Protein AF-0000000072259206 (afdb_homodimer)

InterPro domains:
  IPR000933 Glycoside hydrolase, family 29 [PTHR10030] (19-351)
  IPR000933 Glycoside hydrolase, family 29 [SM00812] (16-394)
  IPR013780 Glycosyl hydrolase, all-beta [G3DSA:2.60.40.1180] (356-442)
  IPR016286 Alpha-L-fucosidase, metazoa-type [PR00741] (104-120)
  IPR016286 Alpha-L-fucosidase, metazoa-type [PR00741] (298-319)
  IPR016286 Alpha-L-fucosidase, metazoa-type [PR00741] (331-353)
  IPR017853 Glycoside hydrolase superfamily [SSF51445] (26-348)
  IPR057739 Glycoside hydrolase family 29, N-terminal [PF01120] (25-344)

Radius of gyration: 33.0 Å; Cα contacts (8 Å, |Δi|>4): 2749; chains: 2; bounding box: 123×83×80 Å

Foldseek 3Di:
DVVVVVVVVVVVVVLVVLQVLLCVLCVQVLLQQEAAEEEEDLLLLCQQPDPNRGQADPLSASSCSCVRVVPALVRSLLSLVSFDQVLAQLLVVVVLCVLLSGAAYEYAQDDLQRAGDADDPQDQRYSCNSPVPDHGSLQRNLVSCVVVVHAYAYEYEQQHHPHDPQGDDPCCVPVVPHDLVSVVCCLVRPVLRVLLCVLAPRPAHSEYEYDDDAACVVDSDDVVSLVSSLVSCCVRHVSYAYECRSRHDCSPSSHNEYEDPEVDADDAADPGEYEHEYEQWSYQARHPPTDRGDALLVVVQRSLRQQQRSYHYHYGFHAHSSNDGDPSVSVSSNLSSVVCVQVVVQRRQWHHDLANQPQAPFGGWIWHDDPQKIKIKGKGQHQAPQQKAKFFWWQDAFPFKAWSNDPVRPGWDWDDAGRIIITRHDPDAPDPNITIMMGIHNDDIDTHRQARTAYSVGWGKAAQSRWPDPPFDWDQDDPPPQGPDAIWGWAAAPDKTKGKYFAQDFDKKWKKWKWADCDQAWFWKWKDKAPDIDIDTHHHQDWDDSDPPPPDIDTDIDIGTPGIDTDPDGTMIMMMMHTHDRDPGIMTGGTMIID/DVVVVVVVVVVVVVLVVLQVLLCVLCVQVLLQQEAAEEEEDLLLLCQQPDPNRGQDDPLSASSCSCVRVVPALVRSLLSLVSFDQVLAALLVVVVLCVLLSGAAYEYAQDDLQRAGDADDPQDQRYSCNSPVPHHGSLQRNLVSCVVVVHAYAYEYEQQHHPHDPQGDDPCCVPVVPHDLVSVVCCLVRPVLRVLLCVLAPRPAHSEYEYDDDAAPVVDSDDVVSLVSSLVSCCVRHVSYAYECRSRHDCSPSSHNEYEDPEVDADDAADPGEYEHEYEQWSYQARHPPTDRGDALLVVVQRSQRQQQRSYHYHYGFHAHSSNDGDVSVSVSSNLSSVVCVQVVVQRRQWHHDLAQDPLAPFGGWIWHDDPQKIKIKGKGQHQAPQQKAKFFWWQDAFPFKAWSNDPVRPGWDWDDAGRIIITRHDPDAPDPNITIMMGIHNDDIDTHRQERTAYSVGWGKAAQSRWPDPPFDWDQPDPPPQGPDAIWGWAAAPDKTKGKYFAQDFDKKWKKWKWADCDQAWFWKWKDKAPDIDIDTRHHQDWDDRDPPPPDIDTDIDIGTPGIDTDPDGTMIMMMMHTHDRDPGIMTGGTMIID

Sequence (1190 aa):
MNKLFSTFLLILLTIQFSGQAQELRSDWWTEARFGMFIHWGLYSGAEGIWKGEKHRHFNNYAEWIKYRNRISNEEYGELAKRFVWEDIDPEKWVIQAKKAGMQYITITAKHHDGFALWDTKVGNYSFKNYDPESRDILAELAAACKKHNMKLGFYYSHWVDWEHPYGWDHNRELTQDLSDEQFDKYWQEKVIPQLRELLTNYGDVALLWFDMWLGHEETIVQEKQLRQVISLVRELQPNCLINSRLGLPVSDPDIDYETLGDNQLGAIYQKNPWQTPGTIAHSWGYHALENDWKSTNQLLQALINNVSLNGNFMLNIGPRADGSLPYESISRLEDMGRWLEVNGASIFGAGGLELRPRQYDWGKLTFKKENGKDKIFLQVFNWPLDKTLRFTGVLTKPSKVYLLADKLQKPISHTQSGPNLHLHLPRLQPDPFVSVVVLEFDEQPELDKDVAAESSFGGVALHGGNALEKDVQLEKLDPPGRMVSPEYVNISQGQELNWKLYAIETEQKNLSISFANPGKKPIKGEILLGDRKMEIELKPTGKVVVEPNQNYYTEEFIDFPLGQFDFSEVGYHTIKFRILDKPSTTIRFNRIWIEMNKLFSTFLLILLTIQFSGQAQELRSDWWTEARFGMFIHWGLYSGAEGIWKGEKHRHFNNYAEWIKYRNRISNEEYGELAKRFVWEDIDPEKWVIQAKKAGMQYITITAKHHDGFALWDTKVGNYSFKNYDPESRDILAELAAACKKHNMKLGFYYSHWVDWEHPYGWDHNRELTQDLSDEQFDKYWQEKVIPQLRELLTNYGDVALLWFDMWLGHEETIVQEKQLRQVISLVRELQPNCLINSRLGLPVSDPDIDYETLGDNQLGAIYQKNPWQTPGTIAHSWGYHALENDWKSTNQLLQALINNVSLNGNFMLNIGPRADGSLPYESISRLEDMGRWLEVNGASIFGAGGLELRPRQYDWGKLTFKKENGKDKIFLQVFNWPLDKTLRFTGVLTKPSKVYLLADKLQKPISHTQSGPNLHLHLPRLQPDPFVSVVVLEFDEQPELDKDVAAESSFGGVALHGGNALEKDVQLEKLDPPGRMVSPEYVNISQGQELNWKLYAIETEQKNLSISFANPGKKPIKGEILLGDRKMEIELKPTGKVVVEPNQNYYTEEFIDFPLGQFDFSEVGYHTIKFRILDKPSTTIRFNRIWIE

Secondary structure (DSSP, 8-state):
-HHHHHHHHHHHHHHHHHHHHHHHHHHHHHHH-EEEEE--SHHHHHTTEETTEEPSSSS--GGGHHHHTT--HHHHHGGGGG--TTT--HHHHHHHHHHHT--EEEEEEE-TT--BSS--SSSS-BHHHH-TT---HHHHHHHHHHHTT-EEEEEE-SSB-SSSTTSB-TTHHHH----HHHHHHHIIIIIHHHHHHHHHSSS---EEEE--SS-GGGSS--HHHHHHHHHHHHHH-TT-EEBGGGTS-TTSTT--BEE-STTPPP-S--SS-EEEEEESSS-SS--TT---PPPHHHHHHHHHHHHHTT-EEEEEE---TTSPPPHHHHHHHHHHHHHHHHHGGGTTT-B--SS-TT--SSEEEEEEEETTEEEEEEEESS--TTSEEEEESB-SPPSEEEETT-TT-PPPPEEEETTEEEEE--SS-SSSS-EEEEEEESSPPPB-SSBPPBPTTS-EEEEGGG-S-TT---B--S-GGG--SPPBEEE-TT-EEEEEEEES--SEEEEEEEEE--SSS-EEEEEEETTEEEEEEE----EEEEETTTTEEEEPPEEEEEEEEE-SSSEEEEEEEEE-S--SS-EEEEEEEE-/-HHHHHHHHHHHHHHHHHHHHHHHHHHHHHHH-EEEEE--SHHHHHTTEETTEEPSSSS--GGGHHHHTT--HHHHHGGGGG--TTT--HHHHHHHHHHHT--EEEEEEE-TT--BSS--SSSS-BHHHH-TT---HHHHHHHHHHHTT-EEEEEE-SSB-SSSTTSB-TTHHHH----HHHHHHHIIIIIHHHHHHHHHSSS---EEEE--SS-GGGSS--HHHHHHHHHHHHHH-TT-EEBGGGTS-TTSTT--BEE-STTPPP-S--SS-EEEEEESSS-SS--TT---PPPHHHHHHHHHHHHHTT-EEEEEE---TTSPPPHHHHHHHHHHHHHHHHHGGGTTT-B--SSPTT--SSEEEEEEEETTEEEEEEEESS--TTSEEEEESB-SPPSEEEETT-TT-PPPPEEEETTEEEEE--SS-SSSS-EEEEEEESSPPPB-SSBPPBPTTS-EEEEGGG-S-TT---B--S-TT---SPPBEEE-TT-EEEEEEEES--SEEEEEEEEE--SSS-EEEEEEETTEEEEEEE----EEEEETTTTEEEEPPEEEEEEEEE-SSSEEEEEEEEE-S--SS-EEEEEEEE-

Organism: Indibacter alkaliphilus (strain CCUG 57479 / KCTC 22604 / LW1) (NCBI:txid1189612)

pLDDT: mean 92.06, std 10.76, range [37.06, 98.94]

Structure (mmCIF, N/CA/C/O backbone):
data_AF-0000000072259206-model_v1
#
loop_
_entity.id
_entity.type
_entity.pdbx_description
1 polymer Alpha-L-fucosidase
#
loop_
_atom_site.group_PDB
_atom_site.id
_atom_site.type_symbol
_atom_site.label_atom_id
_atom_site.label_alt_id
_atom_site.label_comp_id
_atom_site.label_asym_id
_atom_site.label_entity_id
_atom_site.label_seq_id
_atom_site.pdbx_PDB_ins_code
_atom_site.Cartn_x
_atom_site.Cartn_y
_atom_site.Cartn_z
_atom_site.occupancy
_atom_site.B_iso_or_equiv
_atom_site.auth_seq_id
_atom_site.auth_comp_id
_atom_site.auth_asym_id
_atom_site.auth_atom_id
_atom_site.pdbx_PDB_model_num
ATOM 1 N N . MET A 1 1 ? -65 0.279 -9.57 1 37.62 1 MET A N 1
ATOM 2 C CA . MET A 1 1 ? -64.062 1.036 -8.734 1 37.62 1 MET A CA 1
ATOM 3 C C . MET A 1 1 ? -63.562 0.193 -7.559 1 37.62 1 MET A C 1
ATOM 5 O O . MET A 1 1 ? -62.531 0.496 -6.961 1 37.62 1 MET A O 1
ATOM 9 N N . ASN A 1 2 ? -64.312 -0.799 -7.168 1 40.16 2 ASN A N 1
ATOM 10 C CA . ASN A 1 2 ? -64.062 -1.562 -5.961 1 40.16 2 ASN A CA 1
ATOM 11 C C . ASN A 1 2 ? -63 -2.648 -6.219 1 40.16 2 ASN A C 1
ATOM 13 O O . ASN A 1 2 ? -62.312 -3.066 -5.301 1 40.16 2 ASN A O 1
ATOM 17 N N . LYS A 1 3 ? -63 -3.271 -7.367 1 56.06 3 LYS A N 1
ATOM 18 C CA . LYS A 1 3 ? -62.031 -4.348 -7.637 1 56.06 3 LYS A CA 1
ATOM 19 C C . LYS A 1 3 ? -60.625 -3.805 -7.777 1 56.06 3 LYS A C 1
ATOM 21 O O . LYS A 1 3 ? -59.656 -4.5 -7.473 1 56.06 3 LYS A O 1
ATOM 26 N N . LEU A 1 4 ? -60.562 -2.586 -8.266 1 53.53 4 LEU A N 1
ATOM 27 C CA . LEU A 1 4 ? -59.25 -1.992 -8.422 1 53.53 4 LEU A CA 1
ATOM 28 C C . LEU A 1 4 ? -58.656 -1.634 -7.066 1 53.53 4 LEU A C 1
ATOM 30 O O . LEU A 1 4 ? -57.438 -1.761 -6.867 1 53.53 4 LEU A O 1
ATOM 34 N N . PHE A 1 5 ? -59.531 -1.419 -6.066 1 54.53 5 PHE A N 1
ATOM 35 C CA . PHE A 1 5 ? -59.031 -1.053 -4.746 1 54.53 5 PHE A CA 1
ATOM 36 C C . PHE A 1 5 ? -58.5 -2.279 -4.008 1 54.53 5 PHE A C 1
ATOM 38 O O . PHE A 1 5 ? -57.531 -2.195 -3.283 1 54.53 5 PHE A O 1
ATOM 45 N N . SER A 1 6 ? -59.094 -3.416 -4.234 1 57.56 6 SER A N 1
ATOM 46 C CA . SER A 1 6 ? -58.656 -4.613 -3.514 1 57.56 6 SER A CA 1
ATOM 47 C C . SER A 1 6 ? -57.312 -5.125 -4.027 1 57.56 6 SER A C 1
ATOM 49 O O . SER A 1 6 ? -56.469 -5.586 -3.248 1 57.56 6 SER A O 1
ATOM 51 N N . THR A 1 7 ? -57.094 -4.906 -5.293 1 56.19 7 THR A N 1
ATOM 52 C CA . THR A 1 7 ? -55.844 -5.367 -5.859 1 56.19 7 THR A CA 1
ATOM 53 C C . THR A 1 7 ? -54.688 -4.465 -5.422 1 56.19 7 THR A C 1
ATOM 55 O O . THR A 1 7 ? -53.594 -4.941 -5.129 1 56.19 7 THR A O 1
ATOM 58 N N . PHE A 1 8 ? -55.031 -3.217 -5.223 1 56.31 8 PHE A N 1
ATOM 59 C CA . PHE A 1 8 ? -54 -2.285 -4.789 1 56.31 8 PHE A CA 1
ATOM 60 C C . PHE A 1 8 ? -53.594 -2.551 -3.344 1 56.31 8 PHE A C 1
ATOM 62 O O . PHE A 1 8 ? -52.406 -2.484 -2.996 1 56.31 8 PHE A O 1
ATOM 69 N N . LEU A 1 9 ? -54.531 -2.9 -2.5 1 54.53 9 LEU A N 1
ATOM 70 C CA . LEU A 1 9 ? -54.25 -3.195 -1.099 1 54.53 9 LEU A CA 1
ATOM 71 C C . LEU A 1 9 ? -53.438 -4.484 -0.964 1 54.53 9 LEU A C 1
ATOM 73 O O . LEU A 1 9 ? -52.531 -4.57 -0.134 1 54.53 9 LEU A O 1
ATOM 77 N N . LEU A 1 10 ? -53.625 -5.406 -1.812 1 52.84 10 LEU A N 1
ATOM 78 C CA . LEU A 1 10 ? -52.906 -6.668 -1.761 1 52.84 10 LEU A CA 1
ATOM 79 C C . LEU A 1 10 ? -51.469 -6.48 -2.215 1 52.84 10 LEU A C 1
ATOM 81 O O . LEU A 1 10 ? -50.531 -7.07 -1.641 1 52.84 10 LEU A O 1
ATOM 85 N N . ILE A 1 11 ? -51.25 -5.609 -3.148 1 50.91 11 ILE A N 1
ATOM 86 C CA . ILE A 1 11 ? -49.906 -5.336 -3.633 1 50.91 11 ILE A CA 1
ATOM 87 C C . ILE A 1 11 ? -49.125 -4.578 -2.564 1 50.91 11 ILE A C 1
ATOM 89 O O . ILE A 1 11 ? -47.938 -4.879 -2.316 1 50.91 11 ILE A O 1
ATOM 93 N N . LEU A 1 12 ? -49.75 -3.668 -1.913 1 51.19 12 LEU A N 1
ATOM 94 C CA . LEU A 1 12 ? -49.062 -2.936 -0.842 1 51.19 12 LEU A CA 1
ATOM 95 C C . LEU A 1 12 ? -48.75 -3.859 0.323 1 51.19 12 LEU A C 1
ATOM 97 O O . LEU A 1 12 ? -47.688 -3.732 0.936 1 51.19 12 LEU A O 1
ATOM 101 N N . LEU A 1 13 ? -49.562 -4.809 0.577 1 49.59 13 LEU A N 1
ATOM 102 C CA . LEU A 1 13 ? -49.312 -5.75 1.665 1 49.59 13 LEU A CA 1
ATOM 103 C C . LEU A 1 13 ? -48.188 -6.719 1.315 1 49.59 13 LEU A C 1
ATOM 105 O O . LEU A 1 13 ? -47.406 -7.074 2.176 1 49.59 13 LEU A O 1
ATOM 109 N N . THR A 1 14 ? -48.094 -6.996 0.084 1 47.5 14 THR A N 1
ATOM 110 C CA . THR A 1 14 ? -47.031 -7.918 -0.335 1 47.5 14 THR A CA 1
ATOM 111 C C . THR A 1 14 ? -45.656 -7.227 -0.315 1 47.5 14 THR A C 1
ATOM 113 O O . THR A 1 14 ? -44.656 -7.832 0.077 1 47.5 14 THR A O 1
ATOM 116 N N . ILE A 1 15 ? -45.594 -6.012 -0.703 1 49.38 15 ILE A N 1
ATOM 117 C CA . ILE A 1 15 ? -44.344 -5.258 -0.679 1 49.38 15 ILE A CA 1
ATOM 118 C C . ILE A 1 15 ? -43.906 -5.047 0.766 1 49.38 15 ILE A C 1
ATOM 120 O O . ILE A 1 15 ? -42.719 -5.172 1.079 1 49.38 15 ILE A O 1
ATOM 124 N N . GLN A 1 16 ? -44.812 -4.742 1.643 1 48.91 16 GLN A N 1
ATOM 125 C CA . GLN A 1 16 ? -44.5 -4.562 3.055 1 48.91 16 GLN A CA 1
ATOM 126 C C . GLN A 1 16 ? -44.031 -5.875 3.684 1 48.91 16 GLN A C 1
ATOM 128 O O . GLN A 1 16 ? -43.094 -5.891 4.477 1 48.91 16 GLN A O 1
ATOM 133 N N . PHE A 1 17 ? -44.594 -6.977 3.271 1 49.03 17 PHE A N 1
ATOM 134 C CA . PHE A 1 17 ? -44.219 -8.273 3.832 1 49.03 17 PHE A CA 1
ATOM 135 C C . PHE A 1 17 ? -42.844 -8.711 3.32 1 49.03 17 PHE A C 1
ATOM 137 O O . PHE A 1 17 ? -42.062 -9.289 4.07 1 49.03 17 PHE A O 1
ATOM 144 N N . SER A 1 18 ? -42.562 -8.414 2.102 1 50.28 18 SER A N 1
ATOM 145 C CA . SER A 1 18 ? -41.281 -8.773 1.529 1 50.28 18 SER A CA 1
ATOM 146 C C . SER A 1 18 ? -40.156 -7.973 2.17 1 50.28 18 SER A C 1
ATOM 148 O O . SER A 1 18 ? -39.094 -8.516 2.457 1 50.28 18 SER A O 1
ATOM 150 N N . GLY A 1 19 ? -40.312 -6.734 2.395 1 56.16 19 GLY A N 1
ATOM 151 C CA . GLY A 1 19 ? -39.375 -5.902 3.098 1 56.16 19 GLY A CA 1
ATOM 152 C C . GLY A 1 19 ? -39.094 -6.371 4.516 1 56.16 19 GLY A C 1
ATOM 153 O O . GLY A 1 19 ? -37.938 -6.41 4.953 1 56.16 19 GLY A O 1
ATOM 154 N N . GLN A 1 20 ? -40.125 -6.805 5.117 1 61.5 20 GLN A N 1
ATOM 155 C CA . GLN A 1 20 ? -40 -7.301 6.484 1 61.5 20 GLN A CA 1
ATOM 156 C C . GLN A 1 20 ? -39.219 -8.609 6.523 1 61.5 20 GLN A C 1
ATOM 158 O O . GLN A 1 20 ? -38.406 -8.82 7.41 1 61.5 20 GLN A O 1
ATOM 163 N N . ALA A 1 21 ? -39.5 -9.508 5.617 1 61.94 21 ALA A N 1
ATOM 164 C CA . ALA A 1 21 ? -38.781 -10.781 5.566 1 61.94 21 ALA A CA 1
ATOM 165 C C . ALA A 1 21 ? -37.312 -10.562 5.289 1 61.94 21 ALA A C 1
ATOM 167 O O . ALA A 1 21 ? -36.469 -11.227 5.879 1 61.94 21 ALA A O 1
ATOM 168 N N . GLN A 1 22 ? -37.031 -9.68 4.395 1 73.62 22 GLN A N 1
ATOM 169 C CA . GLN A 1 22 ? -35.656 -9.32 4.094 1 73.62 22 GLN A CA 1
ATOM 170 C C . GLN A 1 22 ? -34.938 -8.82 5.34 1 73.62 22 GLN A C 1
ATOM 172 O O . GLN A 1 22 ? -33.812 -9.211 5.602 1 73.62 22 GLN A O 1
ATOM 177 N N . GLU A 1 23 ? -35.594 -8 6.008 1 72.5 23 GLU A N 1
ATOM 178 C CA . GLU A 1 23 ? -35.031 -7.422 7.219 1 72.5 23 GLU A CA 1
ATOM 179 C C . GLU A 1 23 ? -34.781 -8.492 8.281 1 72.5 23 GLU A C 1
ATOM 181 O O . GLU A 1 23 ? -33.75 -8.5 8.938 1 72.5 23 GLU A O 1
ATOM 186 N N . LEU A 1 24 ? -35.625 -9.359 8.352 1 76.94 24 LEU A N 1
ATOM 187 C CA . LEU A 1 24 ? -35.5 -10.422 9.344 1 76.94 24 LEU A CA 1
ATOM 188 C C . LEU A 1 24 ? -34.344 -11.359 9.008 1 76.94 24 LEU A C 1
ATOM 190 O O . LEU A 1 24 ? -33.594 -11.773 9.891 1 76.94 24 LEU A O 1
ATOM 194 N N . ARG A 1 25 ? -34.156 -11.625 7.73 1 90 25 ARG A N 1
ATOM 195 C CA . ARG A 1 25 ? -33.094 -12.555 7.336 1 90 25 ARG A CA 1
ATOM 196 C C . ARG A 1 25 ? -31.703 -11.945 7.566 1 90 25 ARG A C 1
ATOM 198 O O . ARG A 1 25 ? -30.766 -12.656 7.914 1 90 25 ARG A O 1
ATOM 205 N N . SER A 1 26 ? -31.641 -10.609 7.453 1 93.31 26 SER A N 1
ATOM 206 C CA . SER A 1 26 ? -30.312 -9.984 7.48 1 93.31 26 SER A CA 1
ATOM 207 C C . SER A 1 26 ? -29.969 -9.469 8.875 1 93.31 26 SER A C 1
ATOM 209 O O . SER A 1 26 ? -28.922 -8.875 9.078 1 93.31 26 SER A O 1
ATOM 211 N N . ASP A 1 27 ? -30.812 -9.719 9.875 1 94.69 27 ASP A N 1
ATOM 212 C CA . ASP A 1 27 ? -30.625 -9.18 11.219 1 94.69 27 ASP A CA 1
ATOM 213 C C . ASP A 1 27 ? -29.297 -9.648 11.82 1 94.69 27 ASP A C 1
ATOM 215 O O . ASP A 1 27 ? -28.516 -8.836 12.328 1 94.69 27 ASP A O 1
ATOM 219 N N . TRP A 1 28 ? -29.047 -10.969 11.758 1 96.81 28 TRP A N 1
ATOM 220 C CA . TRP A 1 28 ? -27.812 -11.492 12.336 1 96.81 28 TRP A CA 1
ATOM 221 C C . TRP A 1 28 ? -26.594 -10.883 11.664 1 96.81 28 TRP A C 1
ATOM 223 O O . TRP A 1 28 ? -25.562 -10.688 12.305 1 96.81 28 TRP A O 1
ATOM 233 N N . TRP A 1 29 ? -26.781 -10.656 10.406 1 97.44 29 TRP A N 1
ATOM 234 C CA . TRP A 1 29 ? -25.703 -10.172 9.562 1 97.44 29 TRP A CA 1
ATOM 235 C C . TRP A 1 29 ? -25.375 -8.711 9.875 1 97.44 29 TRP A C 1
ATOM 237 O O . TRP A 1 29 ? -24.203 -8.328 9.945 1 97.44 29 TRP A O 1
ATOM 247 N N . THR A 1 30 ? -26.375 -7.852 10.133 1 96.12 30 THR A N 1
ATOM 248 C CA . THR A 1 30 ? -26.188 -6.457 10.516 1 96.12 30 THR A CA 1
ATOM 249 C C . THR A 1 30 ? -25.641 -6.355 11.938 1 96.12 30 THR A C 1
ATOM 251 O O . THR A 1 30 ? -24.969 -5.383 12.281 1 96.12 30 THR A O 1
ATOM 254 N N . GLU A 1 31 ? -25.906 -7.344 12.727 1 97.12 31 GLU A N 1
ATOM 255 C CA . GLU A 1 31 ? -25.312 -7.43 14.047 1 97.12 31 GLU A CA 1
ATOM 256 C C . GLU A 1 31 ? -23.844 -7.832 13.961 1 97.12 31 GLU A C 1
ATOM 258 O O . GLU A 1 31 ? -23 -7.312 14.703 1 97.12 31 GLU A O 1
ATOM 263 N N . ALA A 1 32 ? -23.531 -8.68 13.047 1 98.38 32 ALA A N 1
ATOM 264 C CA . ALA A 1 32 ? -22.188 -9.266 12.938 1 98.38 32 ALA A CA 1
ATOM 265 C C . ALA A 1 32 ? -21.172 -8.227 12.477 1 98.38 32 ALA A C 1
ATOM 267 O O . ALA A 1 32 ? -20.094 -8.109 13.062 1 98.38 32 ALA A O 1
ATOM 268 N N . ARG A 1 33 ? -21.422 -7.484 11.352 1 98.62 33 ARG A N 1
ATOM 269 C CA . ARG A 1 33 ? -20.703 -6.348 10.781 1 98.62 33 ARG A CA 1
ATOM 270 C C . ARG A 1 33 ? -19.406 -6.797 10.117 1 98.62 33 ARG A C 1
ATOM 272 O O . ARG A 1 33 ? -18.922 -6.148 9.188 1 98.62 33 ARG A O 1
ATOM 279 N N . PHE A 1 34 ? -18.766 -7.914 10.57 1 98.88 34 PHE A N 1
ATOM 280 C CA . PHE A 1 34 ? -17.406 -8.242 10.148 1 98.88 34 PHE A CA 1
ATOM 281 C C . PHE A 1 34 ? -17.281 -9.734 9.844 1 98.88 34 PHE A C 1
ATOM 283 O O . PHE A 1 34 ? -17.578 -10.57 10.695 1 98.88 34 PHE A O 1
ATOM 290 N N . GLY A 1 35 ? -16.859 -10.055 8.609 1 98.88 35 GLY A N 1
ATOM 291 C CA . GLY A 1 35 ? -16.703 -11.438 8.18 1 98.88 35 GLY A CA 1
ATOM 292 C C . GLY A 1 35 ? -15.422 -11.695 7.422 1 98.88 35 GLY A C 1
ATOM 293 O O . GLY A 1 35 ? -14.703 -10.758 7.062 1 98.88 35 GLY A O 1
ATOM 294 N N . MET A 1 36 ? -15.141 -12.992 7.238 1 98.94 36 MET A N 1
ATOM 295 C CA . MET A 1 36 ? -13.961 -13.438 6.496 1 98.94 36 MET A CA 1
ATOM 296 C C . MET A 1 36 ? -14.352 -13.945 5.113 1 98.94 36 MET A C 1
ATOM 298 O O . MET A 1 36 ? -15.289 -14.734 4.977 1 98.94 36 MET A O 1
ATOM 302 N N . PHE A 1 37 ? -13.711 -13.438 4.105 1 98.88 37 PHE A N 1
ATOM 303 C CA . PHE A 1 37 ? -13.75 -13.984 2.752 1 98.88 37 PHE A CA 1
ATOM 304 C C . PHE A 1 37 ? -12.539 -14.859 2.49 1 98.88 37 PHE A C 1
ATOM 306 O O . PHE A 1 37 ? -11.43 -14.555 2.945 1 98.88 37 PHE A O 1
ATOM 313 N N . ILE A 1 38 ? -12.656 -15.992 1.844 1 98.88 38 ILE A N 1
ATOM 314 C CA . ILE A 1 38 ? -11.531 -16.875 1.553 1 98.88 38 ILE A CA 1
ATOM 315 C C . ILE A 1 38 ? -11.477 -17.172 0.055 1 98.88 38 ILE A C 1
ATOM 317 O O . ILE A 1 38 ? -12.422 -17.719 -0.511 1 98.88 38 ILE A O 1
ATOM 321 N N . HIS A 1 39 ? -10.477 -16.797 -0.57 1 98.81 39 HIS A N 1
ATOM 322 C CA . HIS A 1 39 ? -10.164 -17.25 -1.922 1 98.81 39 HIS A CA 1
ATOM 323 C C . HIS A 1 39 ? -9.07 -18.312 -1.908 1 98.81 39 HIS A C 1
ATOM 325 O O . HIS A 1 39 ? -7.902 -18 -1.656 1 98.81 39 HIS A O 1
ATOM 331 N N . TRP A 1 40 ? -9.43 -19.5 -2.158 1 98.62 40 TRP A N 1
ATOM 332 C CA . TRP A 1 40 ? -8.562 -20.672 -2.203 1 98.62 40 TRP A CA 1
ATOM 333 C C . TRP A 1 40 ? -9.016 -21.641 -3.283 1 98.62 40 TRP A C 1
ATOM 335 O O . TRP A 1 40 ? -10.203 -21.969 -3.365 1 98.62 40 TRP A O 1
ATOM 345 N N . GLY A 1 41 ? -8.18 -22.047 -4.148 1 98 41 GLY A N 1
ATOM 346 C CA . GLY A 1 41 ? -8.461 -22.906 -5.285 1 98 41 GLY A CA 1
ATOM 347 C C . GLY A 1 41 ? -7.223 -23.266 -6.082 1 98 41 GLY A C 1
ATOM 348 O O . GLY A 1 41 ? -6.098 -23.078 -5.609 1 98 41 GLY A O 1
ATOM 349 N N . LEU A 1 42 ? -7.375 -23.797 -7.273 1 97.31 42 LEU A N 1
ATOM 350 C CA . LEU A 1 42 ? -6.25 -24.297 -8.055 1 97.31 42 LEU A CA 1
ATOM 351 C C . LEU A 1 42 ? -5.195 -23.219 -8.25 1 97.31 42 LEU A C 1
ATOM 353 O O . LEU A 1 42 ? -3.998 -23.5 -8.273 1 97.31 42 LEU A O 1
ATOM 357 N N . TYR A 1 43 ? -5.648 -21.984 -8.352 1 97.62 43 TYR A N 1
ATOM 358 C CA . TYR A 1 43 ? -4.727 -20.859 -8.523 1 97.62 43 TYR A CA 1
ATOM 359 C C . TYR A 1 43 ? -3.779 -20.75 -7.336 1 97.62 43 TYR A C 1
ATOM 361 O O . TYR A 1 43 ? -2.699 -20.172 -7.449 1 97.62 43 TYR A O 1
ATOM 369 N N . SER A 1 44 ? -4.145 -21.234 -6.164 1 97.88 44 SER A N 1
ATOM 370 C CA . SER A 1 44 ? -3.246 -21.234 -5.016 1 97.88 44 SER A CA 1
ATOM 371 C C . SER A 1 44 ? -2.035 -22.141 -5.27 1 97.88 44 SER A C 1
ATOM 373 O O . SER A 1 44 ? -0.964 -21.906 -4.699 1 97.88 44 SER A O 1
ATOM 375 N N . GLY A 1 45 ? -2.225 -23.156 -6.125 1 96.56 45 GLY A N 1
ATOM 376 C CA . GLY A 1 45 ? -1.119 -24.016 -6.512 1 96.56 45 GLY A CA 1
ATOM 377 C C . GLY A 1 45 ? -0.128 -23.328 -7.438 1 96.56 45 GLY A C 1
ATOM 378 O O . GLY A 1 45 ? 1.057 -23.672 -7.445 1 96.56 45 GLY A O 1
ATOM 379 N N . ALA A 1 46 ? -0.626 -22.375 -8.203 1 95.88 46 ALA A N 1
ATOM 380 C CA . ALA A 1 46 ? 0.237 -21.656 -9.133 1 95.88 46 ALA A CA 1
ATOM 381 C C . ALA A 1 46 ? 1.013 -20.547 -8.414 1 95.88 46 ALA A C 1
ATOM 383 O O . ALA A 1 46 ? 2.115 -20.188 -8.828 1 95.88 46 ALA A O 1
ATOM 384 N N . GLU A 1 47 ? 0.389 -20 -7.383 1 95.62 47 GLU A N 1
ATOM 385 C CA . GLU A 1 47 ? 0.945 -18.938 -6.543 1 95.62 47 GLU A CA 1
ATOM 386 C C . GLU A 1 47 ? 1.361 -17.734 -7.379 1 95.62 47 GLU A C 1
ATOM 388 O O . GLU A 1 47 ? 2.377 -17.094 -7.098 1 95.62 47 GLU A O 1
ATOM 393 N N . GLY A 1 48 ? 0.668 -17.484 -8.492 1 94.25 48 GLY A N 1
ATOM 394 C CA . GLY A 1 48 ? 0.879 -16.297 -9.305 1 94.25 48 GLY A CA 1
ATOM 395 C C . GLY A 1 48 ? 1.991 -16.453 -10.32 1 94.25 48 GLY A C 1
ATOM 396 O O . GLY A 1 48 ? 2.373 -15.5 -10.992 1 94.25 48 GLY A O 1
ATOM 397 N N . ILE A 1 49 ? 2.531 -17.672 -10.461 1 92.75 49 ILE A N 1
ATOM 398 C CA . ILE A 1 49 ? 3.605 -17.938 -11.406 1 92.75 49 ILE A CA 1
ATOM 399 C C . ILE A 1 49 ? 3.256 -19.172 -12.234 1 92.75 49 ILE A C 1
ATOM 401 O O . ILE A 1 49 ? 2.883 -20.219 -11.688 1 92.75 49 ILE A O 1
ATOM 405 N N . TRP A 1 50 ? 3.334 -19.031 -13.562 1 93.12 50 TRP A N 1
ATOM 406 C CA . TRP A 1 50 ? 3.033 -20.141 -14.461 1 93.12 50 TRP A CA 1
ATOM 407 C C . TRP A 1 50 ? 4.133 -20.312 -15.508 1 93.12 50 TRP A C 1
ATOM 409 O O . TRP A 1 50 ? 4.367 -19.422 -16.312 1 93.12 50 TRP A O 1
ATOM 419 N N . LYS A 1 51 ? 4.84 -21.438 -15.516 1 92.56 51 LYS A N 1
ATOM 420 C CA . LYS A 1 51 ? 5.898 -21.797 -16.453 1 92.56 51 LYS A CA 1
ATOM 421 C C . LYS A 1 51 ? 6.965 -20.703 -16.516 1 92.56 51 LYS A C 1
ATOM 423 O O . LYS A 1 51 ? 7.328 -20.234 -17.594 1 92.56 51 LYS A O 1
ATOM 428 N N . GLY A 1 52 ? 7.328 -20.281 -15.305 1 89.75 52 GLY A N 1
ATOM 429 C CA . GLY A 1 52 ? 8.414 -19.312 -15.172 1 89.75 52 GLY A CA 1
ATOM 430 C C . GLY A 1 52 ? 7.996 -17.891 -15.484 1 89.75 52 GLY A C 1
ATOM 431 O O . GLY A 1 52 ? 8.828 -16.984 -15.492 1 89.75 52 GLY A O 1
ATOM 432 N N . GLU A 1 53 ? 6.773 -17.719 -15.711 1 89.25 53 GLU A N 1
ATOM 433 C CA . GLU A 1 53 ? 6.23 -16.391 -16.031 1 89.25 53 GLU A CA 1
ATOM 434 C C . GLU A 1 53 ? 5.301 -15.898 -14.922 1 89.25 53 GLU A C 1
ATOM 436 O O . GLU A 1 53 ? 4.453 -16.656 -14.43 1 89.25 53 GLU A O 1
ATOM 441 N N . LYS A 1 54 ? 5.523 -14.68 -14.562 1 86.06 54 LYS A N 1
ATOM 442 C CA . LYS A 1 54 ? 4.625 -14.086 -13.578 1 86.06 54 LYS A CA 1
ATOM 443 C C . LYS A 1 54 ? 3.232 -13.867 -14.164 1 86.06 54 LYS A C 1
ATOM 445 O O . LYS A 1 54 ? 3.068 -13.812 -15.391 1 86.06 54 LYS A O 1
ATOM 450 N N . HIS A 1 55 ? 2.268 -13.727 -13.266 1 86.69 55 HIS A N 1
ATOM 451 C CA . HIS A 1 55 ? 0.907 -13.375 -13.648 1 86.69 55 HIS A CA 1
ATOM 452 C C . HIS A 1 55 ? 0.9 -12.172 -14.594 1 86.69 55 HIS A C 1
ATOM 454 O O . HIS A 1 55 ? 1.629 -11.203 -14.383 1 86.69 55 HIS A O 1
ATOM 460 N N . ARG A 1 56 ? 0.115 -12.484 -15.75 1 81.31 56 ARG A N 1
ATOM 461 C CA . ARG A 1 56 ? 0.022 -11.422 -16.734 1 81.31 56 ARG A CA 1
ATOM 462 C C . ARG A 1 56 ? -0.977 -10.359 -16.312 1 81.31 56 ARG A C 1
ATOM 464 O O . ARG A 1 56 ? -2.096 -10.672 -15.898 1 81.31 56 ARG A O 1
ATOM 471 N N . HIS A 1 57 ? -0.705 -9.117 -16.297 1 69.75 57 HIS A N 1
ATOM 472 C CA . HIS A 1 57 ? -1.636 -8.016 -16.062 1 69.75 57 HIS A CA 1
ATOM 473 C C . HIS A 1 57 ? -1.198 -7.16 -14.883 1 69.75 57 HIS A C 1
ATOM 475 O O . HIS A 1 57 ? -0.6 -7.668 -13.93 1 69.75 57 HIS A O 1
ATOM 481 N N . PHE A 1 58 ? -1.695 -5.961 -14.969 1 66.44 58 PHE A N 1
ATOM 482 C CA . PHE A 1 58 ? -1.34 -5.012 -13.922 1 66.44 58 PHE A CA 1
ATOM 483 C C . PHE A 1 58 ? -2.152 -5.266 -12.656 1 66.44 58 PHE A C 1
ATOM 485 O O . PHE A 1 58 ? -1.655 -5.078 -11.547 1 66.44 58 PHE A O 1
ATOM 492 N N . ASN A 1 59 ? -3.457 -5.707 -13.008 1 74.94 59 ASN A N 1
ATOM 493 C CA . ASN A 1 59 ? -4.254 -6.051 -11.836 1 74.94 59 ASN A CA 1
ATOM 494 C C . ASN A 1 59 ? -3.848 -7.406 -11.266 1 74.94 59 ASN A C 1
ATOM 496 O O . ASN A 1 59 ? -4.426 -8.438 -11.625 1 74.94 59 ASN A O 1
ATOM 500 N N . ASN A 1 60 ? -2.828 -7.812 -10.891 1 80.44 60 ASN A N 1
ATOM 501 C CA . ASN A 1 60 ? -2.064 -8.953 -10.398 1 80.44 60 ASN A CA 1
ATOM 502 C C . ASN A 1 60 ? -2.895 -9.812 -9.445 1 80.44 60 ASN A C 1
ATOM 504 O O . ASN A 1 60 ? -2.436 -10.172 -8.367 1 80.44 60 ASN A O 1
ATOM 508 N N . TYR A 1 61 ? -4.117 -10.172 -9.914 1 92.38 61 TYR A N 1
ATOM 509 C CA . TYR A 1 61 ? -4.984 -11.07 -9.156 1 92.38 61 TYR A CA 1
ATOM 510 C C . TYR A 1 61 ? -4.625 -12.523 -9.422 1 92.38 61 TYR A C 1
ATOM 512 O O . TYR A 1 61 ? -4.91 -13.062 -10.492 1 92.38 61 TYR A O 1
ATOM 520 N N . ALA A 1 62 ? -4.086 -13.172 -8.461 1 95.38 62 ALA A N 1
ATOM 521 C CA . ALA A 1 62 ? -3.568 -14.523 -8.617 1 95.38 62 ALA A CA 1
ATOM 522 C C . ALA A 1 62 ? -4.68 -15.492 -9.031 1 95.38 62 ALA A C 1
ATOM 524 O O . ALA A 1 62 ? -4.438 -16.438 -9.773 1 95.38 62 ALA A O 1
ATOM 525 N N . GLU A 1 63 ? -5.938 -15.25 -8.625 1 96.56 63 GLU A N 1
ATOM 526 C CA . GLU A 1 63 ? -7.047 -16.156 -8.906 1 96.56 63 GLU A CA 1
ATOM 527 C C . GLU A 1 63 ? -7.496 -16.047 -10.359 1 96.56 63 GLU A C 1
ATOM 529 O O . GLU A 1 63 ? -8.281 -16.875 -10.836 1 96.56 63 GLU A O 1
ATOM 534 N N . TRP A 1 64 ? -6.918 -15.133 -11.109 1 94.88 64 TRP A N 1
ATOM 535 C CA . TRP A 1 64 ? -7.25 -14.961 -12.523 1 94.88 64 TRP A CA 1
ATOM 536 C C . TRP A 1 64 ? -6.152 -15.531 -13.414 1 94.88 64 TRP A C 1
ATOM 538 O O . TRP A 1 64 ? -6.156 -15.328 -14.625 1 94.88 64 TRP A O 1
ATOM 548 N N . ILE A 1 65 ? -5.246 -16.203 -12.875 1 95 65 ILE A N 1
ATOM 549 C CA . ILE A 1 65 ? -4.055 -16.641 -13.609 1 95 65 ILE A CA 1
ATOM 550 C C . ILE A 1 65 ? -4.457 -17.547 -14.766 1 95 65 ILE A C 1
ATOM 552 O O . ILE A 1 65 ? -3.826 -17.531 -15.82 1 95 65 ILE A O 1
ATOM 556 N N . LYS A 1 66 ? -5.512 -18.375 -14.648 1 95.69 66 LYS A N 1
ATOM 557 C CA . LYS A 1 66 ? -5.949 -19.234 -15.742 1 95.69 66 LYS A CA 1
ATOM 558 C C . LYS A 1 66 ? -6.297 -18.422 -16.984 1 95.69 66 LYS A C 1
ATOM 560 O O . LYS A 1 66 ? -5.84 -18.734 -18.078 1 95.69 66 LYS A O 1
ATOM 565 N N . TYR A 1 67 ? -7.07 -17.406 -16.75 1 93.25 67 TYR A N 1
ATOM 566 C CA . TYR A 1 67 ? -7.523 -16.562 -17.859 1 93.25 67 TYR A CA 1
ATOM 567 C C . TYR A 1 67 ? -6.391 -15.703 -18.375 1 93.25 67 TYR A C 1
ATOM 569 O O . TYR A 1 67 ? -6.164 -15.625 -19.594 1 93.25 67 TYR A O 1
ATOM 577 N N . ARG A 1 68 ? -5.66 -15.086 -17.453 1 91.25 68 ARG A N 1
ATOM 578 C CA . ARG A 1 68 ? -4.668 -14.094 -17.844 1 91.25 68 ARG A CA 1
ATOM 579 C C . ARG A 1 68 ? -3.484 -14.742 -18.547 1 91.25 68 ARG A C 1
ATOM 581 O O . ARG A 1 68 ? -2.988 -14.219 -19.547 1 91.25 68 ARG A O 1
ATOM 588 N N . ASN A 1 69 ? -3.035 -15.852 -18.047 1 91.5 69 ASN A N 1
ATOM 589 C CA . ASN A 1 69 ? -1.9 -16.531 -18.656 1 91.5 69 ASN A CA 1
ATOM 590 C C . ASN A 1 69 ? -2.352 -17.547 -19.703 1 91.5 69 ASN A C 1
ATOM 592 O O . ASN A 1 69 ? -1.534 -18.281 -20.25 1 91.5 69 ASN A O 1
ATOM 596 N N . ARG A 1 70 ? -3.652 -17.578 -19.953 1 90.75 70 ARG A N 1
ATOM 597 C CA . ARG A 1 70 ? -4.254 -18.406 -21 1 90.75 70 ARG A CA 1
ATOM 598 C C . ARG A 1 70 ? -3.9 -19.875 -20.797 1 90.75 70 ARG A C 1
ATOM 600 O O . ARG A 1 70 ? -3.471 -20.547 -21.75 1 90.75 70 ARG A O 1
ATOM 607 N N . ILE A 1 71 ? -4.062 -20.375 -19.641 1 94.06 71 ILE A N 1
ATOM 608 C CA . ILE A 1 71 ? -3.766 -21.766 -19.297 1 94.06 71 ILE A CA 1
ATOM 609 C C . ILE A 1 71 ? -4.918 -22.672 -19.734 1 94.06 71 ILE A C 1
ATOM 611 O O . ILE A 1 71 ? -6.082 -22.375 -19.453 1 94.06 71 ILE A O 1
ATOM 615 N N . SER A 1 72 ? -4.645 -23.75 -20.406 1 92.31 72 SER A N 1
ATOM 616 C CA . SER A 1 72 ? -5.676 -24.672 -20.844 1 92.31 72 SER A CA 1
ATOM 617 C C . SER A 1 72 ? -6.32 -25.391 -19.656 1 92.31 72 SER A C 1
ATOM 619 O O . SER A 1 72 ? -5.738 -25.453 -18.578 1 92.31 72 SER A O 1
ATOM 621 N N . ASN A 1 73 ? -7.52 -25.922 -19.844 1 90.19 73 ASN A N 1
ATOM 622 C CA . ASN A 1 73 ? -8.211 -26.672 -18.797 1 90.19 73 ASN A CA 1
ATOM 623 C C . ASN A 1 73 ? -7.371 -27.844 -18.297 1 90.19 73 ASN A C 1
ATOM 625 O O . ASN A 1 73 ? -7.27 -28.094 -17.094 1 90.19 73 ASN A O 1
ATOM 629 N N . GLU A 1 74 ? -6.781 -28.5 -19.266 1 88.5 74 GLU A N 1
ATOM 630 C CA . GLU A 1 74 ? -6.004 -29.688 -18.953 1 88.5 74 GLU A CA 1
ATOM 631 C C . GLU A 1 74 ? -4.797 -29.344 -18.078 1 88.5 74 GLU A C 1
ATOM 633 O O . GLU A 1 74 ? -4.578 -29.969 -17.031 1 88.5 74 GLU A O 1
ATOM 638 N N . GLU A 1 75 ? -4.113 -28.391 -18.5 1 92.12 75 GLU A N 1
ATOM 639 C CA . GLU A 1 75 ? -2.918 -28.016 -17.766 1 92.12 75 GLU A CA 1
ATOM 640 C C . GLU A 1 75 ? -3.281 -27.406 -16.406 1 92.12 75 GLU A C 1
ATOM 642 O O . GLU A 1 75 ? -2.59 -27.625 -15.414 1 92.12 75 GLU A O 1
ATOM 647 N N . TYR A 1 76 ? -4.332 -26.656 -16.391 1 95.62 76 TYR A N 1
ATOM 648 C CA . TYR A 1 76 ? -4.754 -25.984 -15.156 1 95.62 76 TYR A CA 1
ATOM 649 C C . TYR A 1 76 ? -5.109 -27.016 -14.086 1 95.62 76 TYR A C 1
ATOM 651 O O . TYR A 1 76 ? -4.754 -26.844 -12.922 1 95.62 76 TYR A O 1
ATOM 659 N N . GLY A 1 77 ? -5.75 -28.062 -14.477 1 93.56 77 GLY A N 1
ATOM 660 C CA . GLY A 1 77 ? -6.137 -29.109 -13.539 1 93.56 77 GLY A CA 1
ATOM 661 C C . GLY A 1 77 ? -4.949 -29.766 -12.867 1 93.56 77 GLY A C 1
ATOM 662 O O . GLY A 1 77 ? -5.055 -30.234 -11.727 1 93.56 77 GLY A O 1
ATOM 663 N N . GLU A 1 78 ? -3.787 -29.719 -13.523 1 90.88 78 GLU A N 1
ATOM 664 C CA . GLU A 1 78 ? -2.592 -30.375 -13 1 90.88 78 GLU A CA 1
ATOM 665 C C . GLU A 1 78 ? -2.062 -29.641 -11.766 1 90.88 78 GLU A C 1
ATOM 667 O O . GLU A 1 78 ? -1.277 -30.203 -11 1 90.88 78 GLU A O 1
ATOM 672 N N . LEU A 1 79 ? -2.529 -28.469 -11.539 1 95.5 79 LEU A N 1
ATOM 673 C CA . LEU A 1 79 ? -2.131 -27.703 -10.359 1 95.5 79 LEU A CA 1
ATOM 674 C C . LEU A 1 79 ? -2.58 -28.406 -9.086 1 95.5 79 LEU A C 1
ATOM 676 O O . LEU A 1 79 ? -2.023 -28.156 -8.008 1 95.5 79 LEU A O 1
ATOM 680 N N . ALA A 1 80 ? -3.59 -29.266 -9.188 1 94.88 80 ALA A N 1
ATOM 681 C CA . ALA A 1 80 ? -4.09 -30.031 -8.039 1 94.88 80 ALA A CA 1
ATOM 682 C C . ALA A 1 80 ? -2.977 -30.859 -7.402 1 94.88 80 ALA A C 1
ATOM 684 O O . ALA A 1 80 ? -2.975 -31.078 -6.188 1 94.88 80 ALA A O 1
ATOM 685 N N . LYS A 1 81 ? -2.008 -31.203 -8.203 1 92 81 LYS A N 1
ATOM 686 C CA . LYS A 1 81 ? -0.92 -32.062 -7.742 1 92 81 LYS A CA 1
ATOM 687 C C . LYS A 1 81 ? 0.034 -31.297 -6.832 1 92 81 LYS A C 1
ATOM 689 O O . LYS A 1 81 ? 0.864 -31.891 -6.145 1 92 81 LYS A O 1
ATOM 694 N N . ARG A 1 82 ? -0.119 -30.016 -6.785 1 93.81 82 ARG A N 1
ATOM 695 C CA . ARG A 1 82 ? 0.777 -29.188 -5.98 1 93.81 82 ARG A CA 1
ATOM 696 C C . ARG A 1 82 ? 0.204 -28.953 -4.586 1 93.81 82 ARG A C 1
ATOM 698 O O . ARG A 1 82 ? 0.836 -28.312 -3.746 1 93.81 82 ARG A O 1
ATOM 705 N N . PHE A 1 83 ? -0.954 -29.469 -4.297 1 95.94 83 PHE A N 1
ATOM 706 C CA . PHE A 1 83 ? -1.582 -29.312 -2.994 1 95.94 83 PHE A CA 1
ATOM 707 C C . PHE A 1 83 ? -1.023 -30.312 -1.991 1 95.94 83 PHE A C 1
ATOM 709 O O . PHE A 1 83 ? -0.778 -31.469 -2.334 1 95.94 83 PHE A O 1
ATOM 716 N N . VAL A 1 84 ? -0.826 -29.828 -0.805 1 92.88 84 VAL A N 1
ATOM 717 C CA . VAL A 1 84 ? -0.276 -30.656 0.262 1 92.88 84 VAL A CA 1
ATOM 718 C C . VAL A 1 84 ? -1.383 -31.047 1.242 1 92.88 84 VAL A C 1
ATOM 720 O O . VAL A 1 84 ? -1.533 -30.422 2.293 1 92.88 84 VAL A O 1
ATOM 723 N N . TRP A 1 85 ? -2.086 -32.094 0.97 1 94.56 85 TRP A N 1
ATOM 724 C CA . TRP A 1 85 ? -3.346 -32.438 1.621 1 94.56 85 TRP A CA 1
ATOM 725 C C . TRP A 1 85 ? -3.131 -32.719 3.102 1 94.56 85 TRP A C 1
ATOM 727 O O . TRP A 1 85 ? -4.008 -32.469 3.928 1 94.56 85 TRP A O 1
ATOM 737 N N . GLU A 1 86 ? -1.918 -33.219 3.453 1 92.44 86 GLU A N 1
ATOM 738 C CA . GLU A 1 86 ? -1.637 -33.562 4.844 1 92.44 86 GLU A CA 1
ATOM 739 C C . GLU A 1 86 ? -1.557 -32.312 5.715 1 92.44 86 GLU A C 1
ATOM 741 O O . GLU A 1 86 ? -1.79 -32.375 6.926 1 92.44 86 GLU A O 1
ATOM 746 N N . ASP A 1 87 ? -1.278 -31.203 5.07 1 94.44 87 ASP A N 1
ATOM 747 C CA . ASP A 1 87 ? -1.084 -29.969 5.832 1 94.44 87 ASP A CA 1
ATOM 748 C C . ASP A 1 87 ? -2.361 -29.125 5.859 1 94.44 87 ASP A C 1
ATOM 750 O O . ASP A 1 87 ? -2.51 -28.25 6.703 1 94.44 87 ASP A O 1
ATOM 754 N N . ILE A 1 88 ? -3.277 -29.344 4.957 1 97.12 88 ILE A N 1
ATOM 755 C CA . ILE A 1 88 ? -4.488 -28.531 4.82 1 97.12 88 ILE A CA 1
ATOM 756 C C . ILE A 1 88 ? -5.418 -28.797 6.004 1 97.12 88 ILE A C 1
ATOM 758 O O . ILE A 1 88 ? -5.805 -29.953 6.254 1 97.12 88 ILE A O 1
ATOM 762 N N . ASP A 1 89 ? -5.75 -27.734 6.734 1 98.12 89 ASP A N 1
ATOM 763 C CA . ASP A 1 89 ? -6.621 -27.812 7.902 1 98.12 89 ASP A CA 1
ATOM 764 C C . ASP A 1 89 ? -7.59 -26.641 7.957 1 98.12 89 ASP A C 1
ATOM 766 O O . ASP A 1 89 ? -7.305 -25.625 8.586 1 98.12 89 ASP A O 1
ATOM 770 N N . PRO A 1 90 ? -8.766 -26.812 7.406 1 98.12 90 PRO A N 1
ATOM 771 C CA . PRO A 1 90 ? -9.75 -25.734 7.344 1 98.12 90 PRO A CA 1
ATOM 772 C C . PRO A 1 90 ? -10.125 -25.203 8.727 1 98.12 90 PRO A C 1
ATOM 774 O O . PRO A 1 90 ? -10.555 -24.047 8.852 1 98.12 90 PRO A O 1
ATOM 777 N N . GLU A 1 91 ? -10.062 -26.016 9.758 1 98.75 91 GLU A N 1
ATOM 778 C CA . GLU A 1 91 ? -10.391 -25.531 11.094 1 98.75 91 GLU A CA 1
ATOM 779 C C . GLU A 1 91 ? -9.477 -24.391 11.516 1 98.75 91 GLU A C 1
ATOM 781 O O . GLU A 1 91 ? -9.891 -23.484 12.242 1 98.75 91 GLU A O 1
ATOM 786 N N . LYS A 1 92 ? -8.234 -24.406 11.039 1 98.69 92 LYS A N 1
ATOM 787 C CA . LYS A 1 92 ? -7.305 -23.312 11.344 1 98.69 92 LYS A CA 1
ATOM 788 C C . LYS A 1 92 ? -7.801 -21.984 10.781 1 98.69 92 LYS A C 1
ATOM 790 O O . LYS A 1 92 ? -7.566 -20.938 11.359 1 98.69 92 LYS A O 1
ATOM 795 N N . TRP A 1 93 ? -8.477 -22.016 9.609 1 98.88 93 TRP A N 1
ATOM 796 C CA . TRP A 1 93 ? -9.055 -20.797 9.039 1 98.88 93 TRP A CA 1
ATOM 797 C C . TRP A 1 93 ? -10.172 -20.266 9.922 1 98.88 93 TRP A C 1
ATOM 799 O O . TRP A 1 93 ? -10.266 -19.062 10.156 1 98.88 93 TRP A O 1
ATOM 809 N N . VAL A 1 94 ? -11.016 -21.172 10.453 1 98.94 94 VAL A N 1
ATOM 810 C CA . VAL A 1 94 ? -12.125 -20.781 11.32 1 98.94 94 VAL A CA 1
ATOM 811 C C . VAL A 1 94 ? -11.594 -20.188 12.617 1 98.94 94 VAL A C 1
ATOM 813 O O . VAL A 1 94 ? -12.078 -19.156 13.078 1 98.94 94 VAL A O 1
ATOM 816 N N . ILE A 1 95 ? -10.609 -20.828 13.172 1 98.88 95 ILE A N 1
ATOM 817 C CA . ILE A 1 95 ? -10 -20.344 14.406 1 98.88 95 ILE A CA 1
ATOM 818 C C . ILE A 1 95 ? -9.391 -18.969 14.18 1 98.88 95 ILE A C 1
ATOM 820 O O . ILE A 1 95 ? -9.508 -18.078 15.023 1 98.88 95 ILE A O 1
ATOM 824 N N . GLN A 1 96 ? -8.727 -18.797 13.039 1 98.88 96 GLN A N 1
ATOM 825 C CA . GLN A 1 96 ? -8.148 -17.484 12.711 1 98.88 96 GLN A CA 1
ATOM 826 C C . GLN A 1 96 ? -9.234 -16.422 12.602 1 98.88 96 GLN A C 1
ATOM 828 O O . GLN A 1 96 ? -9.039 -15.289 13.039 1 98.88 96 GLN A O 1
ATOM 833 N N . ALA A 1 97 ? -10.336 -16.75 11.953 1 98.94 97 ALA A N 1
ATOM 834 C CA . ALA A 1 97 ? -11.461 -15.828 11.867 1 98.94 97 ALA A CA 1
ATOM 835 C C . ALA A 1 97 ? -11.945 -15.414 13.25 1 98.94 97 ALA A C 1
ATOM 837 O O . ALA A 1 97 ? -12.188 -14.234 13.508 1 98.94 97 ALA A O 1
ATOM 838 N N . LYS A 1 98 ? -12.062 -16.344 14.117 1 98.69 98 LYS A N 1
ATOM 839 C CA . LYS A 1 98 ? -12.484 -16.062 15.484 1 98.69 98 LYS A CA 1
ATOM 840 C C . LYS A 1 98 ? -11.484 -15.156 16.188 1 98.69 98 LYS A C 1
ATOM 842 O O . LYS A 1 98 ? -11.883 -14.195 16.859 1 98.69 98 LYS A O 1
ATOM 847 N N . LYS A 1 99 ? -10.219 -15.484 16.047 1 98.69 99 LYS A N 1
ATOM 848 C CA . LYS A 1 99 ? -9.172 -14.664 16.641 1 98.69 99 LYS A CA 1
ATOM 849 C C . LYS A 1 99 ? -9.234 -13.227 16.125 1 98.69 99 LYS A C 1
ATOM 851 O O . LYS A 1 99 ? -8.898 -12.289 16.844 1 98.69 99 LYS A O 1
ATOM 856 N N . ALA A 1 100 ? -9.688 -13.062 14.922 1 98.81 100 ALA A N 1
ATOM 857 C CA . ALA A 1 100 ? -9.758 -11.75 14.289 1 98.81 100 ALA A CA 1
ATOM 858 C C . ALA A 1 100 ? -11.023 -11 14.703 1 98.81 100 ALA A C 1
ATOM 860 O O . ALA A 1 100 ? -11.172 -9.812 14.414 1 98.81 100 ALA A O 1
ATOM 861 N N . GLY A 1 101 ? -11.953 -11.68 15.359 1 98.69 101 GLY A N 1
ATOM 862 C CA . GLY A 1 101 ? -13.219 -11.094 15.766 1 98.69 101 GLY A CA 1
ATOM 863 C C . GLY A 1 101 ? -14.297 -11.203 14.703 1 98.69 101 GLY A C 1
ATOM 864 O O . GLY A 1 101 ? -15.359 -10.594 14.828 1 98.69 101 GLY A O 1
ATOM 865 N N . MET A 1 102 ? -14.094 -11.953 13.672 1 98.88 102 MET A N 1
ATOM 866 C CA . MET A 1 102 ? -15.062 -12.117 12.586 1 98.88 102 MET A CA 1
ATOM 867 C C . MET A 1 102 ? -16.203 -13.039 13.008 1 98.88 102 MET A C 1
ATOM 869 O O . MET A 1 102 ? -16.016 -13.922 13.844 1 98.88 102 MET A O 1
ATOM 873 N N . GLN A 1 103 ? -17.359 -12.812 12.391 1 98.75 103 GLN A N 1
ATOM 874 C CA . GLN A 1 103 ? -18.562 -13.508 12.867 1 98.75 103 GLN A CA 1
ATOM 875 C C . GLN A 1 103 ? -19.109 -14.438 11.789 1 98.75 103 GLN A C 1
ATOM 877 O O . GLN A 1 103 ? -20.016 -15.227 12.055 1 98.75 103 GLN A O 1
ATOM 882 N N . TYR A 1 104 ? -18.609 -14.43 10.633 1 98.81 104 TYR A N 1
ATOM 883 C CA . TYR A 1 104 ? -19.016 -15.336 9.562 1 98.81 104 TYR A CA 1
ATOM 884 C C . TYR A 1 104 ? -17.891 -15.523 8.555 1 98.81 104 TYR A C 1
ATOM 886 O O . TYR A 1 104 ? -16.938 -14.727 8.508 1 98.81 104 TYR A O 1
ATOM 894 N N . ILE A 1 105 ? -17.969 -16.594 7.801 1 98.88 105 ILE A N 1
ATOM 895 C CA . ILE A 1 105 ? -16.969 -16.953 6.797 1 98.88 105 ILE A CA 1
ATOM 896 C C . ILE A 1 105 ? -17.672 -17.25 5.473 1 98.88 105 ILE A C 1
ATOM 898 O O . ILE A 1 105 ? -18.719 -17.906 5.449 1 98.88 105 ILE A O 1
ATOM 902 N N . THR A 1 106 ? -17.156 -16.734 4.402 1 98.94 106 THR A N 1
ATOM 903 C CA . THR A 1 106 ? -17.547 -17.062 3.043 1 98.94 106 THR A CA 1
ATOM 904 C C . THR A 1 106 ? -16.359 -17.594 2.242 1 98.94 106 THR A C 1
ATOM 906 O O . THR A 1 106 ? -15.344 -16.906 2.125 1 98.94 106 THR A O 1
ATOM 909 N N . ILE A 1 107 ? -16.438 -18.766 1.702 1 98.88 107 ILE A N 1
ATOM 910 C CA . ILE A 1 107 ? -15.336 -19.328 0.925 1 98.88 107 ILE A CA 1
ATOM 911 C C . ILE A 1 107 ? -15.758 -19.469 -0.535 1 98.88 107 ILE A C 1
ATOM 913 O O . ILE A 1 107 ? -16.922 -19.734 -0.827 1 98.88 107 ILE A O 1
ATOM 917 N N . THR A 1 108 ? -14.828 -19.328 -1.449 1 98.69 108 THR A N 1
ATOM 918 C CA . THR A 1 108 ? -15.07 -19.516 -2.875 1 98.69 108 THR A CA 1
ATOM 919 C C . THR A 1 108 ? -15.289 -20.984 -3.201 1 98.69 108 THR A C 1
ATOM 921 O O . THR A 1 108 ? -14.352 -21.688 -3.586 1 98.69 108 THR A O 1
ATOM 924 N N . ALA A 1 109 ? -16.5 -21.422 -3.164 1 98.69 109 ALA A N 1
ATOM 925 C CA . ALA A 1 109 ? -16.781 -22.797 -3.539 1 98.69 109 ALA A CA 1
ATOM 926 C C . ALA A 1 109 ? -16.438 -23.047 -5 1 98.69 109 ALA A C 1
ATOM 928 O O . ALA A 1 109 ? -15.859 -24.094 -5.336 1 98.69 109 ALA A O 1
ATOM 929 N N . LYS A 1 110 ? -16.797 -22.141 -5.785 1 98.38 110 LYS A N 1
ATOM 930 C CA . LYS A 1 110 ? -16.438 -22.156 -7.199 1 98.38 110 LYS A CA 1
ATOM 931 C C . LYS A 1 110 ? -16.156 -20.734 -7.703 1 98.38 110 LYS A C 1
ATOM 933 O O . LYS A 1 110 ? -17.047 -19.875 -7.66 1 98.38 110 LYS A O 1
ATOM 938 N N . HIS A 1 111 ? -14.961 -20.516 -8.148 1 98.12 111 HIS A N 1
ATOM 939 C CA . HIS A 1 111 ? -14.586 -19.25 -8.758 1 98.12 111 HIS A CA 1
ATOM 940 C C . HIS A 1 111 ? -14.828 -19.266 -10.266 1 98.12 111 HIS A C 1
ATOM 942 O O . HIS A 1 111 ? -15.539 -20.141 -10.773 1 98.12 111 HIS A O 1
ATOM 948 N N . HIS A 1 112 ? -14.305 -18.312 -10.984 1 96.94 112 HIS A N 1
ATOM 949 C CA . HIS A 1 112 ? -14.531 -18.141 -12.414 1 96.94 112 HIS A CA 1
ATOM 950 C C . HIS A 1 112 ? -13.852 -19.25 -13.211 1 96.94 112 HIS A C 1
ATOM 952 O O . HIS A 1 112 ? -14.219 -19.516 -14.359 1 96.94 112 HIS A O 1
ATOM 958 N N . ASP A 1 113 ? -12.875 -19.938 -12.602 1 97.25 113 ASP A N 1
ATOM 959 C CA . ASP A 1 113 ? -12.156 -20.984 -13.305 1 97.25 113 ASP A CA 1
ATOM 960 C C . ASP A 1 113 ? -13.031 -22.234 -13.484 1 97.25 113 ASP A C 1
ATOM 962 O O . ASP A 1 113 ? -12.68 -23.141 -14.234 1 97.25 113 ASP A O 1
ATOM 966 N N . GLY A 1 114 ? -14.148 -22.281 -12.789 1 97.69 114 GLY A N 1
ATOM 967 C CA . GLY A 1 114 ? -15.125 -23.344 -12.953 1 97.69 114 GLY A CA 1
ATOM 968 C C . GLY A 1 114 ? -14.82 -24.562 -12.109 1 97.69 114 GLY A C 1
ATOM 969 O O . GLY A 1 114 ? -15.516 -25.578 -12.195 1 97.69 114 GLY A O 1
ATOM 970 N N . PHE A 1 115 ? -13.82 -24.469 -11.281 1 97.25 115 PHE A N 1
ATOM 971 C CA . PHE A 1 115 ? -13.359 -25.625 -10.5 1 97.25 115 PHE A CA 1
ATOM 972 C C . PHE A 1 115 ? -14.109 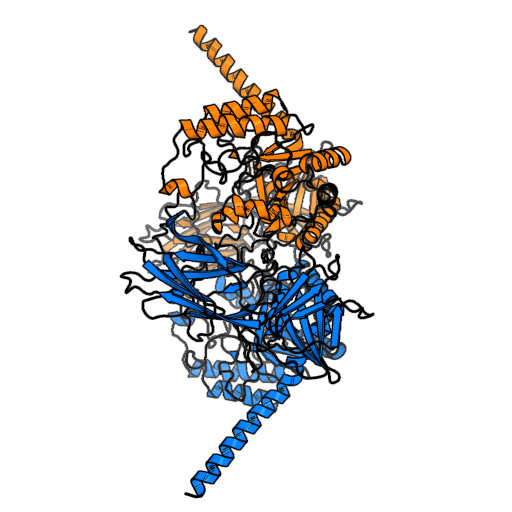-25.703 -9.18 1 97.25 115 PHE A C 1
ATOM 974 O O . PHE A 1 115 ? -14.172 -24.734 -8.422 1 97.25 115 PHE A O 1
ATOM 981 N N . ALA A 1 116 ? -14.703 -26.812 -8.883 1 97.31 116 ALA A N 1
ATOM 982 C CA . ALA A 1 116 ? -15.43 -27.031 -7.629 1 97.31 116 ALA A CA 1
ATOM 983 C C . ALA A 1 116 ? -14.484 -27.5 -6.523 1 97.31 116 ALA A C 1
ATOM 985 O O . ALA A 1 116 ? -13.711 -28.438 -6.715 1 97.31 116 ALA A O 1
ATOM 986 N N . LEU A 1 117 ? -14.594 -26.922 -5.379 1 97.38 117 LEU A N 1
ATOM 987 C CA . LEU A 1 117 ? -13.719 -27.25 -4.258 1 97.38 117 LEU A CA 1
ATOM 988 C C . LEU A 1 117 ? -14.273 -28.438 -3.467 1 97.38 117 LEU A C 1
ATOM 990 O O . LEU A 1 117 ? -13.641 -28.906 -2.512 1 97.38 117 LEU A O 1
ATOM 994 N N . TRP A 1 118 ? -15.43 -28.906 -3.785 1 96.56 118 TRP A N 1
ATOM 995 C CA . TRP A 1 118 ? -16.047 -30.047 -3.111 1 96.56 118 TRP A CA 1
ATOM 996 C C . TRP A 1 118 ? -16.219 -31.219 -4.066 1 96.56 118 TRP A C 1
ATOM 998 O O . TRP A 1 118 ? -15.797 -31.156 -5.223 1 96.56 118 TRP A O 1
ATOM 1008 N N . ASP A 1 119 ? -16.703 -32.281 -3.518 1 93.19 119 ASP A N 1
ATOM 1009 C CA . ASP A 1 119 ? -16.859 -33.5 -4.328 1 93.19 119 ASP A CA 1
ATOM 1010 C C . ASP A 1 119 ? -18.203 -33.469 -5.074 1 93.19 119 ASP A C 1
ATOM 1012 O O . ASP A 1 119 ? -19.094 -34.281 -4.781 1 93.19 119 ASP A O 1
ATOM 1016 N N . THR A 1 120 ? -18.266 -32.594 -6.051 1 96.81 120 THR A N 1
ATOM 1017 C CA . THR A 1 120 ? -19.484 -32.469 -6.836 1 96.81 120 THR A CA 1
ATOM 1018 C C . THR A 1 120 ? -19.75 -33.719 -7.672 1 96.81 120 THR A C 1
ATOM 1020 O O . THR A 1 120 ? -18.812 -34.375 -8.125 1 96.81 120 THR A O 1
ATOM 1023 N N . LYS A 1 121 ? -20.953 -33.906 -7.914 1 95.56 121 LYS A N 1
ATOM 1024 C CA . LYS A 1 121 ? -21.359 -35 -8.797 1 95.56 121 LYS A CA 1
ATOM 1025 C C . LYS A 1 121 ? -21.688 -34.5 -10.195 1 95.56 121 LYS A C 1
ATOM 1027 O O . LYS A 1 121 ? -22.047 -35.281 -11.078 1 95.56 121 LYS A O 1
ATOM 1032 N N . VAL A 1 122 ? -21.453 -33.219 -10.312 1 96.25 122 VAL A N 1
ATOM 1033 C CA . VAL A 1 122 ? -21.703 -32.594 -11.602 1 96.25 122 VAL A CA 1
ATOM 1034 C C . VAL A 1 122 ? -20.375 -32.438 -12.367 1 96.25 122 VAL A C 1
ATOM 1036 O O . VAL A 1 122 ? -19.516 -31.641 -11.984 1 96.25 122 VAL A O 1
ATOM 1039 N N . GLY A 1 123 ? -20.234 -33.219 -13.445 1 92.31 123 GLY A N 1
ATOM 1040 C CA . GLY A 1 123 ? -19.016 -33.125 -14.242 1 92.31 123 GLY A CA 1
ATOM 1041 C C . GLY A 1 123 ? -17.797 -33.719 -13.547 1 92.31 123 GLY A C 1
ATOM 1042 O O . GLY A 1 123 ? -17.953 -34.562 -12.656 1 92.31 123 GLY A O 1
ATOM 1043 N N . ASN A 1 124 ? -16.562 -33.344 -14.094 1 92.38 124 ASN A N 1
ATOM 1044 C CA . ASN A 1 124 ? -15.328 -33.938 -13.602 1 92.38 124 ASN A CA 1
ATOM 1045 C C . ASN A 1 124 ? -14.281 -32.875 -13.258 1 92.38 124 ASN A C 1
ATOM 1047 O O . ASN A 1 124 ? -13.086 -33.156 -13.242 1 92.38 124 ASN A O 1
ATOM 1051 N N . TYR A 1 125 ? -14.672 -31.688 -13.039 1 95 125 TYR A N 1
ATOM 1052 C CA . TYR A 1 125 ? -13.734 -30.594 -12.805 1 95 125 TYR A CA 1
ATOM 1053 C C . TYR A 1 125 ? -13.711 -30.203 -11.336 1 95 125 TYR A C 1
ATOM 1055 O O . TYR A 1 125 ? -14.117 -29.094 -10.977 1 95 125 TYR A O 1
ATOM 1063 N N . SER A 1 126 ? -13.203 -31.094 -10.477 1 94.94 126 SER A N 1
ATOM 1064 C CA . SER A 1 126 ? -13.055 -30.984 -9.031 1 94.94 126 SER A CA 1
ATOM 1065 C C . SER A 1 126 ? -11.797 -31.688 -8.539 1 94.94 126 SER A C 1
ATOM 1067 O O . SER A 1 126 ? -11.133 -32.375 -9.305 1 94.94 126 SER A O 1
ATOM 1069 N N . PHE A 1 127 ? -11.438 -31.578 -7.285 1 93.94 127 PHE A N 1
ATOM 1070 C CA . PHE A 1 127 ? -10.195 -32.125 -6.75 1 93.94 127 PHE A CA 1
ATOM 1071 C C . PHE A 1 127 ? -10.18 -33.656 -6.875 1 93.94 127 PHE A C 1
ATOM 1073 O O . PHE A 1 127 ? -9.148 -34.25 -7.203 1 93.94 127 PHE A O 1
ATOM 1080 N N . LYS A 1 128 ? -11.297 -34.25 -6.652 1 90.31 128 LYS A N 1
ATOM 1081 C CA . LYS A 1 128 ? -11.359 -35.719 -6.613 1 90.31 128 LYS A CA 1
ATOM 1082 C C . LYS A 1 128 ? -10.969 -36.312 -7.961 1 90.31 128 LYS A C 1
ATOM 1084 O O . LYS A 1 128 ? -10.391 -37.406 -8.016 1 90.31 128 LYS A O 1
ATOM 1089 N N . ASN A 1 129 ? -11.203 -35.594 -8.977 1 90.44 129 ASN A N 1
ATOM 1090 C CA . ASN A 1 129 ? -10.898 -36.094 -10.312 1 90.44 129 ASN A CA 1
ATOM 1091 C C . ASN A 1 129 ? -9.414 -35.969 -10.641 1 90.44 129 ASN A C 1
ATOM 1093 O O . ASN A 1 129 ? -8.906 -36.688 -11.508 1 90.44 129 ASN A O 1
ATOM 1097 N N . TYR A 1 130 ? -8.734 -35.156 -10.031 1 91.56 130 TYR A N 1
ATOM 1098 C CA . TYR A 1 130 ? -7.348 -34.875 -10.375 1 91.56 130 TYR A CA 1
ATOM 1099 C C . TYR A 1 130 ? -6.398 -35.438 -9.336 1 91.56 130 TYR A C 1
ATOM 1101 O O . TYR A 1 130 ? -5.227 -35.719 -9.633 1 91.56 130 TYR A O 1
ATOM 1109 N N . ASP A 1 131 ? -6.918 -35.594 -8.133 1 90.75 131 ASP A N 1
ATOM 1110 C CA . ASP A 1 131 ? -6.125 -36.125 -7.031 1 90.75 131 ASP A CA 1
ATOM 1111 C C . ASP A 1 131 ? -6.973 -37.031 -6.125 1 90.75 131 ASP A C 1
ATOM 1113 O O . ASP A 1 131 ? -7.734 -36.531 -5.293 1 90.75 131 ASP A O 1
ATOM 1117 N N . PRO A 1 132 ? -6.719 -38.281 -6.219 1 88.12 132 PRO A N 1
ATOM 1118 C CA . PRO A 1 132 ? -7.543 -39.188 -5.441 1 88.12 132 PRO A CA 1
ATOM 1119 C C . PRO A 1 132 ? -7.363 -39.031 -3.936 1 88.12 132 PRO A C 1
ATOM 1121 O O . PRO A 1 132 ? -8.227 -39.438 -3.156 1 88.12 132 PRO A O 1
ATOM 1124 N N . GLU A 1 133 ? -6.277 -38.438 -3.51 1 89.56 133 GLU A N 1
ATOM 1125 C CA . GLU A 1 133 ? -6.004 -38.219 -2.09 1 89.56 133 GLU A CA 1
ATOM 1126 C C . GLU A 1 133 ? -6.695 -36.969 -1.573 1 89.56 133 GLU A C 1
ATOM 1128 O O . GLU A 1 133 ? -6.652 -36.688 -0.376 1 89.56 133 GLU A O 1
ATOM 1133 N N . SER A 1 134 ? -7.398 -36.312 -2.484 1 93.31 134 SER A N 1
ATOM 1134 C CA . SER A 1 134 ? -8.039 -35.062 -2.098 1 93.31 134 SER A CA 1
ATOM 1135 C C . SER A 1 134 ? -9.188 -35.312 -1.122 1 93.31 134 SER A C 1
ATOM 1137 O O . SER A 1 134 ? -9.578 -36.438 -0.893 1 93.31 134 SER A O 1
ATOM 1139 N N . ARG A 1 135 ? -9.57 -34.25 -0.431 1 95.25 135 ARG A N 1
ATOM 1140 C CA . ARG A 1 135 ? -10.641 -34.25 0.558 1 95.25 135 ARG A CA 1
ATOM 1141 C C . ARG A 1 135 ? -11.688 -33.188 0.235 1 95.25 135 ARG A C 1
ATOM 1143 O O . ARG A 1 135 ? -11.445 -32.281 -0.567 1 95.25 135 ARG A O 1
ATOM 1150 N N . ASP A 1 136 ? -12.891 -33.406 0.815 1 96.31 136 ASP A N 1
ATOM 1151 C CA . ASP A 1 136 ? -13.93 -32.375 0.71 1 96.31 136 ASP A CA 1
ATOM 1152 C C . ASP A 1 136 ? -13.695 -31.25 1.711 1 96.31 136 ASP A C 1
ATOM 1154 O O . ASP A 1 136 ? -14.172 -31.312 2.846 1 96.31 136 ASP A O 1
ATOM 1158 N N . ILE A 1 137 ? -13.07 -30.281 1.275 1 96.56 137 ILE A N 1
ATOM 1159 C CA . ILE A 1 137 ? -12.633 -29.172 2.123 1 96.56 137 ILE A CA 1
ATOM 1160 C C . ILE A 1 137 ? -13.852 -28.375 2.604 1 96.56 137 ILE A C 1
ATOM 1162 O O . ILE A 1 137 ? -13.859 -27.859 3.723 1 96.56 137 ILE A O 1
ATOM 1166 N N . LEU A 1 138 ? -14.906 -28.297 1.796 1 98.38 138 LEU A N 1
ATOM 1167 C CA . LEU A 1 138 ? -16.109 -27.578 2.209 1 98.38 138 LEU A CA 1
ATOM 1168 C C . LEU A 1 138 ? -16.797 -28.297 3.357 1 98.38 138 LEU A C 1
ATOM 1170 O O . LEU A 1 138 ? -17.328 -27.656 4.27 1 98.38 138 LEU A O 1
ATOM 1174 N N . ALA A 1 139 ? -16.828 -29.609 3.279 1 98.19 139 ALA A N 1
ATOM 1175 C CA . ALA A 1 139 ? -17.406 -30.391 4.379 1 98.19 139 ALA A CA 1
ATOM 1176 C C . ALA A 1 139 ? -16.625 -30.172 5.672 1 98.19 139 ALA A C 1
ATOM 1178 O O . ALA A 1 139 ? -17.219 -29.984 6.738 1 98.19 139 ALA A O 1
ATOM 1179 N N . GLU A 1 140 ? -15.312 -30.188 5.566 1 98.31 140 GLU A N 1
ATOM 1180 C CA . GLU A 1 140 ? -14.461 -29.953 6.73 1 98.31 140 GLU A CA 1
ATOM 1181 C C . GLU A 1 140 ? -14.648 -28.547 7.293 1 98.31 140 GLU A C 1
ATOM 1183 O O . GLU A 1 140 ? -14.688 -28.359 8.508 1 98.31 140 GLU A O 1
ATOM 1188 N N . LEU A 1 141 ? -14.781 -27.594 6.438 1 98.75 141 LEU A N 1
ATOM 1189 C CA . LEU A 1 141 ? -15 -26.219 6.863 1 98.75 141 LEU A CA 1
ATOM 1190 C C . LEU A 1 141 ? -16.359 -26.062 7.539 1 98.75 141 LEU A C 1
ATOM 1192 O O . LEU A 1 141 ? -16.469 -25.406 8.57 1 98.75 141 LEU A O 1
ATOM 1196 N N . ALA A 1 142 ? -17.359 -26.672 6.945 1 98.75 142 ALA A N 1
ATOM 1197 C CA . ALA A 1 142 ? -18.703 -26.641 7.527 1 98.75 142 ALA A CA 1
ATOM 1198 C C . ALA A 1 142 ? -18.703 -27.219 8.938 1 98.75 142 ALA A C 1
ATOM 1200 O O . ALA A 1 142 ? -19.297 -26.625 9.852 1 98.75 142 ALA A O 1
ATOM 1201 N N . ALA A 1 143 ? -18.062 -28.328 9.102 1 98.69 143 ALA A N 1
ATOM 1202 C CA . ALA A 1 143 ? -17.984 -28.953 10.414 1 98.69 143 ALA A CA 1
ATOM 1203 C C . ALA A 1 143 ? -17.266 -28.047 11.414 1 98.69 143 ALA A C 1
ATOM 1205 O O . ALA A 1 143 ? -17.703 -27.922 12.562 1 98.69 143 ALA A O 1
ATOM 1206 N N . ALA A 1 144 ? -16.172 -27.453 10.945 1 98.81 144 ALA A N 1
ATOM 1207 C CA . ALA A 1 144 ? -15.422 -26.547 11.805 1 98.81 144 ALA A CA 1
ATOM 1208 C C . ALA A 1 144 ? -16.266 -25.328 12.195 1 98.81 144 ALA A C 1
ATOM 1210 O O . ALA A 1 144 ? -16.234 -24.891 13.344 1 98.81 144 ALA A O 1
ATOM 1211 N N . CYS A 1 145 ? -16.969 -24.781 11.242 1 98.81 145 CYS A N 1
ATOM 1212 C CA . CYS A 1 145 ? -17.844 -23.641 11.516 1 98.81 145 CYS A CA 1
ATOM 1213 C C . CYS A 1 145 ? -18.891 -24 12.562 1 98.81 145 CYS A C 1
ATOM 1215 O O . CYS A 1 145 ? -19.125 -23.219 13.492 1 98.81 145 CYS A O 1
ATOM 1217 N N . LYS A 1 146 ? -19.5 -25.141 12.398 1 98.44 146 LYS A N 1
ATOM 1218 C CA . LYS A 1 146 ? -20.469 -25.609 13.383 1 98.44 146 LYS A CA 1
ATOM 1219 C C . LYS A 1 146 ? -19.844 -25.766 14.766 1 98.44 146 LYS A C 1
ATOM 1221 O O . LYS A 1 146 ? -20.375 -25.281 15.758 1 98.44 146 LYS A O 1
ATOM 1226 N N . LYS A 1 147 ? -18.688 -26.375 14.766 1 98.62 147 LYS A N 1
ATOM 1227 C CA . LYS A 1 147 ? -17.969 -26.625 16 1 98.62 147 LYS A CA 1
ATOM 1228 C C . LYS A 1 147 ? -17.656 -25.312 16.734 1 98.62 147 LYS A C 1
ATOM 1230 O O . LYS A 1 147 ? -17.734 -25.25 17.969 1 98.62 147 LYS A O 1
ATOM 1235 N N . HIS A 1 148 ? -17.391 -24.266 16.016 1 98.5 148 HIS A N 1
ATOM 1236 C CA . HIS A 1 148 ? -16.922 -23.016 16.625 1 98.5 148 HIS A CA 1
ATOM 1237 C C . HIS A 1 148 ? -18 -21.938 16.562 1 98.5 148 HIS A C 1
ATOM 1239 O O . HIS A 1 148 ? -17.719 -20.75 16.781 1 98.5 148 HIS A O 1
ATOM 1245 N N . ASN A 1 149 ? -19.203 -22.297 16.219 1 97.94 149 ASN A N 1
ATOM 1246 C CA . ASN A 1 149 ? -20.344 -21.375 16.141 1 97.94 149 ASN A CA 1
ATOM 1247 C C . ASN A 1 149 ? -20.062 -20.203 15.211 1 97.94 149 ASN A C 1
ATOM 1249 O O . ASN A 1 149 ? -20.234 -19.047 15.586 1 97.94 149 ASN A O 1
ATOM 1253 N N . MET A 1 150 ? -19.547 -20.438 14.086 1 98.62 150 MET A N 1
ATOM 1254 C CA . MET A 1 150 ? -19.25 -19.516 12.992 1 98.62 150 MET A CA 1
ATOM 1255 C C . MET A 1 150 ? -20.234 -19.703 11.852 1 98.62 150 MET A C 1
ATOM 1257 O O . MET A 1 150 ? -20.516 -20.828 11.438 1 98.62 150 MET A O 1
ATOM 1261 N N . LYS A 1 151 ? -20.859 -18.625 11.398 1 98.62 151 LYS A N 1
ATOM 1262 C CA . LYS A 1 151 ? -21.766 -18.734 10.258 1 98.62 151 LYS A CA 1
ATOM 1263 C C . LYS A 1 151 ? -20.984 -19.016 8.969 1 98.62 151 LYS A C 1
ATOM 1265 O O . LYS A 1 151 ? -19.906 -18.469 8.758 1 98.62 151 LYS A O 1
ATOM 1270 N N . LEU A 1 152 ? -21.562 -19.859 8.133 1 98.81 152 LEU A N 1
ATOM 1271 C CA . LEU A 1 152 ? -20.859 -20.297 6.918 1 98.81 152 LEU A CA 1
ATOM 1272 C C . LEU A 1 152 ? -21.609 -19.812 5.672 1 98.81 152 LEU A C 1
ATOM 1274 O O . LEU A 1 152 ? -22.828 -19.938 5.59 1 98.81 152 LEU A O 1
ATOM 1278 N N . GLY A 1 153 ? -20.891 -19.219 4.777 1 98.81 153 GLY A N 1
ATOM 1279 C CA . GLY A 1 153 ? -21.391 -18.875 3.453 1 98.81 153 GLY A CA 1
ATOM 1280 C C . GLY A 1 153 ? -20.516 -19.406 2.332 1 98.81 153 GLY A C 1
ATOM 1281 O O . GLY A 1 153 ? -19.375 -19.828 2.564 1 98.81 153 GLY A O 1
ATOM 1282 N N . PHE A 1 154 ? -21.094 -19.438 1.086 1 98.88 154 PHE A N 1
ATOM 1283 C CA . PHE A 1 154 ? -20.391 -19.906 -0.098 1 98.88 154 PHE A CA 1
ATOM 1284 C C . PHE A 1 154 ? -20.406 -18.844 -1.192 1 98.88 154 PHE A C 1
ATOM 1286 O O . PHE A 1 154 ? -21.453 -18.25 -1.47 1 98.88 154 PHE A O 1
ATOM 1293 N N . TYR A 1 155 ? -19.266 -18.578 -1.698 1 98.75 155 TYR A N 1
ATOM 1294 C CA . TYR A 1 155 ? -19.141 -17.875 -2.965 1 98.75 155 TYR A CA 1
ATOM 1295 C C . TYR A 1 155 ? -19.328 -18.812 -4.145 1 98.75 155 TYR A C 1
ATOM 1297 O O . TYR A 1 155 ? -18.703 -19.891 -4.195 1 98.75 155 TYR A O 1
ATOM 1305 N N . TYR A 1 156 ? -20.172 -18.5 -5.105 1 98.69 156 TYR A N 1
ATOM 1306 C CA . TYR A 1 156 ? -20.391 -19.297 -6.309 1 98.69 156 TYR A CA 1
ATOM 1307 C C . TYR A 1 156 ? -20.453 -18.406 -7.547 1 98.69 156 TYR A C 1
ATOM 1309 O O . TYR A 1 156 ? -21.328 -17.547 -7.66 1 98.69 156 TYR A O 1
ATOM 1317 N N . SER A 1 157 ? -19.531 -18.609 -8.461 1 97.94 157 SER A N 1
ATOM 1318 C CA . SER A 1 157 ? -19.562 -17.906 -9.734 1 97.94 157 SER A CA 1
ATOM 1319 C C . SER A 1 157 ? -20.625 -18.5 -10.664 1 97.94 157 SER A C 1
ATOM 1321 O O . SER A 1 157 ? -20.391 -19.531 -11.297 1 97.94 157 SER A O 1
ATOM 1323 N N . HIS A 1 158 ? -21.688 -17.828 -10.828 1 96.38 158 HIS A N 1
ATOM 1324 C CA . HIS A 1 158 ? -22.844 -18.375 -11.539 1 96.38 158 HIS A CA 1
ATOM 1325 C C . HIS A 1 158 ? -22.812 -18 -13.016 1 96.38 158 HIS A C 1
ATOM 1327 O O . HIS A 1 158 ? -23.25 -18.766 -13.867 1 96.38 158 HIS A O 1
ATOM 1333 N N . TRP A 1 159 ? -22.219 -16.859 -13.266 1 93.31 159 TRP A N 1
ATOM 1334 C CA . TRP A 1 159 ? -22.266 -16.25 -14.594 1 93.31 159 TRP A CA 1
ATOM 1335 C C . TRP A 1 159 ? -21.031 -16.641 -15.398 1 93.31 159 TRP A C 1
ATOM 1337 O O . TRP A 1 159 ? -21.141 -17.109 -16.531 1 93.31 159 TRP A O 1
ATOM 1347 N N . VAL A 1 160 ? -19.891 -16.547 -14.82 1 95.38 160 VAL A N 1
ATOM 1348 C CA . VAL A 1 160 ? -18.609 -16.734 -15.492 1 95.38 160 VAL A CA 1
ATOM 1349 C C . VAL A 1 160 ? -18.094 -18.141 -15.203 1 95.38 160 VAL A C 1
ATOM 1351 O O . VAL A 1 160 ? -18.141 -18.609 -14.055 1 95.38 160 VAL A O 1
ATOM 1354 N N . ASP A 1 161 ? -17.656 -18.844 -16.25 1 97.12 161 ASP A N 1
ATOM 1355 C CA . ASP A 1 161 ? -17.031 -20.156 -16.156 1 97.12 161 ASP A CA 1
ATOM 1356 C C . ASP A 1 161 ? -16.047 -20.391 -17.312 1 97.12 161 ASP A C 1
ATOM 1358 O O . ASP A 1 161 ? -16.453 -20.703 -18.422 1 97.12 161 ASP A O 1
ATOM 1362 N N . TRP A 1 162 ? -14.797 -20.328 -16.984 1 96.44 162 TRP A N 1
ATOM 1363 C CA . TRP A 1 162 ? -13.766 -20.391 -18.016 1 96.44 162 TRP A CA 1
ATOM 1364 C C . TRP A 1 162 ? -13.555 -21.828 -18.469 1 96.44 162 TRP A C 1
ATOM 1366 O O . TRP A 1 162 ? -12.891 -22.078 -19.484 1 96.44 162 TRP A O 1
ATOM 1376 N N . GLU A 1 163 ? -14.094 -22.781 -17.797 1 96 163 GLU A N 1
ATOM 1377 C CA . GLU A 1 163 ? -13.883 -24.188 -18.109 1 96 163 GLU A CA 1
ATOM 1378 C C . GLU A 1 163 ? -14.984 -24.719 -19.016 1 96 163 GLU A C 1
ATOM 1380 O O . GLU A 1 163 ? -14.719 -25.469 -19.969 1 96 163 GLU A O 1
ATOM 1385 N N . HIS A 1 164 ? -16.203 -24.406 -18.781 1 96.25 164 HIS A N 1
ATOM 1386 C CA . HIS A 1 164 ? -17.344 -25 -19.469 1 96.25 164 HIS A CA 1
ATOM 1387 C C . HIS A 1 164 ? -17.516 -24.422 -20.875 1 96.25 164 HIS A C 1
ATOM 1389 O O . HIS A 1 164 ? -17.453 -23.203 -21.047 1 96.25 164 HIS A O 1
ATOM 1395 N N . PRO A 1 165 ? -17.766 -25.266 -21.828 1 95.56 165 PRO A N 1
ATOM 1396 C CA . PRO A 1 165 ? -17.859 -24.766 -23.203 1 95.56 165 PRO A CA 1
ATOM 1397 C C . PRO A 1 165 ? -18.984 -23.766 -23.406 1 95.56 165 PRO A C 1
ATOM 1399 O O . PRO A 1 165 ? -18.922 -22.922 -24.312 1 95.56 165 PRO A O 1
ATOM 1402 N N . TYR A 1 166 ? -19.984 -23.844 -22.547 1 97.25 166 TYR A N 1
ATOM 1403 C CA . TYR A 1 166 ? -21.125 -22.953 -22.703 1 97.25 166 TYR A CA 1
ATOM 1404 C C . TYR A 1 166 ? -21.172 -21.938 -21.578 1 97.25 166 TYR A C 1
ATOM 1406 O O . TYR A 1 166 ? -22.188 -21.25 -21.391 1 97.25 166 TYR A O 1
ATOM 1414 N N . GLY A 1 167 ? -20.141 -21.875 -20.75 1 96 167 GLY A N 1
ATOM 1415 C CA . GLY A 1 167 ? -20.016 -20.781 -19.797 1 96 167 GLY A CA 1
ATOM 1416 C C . GLY A 1 167 ? -19.594 -19.469 -20.422 1 96 167 GLY A C 1
ATOM 1417 O O . GLY A 1 167 ? -18.969 -19.469 -21.484 1 96 167 GLY A O 1
ATOM 1418 N N . TRP A 1 168 ? -19.969 -18.406 -19.797 1 94.06 168 TRP A N 1
ATOM 1419 C CA . TRP A 1 168 ? -19.516 -17.109 -20.281 1 94.06 168 TRP A CA 1
ATOM 1420 C C . TRP A 1 168 ? -18.078 -16.844 -19.875 1 94.06 168 TRP A C 1
ATOM 1422 O O . TRP A 1 168 ? -17.656 -17.234 -18.781 1 94.06 168 TRP A O 1
ATOM 1432 N N . ASP A 1 169 ? -17.297 -16.219 -20.719 1 91.56 169 ASP A N 1
ATOM 1433 C CA . ASP A 1 169 ? -15.977 -15.688 -20.438 1 91.56 169 ASP A CA 1
ATOM 1434 C C . ASP A 1 169 ? -15.734 -14.367 -21.156 1 91.56 169 ASP A C 1
ATOM 1436 O O . ASP A 1 169 ? -16.391 -14.07 -22.156 1 91.56 169 ASP A O 1
ATOM 1440 N N . HIS A 1 170 ? -14.836 -13.594 -20.719 1 89.25 170 HIS A N 1
ATOM 1441 C CA . HIS A 1 170 ? -14.602 -12.25 -21.234 1 89.25 170 HIS A CA 1
ATOM 1442 C C . HIS A 1 170 ? -14.258 -12.281 -22.734 1 89.25 170 HIS A C 1
ATOM 1444 O O . HIS A 1 170 ? -14.633 -11.375 -23.469 1 89.25 170 HIS A O 1
ATOM 1450 N N . ASN A 1 171 ? -13.617 -13.32 -23.141 1 91.88 171 ASN A N 1
ATOM 1451 C CA . ASN A 1 171 ? -13.156 -13.383 -24.516 1 91.88 171 ASN A CA 1
ATOM 1452 C C . ASN A 1 171 ? -14.328 -13.539 -25.484 1 91.88 171 ASN A C 1
ATOM 1454 O O . ASN A 1 171 ? -14.172 -13.32 -26.688 1 91.88 171 ASN A O 1
ATOM 1458 N N . ARG A 1 172 ? -15.43 -13.938 -25.062 1 92.62 172 ARG A N 1
ATOM 1459 C CA . ARG A 1 172 ? -16.609 -14.133 -25.891 1 92.62 172 ARG A CA 1
ATOM 1460 C C . ARG A 1 172 ? -17.156 -12.797 -26.391 1 92.62 172 ARG A C 1
ATOM 1462 O O . ARG A 1 172 ? -17.969 -12.758 -27.312 1 92.62 172 ARG A O 1
ATOM 1469 N N . GLU A 1 173 ? -16.703 -11.766 -25.766 1 89.62 173 GLU A N 1
ATOM 1470 C CA . GLU A 1 173 ? -16.969 -10.453 -26.328 1 89.62 173 GLU A CA 1
ATOM 1471 C C . GLU A 1 173 ? -16.438 -10.359 -27.766 1 89.62 173 GLU A C 1
ATOM 1473 O O . GLU A 1 173 ? -17.031 -9.695 -28.609 1 89.62 173 GLU A O 1
ATOM 1478 N N . LEU A 1 174 ? -15.367 -10.961 -28 1 91.12 174 LEU A N 1
ATOM 1479 C CA . LEU A 1 174 ? -14.742 -10.953 -29.312 1 91.12 174 LEU A CA 1
ATOM 1480 C C . LEU A 1 174 ? -15.32 -12.062 -30.188 1 91.12 174 LEU A C 1
ATOM 1482 O O . LEU A 1 174 ? -15.664 -11.828 -31.359 1 91.12 174 LEU A O 1
ATOM 1486 N N . THR A 1 175 ? -15.453 -13.266 -29.672 1 90.94 175 THR A N 1
ATOM 1487 C CA . THR A 1 175 ? -15.789 -14.422 -30.484 1 90.94 175 THR A CA 1
ATOM 1488 C C . THR A 1 175 ? -17.297 -14.461 -30.766 1 90.94 175 THR A C 1
ATOM 1490 O O . THR A 1 175 ? -17.734 -15.047 -31.766 1 90.94 175 THR A O 1
ATOM 1493 N N . GLN A 1 176 ? -18.094 -13.914 -29.859 1 91.44 176 GLN A N 1
ATOM 1494 C CA . GLN A 1 176 ? -19.547 -13.859 -29.984 1 91.44 176 GLN A CA 1
ATOM 1495 C C . GLN A 1 176 ? -20.109 -15.219 -30.375 1 91.44 176 GLN A C 1
ATOM 1497 O O . GLN A 1 176 ? -20.922 -15.32 -31.297 1 91.44 176 GLN A O 1
ATOM 1502 N N . ASP A 1 177 ? -19.734 -16.25 -29.672 1 93.44 177 ASP A N 1
ATOM 1503 C CA . ASP A 1 177 ? -20.016 -17.609 -30.109 1 93.44 177 ASP A CA 1
ATOM 1504 C C . ASP A 1 177 ? -20.891 -18.344 -29.094 1 93.44 177 ASP A C 1
ATOM 1506 O O . ASP A 1 177 ? -20.844 -19.562 -29 1 93.44 177 ASP A O 1
ATOM 1510 N N . LEU A 1 178 ? -21.625 -17.688 -28.281 1 96.25 178 LEU A N 1
ATOM 1511 C CA . LEU A 1 178 ? -22.469 -18.297 -27.25 1 96.25 178 LEU A CA 1
ATOM 1512 C C . LEU A 1 178 ? -23.922 -17.875 -27.422 1 96.25 178 LEU A C 1
ATOM 1514 O O . LEU A 1 178 ? -24.234 -16.688 -27.312 1 96.25 178 LEU A O 1
ATOM 1518 N N . SER A 1 179 ? -24.844 -18.828 -27.625 1 96.75 179 SER A N 1
ATOM 1519 C CA . SER A 1 179 ? -26.281 -18.547 -27.734 1 96.75 179 SER A CA 1
ATOM 1520 C C . SER A 1 179 ? -26.953 -18.625 -26.375 1 96.75 179 SER A C 1
ATOM 1522 O O . SER A 1 179 ? -26.422 -19.234 -25.438 1 96.75 179 SER A O 1
ATOM 1524 N N . ASP A 1 180 ? -28.156 -18.078 -26.344 1 96.56 180 ASP A N 1
ATOM 1525 C CA . ASP A 1 180 ? -28.953 -18.156 -25.125 1 96.56 180 ASP A CA 1
ATOM 1526 C C . ASP A 1 180 ? -29.266 -19.594 -24.75 1 96.56 180 ASP A C 1
ATOM 1528 O O . ASP A 1 180 ? -29.266 -19.953 -23.578 1 96.56 180 ASP A O 1
ATOM 1532 N N . GLU A 1 181 ? -29.5 -20.375 -25.734 1 97.5 181 GLU A N 1
ATOM 1533 C CA . GLU A 1 181 ? -29.828 -21.781 -25.516 1 97.5 181 GLU A CA 1
ATOM 1534 C C . GLU A 1 181 ? -28.625 -22.547 -24.953 1 97.5 181 GLU A C 1
ATOM 1536 O O . GLU A 1 181 ? -28.781 -23.375 -24.047 1 97.5 181 GLU A O 1
ATOM 1541 N N . GLN A 1 182 ? -27.5 -22.297 -25.5 1 97.81 182 GLN A N 1
ATOM 1542 C CA . GLN A 1 182 ? -26.266 -22.922 -25.016 1 97.81 182 GLN A CA 1
ATOM 1543 C C . GLN A 1 182 ? -25.984 -22.516 -23.578 1 97.81 182 GLN A C 1
ATOM 1545 O O . GLN A 1 182 ? -25.641 -23.359 -22.734 1 97.81 182 GLN A O 1
ATOM 1550 N N . PHE A 1 183 ? -26.109 -21.219 -23.312 1 97.94 183 PHE A N 1
ATOM 1551 C CA . PHE A 1 183 ? -25.875 -20.75 -21.953 1 97.94 183 PHE A CA 1
ATOM 1552 C C . PHE A 1 183 ? -26.875 -21.359 -20.984 1 97.94 183 PHE A C 1
ATOM 1554 O O . PHE A 1 183 ? -26.531 -21.703 -19.844 1 97.94 183 PHE A O 1
ATOM 1561 N N . ASP A 1 184 ? -28.125 -21.516 -21.391 1 98.19 184 ASP A N 1
ATOM 1562 C CA . ASP A 1 184 ? -29.125 -22.141 -20.531 1 98.19 184 ASP A CA 1
ATOM 1563 C C . ASP A 1 184 ? -28.781 -23.594 -20.25 1 98.19 184 ASP A C 1
ATOM 1565 O O . ASP A 1 184 ? -29.094 -24.125 -19.188 1 98.19 184 ASP A O 1
ATOM 1569 N N . LYS A 1 185 ? -28.203 -24.266 -21.219 1 98.25 185 LYS A N 1
ATOM 1570 C CA . LYS A 1 185 ? -27.719 -25.625 -20.969 1 98.25 185 LYS A CA 1
ATOM 1571 C C . LYS A 1 185 ? -26.688 -25.641 -19.859 1 98.25 185 LYS A C 1
ATOM 1573 O O . LYS A 1 185 ? -26.75 -26.484 -18.953 1 98.25 185 LYS A O 1
ATOM 1578 N N . TYR A 1 186 ? -25.703 -24.781 -19.891 1 98.06 186 TYR A N 1
ATOM 1579 C CA . TYR A 1 186 ? -24.75 -24.609 -18.812 1 98.06 186 TYR A CA 1
ATOM 1580 C C . TYR A 1 186 ? -25.469 -24.359 -17.484 1 98.06 186 TYR A C 1
ATOM 1582 O O . TYR A 1 186 ? -25.141 -25 -16.484 1 98.06 186 TYR A O 1
ATOM 1590 N N . TRP A 1 187 ? -26.453 -23.5 -17.547 1 98.5 187 TRP A N 1
ATOM 1591 C CA . TRP A 1 187 ? -27.203 -23.094 -16.359 1 98.5 187 TRP A CA 1
ATOM 1592 C C . TRP A 1 187 ? -27.922 -24.281 -15.734 1 98.5 187 TRP A C 1
ATOM 1594 O O . TRP A 1 187 ? -27.781 -24.547 -14.531 1 98.5 187 TRP A O 1
ATOM 1604 N N . GLN A 1 188 ? -28.609 -25.062 -16.562 1 98.5 188 GLN A N 1
ATOM 1605 C CA . GLN A 1 188 ? -29.469 -26.141 -16.094 1 98.5 188 GLN A CA 1
ATOM 1606 C C . GLN A 1 188 ? -28.625 -27.375 -15.727 1 98.5 188 GLN A C 1
ATOM 1608 O O . GLN A 1 188 ? -28.984 -28.125 -14.82 1 98.5 188 GLN A O 1
ATOM 1613 N N . GLU A 1 189 ? -27.547 -27.531 -16.359 1 98.31 189 GLU A N 1
ATOM 1614 C CA . GLU A 1 189 ? -26.797 -28.766 -16.203 1 98.31 189 GLU A CA 1
ATOM 1615 C C . GLU A 1 189 ? -25.672 -28.609 -15.188 1 98.31 189 GLU A C 1
ATOM 1617 O O . GLU A 1 189 ? -25.156 -29.594 -14.656 1 98.31 189 GLU A O 1
ATOM 1622 N N . LYS A 1 190 ? -25.266 -27.406 -14.898 1 98.5 190 LYS A N 1
ATOM 1623 C CA . LYS A 1 190 ? -24.141 -27.234 -13.969 1 98.5 190 LYS A CA 1
ATOM 1624 C C . LYS A 1 190 ? -24.531 -26.297 -12.828 1 98.5 190 LYS A C 1
ATOM 1626 O O . LYS A 1 190 ? -24.469 -26.688 -11.656 1 98.5 190 LYS A O 1
ATOM 1631 N N . VAL A 1 191 ? -25.031 -25.094 -13.094 1 98.62 191 VAL A N 1
ATOM 1632 C CA . VAL A 1 191 ? -25.266 -24.078 -12.07 1 98.62 191 VAL A CA 1
ATOM 1633 C C . VAL A 1 191 ? -26.312 -24.578 -11.078 1 98.62 191 VAL A C 1
ATOM 1635 O O . VAL A 1 191 ? -26.047 -24.656 -9.875 1 98.62 191 VAL A O 1
ATOM 1638 N N . ILE A 1 192 ? -27.484 -24.953 -11.555 1 98.75 192 ILE A N 1
ATOM 1639 C CA . ILE A 1 192 ? -28.609 -25.312 -10.688 1 98.75 192 ILE A CA 1
ATOM 1640 C C . ILE A 1 192 ? -28.25 -26.578 -9.898 1 98.75 192 ILE A C 1
ATOM 1642 O O . ILE A 1 192 ? -28.391 -26.594 -8.672 1 98.75 192 ILE A O 1
ATOM 1646 N N . PRO A 1 193 ? -27.734 -27.625 -10.531 1 98.75 193 PRO A N 1
ATOM 1647 C CA . PRO A 1 193 ? -27.422 -28.828 -9.742 1 98.75 193 PRO A CA 1
ATOM 1648 C C . PRO A 1 193 ? -26.297 -28.578 -8.727 1 98.75 193 PRO A C 1
ATOM 1650 O O . PRO A 1 193 ? -26.328 -29.125 -7.621 1 98.75 193 PRO A O 1
ATOM 1653 N N . GLN A 1 194 ? -25.266 -27.797 -9.055 1 98.75 194 GLN A N 1
ATOM 1654 C CA . GLN A 1 194 ? -24.188 -27.516 -8.109 1 98.75 194 GLN A CA 1
ATOM 1655 C C . GLN A 1 194 ? -24.688 -26.672 -6.938 1 98.75 194 GLN A C 1
ATOM 1657 O O . GLN A 1 194 ? -24.312 -26.922 -5.789 1 98.75 194 GLN A O 1
ATOM 1662 N N . LEU A 1 195 ? -25.531 -25.703 -7.223 1 98.88 195 LEU A N 1
ATOM 1663 C CA . LEU A 1 195 ? -26.125 -24.938 -6.137 1 98.88 195 LEU A CA 1
ATOM 1664 C C . LEU A 1 195 ? -26.953 -25.828 -5.215 1 98.88 195 LEU A C 1
ATOM 1666 O O . LEU A 1 195 ? -26.922 -25.672 -3.994 1 98.88 195 LEU A O 1
ATOM 1670 N N . ARG A 1 196 ? -27.688 -26.75 -5.797 1 98.75 196 ARG A N 1
ATOM 1671 C CA . ARG A 1 196 ? -28.438 -27.703 -4.984 1 98.75 196 ARG A CA 1
ATOM 1672 C C . ARG A 1 196 ? -27.516 -28.484 -4.059 1 98.75 196 ARG A C 1
ATOM 1674 O O . ARG A 1 196 ? -27.828 -28.672 -2.879 1 98.75 196 ARG A O 1
ATOM 1681 N N . GLU A 1 197 ? -26.359 -28.953 -4.57 1 98.69 197 GLU A N 1
ATOM 1682 C CA . GLU A 1 197 ? -25.391 -29.672 -3.746 1 98.69 197 GLU A CA 1
ATOM 1683 C C . GLU A 1 197 ? -24.906 -28.812 -2.586 1 98.69 197 GLU A C 1
ATOM 1685 O O . GLU A 1 197 ? -24.875 -29.266 -1.44 1 98.69 197 GLU A O 1
ATOM 1690 N N . LEU A 1 198 ? -24.562 -27.516 -2.842 1 98.81 198 LEU A N 1
ATOM 1691 C CA . LEU A 1 198 ? -24.016 -26.609 -1.834 1 98.81 198 LEU A CA 1
ATOM 1692 C C . LEU A 1 198 ? -25.062 -26.312 -0.758 1 98.81 198 LEU A C 1
ATOM 1694 O O . LEU A 1 198 ? -24.719 -26.156 0.416 1 98.81 198 LEU A O 1
ATOM 1698 N N . LEU A 1 199 ? -26.344 -26.281 -1.152 1 98.69 199 LEU A N 1
ATOM 1699 C CA . LEU A 1 199 ? -27.406 -25.844 -0.259 1 98.69 199 LEU A CA 1
ATOM 1700 C C . LEU A 1 199 ? -27.984 -27.031 0.516 1 98.69 199 LEU A C 1
ATOM 1702 O O . LEU A 1 199 ? -28.75 -26.844 1.468 1 98.69 199 LEU A O 1
ATOM 1706 N N . THR A 1 200 ? -27.578 -28.281 0.208 1 98.44 200 THR A N 1
ATOM 1707 C CA . THR A 1 200 ? -28.203 -29.422 0.856 1 98.44 200 THR A CA 1
ATOM 1708 C C . THR A 1 200 ? -27.172 -30.234 1.639 1 98.44 200 THR A C 1
ATOM 1710 O O . THR A 1 200 ? -27.516 -30.906 2.613 1 98.44 200 THR A O 1
ATOM 1713 N N . ASN A 1 201 ? -25.922 -30.141 1.289 1 97.75 201 ASN A N 1
ATOM 1714 C CA . ASN A 1 201 ? -24.969 -31.141 1.767 1 97.75 201 ASN A CA 1
ATOM 1715 C C . ASN A 1 201 ? -24.094 -30.594 2.896 1 97.75 201 ASN A C 1
ATOM 1717 O O . ASN A 1 201 ? -23.312 -31.344 3.492 1 97.75 201 ASN A O 1
ATOM 1721 N N . TYR A 1 202 ? -24.234 -29.391 3.324 1 98.06 202 TYR A N 1
ATOM 1722 C CA . TYR A 1 202 ? -23.219 -28.812 4.199 1 98.06 202 TYR A CA 1
ATOM 1723 C C . TYR A 1 202 ? -23.859 -28.125 5.402 1 98.06 202 TYR A C 1
ATOM 1725 O O . TYR A 1 202 ? -23.25 -27.25 6.02 1 98.06 202 TYR A O 1
ATOM 1733 N N . GLY A 1 203 ? -25.062 -28.484 5.738 1 97.5 203 GLY A N 1
ATOM 1734 C CA . GLY A 1 203 ? -25.766 -27.906 6.875 1 97.5 203 GLY A CA 1
ATOM 1735 C C . GLY A 1 203 ? -26.359 -26.547 6.578 1 97.5 203 GLY A C 1
ATOM 1736 O O . GLY A 1 203 ? -26.828 -26.297 5.465 1 97.5 203 GLY A O 1
ATOM 1737 N N . ASP A 1 204 ? -26.406 -25.719 7.613 1 97.25 204 ASP A N 1
ATOM 1738 C CA . ASP A 1 204 ? -26.969 -24.391 7.449 1 97.25 204 ASP A CA 1
ATOM 1739 C C . ASP A 1 204 ? -26.031 -23.484 6.652 1 97.25 204 ASP A C 1
ATOM 1741 O O . ASP A 1 204 ? -24.875 -23.312 7.012 1 97.25 204 ASP A O 1
ATOM 1745 N N . VAL A 1 205 ? -26.516 -22.953 5.645 1 98.5 205 VAL A N 1
ATOM 1746 C CA . VAL A 1 205 ? -25.781 -22.016 4.824 1 98.5 205 VAL A CA 1
ATOM 1747 C C . VAL A 1 205 ? -26.312 -20.594 5.066 1 98.5 205 VAL A C 1
ATOM 1749 O O . VAL A 1 205 ? -27.438 -20.281 4.711 1 98.5 205 VAL A O 1
ATOM 1752 N N . ALA A 1 206 ? -25.453 -19.781 5.633 1 98.38 206 ALA A N 1
ATOM 1753 C CA . ALA A 1 206 ? -25.891 -18.469 6.078 1 98.38 206 ALA A CA 1
ATOM 1754 C C . ALA A 1 206 ? -26 -17.5 4.906 1 98.38 206 ALA A C 1
ATOM 1756 O O . ALA A 1 206 ? -26.844 -16.594 4.914 1 98.38 206 ALA A O 1
ATOM 1757 N N . LEU A 1 207 ? -25.125 -17.641 3.98 1 97.94 207 LEU A N 1
ATOM 1758 C CA . LEU A 1 207 ? -25.203 -16.719 2.844 1 97.94 207 LEU A CA 1
ATOM 1759 C C . LEU A 1 207 ? -24.609 -17.375 1.595 1 97.94 207 LEU A C 1
ATOM 1761 O O . LEU A 1 207 ? -23.703 -18.203 1.691 1 97.94 207 LEU A O 1
ATOM 1765 N N . LEU A 1 208 ? -25.172 -17.062 0.462 1 98.25 208 LEU A N 1
ATOM 1766 C CA . LEU A 1 208 ? -24.625 -17.328 -0.868 1 98.25 208 LEU A CA 1
ATOM 1767 C C . LEU A 1 208 ? -24.172 -16.047 -1.539 1 98.25 208 LEU A C 1
ATOM 1769 O O . LEU A 1 208 ? -24.969 -15.125 -1.748 1 98.25 208 LEU A O 1
ATOM 1773 N N . TRP A 1 209 ? -22.922 -15.953 -1.797 1 98.5 209 TRP A N 1
ATOM 1774 C CA . TRP A 1 209 ? -22.297 -14.766 -2.369 1 98.5 209 TRP A CA 1
ATOM 1775 C C . TRP A 1 209 ? -22.047 -14.945 -3.861 1 98.5 209 TRP A C 1
ATOM 1777 O O . TRP A 1 209 ? -21.281 -15.828 -4.262 1 98.5 209 TRP A O 1
ATOM 1787 N N . PHE A 1 210 ? -22.719 -14.172 -4.664 1 97.88 210 PHE A N 1
ATOM 1788 C CA . PHE A 1 210 ? -22.547 -14.203 -6.109 1 97.88 210 PHE A CA 1
ATOM 1789 C C . PHE A 1 210 ? -21.625 -13.078 -6.57 1 97.88 210 PHE A C 1
ATOM 1791 O O . PHE A 1 210 ? -21.375 -12.133 -5.82 1 97.88 210 PHE A O 1
ATOM 1798 N N . ASP A 1 211 ? -21.078 -13.305 -7.762 1 93.88 211 ASP A N 1
ATOM 1799 C CA . ASP A 1 211 ? -20.094 -12.336 -8.234 1 93.88 211 ASP A CA 1
ATOM 1800 C C . ASP A 1 211 ? -20.531 -11.727 -9.57 1 93.88 211 ASP A C 1
ATOM 1802 O O . ASP A 1 211 ? -21.406 -12.266 -10.25 1 93.88 211 ASP A O 1
ATOM 1806 N N . MET A 1 212 ? -19.906 -10.586 -9.898 1 84 212 MET A N 1
ATOM 1807 C CA . MET A 1 212 ? -20.031 -9.742 -11.086 1 84 212 MET A CA 1
ATOM 1808 C C . MET A 1 212 ? -20.781 -8.461 -10.758 1 84 212 MET A C 1
ATOM 1810 O O . MET A 1 212 ? -21.484 -8.383 -9.742 1 84 212 MET A O 1
ATOM 1814 N N . TRP A 1 213 ? -20.594 -7.441 -11.484 1 77.19 213 TRP A N 1
ATOM 1815 C CA . TRP A 1 213 ? -21.031 -6.102 -11.078 1 77.19 213 TRP A CA 1
ATOM 1816 C C . TRP A 1 213 ? -22.109 -5.574 -12.016 1 77.19 213 TRP A C 1
ATOM 1818 O O . TRP A 1 213 ? -22.641 -4.484 -11.797 1 77.19 213 TRP A O 1
ATOM 1828 N N . LEU A 1 214 ? -22.469 -6.387 -12.992 1 81.12 214 LEU A N 1
ATOM 1829 C CA . LEU A 1 214 ? -23.438 -5.898 -13.961 1 81.12 214 LEU A CA 1
ATOM 1830 C C . LEU A 1 214 ? -24.828 -6.461 -13.672 1 81.12 214 LEU A C 1
ATOM 1832 O O . LEU A 1 214 ? -24.969 -7.598 -13.211 1 81.12 214 LEU A O 1
ATOM 1836 N N . GLY A 1 215 ? -25.781 -5.656 -13.984 1 87.69 215 GLY A N 1
ATOM 1837 C CA . GLY A 1 215 ? -27.156 -6.156 -13.984 1 87.69 215 GLY A CA 1
ATOM 1838 C C . GLY A 1 215 ? -27.438 -7.137 -15.109 1 87.69 215 GLY A C 1
ATOM 1839 O O . GLY A 1 215 ? -26.812 -7.055 -16.172 1 87.69 215 GLY A O 1
ATOM 1840 N N . HIS A 1 216 ? -28.391 -8.016 -14.844 1 88.44 216 HIS A N 1
ATOM 1841 C CA . HIS A 1 216 ? -28.656 -9.07 -15.82 1 88.44 216 HIS A CA 1
ATOM 1842 C C . HIS A 1 216 ? -29.047 -8.492 -17.172 1 88.44 216 HIS A C 1
ATOM 1844 O O . HIS A 1 216 ? -28.812 -9.109 -18.203 1 88.44 216 HIS A O 1
ATOM 1850 N N . GLU A 1 217 ? -29.531 -7.25 -17.156 1 88.19 217 GLU A N 1
ATOM 1851 C CA . GLU A 1 217 ? -30 -6.633 -18.391 1 88.19 217 GLU A CA 1
ATOM 1852 C C . GLU A 1 217 ? -28.828 -6.379 -19.344 1 88.19 217 GLU A C 1
ATOM 1854 O O . GLU A 1 217 ? -29.047 -6.211 -20.547 1 88.19 217 GLU A O 1
ATOM 1859 N N . GLU A 1 218 ? -27.688 -6.398 -18.875 1 86.62 218 GLU A N 1
ATOM 1860 C CA . GLU A 1 218 ? -26.516 -6.09 -19.688 1 86.62 218 GLU A CA 1
ATOM 1861 C C . GLU A 1 218 ? -25.688 -7.344 -19.969 1 86.62 218 GLU A C 1
ATOM 1863 O O . GLU A 1 218 ? -24.562 -7.258 -20.453 1 86.62 218 GLU A O 1
ATOM 1868 N N . THR A 1 219 ? -26.312 -8.5 -19.641 1 89.69 219 THR A N 1
ATOM 1869 C CA . THR A 1 219 ? -25.531 -9.734 -19.75 1 89.69 219 THR A CA 1
ATOM 1870 C C . THR A 1 219 ? -26.312 -10.82 -20.469 1 89.69 219 THR A C 1
ATOM 1872 O O . THR A 1 219 ? -27.469 -10.602 -20.859 1 89.69 219 THR A O 1
ATOM 1875 N N . ILE A 1 220 ? -25.719 -11.969 -20.562 1 92.69 220 ILE A N 1
ATOM 1876 C CA . ILE A 1 220 ? -26.344 -13.133 -21.188 1 92.69 220 ILE A CA 1
ATOM 1877 C C . ILE A 1 220 ? -27.281 -13.812 -20.188 1 92.69 220 ILE A C 1
ATOM 1879 O O . ILE A 1 220 ? -28.141 -14.609 -20.578 1 92.69 220 ILE A O 1
ATOM 1883 N N . VAL A 1 221 ? -27.141 -13.539 -18.953 1 95 221 VAL A N 1
ATOM 1884 C CA . VAL A 1 221 ? -27.984 -14.133 -17.906 1 95 221 VAL A CA 1
ATOM 1885 C C . VAL A 1 221 ? -29.391 -13.547 -17.984 1 95 221 VAL A C 1
ATOM 1887 O O . VAL A 1 221 ? -29.547 -12.32 -17.984 1 95 221 VAL A O 1
ATOM 1890 N N . GLN A 1 222 ? -30.375 -14.383 -17.938 1 96.12 222 GLN A N 1
ATOM 1891 C CA . GLN A 1 222 ? -31.75 -13.945 -18.031 1 96.12 222 GLN A CA 1
ATOM 1892 C C . GLN A 1 222 ? -32.406 -13.875 -16.641 1 96.12 222 GLN A C 1
ATOM 1894 O O . GLN A 1 222 ? -32.031 -14.641 -15.75 1 96.12 222 GLN A O 1
ATOM 1899 N N . GLU A 1 223 ? -33.344 -13.023 -16.516 1 95.88 223 GLU A N 1
ATOM 1900 C CA . GLU A 1 223 ? -34.031 -12.859 -15.242 1 95.88 223 GLU A CA 1
ATOM 1901 C C . GLU A 1 223 ? -34.656 -14.172 -14.766 1 95.88 223 GLU A C 1
ATOM 1903 O O . GLU A 1 223 ? -34.625 -14.469 -13.57 1 95.88 223 GLU A O 1
ATOM 1908 N N . LYS A 1 224 ? -35.25 -14.938 -15.695 1 96.94 224 LYS A N 1
ATOM 1909 C CA . LYS A 1 224 ? -35.875 -16.203 -15.32 1 96.94 224 LYS A CA 1
ATOM 1910 C C . LYS A 1 224 ? -34.875 -17.141 -14.656 1 96.94 224 LYS A C 1
ATOM 1912 O O . LYS A 1 224 ? -35.25 -17.906 -13.766 1 96.94 224 LYS A O 1
ATOM 1917 N N . GLN A 1 225 ? -33.656 -17.094 -15.094 1 97.88 225 GLN A N 1
ATOM 1918 C CA . GLN A 1 225 ? -32.594 -17.906 -14.5 1 97.88 225 GLN A CA 1
ATOM 1919 C C . GLN A 1 225 ? -32.281 -17.453 -13.078 1 97.88 225 GLN A C 1
ATOM 1921 O O . GLN A 1 225 ? -32.094 -18.266 -12.18 1 97.88 225 GLN A O 1
ATOM 1926 N N . LEU A 1 226 ? -32.25 -16.141 -12.875 1 97.94 226 LEU A N 1
ATOM 1927 C CA . LEU A 1 226 ? -32.031 -15.586 -11.547 1 97.94 226 LEU A CA 1
ATOM 1928 C C . LEU A 1 226 ? -33.156 -15.938 -10.594 1 97.94 226 LEU A C 1
ATOM 1930 O O . LEU A 1 226 ? -32.906 -16.281 -9.438 1 97.94 226 LEU A O 1
ATOM 1934 N N . ARG A 1 227 ? -34.344 -15.859 -11.07 1 98.12 227 ARG A N 1
ATOM 1935 C CA . ARG A 1 227 ? -35.5 -16.234 -10.266 1 98.12 227 ARG A CA 1
ATOM 1936 C C . ARG A 1 227 ? -35.469 -17.703 -9.906 1 98.12 227 ARG A C 1
ATOM 1938 O O . ARG A 1 227 ? -35.906 -18.094 -8.812 1 98.12 227 ARG A O 1
ATOM 1945 N N . GLN A 1 228 ? -35 -18.5 -10.836 1 98.5 228 GLN A N 1
ATOM 1946 C CA . GLN A 1 228 ? -34.844 -19.922 -10.562 1 98.5 228 GLN A CA 1
ATOM 1947 C C . GLN A 1 228 ? -33.875 -20.156 -9.398 1 98.5 228 GLN A C 1
ATOM 1949 O O . GLN A 1 228 ? -34.156 -20.969 -8.516 1 98.5 228 GLN A O 1
ATOM 1954 N N . VAL A 1 229 ? -32.781 -19.469 -9.367 1 98.56 229 VAL A N 1
ATOM 1955 C CA . VAL A 1 229 ? -31.781 -19.578 -8.289 1 98.56 229 VAL A CA 1
ATOM 1956 C C . VAL A 1 229 ? -32.438 -19.141 -6.969 1 98.56 229 VAL A C 1
ATOM 1958 O O . VAL A 1 229 ? -32.281 -19.812 -5.949 1 98.56 229 VAL A O 1
ATOM 1961 N N . ILE A 1 230 ? -33.094 -18.016 -6.98 1 98.25 230 ILE A N 1
ATOM 1962 C CA . ILE A 1 230 ? -33.75 -17.484 -5.781 1 98.25 230 ILE A CA 1
ATOM 1963 C C . ILE A 1 230 ? -34.75 -18.516 -5.234 1 98.25 230 ILE A C 1
ATOM 1965 O O . ILE A 1 230 ? -34.75 -18.797 -4.031 1 98.25 230 ILE A O 1
ATOM 1969 N N . SER A 1 231 ? -35.531 -19.062 -6.102 1 98.56 231 SER A N 1
ATOM 1970 C CA . SER A 1 231 ? -36.5 -20.078 -5.695 1 98.56 231 SER A CA 1
ATOM 1971 C C . SER A 1 231 ? -35.812 -21.281 -5.062 1 98.56 231 SER A C 1
ATOM 1973 O O . SER A 1 231 ? -36.281 -21.781 -4.035 1 98.56 231 SER A O 1
ATOM 1975 N N . LEU A 1 232 ? -34.781 -21.703 -5.684 1 98.69 232 LEU A N 1
ATOM 1976 C CA . LEU A 1 232 ? -34 -22.828 -5.172 1 98.69 232 LEU A CA 1
ATOM 1977 C C . LEU A 1 232 ? -33.469 -22.547 -3.771 1 98.69 232 LEU A C 1
ATOM 1979 O O . LEU A 1 232 ? -33.625 -23.375 -2.869 1 98.69 232 LEU A O 1
ATOM 1983 N N . VAL A 1 233 ? -32.875 -21.391 -3.553 1 98.62 233 VAL A N 1
ATOM 1984 C CA . VAL A 1 233 ? -32.312 -20.984 -2.273 1 98.62 233 VAL A CA 1
ATOM 1985 C C . VAL A 1 233 ? -33.406 -20.938 -1.205 1 98.62 233 VAL A C 1
ATOM 1987 O O . VAL A 1 233 ? -33.219 -21.469 -0.109 1 98.62 233 VAL A O 1
ATOM 1990 N N . ARG A 1 234 ? -34.531 -20.328 -1.518 1 98 234 ARG A N 1
ATOM 1991 C CA . ARG A 1 234 ? -35.625 -20.156 -0.555 1 98 234 ARG A CA 1
ATOM 1992 C C . ARG A 1 234 ? -36.25 -21.516 -0.189 1 98 234 ARG A C 1
ATOM 1994 O O . ARG A 1 234 ? -36.688 -21.703 0.946 1 98 234 ARG A O 1
ATOM 2001 N N . GLU A 1 235 ? -36.219 -22.391 -1.11 1 98.31 235 GLU A N 1
ATOM 2002 C CA . GLU A 1 235 ? -36.75 -23.734 -0.862 1 98.31 235 GLU A CA 1
ATOM 2003 C C . GLU A 1 235 ? -35.844 -24.516 0.067 1 98.31 235 GLU A C 1
ATOM 2005 O O . GLU A 1 235 ? -36.312 -25.125 1.042 1 98.31 235 GLU A O 1
ATOM 2010 N N . LEU A 1 236 ? -34.625 -24.531 -0.198 1 98.56 236 LEU A N 1
ATOM 2011 C CA . LEU A 1 236 ? -33.688 -25.422 0.462 1 98.56 236 LEU A CA 1
ATOM 2012 C C . LEU A 1 236 ? -33.094 -24.781 1.708 1 98.56 236 LEU A C 1
ATOM 2014 O O . LEU A 1 236 ? -32.75 -25.469 2.67 1 98.56 236 LEU A O 1
ATOM 2018 N N . GLN A 1 237 ? -32.844 -23.484 1.676 1 98.19 237 GLN A N 1
ATOM 2019 C CA . GLN A 1 237 ? -32.25 -22.688 2.75 1 98.19 237 GLN A CA 1
ATOM 2020 C C . GLN A 1 237 ? -33 -21.359 2.91 1 98.19 237 GLN A C 1
ATOM 2022 O O . GLN A 1 237 ? -32.469 -20.297 2.543 1 98.19 237 GLN A O 1
ATOM 2027 N N . PRO A 1 238 ? -34.125 -21.312 3.535 1 96.56 238 PRO A N 1
ATOM 2028 C CA . PRO A 1 238 ? -34.969 -20.125 3.553 1 96.56 238 PRO A CA 1
ATOM 2029 C C . PRO A 1 238 ? -34.312 -18.922 4.238 1 96.56 238 PRO A C 1
ATOM 2031 O O . PRO A 1 238 ? -34.688 -17.781 3.969 1 96.56 238 PRO A O 1
ATOM 2034 N N . ASN A 1 239 ? -33.375 -19.188 5.09 1 96.31 239 ASN A N 1
ATOM 2035 C CA . ASN A 1 239 ? -32.75 -18.078 5.828 1 96.31 239 ASN A CA 1
ATOM 2036 C C . ASN A 1 239 ? -31.438 -17.656 5.191 1 96.31 239 ASN A C 1
ATOM 2038 O O . ASN A 1 239 ? -30.781 -16.734 5.68 1 96.31 239 ASN A O 1
ATOM 2042 N N . CYS A 1 240 ? -31.031 -18.281 4.113 1 98.19 240 CYS A N 1
ATOM 2043 C CA . CYS A 1 240 ? -29.781 -17.969 3.432 1 98.19 240 CYS A CA 1
ATOM 2044 C C . CYS A 1 240 ? -29.844 -16.609 2.748 1 98.19 240 CYS A C 1
ATOM 2046 O O . CYS A 1 240 ? -30.781 -16.328 2.004 1 98.19 240 CYS A O 1
ATOM 2048 N N . LEU A 1 241 ? -28.875 -15.75 3.023 1 98.38 241 LEU A N 1
ATOM 2049 C CA . LEU A 1 241 ? -28.828 -14.422 2.42 1 98.38 241 LEU A CA 1
ATOM 2050 C C . LEU A 1 241 ? -28.344 -14.492 0.978 1 98.38 241 LEU A C 1
ATOM 2052 O O . LEU A 1 241 ? -27.469 -15.305 0.654 1 98.38 241 LEU A O 1
ATOM 2056 N N . ILE A 1 242 ? -28.906 -13.656 0.116 1 97.81 242 ILE A N 1
ATOM 2057 C CA . ILE A 1 242 ? -28.516 -13.508 -1.282 1 97.81 242 ILE A CA 1
ATOM 2058 C C . ILE A 1 242 ? -28.062 -12.07 -1.544 1 97.81 242 ILE A C 1
ATOM 2060 O O . ILE A 1 242 ? -28.781 -11.125 -1.216 1 97.81 242 ILE A O 1
ATOM 2064 N N . ASN A 1 243 ? -26.891 -11.852 -2.135 1 97.25 243 ASN A N 1
ATOM 2065 C CA . ASN A 1 243 ? -26.375 -10.508 -2.373 1 97.25 243 ASN A CA 1
ATOM 2066 C C . ASN A 1 243 ? -26.812 -9.977 -3.74 1 97.25 243 ASN A C 1
ATOM 2068 O O . ASN A 1 243 ? -27.281 -10.75 -4.586 1 97.25 243 ASN A O 1
ATOM 2072 N N . SER A 1 244 ? -26.609 -8.727 -3.961 1 96.19 244 SER A N 1
ATOM 2073 C CA . SER A 1 244 ? -27.047 -8.016 -5.156 1 96.19 244 SER A CA 1
ATOM 2074 C C . SER A 1 244 ? -26.25 -8.453 -6.383 1 96.19 244 SER A C 1
ATOM 2076 O O . SER A 1 244 ? -26.688 -8.266 -7.516 1 96.19 244 SER A O 1
ATOM 2078 N N . ARG A 1 245 ? -25.109 -9.023 -6.254 1 96.62 245 ARG A N 1
ATOM 2079 C CA . ARG A 1 245 ? -24.266 -9.391 -7.383 1 96.62 245 ARG A CA 1
ATOM 2080 C C . ARG A 1 245 ? -24.812 -10.625 -8.094 1 96.62 245 ARG A C 1
ATOM 2082 O O . ARG A 1 245 ? -24.25 -11.062 -9.109 1 96.62 245 ARG A O 1
ATOM 2089 N N . LEU A 1 246 ? -25.891 -11.172 -7.617 1 96.81 246 LEU A N 1
ATOM 2090 C CA . LEU A 1 246 ? -26.641 -12.148 -8.398 1 96.81 246 LEU A CA 1
ATOM 2091 C C . LEU A 1 246 ? -27.047 -11.562 -9.75 1 96.81 246 LEU A C 1
ATOM 2093 O O . LEU A 1 246 ? -27.141 -12.281 -10.742 1 96.81 246 LEU A O 1
ATOM 2097 N N . GLY A 1 247 ? -27.266 -10.281 -9.758 1 95.31 247 GLY A N 1
ATOM 2098 C CA . GLY A 1 247 ? -27.594 -9.578 -10.984 1 95.31 247 GLY A CA 1
ATOM 2099 C C . GLY A 1 247 ? -28.906 -8.836 -10.906 1 95.31 247 GLY A C 1
ATOM 2100 O O . GLY A 1 247 ? -29.516 -8.516 -11.938 1 95.31 247 GLY A O 1
ATOM 2101 N N . LEU A 1 248 ? -29.391 -8.664 -9.719 1 94.62 248 LEU A N 1
ATOM 2102 C CA . LEU A 1 248 ? -30.609 -7.902 -9.461 1 94.62 248 LEU A CA 1
ATOM 2103 C C . LEU A 1 248 ? -30.344 -6.762 -8.484 1 94.62 248 LEU A C 1
ATOM 2105 O O . LEU A 1 248 ? -29.469 -6.875 -7.617 1 94.62 248 LEU A O 1
ATOM 2109 N N . PRO A 1 249 ? -31.031 -5.66 -8.641 1 90.69 249 PRO A N 1
ATOM 2110 C CA . PRO A 1 249 ? -30.797 -4.527 -7.746 1 90.69 249 PRO A CA 1
ATOM 2111 C C . PRO A 1 249 ? -31.25 -4.809 -6.312 1 90.69 249 PRO A C 1
ATOM 2113 O O . PRO A 1 249 ? -32.094 -5.684 -6.09 1 90.69 249 PRO A O 1
ATOM 2116 N N . VAL A 1 250 ? -30.75 -4.102 -5.367 1 89.62 250 VAL A N 1
ATOM 2117 C CA . VAL A 1 250 ? -31.062 -4.289 -3.953 1 89.62 250 VAL A CA 1
ATOM 2118 C C . VAL A 1 250 ? -32.531 -3.922 -3.684 1 89.62 250 VAL A C 1
ATOM 2120 O O . VAL A 1 250 ? -33.094 -4.328 -2.668 1 89.62 250 VAL A O 1
ATOM 2123 N N . SER A 1 251 ? -33.156 -3.199 -4.551 1 91.06 251 SER A N 1
ATOM 2124 C CA . SER A 1 251 ? -34.594 -2.859 -4.418 1 91.06 251 SER A CA 1
ATOM 2125 C C . SER A 1 251 ? -35.469 -4.078 -4.66 1 91.06 251 SER A C 1
ATOM 2127 O O . SER A 1 251 ? -36.656 -4.062 -4.332 1 91.06 251 SER A O 1
ATOM 2129 N N . ASP A 1 252 ? -34.844 -5.094 -5.285 1 92.94 252 ASP A N 1
ATOM 2130 C CA . ASP A 1 252 ? -35.594 -6.344 -5.434 1 92.94 252 ASP A CA 1
ATOM 2131 C C . ASP A 1 252 ? -35.812 -7.02 -4.082 1 92.94 252 ASP A C 1
ATOM 2133 O O . ASP A 1 252 ? -34.875 -7.223 -3.324 1 92.94 252 ASP A O 1
ATOM 2137 N N . PRO A 1 253 ? -36.969 -7.402 -3.768 1 91.81 253 PRO A N 1
ATOM 2138 C CA . PRO A 1 253 ? -37.281 -7.934 -2.438 1 91.81 253 PRO A CA 1
ATOM 2139 C C . PRO A 1 253 ? -36.562 -9.25 -2.146 1 91.81 253 PRO A C 1
ATOM 2141 O O . PRO A 1 253 ? -36.469 -9.672 -0.99 1 91.81 253 PRO A O 1
ATOM 2144 N N . ASP A 1 254 ? -36.125 -9.906 -3.158 1 93.62 254 ASP A N 1
ATOM 2145 C CA . ASP A 1 254 ? -35.469 -11.203 -2.959 1 93.62 254 ASP A CA 1
ATOM 2146 C C . ASP A 1 254 ? -33.969 -11.039 -2.773 1 93.62 254 ASP A C 1
ATOM 2148 O O . ASP A 1 254 ? -33.25 -12.016 -2.535 1 93.62 254 ASP A O 1
ATOM 2152 N N . ILE A 1 255 ? -33.5 -9.828 -2.895 1 95.56 255 ILE A N 1
ATOM 2153 C CA . ILE A 1 255 ? -32.094 -9.523 -2.633 1 95.56 255 ILE A CA 1
ATOM 2154 C C . ILE A 1 255 ? -31.938 -8.992 -1.209 1 95.56 255 ILE A C 1
ATOM 2156 O O . ILE A 1 255 ? -32.562 -8.008 -0.836 1 95.56 255 ILE A O 1
ATOM 2160 N N . ASP A 1 256 ? -31.078 -9.57 -0.49 1 96.94 256 ASP A N 1
ATOM 2161 C CA . ASP A 1 256 ? -31.047 -9.328 0.948 1 96.94 256 ASP A CA 1
ATOM 2162 C C . ASP A 1 256 ? -30.094 -8.18 1.288 1 96.94 256 ASP A C 1
ATOM 2164 O O . ASP A 1 256 ? -30.281 -7.504 2.305 1 96.94 256 ASP A O 1
ATOM 2168 N N . TYR A 1 257 ? -29.047 -7.992 0.552 1 96.56 257 TYR A N 1
ATOM 2169 C CA . TYR A 1 257 ? -28.109 -6.906 0.818 1 96.56 257 TYR A CA 1
ATOM 2170 C C . TYR A 1 257 ? -27.344 -6.527 -0.441 1 96.56 257 TYR A C 1
ATOM 2172 O O . TYR A 1 257 ? -27.234 -7.328 -1.372 1 96.56 257 TYR A O 1
ATOM 2180 N N . GLU A 1 258 ? -26.828 -5.285 -0.475 1 96.25 258 GLU A N 1
ATOM 2181 C CA . GLU A 1 258 ? -26.016 -4.773 -1.578 1 96.25 258 GLU A CA 1
ATOM 2182 C C . GLU A 1 258 ? -24.531 -5.043 -1.349 1 96.25 258 GLU A C 1
ATOM 2184 O O . GLU A 1 258 ? -24.031 -4.855 -0.242 1 96.25 258 GLU A O 1
ATOM 2189 N N . THR A 1 259 ? -23.844 -5.531 -2.326 1 97.12 259 THR A N 1
ATOM 2190 C CA . THR A 1 259 ? -22.391 -5.645 -2.307 1 97.12 259 THR A CA 1
ATOM 2191 C C . THR A 1 259 ? -21.75 -4.59 -3.205 1 97.12 259 THR A C 1
ATOM 2193 O O . THR A 1 259 ? -22.016 -4.547 -4.41 1 97.12 259 THR A O 1
ATOM 2196 N N . LEU A 1 260 ? -20.891 -3.771 -2.639 1 96.44 260 LEU A N 1
ATOM 2197 C CA . LEU A 1 260 ? -20.203 -2.725 -3.389 1 96.44 260 LEU A CA 1
ATOM 2198 C C . LEU A 1 260 ? -19.062 -3.311 -4.215 1 96.44 260 LEU A C 1
ATOM 2200 O O . LEU A 1 260 ? -18.859 -4.527 -4.227 1 96.44 260 LEU A O 1
ATOM 2204 N N . GLY A 1 261 ? -18.438 -2.383 -5.047 1 95.75 261 GLY A N 1
ATOM 2205 C CA . GLY A 1 261 ? -17.281 -2.82 -5.805 1 95.75 261 GLY A CA 1
ATOM 2206 C C . GLY A 1 261 ? -16.156 -3.35 -4.93 1 95.75 261 GLY A C 1
ATOM 2207 O O . GLY A 1 261 ? -16.109 -3.059 -3.732 1 95.75 261 GLY A O 1
ATOM 2208 N N . ASP A 1 262 ? -15.266 -4.094 -5.547 1 95.5 262 ASP A N 1
ATOM 2209 C CA . ASP A 1 262 ? -14.109 -4.629 -4.824 1 95.5 262 ASP A CA 1
ATOM 2210 C C . ASP A 1 262 ? -13.336 -3.516 -4.125 1 95.5 262 ASP A C 1
ATOM 2212 O O . ASP A 1 262 ? -12.906 -2.555 -4.77 1 95.5 262 ASP A O 1
ATOM 2216 N N . ASN A 1 263 ? -13.227 -3.623 -2.807 1 97 263 ASN A N 1
ATOM 2217 C CA . ASN A 1 263 ? -12.477 -2.697 -1.965 1 97 263 ASN A CA 1
ATOM 2218 C C . ASN A 1 263 ? -13.117 -1.313 -1.943 1 97 263 ASN A C 1
ATOM 2220 O O . ASN A 1 263 ? -12.523 -0.355 -1.443 1 97 263 ASN A O 1
ATOM 2224 N N . GLN A 1 264 ? -14.281 -1.21 -2.498 1 97.25 264 GLN A N 1
ATOM 2225 C CA . GLN A 1 264 ? -14.992 0.064 -2.445 1 97.25 264 GLN A CA 1
ATOM 2226 C C . GLN A 1 264 ? -15.625 0.285 -1.074 1 97.25 264 GLN A C 1
ATOM 2228 O O . GLN A 1 264 ? -16.453 -0.517 -0.629 1 97.25 264 GLN A O 1
ATOM 2233 N N . LEU A 1 265 ? -15.258 1.372 -0.46 1 96.88 265 LEU A N 1
ATOM 2234 C CA . LEU A 1 265 ? -15.812 1.708 0.847 1 96.88 265 LEU A CA 1
ATOM 2235 C C . LEU A 1 265 ? -17.047 2.59 0.704 1 96.88 265 LEU A C 1
ATOM 2237 O O . LEU A 1 265 ? -17.234 3.244 -0.324 1 96.88 265 LEU A O 1
ATOM 2241 N N . GLY A 1 266 ? -17.844 2.529 1.709 1 95 266 GLY A N 1
ATOM 2242 C CA . GLY A 1 266 ? -19.016 3.385 1.709 1 95 266 GLY A CA 1
ATOM 2243 C C . GLY A 1 266 ? -18.688 4.863 1.694 1 95 266 GLY A C 1
ATOM 2244 O O . GLY A 1 266 ? -17.656 5.273 2.229 1 95 266 GLY A O 1
ATOM 2245 N N . ALA A 1 267 ? -19.656 5.633 1.116 1 91 267 ALA A N 1
ATOM 2246 C CA . ALA A 1 267 ? -19.453 7.074 1.043 1 91 267 ALA A CA 1
ATOM 2247 C C . ALA A 1 267 ? -20.578 7.824 1.77 1 91 267 ALA A C 1
ATOM 2249 O O . ALA A 1 267 ? -20.375 8.953 2.227 1 91 267 ALA A O 1
ATOM 2250 N N . ILE A 1 268 ? -21.703 7.191 1.812 1 89.75 268 ILE A N 1
ATOM 2251 C CA . ILE A 1 268 ? -22.859 7.809 2.445 1 89.75 268 ILE A CA 1
ATOM 2252 C C . ILE A 1 268 ? -23.594 6.77 3.287 1 89.75 268 ILE A C 1
ATOM 2254 O O . ILE A 1 268 ? -23.469 5.566 3.053 1 89.75 268 ILE A O 1
ATOM 2258 N N . TYR A 1 269 ? -24.328 7.293 4.207 1 91.88 269 TYR A N 1
ATOM 2259 C CA . TYR A 1 269 ? -25.141 6.418 5.035 1 91.88 269 TYR A CA 1
ATOM 2260 C C . TYR A 1 269 ? -26.25 5.77 4.211 1 91.88 269 TYR A C 1
ATOM 2262 O O . TYR A 1 269 ? -26.938 6.445 3.434 1 91.88 269 TYR A O 1
ATOM 2270 N N . GLN A 1 270 ? -26.422 4.461 4.391 1 90.94 270 GLN A N 1
ATOM 2271 C CA . GLN A 1 270 ? -27.484 3.719 3.723 1 90.94 270 GLN A CA 1
ATOM 2272 C C . GLN A 1 270 ? -28.344 2.959 4.73 1 90.94 270 GLN A C 1
ATOM 2274 O O . GLN A 1 270 ? -27.828 2.344 5.66 1 90.94 270 GLN A O 1
ATOM 2279 N N . LYS A 1 271 ? -29.625 3.018 4.488 1 89.31 271 LYS A N 1
ATOM 2280 C CA . LYS A 1 271 ? -30.531 2.312 5.391 1 89.31 271 LYS A CA 1
ATOM 2281 C C . LYS A 1 271 ? -30.531 0.813 5.105 1 89.31 271 LYS A C 1
ATOM 2283 O O . LYS A 1 271 ? -30.609 -0 6.031 1 89.31 271 LYS A O 1
ATOM 2288 N N . ASN A 1 272 ? -30.438 0.512 3.84 1 92 272 ASN A N 1
ATOM 2289 C CA . ASN A 1 272 ? -30.422 -0.896 3.461 1 92 272 ASN A CA 1
ATOM 2290 C C . ASN A 1 272 ? -29.078 -1.553 3.785 1 92 272 ASN A C 1
ATOM 2292 O O . ASN A 1 272 ? -28.047 -0.901 3.734 1 92 272 ASN A O 1
ATOM 2296 N N . PRO A 1 273 ? -29.141 -2.842 4.074 1 95.31 273 PRO A N 1
ATOM 2297 C CA . PRO A 1 273 ? -27.891 -3.549 4.348 1 95.31 273 PRO A CA 1
ATOM 2298 C C . PRO A 1 273 ? -26.953 -3.578 3.143 1 95.31 273 PRO A C 1
ATOM 2300 O O . PRO A 1 273 ? -27.406 -3.738 2.006 1 95.31 273 PRO A O 1
ATOM 2303 N N . TRP A 1 274 ? -25.703 -3.387 3.359 1 97.19 274 TRP A N 1
ATOM 2304 C CA . TRP A 1 274 ? -24.703 -3.428 2.297 1 97.19 274 TRP A CA 1
ATOM 2305 C C . TRP A 1 274 ? -23.344 -3.846 2.844 1 97.19 274 TRP A C 1
ATOM 2307 O O . TRP A 1 274 ? -23.156 -3.939 4.059 1 97.19 274 TRP A O 1
ATOM 2317 N N . GLN A 1 275 ? -22.438 -4.164 1.939 1 98.06 275 GLN A N 1
ATOM 2318 C CA . GLN A 1 275 ? -21.125 -4.613 2.379 1 98.06 275 GLN A CA 1
ATOM 2319 C C . GLN A 1 275 ? -20.031 -4.23 1.372 1 98.06 275 GLN A C 1
ATOM 2321 O O . GLN A 1 275 ? -20.328 -4.012 0.194 1 98.06 275 GLN A O 1
ATOM 2326 N N . THR A 1 276 ? -18.875 -4.117 1.892 1 98.56 276 THR A N 1
ATOM 2327 C CA . THR A 1 276 ? -17.656 -4.07 1.087 1 98.56 276 THR A CA 1
ATOM 2328 C C . THR A 1 276 ? -16.891 -5.387 1.189 1 98.56 276 THR A C 1
ATOM 2330 O O . THR A 1 276 ? -16.547 -5.828 2.289 1 98.56 276 THR A O 1
ATOM 2333 N N . PRO A 1 277 ? -16.75 -6.078 0.085 1 98.38 277 PRO A N 1
ATOM 2334 C CA . PRO A 1 277 ? -15.672 -7.074 0.073 1 98.38 277 PRO A CA 1
ATOM 2335 C C . PRO A 1 277 ? -14.289 -6.453 -0.119 1 98.38 277 PRO A C 1
ATOM 2337 O O . PRO A 1 277 ? -14.109 -5.605 -0.995 1 98.38 277 PRO A O 1
ATOM 2340 N N . GLY A 1 278 ? -13.391 -6.781 0.699 1 98.19 278 GLY A N 1
ATOM 2341 C CA . GLY A 1 278 ? -12.07 -6.188 0.608 1 98.19 278 GLY A CA 1
ATOM 2342 C C . GLY A 1 278 ? -10.953 -7.199 0.763 1 98.19 278 GLY A C 1
ATOM 2343 O O . GLY A 1 278 ? -11.141 -8.25 1.376 1 98.19 278 GLY A O 1
ATOM 2344 N N . THR A 1 279 ? -9.789 -6.906 0.237 1 97.81 279 THR A N 1
ATOM 2345 C CA . THR A 1 279 ? -8.602 -7.742 0.354 1 97.81 279 THR A CA 1
ATOM 2346 C C . THR A 1 279 ? -7.676 -7.227 1.454 1 97.81 279 THR A C 1
ATOM 2348 O O . THR A 1 279 ? -7.723 -6.043 1.805 1 97.81 279 THR A O 1
ATOM 2351 N N . ILE A 1 280 ? -6.887 -8.094 2.018 1 97.5 280 ILE A N 1
ATOM 2352 C CA . ILE A 1 280 ? -5.836 -7.719 2.959 1 97.5 280 ILE A CA 1
ATOM 2353 C C . ILE A 1 280 ? -4.566 -7.348 2.195 1 97.5 280 ILE A C 1
ATOM 2355 O O . ILE A 1 280 ? -3.805 -6.48 2.631 1 97.5 280 ILE A O 1
ATOM 2359 N N . ALA A 1 281 ? -4.348 -8.016 1.122 1 93.69 281 ALA A N 1
ATOM 2360 C CA . ALA A 1 281 ? -3.305 -7.688 0.152 1 93.69 281 ALA A CA 1
ATOM 2361 C C . ALA A 1 281 ? -3.904 -7.098 -1.12 1 93.69 281 ALA A C 1
ATOM 2363 O O . ALA A 1 281 ? -4.984 -6.5 -1.087 1 93.69 281 ALA A O 1
ATOM 2364 N N . HIS A 1 282 ? -3.203 -7.203 -2.205 1 93.12 282 HIS A N 1
ATOM 2365 C CA . HIS A 1 282 ? -3.799 -6.805 -3.475 1 93.12 282 HIS A CA 1
ATOM 2366 C C . HIS A 1 282 ? -4.613 -7.941 -4.086 1 93.12 282 HIS A C 1
ATOM 2368 O O . HIS A 1 282 ? -5.781 -7.758 -4.426 1 93.12 282 HIS A O 1
ATOM 2374 N N . SER A 1 283 ? -4.047 -9.07 -4.16 1 95.56 283 SER A N 1
ATOM 2375 C CA . SER A 1 283 ? -4.68 -10.242 -4.758 1 95.56 283 SER A CA 1
ATOM 2376 C C . SER A 1 283 ? -5.656 -10.891 -3.783 1 95.56 283 SER A C 1
ATOM 2378 O O . SER A 1 283 ? -5.457 -10.844 -2.568 1 95.56 283 SER A O 1
ATOM 2380 N N . TRP A 1 284 ? -6.719 -11.484 -4.328 1 97.5 284 TRP A N 1
ATOM 2381 C CA . TRP A 1 284 ? -7.645 -12.258 -3.506 1 97.5 284 TRP A CA 1
ATOM 2382 C C . TRP A 1 284 ? -7.043 -13.609 -3.143 1 97.5 284 TRP A C 1
ATOM 2384 O O . TRP A 1 284 ? -7.039 -14 -1.972 1 97.5 284 TRP A O 1
ATOM 2394 N N . GLY A 1 285 ? -6.539 -14.305 -4.176 1 97.88 285 GLY A N 1
ATOM 2395 C CA . GLY A 1 285 ? -5.801 -15.539 -3.951 1 97.88 285 GLY A CA 1
ATOM 2396 C C . GLY A 1 285 ? -4.34 -15.305 -3.607 1 97.88 285 GLY A C 1
ATOM 2397 O O . GLY A 1 285 ? -3.82 -14.203 -3.801 1 97.88 285 GLY A O 1
ATOM 2398 N N . TYR A 1 286 ? -3.693 -16.328 -3.135 1 97.06 286 TYR A N 1
ATOM 2399 C CA . TYR A 1 286 ? -2.295 -16.219 -2.734 1 97.06 286 TYR A CA 1
ATOM 2400 C C . TYR A 1 286 ? -1.405 -15.914 -3.938 1 97.06 286 TYR A C 1
ATOM 2402 O O . TYR A 1 286 ? -1.503 -16.578 -4.969 1 97.06 286 TYR A O 1
ATOM 2410 N N . HIS A 1 287 ? -0.578 -14.953 -3.76 1 95.5 287 HIS A N 1
ATOM 2411 C CA . HIS A 1 287 ? 0.43 -14.562 -4.738 1 95.5 287 HIS A CA 1
ATOM 2412 C C . HIS A 1 287 ? 1.817 -14.5 -4.105 1 95.5 287 HIS A C 1
ATOM 2414 O O . HIS A 1 287 ? 2.062 -13.695 -3.209 1 95.5 287 HIS A O 1
ATOM 2420 N N . ALA A 1 288 ? 2.689 -15.273 -4.656 1 93.25 288 ALA A N 1
ATOM 2421 C CA . ALA A 1 288 ? 4.02 -15.414 -4.07 1 93.25 288 ALA A CA 1
ATOM 2422 C C . ALA A 1 288 ? 4.801 -14.109 -4.148 1 93.25 288 ALA A C 1
ATOM 2424 O O . ALA A 1 288 ? 5.695 -13.859 -3.338 1 93.25 288 ALA A O 1
ATOM 2425 N N . LEU A 1 289 ? 4.469 -13.297 -5.07 1 89.12 289 LEU A N 1
ATOM 2426 C CA . LEU A 1 289 ? 5.211 -12.062 -5.289 1 89.12 289 LEU A CA 1
ATOM 2427 C C . LEU A 1 289 ? 4.469 -10.867 -4.703 1 89.12 289 LEU A C 1
ATOM 2429 O O . LEU A 1 289 ? 4.836 -9.719 -4.953 1 89.12 289 LEU A O 1
ATOM 2433 N N . GLU A 1 290 ? 3.467 -11.125 -3.908 1 89.88 290 GLU A N 1
ATOM 2434 C CA . GLU A 1 290 ? 2.639 -10.078 -3.316 1 89.88 290 GLU A CA 1
ATOM 2435 C C . GLU A 1 290 ? 3.449 -9.211 -2.359 1 89.88 290 GLU A C 1
ATOM 2437 O O . GLU A 1 290 ? 4.188 -9.727 -1.516 1 89.88 290 GLU A O 1
ATOM 2442 N N . ASN A 1 291 ? 3.332 -7.848 -2.516 1 88.56 291 ASN A N 1
ATOM 2443 C CA . ASN A 1 291 ? 3.951 -6.934 -1.56 1 88.56 291 ASN A CA 1
ATOM 2444 C C . ASN A 1 291 ? 3.035 -5.758 -1.235 1 88.56 291 ASN A C 1
ATOM 2446 O O . ASN A 1 291 ? 3.459 -4.797 -0.593 1 88.56 291 ASN A O 1
ATOM 2450 N N . ASP A 1 292 ? 1.843 -5.844 -1.729 1 91.88 292 ASP A N 1
ATOM 2451 C CA . ASP A 1 292 ? 0.907 -4.754 -1.479 1 91.88 292 ASP A CA 1
ATOM 2452 C C . ASP A 1 292 ? -0.052 -5.102 -0.343 1 91.88 292 ASP A C 1
ATOM 2454 O O . ASP A 1 292 ? -1.269 -5.133 -0.539 1 91.88 292 ASP A O 1
ATOM 2458 N N . TRP A 1 293 ? 0.472 -5.246 0.808 1 96.12 293 TRP A N 1
ATOM 2459 C CA . TRP A 1 293 ? -0.3 -5.551 2.008 1 96.12 293 TRP A CA 1
ATOM 2460 C C . TRP A 1 293 ? -0.861 -4.277 2.633 1 96.12 293 TRP A C 1
ATOM 2462 O O . TRP A 1 293 ? -0.144 -3.285 2.785 1 96.12 293 TRP A O 1
ATOM 2472 N N . LYS A 1 294 ? -2.043 -4.297 2.961 1 97.12 294 LYS A N 1
ATOM 2473 C CA . LYS A 1 294 ? -2.623 -3.186 3.711 1 97.12 294 LYS A CA 1
ATOM 2474 C C . LYS A 1 294 ? -2.195 -3.229 5.176 1 97.12 294 LYS A C 1
ATOM 2476 O O . LYS A 1 294 ? -1.883 -4.297 5.707 1 97.12 294 LYS A O 1
ATOM 2481 N N . SER A 1 295 ? -2.197 -2.082 5.812 1 97.19 295 SER A N 1
ATOM 2482 C CA . SER A 1 295 ? -1.837 -1.991 7.227 1 97.19 295 SER A CA 1
ATOM 2483 C C . SER A 1 295 ? -3.041 -2.258 8.125 1 97.19 295 SER A C 1
ATOM 2485 O O . SER A 1 295 ? -4.184 -2.24 7.656 1 97.19 295 SER A O 1
ATOM 2487 N N . THR A 1 296 ? -2.76 -2.562 9.383 1 97.81 296 THR A N 1
ATOM 2488 C CA . THR A 1 296 ? -3.84 -2.709 10.359 1 97.81 296 THR A CA 1
ATOM 2489 C C . THR A 1 296 ? -4.656 -1.424 10.453 1 97.81 296 THR A C 1
ATOM 2491 O O . THR A 1 296 ? -5.887 -1.467 10.523 1 97.81 296 THR A O 1
ATOM 2494 N N . ASN A 1 297 ? -3.992 -0.281 10.398 1 96.81 297 ASN A N 1
ATOM 2495 C CA . ASN A 1 297 ? -4.688 1.001 10.414 1 96.81 297 ASN A CA 1
ATOM 2496 C C . ASN A 1 297 ? -5.691 1.103 9.266 1 96.81 297 ASN A C 1
ATOM 2498 O O . ASN A 1 297 ? -6.852 1.464 9.484 1 96.81 297 ASN A O 1
ATOM 2502 N N . GLN A 1 298 ? -5.238 0.771 8.148 1 96.75 298 GLN A N 1
ATOM 2503 C CA . GLN A 1 298 ? -6.094 0.835 6.965 1 96.75 298 GLN A CA 1
ATOM 2504 C C . GLN A 1 298 ? -7.305 -0.083 7.113 1 96.75 298 GLN A C 1
ATOM 2506 O O . GLN A 1 298 ? -8.43 0.307 6.793 1 96.75 298 GLN A O 1
ATOM 2511 N N . LEU A 1 299 ? -7.031 -1.249 7.578 1 98.44 299 LEU A N 1
ATOM 2512 C CA . LEU A 1 299 ? -8.086 -2.252 7.664 1 98.44 299 LEU A CA 1
ATOM 2513 C C . LEU A 1 299 ? -9.086 -1.895 8.758 1 98.44 299 LEU A C 1
ATOM 2515 O O . LEU A 1 299 ? -10.297 -2.029 8.562 1 98.44 299 LEU A O 1
ATOM 2519 N N . LEU A 1 300 ? -8.617 -1.445 9.906 1 98.56 300 LEU A N 1
ATOM 2520 C CA . LEU A 1 300 ? -9.516 -1.011 10.969 1 98.56 300 LEU A CA 1
ATOM 2521 C C . LEU A 1 300 ? -10.352 0.184 10.516 1 98.56 300 LEU A C 1
ATOM 2523 O O . LEU A 1 300 ? -11.555 0.232 10.766 1 98.56 300 LEU A O 1
ATOM 2527 N N . GLN A 1 301 ? -9.727 1.11 9.891 1 97.62 301 GLN A N 1
ATOM 2528 C CA . GLN A 1 301 ? -10.445 2.291 9.422 1 97.62 301 GLN A CA 1
ATOM 2529 C C . GLN A 1 301 ? -11.492 1.92 8.375 1 97.62 301 GLN A C 1
ATOM 2531 O O . GLN A 1 301 ? -12.57 2.527 8.32 1 97.62 301 GLN A O 1
ATOM 2536 N N . ALA A 1 302 ? -11.18 0.94 7.539 1 98.38 302 ALA A N 1
ATOM 2537 C CA . ALA A 1 302 ? -12.164 0.461 6.566 1 98.38 302 ALA A CA 1
ATOM 2538 C C . ALA A 1 302 ? -13.375 -0.143 7.27 1 98.38 302 ALA A C 1
ATOM 2540 O O . ALA A 1 302 ? -14.523 0.169 6.926 1 98.38 302 ALA A O 1
ATOM 2541 N N . LEU A 1 303 ? -13.117 -0.998 8.242 1 98.81 303 LEU A N 1
ATOM 2542 C CA . LEU A 1 303 ? -14.195 -1.603 9.023 1 98.81 303 LEU A CA 1
ATOM 2543 C C . LEU A 1 303 ? -15.047 -0.531 9.695 1 98.81 303 LEU A C 1
ATOM 2545 O O . LEU A 1 303 ? -16.266 -0.529 9.555 1 98.81 303 LEU A O 1
ATOM 2549 N N . ILE A 1 304 ? -14.398 0.4 10.344 1 98.5 304 ILE A N 1
ATOM 2550 C CA . ILE A 1 304 ? -15.078 1.451 11.102 1 98.5 304 ILE A CA 1
ATOM 2551 C C . ILE A 1 304 ? -15.867 2.346 10.141 1 98.5 304 ILE A C 1
ATOM 2553 O O . ILE A 1 304 ? -17 2.719 10.43 1 98.5 304 ILE A O 1
ATOM 2557 N N . ASN A 1 305 ? -15.258 2.705 9.055 1 97.88 305 ASN A N 1
ATOM 2558 C CA . ASN A 1 305 ? -15.945 3.527 8.062 1 97.88 305 ASN A CA 1
ATOM 2559 C C . ASN A 1 305 ? -17.25 2.887 7.605 1 97.88 305 ASN A C 1
ATOM 2561 O O . ASN A 1 305 ? -18.297 3.541 7.586 1 97.88 305 ASN A O 1
ATOM 2565 N N . ASN A 1 306 ? -17.156 1.658 7.23 1 98.38 306 ASN A N 1
ATOM 2566 C CA . ASN A 1 306 ? -18.359 0.978 6.758 1 98.38 306 ASN A CA 1
ATOM 2567 C C . ASN A 1 306 ? -19.438 0.913 7.844 1 98.38 306 ASN A C 1
ATOM 2569 O O . ASN A 1 306 ? -20.609 1.194 7.586 1 98.38 306 ASN A O 1
ATOM 2573 N N . VAL A 1 307 ? -19.031 0.573 9.047 1 98.38 307 VAL A N 1
ATOM 2574 C CA . VAL A 1 307 ? -20 0.469 10.141 1 98.38 307 VAL A CA 1
ATOM 2575 C C . VAL A 1 307 ? -20.609 1.839 10.422 1 98.38 307 VAL A C 1
ATOM 2577 O O . VAL A 1 307 ? -21.812 1.948 10.664 1 98.38 307 VAL A O 1
ATOM 2580 N N . SER A 1 308 ? -19.797 2.879 10.352 1 97.5 308 SER A N 1
ATOM 2581 C CA . SER A 1 308 ? -20.266 4.238 10.586 1 97.5 308 SER A CA 1
ATOM 2582 C C . SER A 1 308 ? -21.328 4.641 9.57 1 97.5 308 SER A C 1
ATOM 2584 O O . SER A 1 308 ? -22.047 5.625 9.766 1 97.5 308 SER A O 1
ATOM 2586 N N . LEU A 1 309 ? -21.453 3.895 8.5 1 96.62 309 LEU A N 1
ATOM 2587 C CA . LEU A 1 309 ? -22.406 4.176 7.43 1 96.62 309 LEU A CA 1
ATOM 2588 C C . LEU A 1 309 ? -23.391 3.027 7.262 1 96.62 309 LEU A C 1
ATOM 2590 O O . LEU A 1 309 ? -23.984 2.867 6.195 1 96.62 309 LEU A O 1
ATOM 2594 N N . ASN A 1 310 ? -23.422 2.191 8.242 1 96.38 310 ASN A N 1
ATOM 2595 C CA . ASN A 1 310 ? -24.391 1.106 8.359 1 96.38 310 ASN A CA 1
ATOM 2596 C C . ASN A 1 310 ? -24.062 -0.047 7.418 1 96.38 310 ASN A C 1
ATOM 2598 O O . ASN A 1 310 ? -24.969 -0.684 6.867 1 96.38 310 ASN A O 1
ATOM 2602 N N . GLY A 1 311 ? -22.828 -0.242 7.188 1 97.75 311 GLY A N 1
ATOM 2603 C CA . GLY A 1 311 ? -22.406 -1.302 6.285 1 97.75 311 GLY A CA 1
ATOM 2604 C C . GLY A 1 311 ? -21.547 -2.35 6.957 1 97.75 311 GLY A C 1
ATOM 2605 O O . GLY A 1 311 ? -21.094 -2.158 8.086 1 97.75 311 GLY A O 1
ATOM 2606 N N . ASN A 1 312 ? -21.359 -3.525 6.297 1 98.69 312 ASN A N 1
ATOM 2607 C CA . ASN A 1 312 ? -20.484 -4.609 6.719 1 98.69 312 ASN A CA 1
ATOM 2608 C C . ASN A 1 312 ? -19.156 -4.586 5.953 1 98.69 312 ASN A C 1
ATOM 2610 O O . ASN A 1 312 ? -19.062 -3.955 4.902 1 98.69 312 ASN A O 1
ATOM 2614 N N . PHE A 1 313 ? -18.234 -5.172 6.57 1 98.81 313 PHE A N 1
ATOM 2615 C CA . PHE A 1 313 ? -16.938 -5.383 5.926 1 98.81 313 PHE A CA 1
ATOM 2616 C C . PHE A 1 313 ? -16.594 -6.863 5.887 1 98.81 313 PHE A C 1
ATOM 2618 O O . PHE A 1 313 ? -16.594 -7.535 6.922 1 98.81 313 PHE A O 1
ATOM 2625 N N . MET A 1 314 ? -16.375 -7.445 4.73 1 98.88 314 MET A N 1
ATOM 2626 C CA . MET A 1 314 ? -15.898 -8.812 4.551 1 98.88 314 MET A CA 1
ATOM 2627 C C . MET A 1 314 ? -14.477 -8.82 4.012 1 98.88 314 MET A C 1
ATOM 2629 O O . MET A 1 314 ? -14.234 -8.43 2.871 1 98.88 314 MET A O 1
ATOM 2633 N N . LEU A 1 315 ? -13.531 -9.195 4.848 1 98.88 315 LEU A N 1
ATOM 2634 C CA . LEU A 1 315 ? -12.102 -9.117 4.559 1 98.88 315 LEU A CA 1
ATOM 2635 C C . LEU A 1 315 ? -11.562 -10.477 4.133 1 98.88 315 LEU A C 1
ATOM 2637 O O . LEU A 1 315 ? -11.82 -11.484 4.789 1 98.88 315 LEU A O 1
ATOM 2641 N N . ASN A 1 316 ? -10.773 -10.477 3.088 1 98.81 316 ASN A N 1
ATOM 2642 C CA . ASN A 1 316 ? -10.359 -11.703 2.418 1 98.81 316 ASN A CA 1
ATOM 2643 C C . ASN A 1 316 ? -8.992 -12.18 2.914 1 98.81 316 ASN A C 1
ATOM 2645 O O . ASN A 1 316 ? -8.102 -11.367 3.158 1 98.81 316 ASN A O 1
ATOM 2649 N N . ILE A 1 317 ? -8.859 -13.5 3.043 1 98.44 317 ILE A N 1
ATOM 2650 C CA . ILE A 1 317 ? -7.559 -14.156 3.104 1 98.44 317 ILE A CA 1
ATOM 2651 C C . ILE A 1 317 ? -7.363 -15.039 1.872 1 98.44 317 ILE A C 1
ATOM 2653 O O . ILE A 1 317 ? -8.336 -15.516 1.284 1 98.44 317 ILE A O 1
ATOM 2657 N N . GLY A 1 318 ? -6.148 -15.211 1.438 1 98.44 318 GLY A N 1
ATOM 2658 C CA . GLY A 1 318 ? -5.766 -16.125 0.372 1 98.44 318 GLY A CA 1
ATOM 2659 C C . GLY A 1 318 ? -4.762 -17.172 0.815 1 98.44 318 GLY A C 1
ATOM 2660 O O . GLY A 1 318 ? -3.553 -16.969 0.706 1 98.44 318 GLY A O 1
ATOM 2661 N N . PRO A 1 319 ? -5.191 -18.312 1.346 1 98.44 319 PRO A N 1
ATOM 2662 C CA . PRO A 1 319 ? -4.27 -19.359 1.788 1 98.44 319 PRO A CA 1
ATOM 2663 C C . PRO A 1 319 ? -3.447 -19.953 0.641 1 98.44 319 PRO A C 1
ATOM 2665 O O . PRO A 1 319 ? -3.881 -19.922 -0.513 1 98.44 319 PRO A O 1
ATOM 2668 N N . ARG A 1 320 ? -2.324 -20.484 0.991 1 97.25 320 ARG A N 1
ATOM 2669 C CA . ARG A 1 320 ? -1.519 -21.266 0.056 1 97.25 320 ARG A CA 1
ATOM 2670 C C . ARG A 1 320 ? -2.156 -22.625 -0.217 1 97.25 320 ARG A C 1
ATOM 2672 O O . ARG A 1 320 ? -3.135 -23 0.432 1 97.25 320 ARG A O 1
ATOM 2679 N N . ALA A 1 321 ? -1.561 -23.312 -1.134 1 97.25 321 ALA A N 1
ATOM 2680 C CA . ALA A 1 321 ? -2.096 -24.625 -1.519 1 97.25 321 ALA A CA 1
ATOM 2681 C C . ALA A 1 321 ? -2 -25.609 -0.366 1 97.25 321 ALA A C 1
ATOM 2683 O O . ALA A 1 321 ? -2.707 -26.625 -0.349 1 97.25 321 ALA A O 1
ATOM 2684 N N . ASP A 1 322 ? -1.16 -25.359 0.596 1 96.62 322 ASP A N 1
ATOM 2685 C CA . ASP A 1 322 ? -1.062 -26.234 1.763 1 96.62 322 ASP A CA 1
ATOM 2686 C C . ASP A 1 322 ? -1.973 -25.75 2.889 1 96.62 322 ASP A C 1
ATOM 2688 O O . ASP A 1 322 ? -1.937 -26.297 3.998 1 96.62 322 ASP A O 1
ATOM 2692 N N . GLY A 1 323 ? -2.721 -24.703 2.643 1 97.38 323 GLY A N 1
ATOM 2693 C CA . GLY A 1 323 ? -3.686 -24.188 3.6 1 97.38 323 GLY A CA 1
ATOM 2694 C C . GLY A 1 323 ? -3.113 -23.109 4.5 1 97.38 323 GLY A C 1
ATOM 2695 O O . GLY A 1 323 ? -3.854 -22.438 5.223 1 97.38 323 GLY A O 1
ATOM 2696 N N . SER A 1 324 ? -1.825 -22.906 4.473 1 97.06 324 SER A N 1
ATOM 2697 C CA . SER A 1 324 ? -1.211 -21.938 5.367 1 97.06 324 SER A CA 1
ATOM 2698 C C . SER A 1 324 ? -1.528 -20.516 4.926 1 97.06 324 SER A C 1
ATOM 2700 O O . SER A 1 324 ? -1.81 -20.266 3.75 1 97.06 324 SER A O 1
ATOM 2702 N N . LEU A 1 325 ? -1.551 -19.641 5.902 1 97.12 325 LEU A N 1
ATOM 2703 C CA . LEU A 1 325 ? -1.764 -18.219 5.648 1 97.12 325 LEU A CA 1
ATOM 2704 C C . LEU A 1 325 ? -0.445 -17.453 5.699 1 97.12 325 LEU A C 1
ATOM 2706 O O . LEU A 1 325 ? 0.409 -17.734 6.543 1 97.12 325 LEU A O 1
ATOM 2710 N N . PRO A 1 326 ? -0.29 -16.484 4.762 1 96 326 PRO A N 1
ATOM 2711 C CA . PRO A 1 326 ? 0.872 -15.602 4.93 1 96 326 PRO A CA 1
ATOM 2712 C C . PRO A 1 326 ? 0.894 -14.898 6.285 1 96 326 PRO A C 1
ATOM 2714 O O . PRO A 1 326 ? -0.157 -14.508 6.797 1 96 326 PRO A O 1
ATOM 2717 N N . TYR A 1 327 ? 2.025 -14.703 6.812 1 96.69 327 TYR A N 1
ATOM 2718 C CA . TYR A 1 327 ? 2.176 -14.117 8.141 1 96.69 327 TYR A CA 1
ATOM 2719 C C . TYR A 1 327 ? 1.621 -12.695 8.18 1 96.69 327 TYR A C 1
ATOM 2721 O O . TYR A 1 327 ? 1.051 -12.273 9.188 1 96.69 327 TYR A O 1
ATOM 2729 N N . GLU A 1 328 ? 1.808 -11.922 7.094 1 97.19 328 GLU A N 1
ATOM 2730 C CA . GLU A 1 328 ? 1.268 -10.57 7.023 1 97.19 328 GLU A CA 1
ATOM 2731 C C . GLU A 1 328 ? -0.243 -10.562 7.238 1 97.19 328 GLU A C 1
ATOM 2733 O O . GLU A 1 328 ? -0.78 -9.664 7.887 1 97.19 328 GLU A O 1
ATOM 2738 N N . SER A 1 329 ? -0.893 -11.562 6.75 1 97.62 329 SER A N 1
ATOM 2739 C CA . SER A 1 329 ? -2.33 -11.688 6.969 1 97.62 329 SER A CA 1
ATOM 2740 C C . SER A 1 329 ? -2.639 -11.992 8.43 1 97.62 329 SER A C 1
ATOM 2742 O O . SER A 1 329 ? -3.502 -11.352 9.039 1 97.62 329 SER A O 1
ATOM 2744 N N . ILE A 1 330 ? -1.953 -12.938 9 1 98.12 330 ILE A N 1
ATOM 2745 C CA . ILE A 1 330 ? -2.18 -13.375 10.367 1 98.12 330 ILE A CA 1
ATOM 2746 C C . ILE A 1 330 ? -1.967 -12.203 11.328 1 98.12 330 ILE A C 1
ATOM 2748 O O . ILE A 1 330 ? -2.799 -11.945 12.195 1 98.12 330 ILE A O 1
ATOM 2752 N N . SER A 1 331 ? -0.874 -11.516 11.117 1 97.5 331 SER A N 1
ATOM 2753 C CA . SER A 1 331 ? -0.52 -10.406 12 1 97.5 331 SER A CA 1
ATOM 2754 C C . SER A 1 331 ? -1.598 -9.328 12 1 97.5 331 SER A C 1
ATOM 2756 O O . SER A 1 331 ? -1.999 -8.844 13.062 1 97.5 331 SER A O 1
ATOM 2758 N N . ARG A 1 332 ? -2.135 -8.984 10.844 1 98.06 332 ARG A N 1
ATOM 2759 C CA . ARG A 1 332 ? -3.184 -7.973 10.734 1 98.06 332 ARG A CA 1
ATOM 2760 C C . ARG A 1 332 ? -4.477 -8.453 11.383 1 98.06 332 ARG A C 1
ATOM 2762 O O . ARG A 1 332 ? -5.109 -7.715 12.141 1 98.06 332 ARG A O 1
ATOM 2769 N N . LEU A 1 333 ? -4.801 -9.672 11.062 1 98.81 333 LEU A N 1
ATOM 2770 C CA . LEU A 1 333 ? -6.039 -10.234 11.594 1 98.81 333 LEU A CA 1
ATOM 2771 C C . LEU A 1 333 ? -5.992 -10.297 13.117 1 98.81 333 LEU A C 1
ATOM 2773 O O . LEU A 1 333 ? -6.98 -9.977 13.789 1 98.81 333 LEU A O 1
ATOM 2777 N N . GLU A 1 334 ? -4.902 -10.68 13.648 1 98.56 334 GLU A N 1
ATOM 2778 C CA . GLU A 1 334 ? -4.777 -10.773 15.094 1 98.56 334 GLU A CA 1
ATOM 2779 C C . GLU A 1 334 ? -4.773 -9.391 15.742 1 98.56 334 GLU A C 1
ATOM 2781 O O . GLU A 1 334 ? -5.332 -9.203 16.828 1 98.56 334 GLU A O 1
ATOM 2786 N N . ASP A 1 335 ? -4.117 -8.391 15.102 1 98.44 335 ASP A N 1
ATOM 2787 C CA . ASP A 1 335 ? -4.207 -7.012 15.57 1 98.44 335 ASP A CA 1
ATOM 2788 C C . ASP A 1 335 ? -5.66 -6.551 15.641 1 98.44 335 ASP A C 1
ATOM 2790 O O . ASP A 1 335 ? -6.086 -5.969 16.641 1 98.44 335 ASP A O 1
ATOM 2794 N N . MET A 1 336 ? -6.363 -6.812 14.594 1 98.81 336 MET A N 1
ATOM 2795 C CA . MET A 1 336 ? -7.766 -6.418 14.555 1 98.81 336 MET A CA 1
ATOM 2796 C C . MET A 1 336 ? -8.562 -7.129 15.648 1 98.81 336 MET A C 1
ATOM 2798 O O . MET A 1 336 ? -9.422 -6.523 16.297 1 98.81 336 MET A O 1
ATOM 2802 N N . GLY A 1 337 ? -8.273 -8.414 15.797 1 98.88 337 GLY A N 1
ATOM 2803 C CA . GLY A 1 337 ? -8.945 -9.172 16.844 1 98.88 337 GLY A CA 1
ATOM 2804 C C . GLY A 1 337 ? -8.711 -8.609 18.234 1 98.88 337 GLY A C 1
ATOM 2805 O O . GLY A 1 337 ? -9.648 -8.453 19.016 1 98.88 337 GLY A O 1
ATOM 2806 N N . ARG A 1 338 ? -7.477 -8.297 18.562 1 98.62 338 ARG A N 1
ATOM 2807 C CA . ARG A 1 338 ? -7.148 -7.711 19.859 1 98.62 338 ARG A CA 1
ATOM 2808 C C . ARG A 1 338 ? -7.855 -6.375 20.047 1 98.62 338 ARG A C 1
ATOM 2810 O O . ARG A 1 338 ? -8.352 -6.082 21.141 1 98.62 338 ARG A O 1
ATOM 2817 N N . TRP A 1 339 ? -7.891 -5.602 19 1 98.81 339 TRP A N 1
ATOM 2818 C CA . TRP A 1 339 ? -8.602 -4.328 19.078 1 98.81 339 TRP A CA 1
ATOM 2819 C C . TRP A 1 339 ? -10.086 -4.547 19.344 1 98.81 339 TRP A C 1
ATOM 2821 O O . TRP A 1 339 ? -10.688 -3.869 20.172 1 98.81 339 TRP A O 1
ATOM 2831 N N . LEU A 1 340 ? -10.68 -5.547 18.688 1 98.81 340 LEU A N 1
ATOM 2832 C CA . LEU A 1 340 ? -12.109 -5.816 18.797 1 98.81 340 LEU A CA 1
ATOM 2833 C C . LEU A 1 340 ? -12.453 -6.422 20.156 1 98.81 340 LEU A C 1
ATOM 2835 O O . LEU A 1 340 ? -13.57 -6.277 20.641 1 98.81 340 LEU A O 1
ATOM 2839 N N . GLU A 1 341 ? -11.547 -7.086 20.75 1 98.44 341 GLU A N 1
ATOM 2840 C CA . GLU A 1 341 ? -11.758 -7.582 22.109 1 98.44 341 GLU A CA 1
ATOM 2841 C C . GLU A 1 341 ? -12.039 -6.434 23.078 1 98.44 341 GLU A C 1
ATOM 2843 O O . GLU A 1 341 ? -12.852 -6.57 23.984 1 98.44 341 GLU A O 1
ATOM 2848 N N . VAL A 1 342 ? -11.406 -5.32 22.797 1 98.44 342 VAL A N 1
ATOM 2849 C CA . VAL A 1 342 ? -11.516 -4.164 23.688 1 98.44 342 VAL A CA 1
ATOM 2850 C C . VAL A 1 342 ? -12.625 -3.238 23.188 1 98.44 342 VAL A C 1
ATOM 2852 O O . VAL A 1 342 ? -13.406 -2.723 24 1 98.44 342 VAL A O 1
ATOM 2855 N N . ASN A 1 343 ? -12.719 -3.117 21.875 1 98.56 343 ASN A N 1
ATOM 2856 C CA . ASN A 1 343 ? -13.547 -2.045 21.328 1 98.56 343 ASN A CA 1
ATOM 2857 C C . ASN A 1 343 ? -14.719 -2.594 20.516 1 98.56 343 ASN A C 1
ATOM 2859 O O . ASN A 1 343 ? -15.422 -1.84 19.844 1 98.56 343 ASN A O 1
ATOM 2863 N N . GLY A 1 344 ? -14.992 -3.895 20.609 1 98.38 344 GLY A N 1
ATOM 2864 C CA . GLY A 1 344 ? -15.984 -4.562 19.781 1 98.38 344 GLY A CA 1
ATOM 2865 C C . GLY A 1 344 ? -17.391 -4 19.969 1 98.38 344 GLY A C 1
ATOM 2866 O O . GLY A 1 344 ? -18.188 -4.02 19.047 1 98.38 344 GLY A O 1
ATOM 2867 N N . ALA A 1 345 ? -17.672 -3.463 21.156 1 97.81 345 ALA A N 1
ATOM 2868 C CA . ALA A 1 345 ? -19 -2.895 21.438 1 97.81 345 ALA A CA 1
ATOM 2869 C C . ALA A 1 345 ? -19.297 -1.727 20.516 1 97.81 345 ALA A C 1
ATOM 2871 O O . ALA A 1 345 ? -20.469 -1.406 20.266 1 97.81 345 ALA A O 1
ATOM 2872 N N . SER A 1 346 ? -18.266 -1.118 20.031 1 98.62 346 SER A N 1
ATOM 2873 C CA . SER A 1 346 ? -18.453 0.032 19.156 1 98.62 346 SER A CA 1
ATOM 2874 C C . SER A 1 346 ? -18.672 -0.406 17.703 1 98.62 346 SER A C 1
ATOM 2876 O O . SER A 1 346 ? -18.922 0.426 16.828 1 98.62 346 SER A O 1
ATOM 2878 N N . ILE A 1 347 ? -18.594 -1.689 17.391 1 98.81 347 ILE A N 1
ATOM 2879 C CA . ILE A 1 347 ? -18.656 -2.201 16.031 1 98.81 347 ILE A CA 1
ATOM 2880 C C . ILE A 1 347 ? -19.859 -3.131 15.883 1 98.81 347 ILE A C 1
ATOM 2882 O O . ILE A 1 347 ? -20.781 -2.855 15.109 1 98.81 347 ILE A O 1
ATOM 2886 N N . PHE A 1 348 ? -19.906 -4.176 16.703 1 98.56 348 PHE A N 1
ATOM 2887 C CA . PHE A 1 348 ? -20.938 -5.195 16.562 1 98.56 348 PHE A CA 1
ATOM 2888 C C . PHE A 1 348 ? -22.312 -4.637 16.922 1 98.56 348 PHE A C 1
ATOM 2890 O O . PHE A 1 348 ? -22.484 -4.094 18.016 1 98.56 348 PHE A O 1
ATOM 2897 N N . GLY A 1 349 ? -23.203 -4.719 15.977 1 97.38 349 GLY A N 1
ATOM 2898 C CA . GLY A 1 349 ? -24.562 -4.223 16.172 1 97.38 349 GLY A CA 1
ATOM 2899 C C . GLY A 1 349 ? -24.656 -2.715 16.047 1 97.38 349 GLY A C 1
ATOM 2900 O O . GLY A 1 349 ? -25.75 -2.148 16.188 1 97.38 349 GLY A O 1
ATOM 2901 N N . ALA A 1 350 ? -23.547 -2.109 15.789 1 97.81 350 ALA A N 1
ATOM 2902 C CA . ALA A 1 350 ? -23.562 -0.653 15.68 1 97.81 350 ALA A CA 1
ATOM 2903 C C . ALA A 1 350 ? -23.906 -0.213 14.258 1 97.81 350 ALA A C 1
ATOM 2905 O O . ALA A 1 350 ? -23.859 -1.017 13.32 1 97.81 350 ALA A O 1
ATOM 2906 N N . GLY A 1 351 ? -24.344 1 14.062 1 95.88 351 GLY A N 1
ATOM 2907 C CA . GLY A 1 351 ? -24.547 1.745 12.828 1 95.88 351 GLY A CA 1
ATOM 2908 C C . GLY A 1 351 ? -23.969 3.146 12.883 1 95.88 351 GLY A C 1
ATOM 2909 O O . GLY A 1 351 ? -22.938 3.377 13.523 1 95.88 351 GLY A O 1
ATOM 2910 N N . GLY A 1 352 ? -24.531 3.977 12.078 1 92.94 352 GLY A N 1
ATOM 2911 C CA . GLY A 1 352 ? -24.031 5.344 12.039 1 92.94 352 GLY A CA 1
ATOM 2912 C C . GLY A 1 352 ? -25.078 6.367 12.453 1 92.94 352 GLY A C 1
ATOM 2913 O O . GLY A 1 352 ? -26.172 6.004 12.883 1 92.94 352 GLY A O 1
ATOM 2914 N N . LEU A 1 353 ? -24.609 7.605 12.508 1 90.31 353 LEU A N 1
ATOM 2915 C CA . LEU A 1 353 ? -25.469 8.766 12.75 1 90.31 353 LEU A CA 1
ATOM 2916 C C . LEU A 1 353 ? -25.688 9.555 11.469 1 90.31 353 LEU A C 1
ATOM 2918 O O . LEU A 1 353 ? -24.844 9.539 10.57 1 90.31 353 LEU A O 1
ATOM 2922 N N . GLU A 1 354 ? -26.781 10.141 11.414 1 85.25 354 GLU A N 1
ATOM 2923 C CA . GLU A 1 354 ? -27.094 10.953 10.242 1 85.25 354 GLU A CA 1
ATOM 2924 C C . GLU A 1 354 ? -26.406 12.32 10.32 1 85.25 354 GLU A C 1
ATOM 2926 O O . GLU A 1 354 ? -27.078 13.352 10.242 1 85.25 354 GLU A O 1
ATOM 2931 N N . LEU A 1 355 ? -25.172 12.359 10.672 1 90.31 355 LEU A N 1
ATOM 2932 C CA . LEU A 1 355 ? -24.312 13.539 10.539 1 90.31 355 LEU A CA 1
ATOM 2933 C C . LEU A 1 355 ? -23.516 13.484 9.25 1 90.31 355 LEU A C 1
ATOM 2935 O O . LEU A 1 355 ? -23.406 12.43 8.617 1 90.31 355 LEU A O 1
ATOM 2939 N N . ARG A 1 356 ? -23.016 14.578 8.875 1 87.5 356 ARG A N 1
ATOM 2940 C CA . ARG A 1 356 ? -22.219 14.594 7.656 1 87.5 356 ARG A CA 1
ATOM 2941 C C . ARG A 1 356 ? -21.016 13.672 7.781 1 87.5 356 ARG A C 1
ATOM 2943 O O . ARG A 1 356 ? -20.234 13.781 8.727 1 87.5 356 ARG A O 1
ATOM 2950 N N . PRO A 1 357 ? -20.797 12.609 6.957 1 77.62 357 PRO A N 1
ATOM 2951 C CA . PRO A 1 357 ? -19.781 11.57 7.105 1 77.62 357 PRO A CA 1
ATOM 2952 C C . PRO A 1 357 ? -18.359 12.125 7.086 1 77.62 357 PRO A C 1
ATOM 2954 O O . PRO A 1 357 ? -17.453 11.531 7.684 1 77.62 357 PRO A O 1
ATOM 2957 N N . ARG A 1 358 ? -17.938 13.258 6.625 1 80.31 358 ARG A N 1
ATOM 2958 C CA . ARG A 1 358 ? -16.594 13.773 6.48 1 80.31 358 ARG A CA 1
ATOM 2959 C C . ARG A 1 358 ? -16.406 15.062 7.273 1 80.31 358 ARG A C 1
ATOM 2961 O O . ARG A 1 358 ? -15.5 15.852 6.988 1 80.31 358 ARG A O 1
ATOM 2968 N N . GLN A 1 359 ? -17.125 15.109 8.188 1 86.69 359 GLN A N 1
ATOM 2969 C CA . GLN A 1 359 ? -17.109 16.391 8.891 1 86.69 359 GLN A CA 1
ATOM 2970 C C . GLN A 1 359 ? -15.938 16.484 9.859 1 86.69 359 GLN A C 1
ATOM 2972 O O . GLN A 1 359 ? -15.484 17.578 10.188 1 86.69 359 GLN A O 1
ATOM 2977 N N . TYR A 1 360 ? -15.414 15.344 10.281 1 91.12 360 TYR A N 1
ATOM 2978 C CA . TYR A 1 360 ? -14.352 15.375 11.273 1 91.12 360 TYR A CA 1
ATOM 2979 C C . TYR A 1 360 ? -13.016 14.961 10.664 1 91.12 360 TYR A C 1
ATOM 2981 O O . TYR A 1 360 ? -12.961 14.008 9.875 1 91.12 360 TYR A O 1
ATOM 2989 N N . ASP A 1 361 ? -11.992 15.633 11 1 90.5 361 ASP A N 1
ATOM 2990 C CA . ASP A 1 361 ? -10.664 15.344 10.461 1 90.5 361 ASP A CA 1
ATOM 2991 C C . ASP A 1 361 ? -9.883 14.422 11.398 1 90.5 361 ASP A C 1
ATOM 2993 O O . ASP A 1 361 ? -8.711 14.125 11.148 1 90.5 361 ASP A O 1
ATOM 2997 N N . TRP A 1 362 ? -10.523 13.945 12.484 1 94.56 362 TRP A N 1
ATOM 2998 C CA . TRP A 1 362 ? -9.797 13.141 13.461 1 94.56 362 TRP A CA 1
ATOM 2999 C C . TRP A 1 362 ? -10.312 11.711 13.484 1 94.56 362 TRP A C 1
ATOM 3001 O O . TRP A 1 362 ? -9.695 10.836 14.102 1 94.56 362 TRP A O 1
ATOM 3011 N N . GLY A 1 363 ? -11.523 11.438 12.875 1 95.56 363 GLY A N 1
ATOM 3012 C CA . GLY A 1 363 ? -12.016 10.07 12.922 1 95.56 363 GLY A CA 1
ATOM 3013 C C . GLY A 1 363 ? -13.445 9.938 12.422 1 95.56 363 GLY A C 1
ATOM 3014 O O . GLY A 1 363 ? -13.852 10.656 11.508 1 95.56 363 GLY A O 1
ATOM 3015 N N . LYS A 1 364 ? -14.18 8.867 12.961 1 96.88 364 LYS A N 1
ATOM 3016 C CA . LYS A 1 364 ? -15.547 8.531 12.57 1 96.88 364 LYS A CA 1
ATOM 3017 C C . LYS A 1 364 ? -16.422 8.273 13.797 1 96.88 364 LYS A C 1
ATOM 3019 O O . LYS A 1 364 ? -15.922 8.227 14.922 1 96.88 364 LYS A O 1
ATOM 3024 N N . LEU A 1 365 ? -17.734 8.18 13.516 1 97.31 365 LEU A N 1
ATOM 3025 C CA . LEU A 1 365 ? -18.703 7.918 14.578 1 97.31 365 LEU A CA 1
ATOM 3026 C C . LEU A 1 365 ? -19.469 6.629 14.312 1 97.31 365 LEU A C 1
ATOM 3028 O O . LEU A 1 365 ? -19.891 6.375 13.188 1 97.31 365 LEU A O 1
ATOM 3032 N N . THR A 1 366 ? -19.531 5.809 15.32 1 97.88 366 THR A N 1
ATOM 3033 C CA . THR A 1 366 ? -20.516 4.738 15.297 1 97.88 366 THR A CA 1
ATOM 3034 C C . THR A 1 366 ? -21.547 4.922 16.422 1 97.88 366 THR A C 1
ATOM 3036 O O . THR A 1 366 ? -21.328 5.703 17.344 1 97.88 366 THR A O 1
ATOM 3039 N N . PHE A 1 367 ? -22.688 4.312 16.266 1 97.12 367 PHE A N 1
ATOM 3040 C CA . PHE A 1 367 ? -23.812 4.523 17.156 1 97.12 367 PHE A CA 1
ATOM 3041 C C . PHE A 1 367 ? -24.547 3.211 17.438 1 97.12 367 PHE A C 1
ATOM 3043 O O . PHE A 1 367 ? -24.672 2.373 16.531 1 97.12 367 PHE A O 1
ATOM 3050 N N . LYS A 1 368 ? -24.922 3.064 18.656 1 96 368 LYS A N 1
ATOM 3051 C CA . LYS A 1 368 ? -25.641 1.855 19.047 1 96 368 LYS A CA 1
ATOM 3052 C C . LYS A 1 368 ? -26.562 2.127 20.234 1 96 368 LYS A C 1
ATOM 3054 O O . LYS A 1 368 ? -26.234 2.914 21.125 1 96 368 LYS A O 1
ATOM 3059 N N . LYS A 1 369 ? -27.734 1.519 20.156 1 94.75 369 LYS A N 1
ATOM 3060 C CA . LYS A 1 369 ? -28.609 1.46 21.328 1 94.75 369 LYS A CA 1
ATOM 3061 C C . LYS A 1 369 ? -28.391 0.174 22.125 1 94.75 369 LYS A C 1
ATOM 3063 O O . LYS A 1 369 ? -28.438 -0.923 21.562 1 94.75 369 LYS A O 1
ATOM 3068 N N . GLU A 1 370 ? -28.031 0.36 23.312 1 91.56 370 GLU A N 1
ATOM 3069 C CA . GLU A 1 370 ? -27.734 -0.792 24.156 1 91.56 370 GLU A CA 1
ATOM 3070 C C . GLU A 1 370 ? -28.266 -0.582 25.578 1 91.56 370 GLU A C 1
ATOM 3072 O O . GLU A 1 370 ? -27.984 0.444 26.203 1 91.56 370 GLU A O 1
ATOM 3077 N N . ASN A 1 371 ? -28.953 -1.55 26.062 1 90.44 371 ASN A N 1
ATOM 3078 C CA . ASN A 1 371 ? -29.469 -1.541 27.438 1 90.44 371 ASN A CA 1
ATOM 3079 C C . ASN A 1 371 ? -30.266 -0.273 27.719 1 90.44 371 ASN A C 1
ATOM 3081 O O . ASN A 1 371 ? -30.062 0.374 28.75 1 90.44 371 ASN A O 1
ATOM 3085 N N . GLY A 1 372 ? -31 0.188 26.766 1 91.25 372 GLY A N 1
ATOM 3086 C CA . GLY A 1 372 ? -31.891 1.326 26.953 1 91.25 372 GLY A CA 1
ATOM 3087 C C . GLY A 1 372 ? -31.188 2.662 26.844 1 91.25 372 GLY A C 1
ATOM 3088 O O . GLY A 1 372 ? -31.781 3.713 27.078 1 91.25 372 GLY A O 1
ATOM 3089 N N . LYS A 1 373 ? -29.969 2.617 26.562 1 95.31 373 LYS A N 1
ATOM 3090 C CA . LYS A 1 373 ? -29.188 3.844 26.391 1 95.31 373 LYS A CA 1
ATOM 3091 C C . LYS A 1 373 ? -28.672 3.973 24.953 1 95.31 373 LYS A C 1
ATOM 3093 O O . LYS A 1 373 ? -28.469 2.969 24.266 1 95.31 373 LYS A O 1
ATOM 3098 N N . ASP A 1 374 ? -28.578 5.199 24.609 1 96.94 374 ASP A N 1
ATOM 3099 C CA . ASP A 1 374 ? -27.922 5.488 23.328 1 96.94 374 ASP A CA 1
ATOM 3100 C C . ASP A 1 374 ? -26.453 5.82 23.531 1 96.94 374 ASP A C 1
ATOM 3102 O O . ASP A 1 374 ? -26.094 6.531 24.469 1 96.94 374 ASP A O 1
ATOM 3106 N N . LYS A 1 375 ? -25.672 5.223 22.719 1 98.06 375 LYS A N 1
ATOM 3107 C CA . LYS A 1 375 ? -24.234 5.457 22.812 1 98.06 375 LYS A CA 1
ATOM 3108 C C . LYS A 1 375 ? -23.656 5.914 21.469 1 98.06 375 LYS A C 1
ATOM 3110 O O . LYS A 1 375 ? -23.891 5.285 20.438 1 98.06 375 LYS A O 1
ATOM 3115 N N . ILE A 1 376 ? -23 7.055 21.516 1 98.19 376 ILE A N 1
ATOM 3116 C CA . ILE A 1 376 ? -22.156 7.473 20.391 1 98.19 376 ILE A CA 1
ATOM 3117 C C . ILE A 1 376 ? -20.703 7.102 20.688 1 98.19 376 ILE A C 1
ATOM 3119 O O . ILE A 1 376 ? -20.172 7.434 21.734 1 98.19 376 ILE A O 1
ATOM 3123 N N . PHE A 1 377 ? -20.125 6.324 19.812 1 98.56 377 PHE A N 1
ATOM 3124 C CA . PHE A 1 377 ? -18.719 5.953 19.906 1 98.56 377 PHE A CA 1
ATOM 3125 C C . PHE A 1 377 ? -17.859 6.816 18.984 1 98.56 377 PHE A C 1
ATOM 3127 O O . PHE A 1 377 ? -18 6.758 17.766 1 98.56 377 PHE A O 1
ATOM 3134 N N . LEU A 1 378 ? -17.031 7.664 19.562 1 98.44 378 LEU A N 1
ATOM 3135 C CA . LEU A 1 378 ? -16.062 8.445 18.797 1 98.44 378 LEU A CA 1
ATOM 3136 C C . LEU A 1 378 ? -14.812 7.629 18.5 1 98.44 378 LEU A C 1
ATOM 3138 O O . LEU A 1 378 ? -14.016 7.352 19.406 1 98.44 378 LEU A O 1
ATOM 3142 N N . GLN A 1 379 ? -14.695 7.203 17.25 1 98.38 379 GLN A N 1
ATOM 3143 C CA . GLN A 1 379 ? -13.531 6.465 16.781 1 98.38 379 GLN A CA 1
ATOM 3144 C C . GLN A 1 379 ? -12.383 7.41 16.438 1 98.38 379 GLN A C 1
ATOM 3146 O O . GLN A 1 379 ? -12.375 8.016 15.367 1 98.38 379 GLN A O 1
ATOM 3151 N N . VAL A 1 380 ? -11.352 7.5 17.281 1 98 380 VAL A N 1
ATOM 3152 C CA . VAL A 1 380 ? -10.32 8.516 17.125 1 98 380 VAL A CA 1
ATOM 3153 C C . VAL A 1 380 ? -9.109 7.914 16.422 1 98 380 VAL A C 1
ATOM 3155 O O . VAL A 1 380 ? -8.383 7.105 17 1 98 380 VAL A O 1
ATOM 3158 N N . PHE A 1 381 ? -8.914 8.336 15.164 1 96.5 381 PHE A N 1
ATOM 3159 C CA . PHE A 1 381 ? -7.809 7.855 14.344 1 96.5 381 PHE A CA 1
ATOM 3160 C C . PHE A 1 381 ? -6.523 8.609 14.672 1 96.5 381 PHE A C 1
ATOM 3162 O O . PHE A 1 381 ? -5.426 8.062 14.539 1 96.5 381 PHE A O 1
ATOM 3169 N N . ASN A 1 382 ? -6.633 9.867 14.984 1 95.19 382 ASN A N 1
ATOM 3170 C CA . ASN A 1 382 ? -5.508 10.734 15.305 1 95.19 382 ASN A CA 1
ATOM 3171 C C . ASN A 1 382 ? -5.684 11.414 16.656 1 95.19 382 ASN A C 1
ATOM 3173 O O . ASN A 1 382 ? -6.492 12.336 16.797 1 95.19 382 ASN A O 1
ATOM 3177 N N . TRP A 1 383 ? -4.953 10.922 17.672 1 95.94 383 TRP A N 1
ATOM 3178 C CA . TRP A 1 383 ? -5.051 11.453 19.016 1 95.94 383 TRP A CA 1
ATOM 3179 C C . TRP A 1 383 ? -4.52 12.883 19.094 1 95.94 383 TRP A C 1
ATOM 3181 O O . TRP A 1 383 ? -3.387 13.148 18.672 1 95.94 383 TRP A O 1
ATOM 3191 N N . PRO A 1 384 ? -5.301 13.828 19.516 1 95.25 384 PRO A N 1
ATOM 3192 C CA . PRO A 1 384 ? -4.906 15.234 19.406 1 95.25 384 PRO A CA 1
ATOM 3193 C C . PRO A 1 384 ? -3.662 15.57 20.219 1 95.25 384 PRO A C 1
ATOM 3195 O O . PRO A 1 384 ? -3.543 15.141 21.375 1 95.25 384 PRO A O 1
ATOM 3198 N N . LEU A 1 385 ? -2.797 16.391 19.641 1 92.94 385 LEU A N 1
ATOM 3199 C CA . LEU A 1 385 ? -1.575 16.812 20.312 1 92.94 385 LEU A CA 1
ATOM 3200 C C . LEU A 1 385 ? -1.896 17.672 21.531 1 92.94 385 LEU A C 1
ATOM 3202 O O . LEU A 1 385 ? -1.207 17.594 22.562 1 92.94 385 LEU A O 1
ATOM 3206 N N . ASP A 1 386 ? -2.965 18.469 21.438 1 92.94 386 ASP A N 1
ATOM 3207 C CA . ASP A 1 386 ? -3.307 19.359 22.531 1 92.94 386 ASP A CA 1
ATOM 3208 C C . ASP A 1 386 ? -4.246 18.688 23.531 1 92.94 386 ASP A C 1
ATOM 3210 O O . ASP A 1 386 ? -4.742 19.328 24.453 1 92.94 386 ASP A O 1
ATOM 3214 N N . LYS A 1 387 ? -4.66 17.453 23.281 1 94.94 387 LYS A N 1
ATOM 3215 C CA . LYS A 1 387 ? -5.434 16.594 24.172 1 94.94 387 LYS A CA 1
ATOM 3216 C C . LYS A 1 387 ? -6.891 17.047 24.25 1 94.94 387 LYS A C 1
ATOM 3218 O O . LYS A 1 387 ? -7.637 16.609 25.125 1 94.94 387 LYS A O 1
ATOM 3223 N N . THR A 1 388 ? -7.285 17.828 23.328 1 97 388 THR A N 1
ATOM 3224 C CA . THR A 1 388 ? -8.688 18.234 23.234 1 97 388 THR A CA 1
ATOM 3225 C C . THR A 1 388 ? -9.32 17.656 21.969 1 97 388 THR A C 1
ATOM 3227 O O . THR A 1 388 ? -8.906 17.984 20.844 1 97 388 THR A O 1
ATOM 3230 N N . LEU A 1 389 ? -10.242 16.766 22.188 1 98.06 389 LEU A N 1
ATOM 3231 C CA . LEU A 1 389 ? -11.031 16.281 21.047 1 98.06 389 LEU A CA 1
ATOM 3232 C C . LEU A 1 389 ? -12.258 17.156 20.828 1 98.06 389 LEU A C 1
ATOM 3234 O O . LEU A 1 389 ? -13.07 17.344 21.734 1 98.06 389 LEU A O 1
ATOM 3238 N N . ARG A 1 390 ? -12.391 17.703 19.703 1 97.38 390 ARG A N 1
ATOM 3239 C CA . ARG A 1 390 ? -13.477 18.625 19.359 1 97.38 390 ARG A CA 1
ATOM 3240 C C . ARG A 1 390 ? -14.539 17.906 18.531 1 97.38 390 ARG 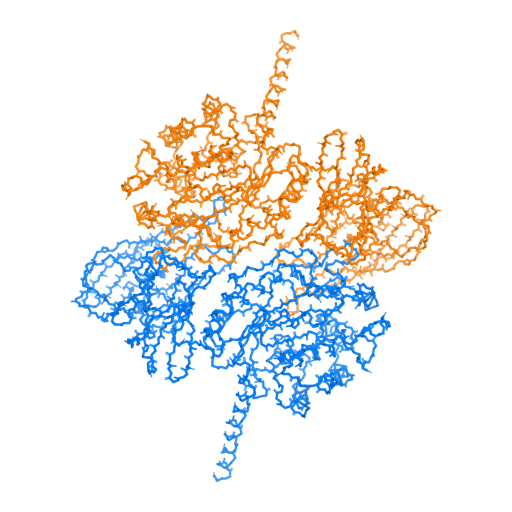A C 1
ATOM 3242 O O . ARG A 1 390 ? -14.281 17.5 17.391 1 97.38 390 ARG A O 1
ATOM 3249 N N . PHE A 1 391 ? -15.672 17.703 19.156 1 97 391 PHE A N 1
ATOM 3250 C CA . PHE A 1 391 ? -16.812 17.047 18.516 1 97 391 PHE A CA 1
ATOM 3251 C C . PHE A 1 391 ? -17.969 18.031 18.359 1 97 391 PHE A C 1
ATOM 3253 O O . PHE A 1 391 ? -18.453 18.609 19.328 1 97 391 PHE A O 1
ATOM 3260 N N . THR A 1 392 ? -18.438 18.219 17.094 1 96.88 392 THR A N 1
ATOM 3261 C CA . THR A 1 392 ? -19.531 19.141 16.781 1 96.88 392 THR A CA 1
ATOM 3262 C C . THR A 1 392 ? -20.719 18.406 16.203 1 96.88 392 THR A C 1
ATOM 3264 O O . THR A 1 392 ? -20.562 17.578 15.297 1 96.88 392 THR A O 1
ATOM 3267 N N . GLY A 1 393 ? -21.906 18.688 16.703 1 96.31 393 GLY A N 1
ATOM 3268 C CA . GLY A 1 393 ? -23.078 18.172 16.031 1 96.31 393 GLY A CA 1
ATOM 3269 C C . GLY A 1 393 ? -24.109 17.594 16.969 1 96.31 393 GLY A C 1
ATOM 3270 O O . GLY A 1 393 ? -25.219 17.234 16.562 1 96.31 393 GLY A O 1
ATOM 3271 N N . VAL A 1 394 ? -23.781 17.5 18.266 1 96.62 394 VAL A N 1
ATOM 3272 C CA . VAL A 1 394 ? -24.719 16.969 19.25 1 96.62 394 VAL A CA 1
ATOM 3273 C C . VAL A 1 394 ? -25.188 18.078 20.172 1 96.62 394 VAL A C 1
ATOM 3275 O O . VAL A 1 394 ? -24.391 18.859 20.688 1 96.62 394 VAL A O 1
ATOM 3278 N N . LEU A 1 395 ? -26.484 18.156 20.375 1 97.12 395 LEU A N 1
ATOM 3279 C CA . LEU A 1 395 ? -27.062 19.203 21.188 1 97.12 395 LEU A CA 1
ATOM 3280 C C . LEU A 1 395 ? -27.328 18.703 22.609 1 97.12 395 LEU A C 1
ATOM 3282 O O . LEU A 1 395 ? -27.219 19.469 23.578 1 97.12 395 LEU A O 1
ATOM 3286 N N . THR A 1 396 ? -27.656 17.438 22.672 1 97.56 396 THR A N 1
ATOM 3287 C CA . THR A 1 396 ? -27.938 16.844 23.984 1 97.56 396 THR A CA 1
ATOM 3288 C C . THR A 1 396 ? -26.656 16.625 24.766 1 97.56 396 THR A C 1
ATOM 3290 O O . THR A 1 396 ? -25.656 16.156 24.219 1 97.56 396 THR A O 1
ATOM 3293 N N . LYS A 1 397 ? -26.672 17 26 1 97 397 LYS A N 1
ATOM 3294 C CA . LYS A 1 397 ? -25.531 16.75 26.875 1 97 397 LYS A CA 1
ATOM 3295 C C . LYS A 1 397 ? -25.422 15.266 27.219 1 97 397 LYS A C 1
ATOM 3297 O O . LYS A 1 397 ? -26.406 14.648 27.641 1 97 397 LYS A O 1
ATOM 3302 N N . PRO A 1 398 ? -24.312 14.75 27.016 1 98.19 398 PRO A N 1
ATOM 3303 C CA . PRO A 1 398 ? -24.172 13.344 27.406 1 98.19 398 PRO A CA 1
ATOM 3304 C C . PRO A 1 398 ? -24.25 13.141 28.922 1 98.19 398 PRO A C 1
ATOM 3306 O O . PRO A 1 398 ? -23.781 13.977 29.688 1 98.19 398 PRO A O 1
ATOM 3309 N N . SER A 1 399 ? -24.781 11.992 29.344 1 97.31 399 SER A N 1
ATOM 3310 C CA . SER A 1 399 ? -24.859 11.648 30.766 1 97.31 399 SER A CA 1
ATOM 3311 C C . SER A 1 399 ? -23.531 11.125 31.281 1 97.31 399 SER A C 1
ATOM 3313 O O . SER A 1 399 ? -23.219 11.266 32.469 1 97.31 399 SER A O 1
ATOM 3315 N N . LYS A 1 400 ? -22.812 10.5 30.391 1 96.94 400 LYS A N 1
ATOM 3316 C CA . LYS A 1 400 ? -21.5 9.945 30.734 1 96.94 400 LYS A CA 1
ATOM 3317 C C . LYS A 1 400 ? -20.562 9.984 29.547 1 96.94 400 LYS A C 1
ATOM 3319 O O . LYS A 1 400 ? -20.984 9.75 28.406 1 96.94 400 LYS A O 1
ATOM 3324 N N . VAL A 1 401 ? -19.266 10.32 29.828 1 98.56 401 VAL A N 1
ATOM 3325 C CA . VAL A 1 401 ? -18.203 10.305 28.844 1 98.56 401 VAL A CA 1
ATOM 3326 C C . VAL A 1 401 ? -17 9.523 29.375 1 98.56 401 VAL A C 1
ATOM 3328 O O . VAL A 1 401 ? -16.5 9.805 30.469 1 98.56 401 VAL A O 1
ATOM 3331 N N . TYR A 1 402 ? -16.531 8.5 28.656 1 98.5 402 TYR A N 1
ATOM 3332 C CA . TYR A 1 402 ? -15.414 7.688 29.141 1 98.5 402 TYR A CA 1
ATOM 3333 C C . TYR A 1 402 ? -14.719 6.988 27.969 1 98.5 402 TYR A C 1
ATOM 3335 O O . TYR A 1 402 ? -15.203 7.016 26.844 1 98.5 402 TYR A O 1
ATOM 3343 N N . LEU A 1 403 ? -13.547 6.422 28.203 1 98.62 403 LEU A N 1
ATOM 3344 C CA . LEU A 1 403 ? -12.836 5.594 27.234 1 98.62 403 LEU A CA 1
ATOM 3345 C C . LEU A 1 403 ? -13.383 4.172 27.234 1 98.62 403 LEU A C 1
ATOM 3347 O O . LEU A 1 403 ? -13.516 3.555 28.297 1 98.62 403 LEU A O 1
ATOM 3351 N N . LEU A 1 404 ? -13.648 3.662 26.047 1 98.25 404 LEU A N 1
ATOM 3352 C CA . LEU A 1 404 ? -14.195 2.311 25.969 1 98.25 404 LEU A CA 1
ATOM 3353 C C . LEU A 1 404 ? -13.219 1.293 26.547 1 98.25 404 LEU A C 1
ATOM 3355 O O . LEU A 1 404 ? -13.633 0.295 27.141 1 98.25 404 LEU A O 1
ATOM 3359 N N . ALA A 1 405 ? -11.938 1.556 26.406 1 98.25 405 ALA A N 1
ATOM 3360 C CA . ALA A 1 405 ? -10.891 0.646 26.875 1 98.25 405 ALA A CA 1
ATOM 3361 C C . ALA A 1 405 ? -10.797 0.656 28.391 1 98.25 405 ALA A C 1
ATOM 3363 O O . ALA A 1 405 ? -10.164 -0.222 28.984 1 98.25 405 ALA A O 1
ATOM 3364 N N . ASP A 1 406 ? -11.352 1.688 29.047 1 97.56 406 ASP A N 1
ATOM 3365 C CA . ASP A 1 406 ? -11.289 1.804 30.5 1 97.56 406 ASP A CA 1
ATOM 3366 C C . ASP A 1 406 ? -12.422 1.021 31.172 1 97.56 406 ASP A C 1
ATOM 3368 O O . ASP A 1 406 ? -13.555 1.499 31.234 1 97.56 406 ASP A O 1
ATOM 3372 N N . LYS A 1 407 ? -12.133 -0.019 31.797 1 95.69 407 LYS A N 1
ATOM 3373 C CA . LYS A 1 407 ? -13.133 -0.887 32.406 1 95.69 407 LYS A CA 1
ATOM 3374 C C . LYS A 1 407 ? -13.828 -0.188 33.562 1 95.69 407 LYS A C 1
ATOM 3376 O O . LYS A 1 407 ? -14.969 -0.512 33.906 1 95.69 407 LYS A O 1
ATOM 3381 N N . LEU A 1 408 ? -13.125 0.761 34.125 1 96.88 408 LEU A N 1
ATOM 3382 C CA . LEU A 1 408 ? -13.711 1.497 35.25 1 96.88 408 LEU A CA 1
ATOM 3383 C C . LEU A 1 408 ? -14.555 2.66 34.75 1 96.88 408 LEU A C 1
ATOM 3385 O O . LEU A 1 408 ? -15.281 3.285 35.531 1 96.88 408 LEU A O 1
ATOM 3389 N N . GLN A 1 409 ? -14.469 2.939 33.5 1 97.06 409 GLN A N 1
ATOM 3390 C CA . GLN A 1 409 ? -15.234 4.012 32.844 1 97.06 409 GLN A CA 1
ATOM 3391 C C . GLN A 1 409 ? -15.047 5.332 33.594 1 97.06 409 GLN A C 1
ATOM 3393 O O . GLN A 1 409 ? -16.031 6.02 33.906 1 97.06 409 GLN A O 1
ATOM 3398 N N . LYS A 1 410 ? -13.805 5.602 33.875 1 97.56 410 LYS A N 1
ATOM 3399 C CA . LYS A 1 410 ? -13.531 6.887 34.5 1 97.56 410 LYS A CA 1
ATOM 3400 C C . LYS A 1 410 ? -14 8.047 33.625 1 97.56 410 LYS A C 1
ATOM 3402 O O . LYS A 1 410 ? -13.734 8.062 32.438 1 97.56 410 LYS A O 1
ATOM 3407 N N . PRO A 1 411 ? -14.719 8.953 34.281 1 97.81 411 PRO A N 1
ATOM 3408 C CA . PRO A 1 411 ? -15.242 10.07 33.469 1 97.81 411 PRO A CA 1
ATOM 3409 C C . PRO A 1 411 ? -14.148 10.922 32.844 1 97.81 411 PRO A C 1
ATOM 3411 O O . PRO A 1 411 ? -13.109 11.148 33.469 1 97.81 411 PRO A O 1
ATOM 3414 N N . ILE A 1 412 ? -14.391 11.352 31.672 1 97.88 412 ILE A N 1
ATOM 3415 C CA . ILE A 1 412 ? -13.555 12.32 30.969 1 97.88 412 ILE A CA 1
ATOM 3416 C C . ILE A 1 412 ? -14.148 13.719 31.109 1 97.88 412 ILE A C 1
ATOM 3418 O O . ILE A 1 412 ? -15.344 13.914 30.891 1 97.88 412 ILE A O 1
ATOM 3422 N N . SER A 1 413 ? -13.281 14.648 31.547 1 97.88 413 SER A N 1
ATOM 3423 C CA . SER A 1 413 ? -13.742 16.031 31.625 1 97.88 413 SER A CA 1
ATOM 3424 C C . SER A 1 413 ? -14.117 16.562 30.25 1 97.88 413 SER A C 1
ATOM 3426 O O . SER A 1 413 ? -13.461 16.266 29.25 1 97.88 413 SER A O 1
ATOM 3428 N N . HIS A 1 414 ? -15.266 17.328 30.219 1 98.06 414 HIS A N 1
ATOM 3429 C CA . HIS A 1 414 ? -15.727 17.875 28.953 1 98.06 414 HIS A CA 1
ATOM 3430 C C . HIS A 1 414 ? -16.484 19.188 29.156 1 98.06 414 HIS A C 1
ATOM 3432 O O . HIS A 1 414 ? -16.984 19.453 30.266 1 98.06 414 HIS A O 1
ATOM 3438 N N . THR A 1 415 ? -16.453 20.031 28.188 1 97.12 415 THR A N 1
ATOM 3439 C CA . THR A 1 415 ? -17.219 21.266 28.125 1 97.12 415 THR A CA 1
ATOM 3440 C C . THR A 1 415 ? -18.078 21.328 26.875 1 97.12 415 THR A C 1
ATOM 3442 O O . THR A 1 415 ? -17.641 20.906 25.797 1 97.12 415 THR A O 1
ATOM 3445 N N . GLN A 1 416 ? -19.312 21.797 27.094 1 97.25 416 GLN A N 1
ATOM 3446 C CA . GLN A 1 416 ? -20.219 21.875 25.953 1 97.25 416 GLN A CA 1
ATOM 3447 C C . GLN A 1 416 ? -20.781 23.281 25.797 1 97.25 416 GLN A C 1
ATOM 3449 O O . GLN A 1 416 ? -21.125 23.922 26.797 1 97.25 416 GLN A O 1
ATOM 3454 N N . SER A 1 417 ? -20.766 23.797 24.656 1 96.69 417 SER A N 1
ATOM 3455 C CA . SER A 1 417 ? -21.422 25.031 24.234 1 96.69 417 SER A CA 1
ATOM 3456 C C . SER A 1 417 ? -22.234 24.812 22.969 1 96.69 417 SER A C 1
ATOM 3458 O O . SER A 1 417 ? -21.672 24.734 21.875 1 96.69 417 SER A O 1
ATOM 3460 N N . GLY A 1 418 ? -23.562 24.797 23.094 1 97 418 GLY A N 1
ATOM 3461 C CA . GLY A 1 418 ? -24.391 24.438 21.953 1 97 418 GLY A CA 1
ATOM 3462 C C . GLY A 1 418 ? -24.031 23.078 21.375 1 97 418 GLY A C 1
ATOM 3463 O O . GLY A 1 418 ? -24 22.078 22.094 1 97 418 GLY A O 1
ATOM 3464 N N . PRO A 1 419 ? -23.766 23.047 20 1 97.31 419 PRO A N 1
ATOM 3465 C CA . PRO A 1 419 ? -23.453 21.766 19.359 1 97.31 419 PRO A CA 1
ATOM 3466 C C . PRO A 1 419 ? -21.984 21.375 19.516 1 97.31 419 PRO A C 1
ATOM 3468 O O . PRO A 1 419 ? -21.562 20.344 19 1 97.31 419 PRO A O 1
ATOM 3471 N N . ASN A 1 420 ? -21.188 22.203 20.156 1 97.31 420 ASN A N 1
ATOM 3472 C CA . ASN A 1 420 ? -19.766 21.969 20.281 1 97.31 420 ASN A CA 1
ATOM 3473 C C . ASN A 1 420 ? -19.422 21.297 21.609 1 97.31 420 ASN A C 1
ATOM 3475 O O . ASN A 1 420 ? -19.703 21.828 22.672 1 97.31 420 ASN A O 1
ATOM 3479 N N . LEU A 1 421 ? -18.875 20.156 21.484 1 97.81 421 LEU A N 1
ATOM 3480 C CA . LEU A 1 421 ? -18.422 19.391 22.641 1 97.81 421 LEU A CA 1
ATOM 3481 C C . LEU A 1 421 ? -16.906 19.234 22.609 1 97.81 421 LEU A C 1
ATOM 3483 O O . LEU A 1 421 ? -16.344 18.703 21.641 1 97.81 421 LEU A O 1
ATOM 3487 N N . HIS A 1 422 ? -16.188 19.75 23.641 1 98.19 422 HIS A N 1
ATOM 3488 C CA . HIS A 1 422 ? -14.742 19.578 23.812 1 98.19 422 HIS A CA 1
ATOM 3489 C C . HIS A 1 422 ? -14.43 18.562 24.891 1 98.19 422 HIS A C 1
ATOM 3491 O O . HIS A 1 422 ? -14.789 18.766 26.062 1 98.19 422 HIS A O 1
ATOM 3497 N N . LEU A 1 423 ? -13.812 17.469 24.484 1 98.56 423 LEU A N 1
ATOM 3498 C CA . LEU A 1 423 ? -13.414 16.422 25.422 1 98.56 423 LEU A CA 1
ATOM 3499 C C . LEU A 1 423 ? -11.938 16.516 25.75 1 98.56 423 LEU A C 1
ATOM 3501 O O . LEU A 1 423 ? -11.086 16.547 24.859 1 98.56 423 LEU A O 1
ATOM 3505 N N . HIS A 1 424 ? -11.594 16.578 26.984 1 98.19 424 HIS A N 1
ATOM 3506 C CA . HIS A 1 424 ? -10.211 16.656 27.438 1 98.19 424 HIS A CA 1
ATOM 3507 C C . HIS A 1 424 ? -9.625 15.266 27.672 1 98.19 424 HIS A C 1
ATOM 3509 O O . HIS A 1 424 ? -9.828 14.672 28.734 1 98.19 424 HIS A O 1
ATOM 3515 N N . LEU A 1 425 ? -8.836 14.805 26.766 1 97.62 425 LEU A N 1
ATOM 3516 C CA . LEU A 1 425 ? -8.383 13.422 26.703 1 97.62 425 LEU A CA 1
ATOM 3517 C C . LEU A 1 425 ? -7.113 13.234 27.531 1 97.62 425 LEU A C 1
ATOM 3519 O O . LEU A 1 425 ? -6.383 14.195 27.781 1 97.62 425 LEU A O 1
ATOM 3523 N N . PRO A 1 426 ? -6.887 12.023 28 1 95.94 426 PRO A N 1
ATOM 3524 C CA . PRO A 1 426 ? -5.613 11.75 28.672 1 95.94 426 PRO A CA 1
ATOM 3525 C C . PRO A 1 426 ? -4.414 11.875 27.734 1 95.94 426 PRO A C 1
ATOM 3527 O O . PRO A 1 426 ? -4.574 11.852 26.516 1 95.94 426 PRO A O 1
ATOM 3530 N N . ARG A 1 427 ? -3.309 11.945 28.328 1 91.12 427 ARG A N 1
ATOM 3531 C CA . ARG A 1 427 ? -2.064 12.133 27.594 1 91.12 427 ARG A CA 1
ATOM 3532 C C . ARG A 1 427 ? -1.762 10.93 26.719 1 91.12 427 ARG A C 1
ATOM 3534 O O . ARG A 1 427 ? -1.382 11.086 25.547 1 91.12 427 ARG A O 1
ATOM 3541 N N . LEU A 1 428 ? -2.01 9.812 27.281 1 91.44 428 LEU A N 1
ATOM 3542 C CA . LEU A 1 428 ? -1.657 8.602 26.547 1 91.44 428 LEU A CA 1
ATOM 3543 C C . LEU A 1 428 ? -2.861 8.055 25.797 1 91.44 428 LEU A C 1
ATOM 3545 O O . LEU A 1 428 ? -3.951 7.93 26.359 1 91.44 428 LEU A O 1
ATOM 3549 N N . GLN A 1 429 ? -2.635 7.828 24.547 1 94.69 429 GLN A N 1
ATOM 3550 C CA . GLN A 1 429 ? -3.635 7.156 23.719 1 94.69 429 GLN A CA 1
ATOM 3551 C C . GLN A 1 429 ? -3.801 5.695 24.141 1 94.69 429 GLN A C 1
ATOM 3553 O O . GLN A 1 429 ? -2.824 4.945 24.188 1 94.69 429 GLN A O 1
ATOM 3558 N N . PRO A 1 430 ? -5.016 5.227 24.391 1 95.88 430 PRO A N 1
ATOM 3559 C CA . PRO A 1 430 ? -5.219 3.867 24.906 1 95.88 430 PRO A CA 1
ATOM 3560 C C . PRO A 1 430 ? -4.848 2.791 23.891 1 95.88 430 PRO A C 1
ATOM 3562 O O . PRO A 1 430 ? -4.379 1.715 24.266 1 95.88 430 PRO A O 1
ATOM 3565 N N . ASP A 1 431 ? -5.191 2.971 22.688 1 97.19 431 ASP A N 1
ATOM 3566 C CA . ASP A 1 431 ? -4.891 2.033 21.625 1 97.19 431 ASP A CA 1
ATOM 3567 C C . ASP A 1 431 ? -4.109 2.717 20.5 1 97.19 431 ASP A C 1
ATOM 3569 O O . ASP A 1 431 ? -4.477 3.805 20.047 1 97.19 431 ASP A O 1
ATOM 3573 N N . PRO A 1 432 ? -3.076 2.068 20.047 1 94.62 432 PRO A N 1
ATOM 3574 C CA . PRO A 1 432 ? -2.203 2.783 19.109 1 94.62 432 PRO A CA 1
ATOM 3575 C C . PRO A 1 432 ? -2.832 2.957 17.734 1 94.62 432 PRO A C 1
ATOM 3577 O O . PRO A 1 432 ? -2.4 3.812 16.953 1 94.62 432 PRO A O 1
ATOM 3580 N N . PHE A 1 433 ? -3.824 2.105 17.328 1 96.5 433 PHE A N 1
ATOM 3581 C CA . PHE A 1 433 ? -4.449 2.221 16.016 1 96.5 433 PHE A CA 1
ATOM 3582 C C . PHE A 1 433 ? -5.629 3.188 16.062 1 96.5 433 PHE A C 1
ATOM 3584 O O . PHE A 1 433 ? -5.652 4.176 15.32 1 96.5 433 PHE A O 1
ATOM 3591 N N . VAL A 1 434 ? -6.602 2.848 16.859 1 98.06 434 VAL A N 1
ATOM 3592 C CA . VAL A 1 434 ? -7.832 3.609 17.031 1 98.06 434 VAL A CA 1
ATOM 3593 C C . VAL A 1 434 ? -8.266 3.562 18.5 1 98.06 434 VAL A C 1
ATOM 3595 O O . VAL A 1 434 ? -8.391 2.484 19.078 1 98.06 434 VAL A O 1
ATOM 3598 N N . SER A 1 435 ? -8.438 4.699 19.109 1 98.44 435 SER A N 1
ATOM 3599 C CA . SER A 1 435 ? -9.016 4.77 20.438 1 98.44 435 SER A CA 1
ATOM 3600 C C . SER A 1 435 ? -10.469 5.238 20.391 1 98.44 435 SER A C 1
ATOM 3602 O O . SER A 1 435 ? -10.852 5.992 19.5 1 98.44 435 SER A O 1
ATOM 3604 N N . VAL A 1 436 ? -11.242 4.746 21.328 1 98.75 436 VAL A N 1
ATOM 3605 C CA . VAL A 1 436 ? -12.68 5 21.266 1 98.75 436 VAL A CA 1
ATOM 3606 C C . VAL A 1 436 ? -13.133 5.727 22.516 1 98.75 436 VAL A C 1
ATOM 3608 O O . VAL A 1 436 ? -12.891 5.258 23.641 1 98.75 436 VAL A O 1
ATOM 3611 N N . VAL A 1 437 ? -13.766 6.852 22.375 1 98.81 437 VAL A N 1
ATOM 3612 C CA . VAL A 1 437 ? -14.438 7.582 23.438 1 98.81 437 VAL A CA 1
ATOM 3613 C C . VAL A 1 437 ? -15.945 7.363 23.344 1 98.81 437 VAL A C 1
ATOM 3615 O O . VAL A 1 437 ? -16.531 7.477 22.266 1 98.81 437 VAL A O 1
ATOM 3618 N N . VAL A 1 438 ? -16.594 7.098 24.438 1 98.56 438 VAL A N 1
ATOM 3619 C CA . VAL A 1 438 ? -18.031 6.801 24.469 1 98.56 438 VAL A CA 1
ATOM 3620 C C . VAL A 1 438 ? -18.797 7.996 25.047 1 98.56 438 VAL A C 1
ATOM 3622 O O . VAL A 1 438 ? -18.422 8.531 26.094 1 98.56 438 VAL A O 1
ATOM 3625 N N . LEU A 1 439 ? -19.781 8.414 24.359 1 98.56 439 LEU A N 1
ATOM 3626 C CA . LEU A 1 439 ? -20.797 9.32 24.875 1 98.56 439 LEU A CA 1
ATOM 3627 C C . LEU A 1 439 ? -22.094 8.57 25.141 1 98.56 439 LEU A C 1
ATOM 3629 O O . LEU A 1 439 ? -22.703 8.031 24.219 1 98.56 439 LEU A O 1
ATOM 3633 N N . GLU A 1 440 ? -22.531 8.609 26.344 1 97.88 440 GLU A N 1
ATOM 3634 C CA . GLU A 1 440 ? -23.766 7.926 26.703 1 97.88 440 GLU A CA 1
ATOM 3635 C C . GLU A 1 440 ? -24.906 8.914 26.906 1 97.88 440 GLU A C 1
ATOM 3637 O O . GLU A 1 440 ? -24.703 9.992 27.469 1 97.88 440 GLU A O 1
ATOM 3642 N N . PHE A 1 441 ? -26.047 8.5 26.453 1 97.94 441 PHE A N 1
ATOM 3643 C CA . PHE A 1 441 ? -27.25 9.312 26.578 1 97.94 441 PHE A CA 1
ATOM 3644 C C . PHE A 1 441 ? -28.406 8.484 27.109 1 97.94 441 PHE A C 1
ATOM 3646 O O . PHE A 1 441 ? -28.578 7.32 26.734 1 97.94 441 PHE A O 1
ATOM 3653 N N . ASP A 1 442 ? -29.203 9.047 27.922 1 96 442 ASP A N 1
ATOM 3654 C CA . ASP A 1 442 ? -30.359 8.359 28.484 1 96 442 ASP A CA 1
ATOM 3655 C C . ASP A 1 442 ? -31.5 8.273 27.469 1 96 442 ASP A C 1
ATOM 3657 O O . ASP A 1 442 ? -32.344 7.375 27.547 1 96 442 ASP A O 1
ATOM 3661 N N . GLU A 1 443 ? -31.5 9.211 26.562 1 91.75 443 GLU A N 1
ATOM 3662 C CA . GLU A 1 443 ? -32.438 9.227 25.453 1 91.75 443 GLU A CA 1
ATOM 3663 C C . GLU A 1 443 ? -31.766 9.539 24.125 1 91.75 443 GLU A C 1
ATOM 3665 O O . GLU A 1 443 ? -30.562 9.859 24.109 1 91.75 443 GLU A O 1
ATOM 3670 N N . GLN A 1 444 ? -32.5 9.43 23.094 1 92.38 444 GLN A N 1
ATOM 3671 C CA . GLN A 1 444 ? -31.922 9.703 21.766 1 92.38 444 GLN A CA 1
ATOM 3672 C C . GLN A 1 444 ? -31.391 11.133 21.688 1 92.38 444 GLN A C 1
ATOM 3674 O O . GLN A 1 444 ? -32.125 12.094 21.891 1 92.38 444 GLN A O 1
ATOM 3679 N N . PRO A 1 445 ? -30.188 11.227 21.422 1 96.12 445 PRO A N 1
ATOM 3680 C CA . PRO A 1 445 ? -29.609 12.57 21.406 1 96.12 445 PRO A CA 1
ATOM 3681 C C . PRO A 1 445 ? -30.109 13.406 20.234 1 96.12 445 PRO A C 1
ATOM 3683 O O . PRO A 1 445 ? -30.281 12.883 19.125 1 96.12 445 PRO A O 1
ATOM 3686 N N . GLU A 1 446 ? -30.344 14.648 20.5 1 96.94 446 GLU A N 1
ATOM 3687 C CA . GLU A 1 446 ? -30.641 15.609 19.438 1 96.94 446 GLU A CA 1
ATOM 3688 C C . GLU A 1 446 ? -29.375 16.031 18.703 1 96.94 446 GLU A C 1
ATOM 3690 O O . GLU A 1 446 ? -28.359 16.359 19.344 1 96.94 446 GLU A O 1
ATOM 3695 N N . LEU A 1 447 ? -29.469 16.016 17.391 1 96.31 447 LEU A N 1
ATOM 3696 C CA . LEU A 1 447 ? -28.297 16.328 16.578 1 96.31 447 LEU A CA 1
ATOM 3697 C C . LEU A 1 447 ? -28.5 17.609 15.797 1 96.31 447 LEU A C 1
ATOM 3699 O O . LEU A 1 447 ? -29.641 17.969 15.461 1 96.31 447 LEU A O 1
ATOM 3703 N N . ASP A 1 448 ? -27.5 18.328 15.594 1 96.44 448 ASP A N 1
ATOM 3704 C CA . ASP A 1 448 ? -27.453 19.406 14.602 1 96.44 448 ASP A CA 1
ATOM 3705 C C . ASP A 1 448 ? -26.703 18.953 13.352 1 96.44 448 ASP A C 1
ATOM 3707 O O . ASP A 1 448 ? -25.469 18.953 13.344 1 96.44 448 ASP A O 1
ATOM 3711 N N . LYS A 1 449 ? -27.375 18.734 12.336 1 93.44 449 LYS A N 1
ATOM 3712 C CA . LYS A 1 449 ? -26.812 18.109 11.133 1 93.44 449 LYS A CA 1
ATOM 3713 C C . LYS A 1 449 ? -26.25 19.156 10.18 1 93.44 449 LYS A C 1
ATOM 3715 O O . LYS A 1 449 ? -25.547 18.828 9.227 1 93.44 449 LYS A O 1
ATOM 3720 N N . ASP A 1 450 ? -26.484 20.438 10.484 1 94.56 450 ASP A N 1
ATOM 3721 C CA . ASP A 1 450 ? -26.188 21.469 9.492 1 94.56 450 ASP A CA 1
ATOM 3722 C C . ASP A 1 450 ? -24.984 22.297 9.914 1 94.56 450 ASP A C 1
ATOM 3724 O O . ASP A 1 450 ? -24.375 23 9.086 1 94.56 450 ASP A O 1
ATOM 3728 N N . VAL A 1 451 ? -24.656 22.297 11.188 1 96.38 451 VAL A N 1
ATOM 3729 C CA . VAL A 1 451 ? -23.641 23.188 11.719 1 96.38 451 VAL A CA 1
ATOM 3730 C C . VAL A 1 451 ? -22.266 22.781 11.188 1 96.38 451 VAL A C 1
ATOM 3732 O O . VAL A 1 451 ? -21.969 21.594 11.055 1 96.38 451 VAL A O 1
ATOM 3735 N N . ALA A 1 452 ? -21.422 23.781 10.805 1 95.81 452 ALA A N 1
ATOM 3736 C CA . ALA A 1 452 ? -20.047 23.5 10.438 1 95.81 452 ALA A CA 1
ATOM 3737 C C . ALA A 1 452 ? -19.234 23.062 11.648 1 95.81 452 ALA A C 1
ATOM 3739 O O . ALA A 1 452 ? -19.359 23.641 12.734 1 95.81 452 ALA A O 1
ATOM 3740 N N . ALA A 1 453 ? -18.453 22.078 11.469 1 95.56 453 ALA A N 1
ATOM 3741 C CA . ALA A 1 453 ? -17.719 21.484 12.586 1 95.56 453 ALA A CA 1
ATOM 3742 C C . ALA A 1 453 ? -16.391 22.188 12.805 1 95.56 453 ALA A C 1
ATOM 3744 O O . ALA A 1 453 ? -15.742 22.609 11.844 1 95.56 453 ALA A O 1
ATOM 3745 N N . GLU A 1 454 ? -15.977 22.219 14.062 1 95.31 454 GLU A N 1
ATOM 3746 C CA . GLU A 1 454 ? -14.641 22.703 14.414 1 95.31 454 GLU A CA 1
ATOM 3747 C C . GLU A 1 454 ? -13.562 21.75 13.922 1 95.31 454 GLU A C 1
ATOM 3749 O O . GLU A 1 454 ? -13.734 20.531 13.969 1 95.31 454 GLU A O 1
ATOM 3754 N N . SER A 1 455 ? -12.453 22.328 13.492 1 93.69 455 SER A N 1
ATOM 3755 C CA . SER A 1 455 ? -11.305 21.531 13.094 1 93.69 455 SER A CA 1
ATOM 3756 C C . SER A 1 455 ? -10.555 20.984 14.305 1 93.69 455 SER A C 1
ATOM 3758 O O . SER A 1 455 ? -10.797 21.438 15.43 1 93.69 455 SER A O 1
ATOM 3760 N N . SER A 1 456 ? -9.672 20.047 14.117 1 90.25 456 SER A N 1
ATOM 3761 C CA . SER A 1 456 ? -8.969 19.344 15.195 1 90.25 456 SER A CA 1
ATOM 3762 C C . SER A 1 456 ? -8.148 20.312 16.031 1 90.25 456 SER A C 1
ATOM 3764 O O . SER A 1 456 ? -7.969 20.094 17.234 1 90.25 456 SER A O 1
ATOM 3766 N N . PHE A 1 457 ? -7.598 21.406 15.438 1 87.62 457 PHE A N 1
ATOM 3767 C CA . PHE A 1 457 ? -6.793 22.344 16.203 1 87.62 457 PHE A CA 1
ATOM 3768 C C . PHE A 1 457 ? -7.551 23.641 16.438 1 87.62 457 PHE A C 1
ATOM 3770 O O . PHE A 1 457 ? -6.949 24.688 16.734 1 87.62 457 PHE A O 1
ATOM 3777 N N . GLY A 1 458 ? -8.859 23.562 16.234 1 91.44 458 GLY A N 1
ATOM 3778 C CA . GLY A 1 458 ? -9.703 24.734 16.406 1 91.44 458 GLY A CA 1
ATOM 3779 C C . GLY A 1 458 ? -10 25.438 15.094 1 91.44 458 GLY A C 1
ATOM 3780 O O . GLY A 1 458 ? -9.484 25.047 14.047 1 91.44 458 GLY A O 1
ATOM 3781 N N . GLY A 1 459 ? -10.836 26.375 15.18 1 94.31 459 GLY A N 1
ATOM 3782 C CA . GLY A 1 459 ? -11.25 27.094 13.984 1 94.31 459 GLY A CA 1
ATOM 3783 C C . GLY A 1 459 ? -12.273 26.328 13.164 1 94.31 459 GLY A C 1
ATOM 3784 O O . GLY A 1 459 ? -12.555 25.172 13.438 1 94.31 459 GLY A O 1
ATOM 3785 N N . VAL A 1 460 ? -12.859 27 12.242 1 95.94 460 VAL A N 1
ATOM 3786 C CA . VAL A 1 460 ? -13.898 26.406 11.398 1 95.94 460 VAL A CA 1
ATOM 3787 C C . VAL A 1 460 ? -13.633 26.75 9.93 1 95.94 460 VAL A C 1
ATOM 3789 O O . VAL A 1 460 ? -13.414 27.922 9.594 1 95.94 460 VAL A O 1
ATOM 3792 N N . ALA A 1 461 ? -13.57 25.75 9.156 1 96 461 ALA A N 1
ATOM 3793 C CA . ALA A 1 461 ? -13.469 25.938 7.711 1 96 461 ALA A CA 1
ATOM 3794 C C . ALA A 1 461 ? -14.844 25.875 7.055 1 96 461 ALA A C 1
ATOM 3796 O O . ALA A 1 461 ? -15.531 24.859 7.133 1 96 461 ALA A O 1
ATOM 3797 N N . LEU A 1 462 ? -15.297 26.922 6.438 1 96.56 462 LEU A N 1
ATOM 3798 C CA . LEU A 1 462 ? -16.547 26.969 5.676 1 96.56 462 LEU A CA 1
ATOM 3799 C C . LEU A 1 462 ? -16.281 26.719 4.195 1 96.56 462 LEU A C 1
ATOM 3801 O O . LEU A 1 462 ? -15.688 27.547 3.514 1 96.56 462 LEU A O 1
ATOM 3805 N N . HIS A 1 463 ? -16.609 25.594 3.717 1 94.62 463 HIS A N 1
ATOM 3806 C CA . HIS A 1 463 ? -16.359 25.188 2.342 1 94.62 463 HIS A CA 1
ATOM 3807 C C . HIS A 1 463 ? -17.609 24.609 1.695 1 94.62 463 HIS A C 1
ATOM 3809 O O . HIS A 1 463 ? -18.656 24.516 2.336 1 94.62 463 HIS A O 1
ATOM 3815 N N . GLY A 1 464 ? -17.516 24.25 0.405 1 92.56 464 GLY A N 1
ATOM 3816 C CA . GLY A 1 464 ? -18.688 23.766 -0.323 1 92.56 464 GLY A CA 1
ATOM 3817 C C . GLY A 1 464 ? -19.297 22.516 0.281 1 92.56 464 GLY A C 1
ATOM 3818 O O . GLY A 1 464 ? -20.5 22.312 0.201 1 92.56 464 GLY A O 1
ATOM 3819 N N . GLY A 1 465 ? -18.484 21.703 0.92 1 90.88 465 GLY A N 1
ATOM 3820 C CA . GLY A 1 465 ? -18.938 20.422 1.446 1 90.88 465 GLY A CA 1
ATOM 3821 C C . GLY A 1 465 ? -19.797 20.562 2.682 1 90.88 465 GLY A C 1
ATOM 3822 O O . GLY A 1 465 ? -20.531 19.625 3.035 1 90.88 465 GLY A O 1
ATOM 3823 N N . ASN A 1 466 ? -19.734 21.703 3.354 1 94.12 466 ASN A N 1
ATOM 3824 C CA . ASN A 1 466 ? -20.547 21.859 4.551 1 94.12 466 ASN A CA 1
ATOM 3825 C C . ASN A 1 466 ? -21.5 23.047 4.43 1 94.12 466 ASN A C 1
ATOM 3827 O O . ASN A 1 466 ? -21.969 23.578 5.438 1 94.12 466 ASN A O 1
ATOM 3831 N N . ALA A 1 467 ? -21.703 23.5 3.199 1 95.12 467 ALA A N 1
ATOM 3832 C CA . ALA A 1 467 ? -22.688 24.562 2.939 1 95.12 467 ALA A CA 1
ATOM 3833 C C . ALA A 1 467 ? -24.109 24.062 3.184 1 95.12 467 ALA A C 1
ATOM 3835 O O . ALA A 1 467 ? -24.359 22.859 3.188 1 95.12 467 ALA A O 1
ATOM 3836 N N . LEU A 1 468 ? -25 24.953 3.424 1 94.69 468 LEU A N 1
ATOM 3837 C CA . LEU A 1 468 ? -26.391 24.625 3.664 1 94.69 468 LEU A CA 1
ATOM 3838 C C . LEU A 1 468 ? -27.094 24.234 2.367 1 94.69 468 LEU A C 1
ATOM 3840 O O . LEU A 1 468 ? -28.062 23.484 2.385 1 94.69 468 LEU A O 1
ATOM 3844 N N . GLU A 1 469 ? -26.531 24.734 1.306 1 89.94 469 GLU A N 1
ATOM 3845 C CA . GLU A 1 469 ? -27.094 24.375 0.006 1 89.94 469 GLU A CA 1
ATOM 3846 C C . GLU A 1 469 ? -26.859 22.906 -0.305 1 89.94 469 GLU A C 1
ATOM 3848 O O . GLU A 1 469 ? -25.766 22.375 -0.086 1 89.94 469 GLU A O 1
ATOM 3853 N N . LYS A 1 470 ? -27.797 22.172 -0.849 1 79.31 470 LYS A N 1
ATOM 3854 C CA . LYS A 1 470 ? -27.734 20.734 -1.064 1 79.31 470 LYS A CA 1
ATOM 3855 C C . LYS A 1 470 ? -27.109 20.406 -2.418 1 79.31 470 LYS A C 1
ATOM 3857 O O . LYS A 1 470 ? -26.594 19.297 -2.617 1 79.31 470 LYS A O 1
ATOM 3862 N N . ASP A 1 471 ? -27.094 21.297 -3.316 1 81.88 471 ASP A N 1
ATOM 3863 C CA . ASP A 1 471 ? -26.672 20.969 -4.672 1 81.88 471 ASP A CA 1
ATOM 3864 C C . ASP A 1 471 ? -25.359 21.656 -5.02 1 81.88 471 ASP A C 1
ATOM 3866 O O . ASP A 1 471 ? -25.109 22 -6.176 1 81.88 471 ASP A O 1
ATOM 3870 N N . VAL A 1 472 ? -24.625 21.859 -3.965 1 86.75 472 VAL A N 1
ATOM 3871 C CA . VAL A 1 472 ? -23.328 22.484 -4.246 1 86.75 472 VAL A CA 1
ATOM 3872 C C . VAL A 1 472 ? -22.453 21.5 -5.02 1 86.75 472 VAL A C 1
ATOM 3874 O O . VAL A 1 472 ? -22.234 20.375 -4.582 1 86.75 472 VAL A O 1
ATOM 3877 N N . GLN A 1 473 ? -22.047 21.859 -6.145 1 85.56 473 GLN A N 1
ATOM 3878 C CA . GLN A 1 473 ? -21.141 21.031 -6.934 1 85.56 473 GLN A CA 1
ATOM 3879 C C . GLN A 1 473 ? -19.688 21.266 -6.531 1 85.56 473 GLN A C 1
ATOM 3881 O O . GLN A 1 473 ? -19.141 22.344 -6.781 1 85.56 473 GLN A O 1
ATOM 3886 N N . LEU A 1 474 ? -19.172 20.375 -5.867 1 86.31 474 LEU A N 1
ATOM 3887 C CA . LEU A 1 474 ? -17.766 20.438 -5.492 1 86.31 474 LEU A CA 1
ATOM 3888 C C . LEU A 1 474 ? -16.875 19.922 -6.625 1 86.31 474 LEU A C 1
ATOM 3890 O O . LEU A 1 474 ? -17.094 18.828 -7.141 1 86.31 474 LEU A O 1
ATOM 3894 N N . GLU A 1 475 ? -16.188 20.75 -7.098 1 80.94 475 GLU A N 1
ATOM 3895 C CA . GLU A 1 475 ? -15.234 20.359 -8.125 1 80.94 475 GLU A CA 1
ATOM 3896 C C . GLU A 1 475 ? -13.953 19.797 -7.496 1 80.94 475 GLU A C 1
ATOM 3898 O O . GLU A 1 475 ? -13.477 20.328 -6.492 1 80.94 475 GLU A O 1
ATOM 3903 N N . LYS A 1 476 ? -13.852 18.594 -7.918 1 62.62 476 LYS A N 1
ATOM 3904 C CA . LYS A 1 476 ? -12.516 18.078 -7.648 1 62.62 476 LYS A CA 1
ATOM 3905 C C . LYS A 1 476 ? -11.672 18.047 -8.922 1 62.62 476 LYS A C 1
ATOM 3907 O O . LYS A 1 476 ? -12.188 17.766 -10 1 62.62 476 LYS A O 1
ATOM 3912 N N . LEU A 1 477 ? -10.922 19 -9.297 1 54.25 477 LEU A N 1
ATOM 3913 C CA . LEU A 1 477 ? -10.211 18.969 -10.57 1 54.25 477 LEU A CA 1
ATOM 3914 C C . LEU A 1 477 ? -9.766 17.562 -10.914 1 54.25 477 LEU A C 1
ATOM 3916 O O . LEU A 1 477 ? -9.492 16.75 -10.023 1 54.25 477 LEU A O 1
ATOM 3920 N N . ASP A 1 478 ? -10.203 17.047 -12.203 1 45.72 478 ASP A N 1
ATOM 3921 C CA . ASP A 1 478 ? -10.117 15.758 -12.875 1 45.72 478 ASP A CA 1
ATOM 3922 C C . ASP A 1 478 ? -8.773 15.078 -12.617 1 45.72 478 ASP A C 1
ATOM 3924 O O . ASP A 1 478 ? -8.719 13.914 -12.234 1 45.72 478 ASP A O 1
ATOM 3928 N N . PRO A 1 479 ? -7.633 14.938 -13.547 1 48.56 479 PRO A N 1
ATOM 3929 C CA . PRO A 1 479 ? -7.191 13.547 -13.641 1 48.56 479 PRO A CA 1
ATOM 3930 C C . PRO A 1 479 ? -6.809 12.961 -12.281 1 48.56 479 PRO A C 1
ATOM 3932 O O . PRO A 1 479 ? -6.09 13.594 -11.508 1 48.56 479 PRO A O 1
ATOM 3935 N N . PRO A 1 480 ? -7.547 12.062 -11.641 1 46.31 480 PRO A N 1
ATOM 3936 C CA . PRO A 1 480 ? -7.414 11.461 -10.312 1 46.31 480 PRO A CA 1
ATOM 3937 C C . PRO A 1 480 ? -5.977 11.484 -9.789 1 46.31 480 PRO A C 1
ATOM 3939 O O . PRO A 1 480 ? -5.754 11.711 -8.602 1 46.31 480 PRO A O 1
ATOM 3942 N N . GLY A 1 481 ? -4.949 11.188 -10.547 1 45.09 481 GLY A N 1
ATOM 3943 C CA . GLY A 1 481 ? -3.609 10.758 -10.172 1 45.09 481 GLY A CA 1
ATOM 3944 C C . GLY A 1 481 ? -2.678 11.922 -9.867 1 45.09 481 GLY A C 1
ATOM 3945 O O . GLY A 1 481 ? -1.57 11.719 -9.367 1 45.09 481 GLY A O 1
ATOM 3946 N N . ARG A 1 482 ? -3.002 13.188 -10.43 1 48.31 482 ARG A N 1
ATOM 3947 C CA . ARG A 1 482 ? -2.023 14.266 -10.328 1 48.31 482 ARG A CA 1
ATOM 3948 C C . ARG A 1 482 ? -2.627 15.492 -9.648 1 48.31 482 ARG A C 1
ATOM 3950 O O . ARG A 1 482 ? -2.217 16.625 -9.922 1 48.31 482 ARG A O 1
ATOM 3957 N N . MET A 1 483 ? -3.625 15.5 -8.641 1 55.38 483 MET A N 1
ATOM 3958 C CA . MET A 1 483 ? -4.441 16.656 -8.273 1 55.38 483 MET A CA 1
ATOM 3959 C C . MET A 1 483 ? -3.732 17.516 -7.223 1 55.38 483 MET A C 1
ATOM 3961 O O . MET A 1 483 ? -3.309 17 -6.188 1 55.38 483 MET A O 1
ATOM 3965 N N . VAL A 1 484 ? -3.229 18.719 -7.586 1 63.81 484 VAL A N 1
ATOM 3966 C CA . VAL A 1 484 ? -2.564 19.672 -6.699 1 63.81 484 VAL A CA 1
ATOM 3967 C C . VAL A 1 484 ? -3.576 20.688 -6.188 1 63.81 484 VAL A C 1
ATOM 3969 O O . VAL A 1 484 ? -3.322 21.375 -5.195 1 63.81 484 VAL A O 1
ATOM 3972 N N . SER A 1 485 ? -4.902 20.703 -6.684 1 77.06 485 SER A N 1
ATOM 3973 C CA . SER A 1 485 ? -5.84 21.734 -6.25 1 77.06 485 SER A CA 1
ATOM 3974 C C . SER A 1 485 ? -6.719 21.234 -5.109 1 77.06 485 SER A C 1
ATOM 3976 O O . SER A 1 485 ? -7.039 20.047 -5.039 1 77.06 485 SER A O 1
ATOM 3978 N N . PRO A 1 486 ? -7.039 22.188 -4.211 1 88.19 486 PRO A N 1
ATOM 3979 C CA . PRO A 1 486 ? -8.023 21.812 -3.193 1 88.19 486 PRO A CA 1
ATOM 3980 C C . PRO A 1 486 ? -9.43 21.641 -3.77 1 88.19 486 PRO A C 1
ATOM 3982 O O . PRO A 1 486 ? -9.664 21.953 -4.941 1 88.19 486 PRO A O 1
ATOM 3985 N N . GLU A 1 487 ? -10.281 21.094 -2.947 1 87.5 487 GLU A N 1
ATOM 3986 C CA . GLU A 1 487 ? -11.695 21.125 -3.305 1 87.5 487 GLU A CA 1
ATOM 3987 C C . GLU A 1 487 ? -12.211 22.562 -3.396 1 87.5 487 GLU A C 1
ATOM 3989 O O . GLU A 1 487 ? -11.852 23.406 -2.572 1 87.5 487 GLU A O 1
ATOM 3994 N N . TYR A 1 488 ? -12.984 22.812 -4.492 1 91.56 488 TYR A N 1
ATOM 3995 C CA . TYR A 1 488 ? -13.492 24.172 -4.633 1 91.56 488 TYR A CA 1
ATOM 3996 C C . TYR A 1 488 ? -14.875 24.188 -5.281 1 91.56 488 TYR A C 1
ATOM 3998 O O . TYR A 1 488 ? -15.336 23.156 -5.766 1 91.56 488 TYR A O 1
ATOM 4006 N N . VAL A 1 489 ? -15.586 25.297 -5.16 1 92.94 489 VAL A N 1
ATOM 4007 C CA . VAL A 1 489 ? -16.875 25.562 -5.797 1 92.94 489 VAL A CA 1
ATOM 4008 C C . VAL A 1 489 ? -16.734 26.719 -6.777 1 92.94 489 VAL A C 1
ATOM 4010 O O . VAL A 1 489 ? -16.156 27.75 -6.445 1 92.94 489 VAL A O 1
ATOM 4013 N N . ASN A 1 490 ? -17.234 26.469 -7.965 1 91.19 490 ASN A N 1
ATOM 4014 C CA . ASN A 1 490 ? -17.344 27.594 -8.891 1 91.19 490 ASN A CA 1
ATOM 4015 C C . ASN A 1 490 ? -18.516 28.5 -8.523 1 91.19 490 ASN A C 1
ATOM 4017 O O . ASN A 1 490 ? -19.656 28.047 -8.445 1 91.19 490 ASN A O 1
ATOM 4021 N N . ILE A 1 491 ? -18.203 29.656 -8.219 1 90.12 491 ILE A N 1
ATOM 4022 C CA . ILE A 1 491 ? -19.25 30.594 -7.844 1 90.12 491 ILE A CA 1
ATOM 4023 C C . ILE A 1 491 ? -19.375 31.688 -8.898 1 90.12 491 ILE A C 1
ATOM 4025 O O . ILE A 1 491 ? -18.391 32.344 -9.234 1 90.12 491 ILE A O 1
ATOM 4029 N N . SER A 1 492 ? -20.547 31.719 -9.516 1 82.62 492 SER A N 1
ATOM 4030 C CA . SER A 1 492 ? -20.844 32.75 -10.492 1 82.62 492 SER A CA 1
ATOM 4031 C C . SER A 1 492 ? -21.766 33.812 -9.906 1 82.62 492 SER A C 1
ATOM 4033 O O . SER A 1 492 ? -22.203 33.719 -8.75 1 82.62 492 SER A O 1
ATOM 4035 N N . GLN A 1 493 ? -22.031 34.812 -10.773 1 75 493 GLN A N 1
ATOM 4036 C CA . GLN A 1 493 ? -22.891 35.906 -10.32 1 75 493 GLN A CA 1
ATOM 4037 C C . GLN A 1 493 ? -24.25 35.406 -9.859 1 75 493 GLN A C 1
ATOM 4039 O O . GLN A 1 493 ? -24.844 34.531 -10.5 1 75 493 GLN A O 1
ATOM 4044 N N . GLY A 1 494 ? -24.594 35.938 -8.719 1 74.06 494 GLY A N 1
ATOM 4045 C CA . GLY A 1 494 ? -25.906 35.625 -8.188 1 74.06 494 GLY A CA 1
ATOM 4046 C C . GLY A 1 494 ? -25.922 34.375 -7.336 1 74.06 494 GLY A C 1
ATOM 4047 O O . GLY A 1 494 ? -26.875 34.125 -6.586 1 74.06 494 GLY A O 1
ATOM 4048 N N . GLN A 1 495 ? -24.875 33.656 -7.395 1 83.44 495 GLN A N 1
ATOM 4049 C CA . GLN A 1 495 ? -24.797 32.438 -6.551 1 83.44 495 GLN A CA 1
ATOM 4050 C C . GLN A 1 495 ? -24.266 32.781 -5.16 1 83.44 495 GLN A C 1
ATOM 4052 O O . GLN A 1 495 ? -23.406 33.656 -5.016 1 83.44 495 GLN A O 1
ATOM 4057 N N . GLU A 1 496 ? -24.891 32.219 -4.16 1 89.75 496 GLU A N 1
ATOM 4058 C CA . GLU A 1 496 ? -24.469 32.406 -2.783 1 89.75 496 GLU A CA 1
ATOM 4059 C C . GLU A 1 496 ? -24.266 31.094 -2.057 1 89.75 496 GLU A C 1
ATOM 4061 O O . GLU A 1 496 ? -24.906 30.094 -2.391 1 89.75 496 GLU A O 1
ATOM 4066 N N . LEU A 1 497 ? -23.328 31.094 -1.191 1 95.19 497 LEU A N 1
ATOM 4067 C CA . LEU A 1 497 ? -23.125 29.984 -0.264 1 95.19 497 LEU A CA 1
ATOM 4068 C C . LEU A 1 497 ? -23.422 30.422 1.168 1 95.19 497 LEU A C 1
ATOM 4070 O O . LEU A 1 497 ? -23.047 31.516 1.587 1 95.19 497 LEU A O 1
ATOM 4074 N N . ASN A 1 498 ? -24.172 29.578 1.872 1 96.12 498 ASN A N 1
ATOM 4075 C CA . ASN A 1 498 ? -24.531 29.844 3.26 1 96.12 498 ASN A CA 1
ATOM 4076 C C . ASN A 1 498 ? -24.031 28.734 4.188 1 96.12 498 ASN A C 1
ATOM 4078 O O . ASN A 1 498 ? -24.047 27.562 3.832 1 96.12 498 ASN A O 1
ATOM 4082 N N . TRP A 1 499 ? -23.641 29.172 5.348 1 96.88 499 TRP A N 1
ATOM 4083 C CA . TRP A 1 499 ? -23.219 28.219 6.363 1 96.88 499 TRP A CA 1
ATOM 4084 C C . TRP A 1 499 ? -23.844 28.547 7.715 1 96.88 499 TRP A C 1
ATOM 4086 O O . TRP A 1 499 ? -24.125 29.703 8.008 1 96.88 499 TRP A O 1
ATOM 4096 N N . LYS A 1 500 ? -24.109 27.5 8.469 1 96.38 500 LYS A N 1
ATOM 4097 C CA . LYS A 1 500 ? -24.5 27.609 9.875 1 96.38 500 LYS A CA 1
ATOM 4098 C C . LYS A 1 500 ? -23.297 27.359 10.797 1 96.38 500 LYS A C 1
ATOM 4100 O O . LYS A 1 500 ? -22.641 26.328 10.695 1 96.38 500 LYS A O 1
ATOM 4105 N N . LEU A 1 501 ? -23 28.359 11.602 1 94.5 501 LEU A N 1
ATOM 4106 C CA . LEU A 1 501 ? -21.891 28.281 12.531 1 94.5 501 LEU A CA 1
ATOM 4107 C C . LEU A 1 501 ? -22.344 28.609 13.953 1 94.5 501 LEU A C 1
ATOM 4109 O O . LEU A 1 501 ? -23.25 29.406 14.148 1 94.5 501 LEU A O 1
ATOM 4113 N N . TYR A 1 502 ? -21.734 27.953 14.938 1 95.12 502 TYR A N 1
ATOM 4114 C CA . TYR A 1 502 ? -22 28.266 16.328 1 95.12 502 TYR A CA 1
ATOM 4115 C C . TYR A 1 502 ? -20.781 28.906 16.984 1 95.12 502 TYR A C 1
ATOM 4117 O O . TYR A 1 502 ? -19.719 28.297 17.094 1 95.12 502 TYR A O 1
ATOM 4125 N N . ALA A 1 503 ? -20.922 30.094 17.438 1 93.12 503 ALA A N 1
ATOM 4126 C CA . ALA A 1 503 ? -19.859 30.812 18.141 1 93.12 503 ALA A CA 1
ATOM 4127 C C . ALA A 1 503 ? -19.859 30.484 19.625 1 93.12 503 ALA A C 1
ATOM 4129 O O . ALA A 1 503 ? -20.875 30.672 20.312 1 93.12 503 ALA A O 1
ATOM 4130 N N . ILE A 1 504 ? -18.75 30.094 20.109 1 91.5 504 ILE A N 1
ATOM 4131 C CA . ILE A 1 504 ? -18.672 29.703 21.516 1 91.5 504 ILE A CA 1
ATOM 4132 C C . ILE A 1 504 ? -18.203 30.891 22.344 1 91.5 504 ILE A C 1
ATOM 4134 O O . ILE A 1 504 ? -18.234 30.844 23.578 1 91.5 504 ILE A O 1
ATOM 4138 N N . GLU A 1 505 ? -17.75 31.891 21.734 1 89.44 505 GLU A N 1
ATOM 4139 C CA . GLU A 1 505 ? -17.266 33.094 22.391 1 89.44 505 GLU A CA 1
ATOM 4140 C C . GLU A 1 505 ? -17.469 34.312 21.5 1 89.44 505 GLU A C 1
ATOM 4142 O O . GLU A 1 505 ? -17.75 34.188 20.297 1 89.44 505 GLU A O 1
ATOM 4147 N N . THR A 1 506 ? -17.328 35.469 22.094 1 87.5 506 THR A N 1
ATOM 4148 C CA . THR A 1 506 ? -17.531 36.688 21.344 1 87.5 506 THR A CA 1
ATOM 4149 C C . THR A 1 506 ? -16.188 37.375 21.078 1 87.5 506 THR A C 1
ATOM 4151 O O . THR A 1 506 ? -16.156 38.469 20.5 1 87.5 506 THR A O 1
ATOM 4154 N N . GLU A 1 507 ? -15.188 36.781 21.328 1 85.31 507 GLU A N 1
ATOM 4155 C CA . GLU A 1 507 ? -13.867 37.344 21.109 1 85.31 507 GLU A CA 1
ATOM 4156 C C . GLU A 1 507 ? -13.578 37.531 19.625 1 85.31 507 GLU A C 1
ATOM 4158 O O . GLU A 1 507 ? -14.219 36.906 18.781 1 85.31 507 GLU A O 1
ATOM 4163 N N . GLN A 1 508 ? -12.648 38.375 19.438 1 90.38 508 GLN A N 1
ATOM 4164 C CA . GLN A 1 508 ? -12.234 38.656 18.062 1 90.38 508 GLN A CA 1
ATOM 4165 C C . GLN A 1 508 ? -11.656 37.406 17.391 1 90.38 508 GLN A C 1
ATOM 4167 O O . GLN A 1 508 ? -10.867 36.688 18 1 90.38 508 GLN A O 1
ATOM 4172 N N . LYS A 1 509 ? -12.156 37.25 16.203 1 92.31 509 LYS A N 1
ATOM 4173 C CA . LYS A 1 509 ? -11.695 36.094 15.398 1 92.31 509 LYS A CA 1
ATOM 4174 C C . LYS A 1 509 ? -10.984 36.594 14.141 1 92.31 509 LYS A C 1
ATOM 4176 O O . LYS A 1 509 ? -11.328 37.625 13.578 1 92.31 509 LYS A O 1
ATOM 4181 N N . ASN A 1 510 ? -9.977 35.812 13.789 1 93.5 510 ASN A N 1
ATOM 4182 C CA . ASN A 1 510 ? -9.336 36.062 12.5 1 93.5 510 ASN A CA 1
ATOM 4183 C C . ASN A 1 510 ? -10.117 35.438 11.352 1 93.5 510 ASN A C 1
ATOM 4185 O O . ASN A 1 510 ? -10.648 34.312 11.492 1 93.5 510 ASN A O 1
ATOM 4189 N N . LEU A 1 511 ? -10.227 36.219 10.281 1 94.81 511 LEU A N 1
ATOM 4190 C CA . LEU A 1 511 ? -10.945 35.75 9.094 1 94.81 511 LEU A CA 1
ATOM 4191 C C . LEU A 1 511 ? -10.023 35.75 7.875 1 94.81 511 LEU A C 1
ATOM 4193 O O . LEU A 1 511 ? -9.234 36.656 7.68 1 94.81 511 LEU A O 1
ATOM 4197 N N . SER A 1 512 ? -10.086 34.688 7.148 1 95.69 512 SER A N 1
ATOM 4198 C CA . SER A 1 512 ? -9.398 34.625 5.859 1 95.69 512 SER A CA 1
ATOM 4199 C C . SER A 1 512 ? -10.242 33.906 4.82 1 95.69 512 SER A C 1
ATOM 4201 O O . SER A 1 512 ? -11.195 33.188 5.168 1 95.69 512 SER A O 1
ATOM 4203 N N . ILE A 1 513 ? -10 34.125 3.58 1 96.31 513 ILE A N 1
ATOM 4204 C CA . ILE A 1 513 ? -10.688 33.469 2.479 1 96.31 513 ILE A CA 1
ATOM 4205 C C . ILE A 1 513 ? -9.656 32.875 1.512 1 96.31 513 ILE A C 1
ATOM 4207 O O . ILE A 1 513 ? -8.625 33.5 1.247 1 96.31 513 ILE A O 1
ATOM 4211 N N . SER A 1 514 ? -9.875 31.656 1.077 1 95.94 514 SER A N 1
ATOM 4212 C CA . SER A 1 514 ? -9.055 31.016 0.059 1 95.94 514 SER A CA 1
ATOM 4213 C C . SER A 1 514 ? -9.828 30.844 -1.246 1 95.94 514 SER A C 1
ATOM 4215 O O . SER A 1 514 ? -10.938 30.312 -1.251 1 95.94 514 SER A O 1
ATOM 4217 N N . PHE A 1 515 ? -9.258 31.297 -2.322 1 94.88 515 PHE A N 1
ATOM 4218 C CA . PHE A 1 515 ? -9.914 31.25 -3.623 1 94.88 515 PHE A CA 1
ATOM 4219 C C . PHE A 1 515 ? -8.891 31.328 -4.75 1 94.88 515 PHE A C 1
ATOM 4221 O O . PHE A 1 515 ? -7.715 31.625 -4.512 1 94.88 515 PHE A O 1
ATOM 4228 N N . ALA A 1 516 ? -9.305 31 -5.941 1 94.06 516 ALA A N 1
ATOM 4229 C CA . ALA A 1 516 ? -8.57 31.281 -7.172 1 94.06 516 ALA A CA 1
ATOM 4230 C C . ALA A 1 516 ? -9.406 32.125 -8.133 1 94.06 516 ALA A C 1
ATOM 4232 O O . ALA A 1 516 ? -10.57 31.812 -8.398 1 94.06 516 ALA A O 1
ATOM 4233 N N . ASN A 1 517 ? -8.914 33.219 -8.516 1 94.56 517 ASN A N 1
ATOM 4234 C CA . ASN A 1 517 ? -9.469 34.062 -9.586 1 94.56 517 ASN A CA 1
ATOM 4235 C C . ASN A 1 517 ? -8.641 33.938 -10.867 1 94.56 517 ASN A C 1
ATOM 4237 O O . ASN A 1 517 ? -7.621 34.625 -11.016 1 94.56 517 ASN A O 1
ATOM 4241 N N . PRO A 1 518 ? -9.109 33.094 -11.727 1 91.06 518 PRO A N 1
ATOM 4242 C CA . PRO A 1 518 ? -8.336 32.844 -12.945 1 91.06 518 PRO A CA 1
ATOM 4243 C C . PRO A 1 518 ? -8.414 34.031 -13.922 1 91.06 518 PRO A C 1
ATOM 4245 O O . PRO A 1 518 ? -7.746 34.031 -14.953 1 91.06 518 PRO A O 1
ATOM 4248 N N . GLY A 1 519 ? -9.203 34.969 -13.641 1 90.38 519 GLY A N 1
ATOM 4249 C CA . GLY A 1 519 ? -9.367 36.094 -14.523 1 90.38 519 GLY A CA 1
ATOM 4250 C C . GLY A 1 519 ? -8.242 37.125 -14.398 1 90.38 519 GLY A C 1
ATOM 4251 O O . GLY A 1 519 ? -7.234 36.844 -13.742 1 90.38 519 GLY A O 1
ATOM 4252 N N . LYS A 1 520 ? -8.422 38.219 -15.086 1 91.62 520 LYS A N 1
ATOM 4253 C CA . LYS A 1 520 ? -7.387 39.25 -15.133 1 91.62 520 LYS A CA 1
ATOM 4254 C C . LYS A 1 520 ? -7.766 40.469 -14.281 1 91.62 520 LYS A C 1
ATOM 4256 O O . LYS A 1 520 ? -6.938 41.344 -14.031 1 91.62 520 LYS A O 1
ATOM 4261 N N . LYS A 1 521 ? -8.953 40.469 -13.828 1 92.44 521 LYS A N 1
ATOM 4262 C CA . LYS A 1 521 ? -9.43 41.625 -13.055 1 92.44 521 LYS A CA 1
ATOM 4263 C C . LYS A 1 521 ? -9.977 41.188 -11.695 1 92.44 521 LYS A C 1
ATOM 4265 O O . LYS A 1 521 ? -10.438 40.031 -11.547 1 92.44 521 LYS A O 1
ATOM 4270 N N . PRO A 1 522 ? -9.859 42.125 -10.758 1 93.38 522 PRO A N 1
ATOM 4271 C CA . PRO A 1 522 ? -10.492 41.812 -9.477 1 93.38 522 PRO A CA 1
ATOM 4272 C C . PRO A 1 522 ? -12.008 41.688 -9.578 1 93.38 522 PRO A C 1
ATOM 4274 O O . PRO A 1 522 ? -12.625 42.375 -10.406 1 93.38 522 PRO A O 1
ATOM 4277 N N . ILE A 1 523 ? -12.484 40.875 -8.789 1 92.19 523 ILE A N 1
ATOM 4278 C CA . ILE A 1 523 ? -13.93 40.688 -8.688 1 92.19 523 ILE A CA 1
ATOM 4279 C C . ILE A 1 523 ? -14.406 41.062 -7.289 1 92.19 523 ILE A C 1
ATOM 4281 O O . ILE A 1 523 ? -13.789 40.688 -6.293 1 92.19 523 ILE A O 1
ATOM 4285 N N . LYS A 1 524 ? -15.508 41.781 -7.258 1 92.12 524 LYS A N 1
ATOM 4286 C CA . LYS A 1 524 ? -16.031 42.188 -5.957 1 92.12 524 LYS A CA 1
ATOM 4287 C C . LYS A 1 524 ? -16.922 41.094 -5.363 1 92.12 524 LYS A C 1
ATOM 4289 O O . LYS A 1 524 ? -17.781 40.531 -6.051 1 92.12 524 LYS A O 1
ATOM 4294 N N . GLY A 1 525 ? -16.594 40.75 -4.133 1 92.25 525 GLY A N 1
ATOM 4295 C CA . GLY A 1 525 ? -17.406 39.844 -3.357 1 92.25 525 GLY A CA 1
ATOM 4296 C C . GLY A 1 525 ? -17.844 40.406 -2.014 1 92.25 525 GLY A C 1
ATOM 4297 O O . GLY A 1 525 ? -17.484 41.531 -1.668 1 92.25 525 GLY A O 1
ATOM 4298 N N . GLU A 1 526 ? -18.656 39.625 -1.385 1 93.31 526 GLU A N 1
ATOM 4299 C CA . GLU A 1 526 ? -19.156 40.031 -0.078 1 93.31 526 GLU A CA 1
ATOM 4300 C C . GLU A 1 526 ? -19.328 38.812 0.852 1 93.31 526 GLU A C 1
ATOM 4302 O O . GLU A 1 526 ? -19.75 37.75 0.42 1 93.31 526 GLU A O 1
ATOM 4307 N N . ILE A 1 527 ? -18.906 39.031 2.107 1 95.25 527 ILE A N 1
ATOM 4308 C CA . ILE A 1 527 ? -19.172 38.062 3.188 1 95.25 527 ILE A CA 1
ATOM 4309 C C . ILE A 1 527 ? -20.094 38.719 4.219 1 95.25 527 ILE A C 1
ATOM 4311 O O . ILE A 1 527 ? -19.828 39.812 4.707 1 95.25 527 ILE A O 1
ATOM 4315 N N . LEU A 1 528 ? -21.156 38.031 4.426 1 92.69 528 LEU A N 1
ATOM 4316 C CA . LEU A 1 528 ? -22.062 38.469 5.48 1 92.69 528 LEU A CA 1
ATOM 4317 C C . LEU A 1 528 ? -21.844 37.656 6.75 1 92.69 528 LEU A C 1
ATOM 4319 O O . LEU A 1 528 ? -21.969 36.406 6.734 1 92.69 528 LEU A O 1
ATOM 4323 N N . LEU A 1 529 ? -21.453 38.25 7.801 1 88.75 529 LEU A N 1
ATOM 4324 C CA . LEU A 1 529 ? -21.25 37.656 9.125 1 88.75 529 LEU A CA 1
ATOM 4325 C C . LEU A 1 529 ? -22.359 38.094 10.086 1 88.75 529 LEU A C 1
ATOM 4327 O O . LEU A 1 529 ? -22.141 39 10.914 1 88.75 529 LEU A O 1
ATOM 4331 N N . GLY A 1 530 ? -23.391 37.406 10.039 1 78 530 GLY A N 1
ATOM 4332 C CA . GLY A 1 530 ? -24.562 37.938 10.727 1 78 530 GLY A CA 1
ATOM 4333 C C . GLY A 1 530 ? -25.062 39.25 10.164 1 78 530 GLY A C 1
ATOM 4334 O O . GLY A 1 530 ? -25.422 39.312 8.984 1 78 530 GLY A O 1
ATOM 4335 N N . ASP A 1 531 ? -24.938 40.281 11.086 1 74.81 531 ASP A N 1
ATOM 4336 C CA . ASP A 1 531 ? -25.453 41.594 10.688 1 74.81 531 ASP A CA 1
ATOM 4337 C C . ASP A 1 531 ? -24.344 42.438 10.078 1 74.81 531 ASP A C 1
ATOM 4339 O O . ASP A 1 531 ? -24.594 43.562 9.625 1 74.81 531 ASP A O 1
ATOM 4343 N N . ARG A 1 532 ? -23.219 41.812 10.016 1 84 532 ARG A N 1
ATOM 4344 C CA . ARG A 1 532 ? -22.094 42.594 9.484 1 84 532 ARG A CA 1
ATOM 4345 C C . ARG A 1 532 ? -21.781 42.156 8.047 1 84 532 ARG A C 1
ATOM 4347 O O . ARG A 1 532 ? -21.875 41 7.699 1 84 532 ARG A O 1
ATOM 4354 N N . LYS A 1 533 ? -21.547 43.219 7.355 1 89.19 533 LYS A N 1
ATOM 4355 C CA . LYS A 1 533 ? -21.203 43.062 5.945 1 89.19 533 LYS A CA 1
ATOM 4356 C C . LYS A 1 533 ? -19.766 43.469 5.664 1 89.19 533 LYS A C 1
ATOM 4358 O O . LYS A 1 533 ? -19.312 44.5 6.133 1 89.19 533 LYS A O 1
ATOM 4363 N N . MET A 1 534 ? -19.078 42.562 4.938 1 92.81 534 MET A N 1
ATOM 4364 C CA . MET A 1 534 ? -17.703 42.875 4.539 1 92.81 534 MET A CA 1
ATOM 4365 C C . MET A 1 534 ? -17.531 42.719 3.029 1 92.81 534 MET A C 1
ATOM 4367 O O . MET A 1 534 ? -17.656 41.625 2.492 1 92.81 534 MET A O 1
ATOM 4371 N N . GLU A 1 535 ? -17.266 43.844 2.408 1 93 535 GLU A N 1
ATOM 4372 C CA . GLU A 1 535 ? -16.938 43.781 0.985 1 93 535 GLU A CA 1
ATOM 4373 C C . GLU A 1 535 ? -15.469 43.438 0.766 1 93 535 GLU A C 1
ATOM 4375 O O . GLU A 1 535 ? -14.594 43.906 1.485 1 93 535 GLU A O 1
ATOM 4380 N N . ILE A 1 536 ? -15.25 42.531 -0.177 1 93.56 536 ILE A N 1
ATOM 4381 C CA . ILE A 1 536 ? -13.875 42.094 -0.41 1 93.56 536 ILE A CA 1
ATOM 4382 C C . ILE A 1 536 ? -13.57 42.156 -1.904 1 93.56 536 ILE A C 1
ATOM 4384 O O . ILE A 1 536 ? -14.469 42.062 -2.736 1 93.56 536 ILE A O 1
ATOM 4388 N N . GLU A 1 537 ? -12.367 42.375 -2.193 1 93.5 537 GLU A N 1
ATOM 4389 C CA . GLU A 1 537 ? -11.859 42.312 -3.562 1 93.5 537 GLU A CA 1
ATOM 4390 C C . GLU A 1 537 ? -11.078 41.031 -3.826 1 93.5 537 GLU A C 1
ATOM 4392 O O . GLU A 1 537 ? -10.047 40.781 -3.193 1 93.5 537 GLU A O 1
ATOM 4397 N N . LEU A 1 538 ? -11.547 40.25 -4.711 1 94.94 538 LEU A N 1
ATOM 4398 C CA . LEU A 1 538 ? -10.898 39 -5.098 1 94.94 538 LEU A CA 1
ATOM 4399 C C . LEU A 1 538 ? -10 39.219 -6.309 1 94.94 538 LEU A C 1
ATOM 4401 O O . LEU A 1 538 ? -10.445 39.062 -7.449 1 94.94 538 LEU A O 1
ATOM 4405 N N . LYS A 1 539 ? -8.789 39.438 -6.059 1 94.94 539 LYS A N 1
ATOM 4406 C CA . LYS A 1 539 ? -7.816 39.75 -7.102 1 94.94 539 LYS A CA 1
ATOM 4407 C C . LYS A 1 539 ? -7.406 38.5 -7.859 1 94.94 539 LYS A C 1
ATOM 4409 O O . LYS A 1 539 ? -7.566 37.375 -7.355 1 94.94 539 LYS A O 1
ATOM 4414 N N . PRO A 1 540 ? -6.984 38.719 -9.109 1 95.31 540 PRO A N 1
ATOM 4415 C CA . PRO A 1 540 ? -6.41 37.562 -9.82 1 95.31 540 PRO A CA 1
ATOM 4416 C C . PRO A 1 540 ? -5.293 36.875 -9.031 1 95.31 540 PRO A C 1
ATOM 4418 O O . PRO A 1 540 ? -4.48 37.562 -8.398 1 95.31 540 PRO A O 1
ATOM 4421 N N . THR A 1 541 ? -5.242 35.562 -9.023 1 94.12 541 THR A N 1
ATOM 4422 C CA . THR A 1 541 ? -4.328 34.844 -8.148 1 94.12 541 THR A CA 1
ATOM 4423 C C . THR A 1 541 ? -3.176 34.25 -8.945 1 94.12 541 THR A C 1
ATOM 4425 O O . THR A 1 541 ? -2.162 33.844 -8.375 1 94.12 541 THR A O 1
ATOM 4428 N N . GLY A 1 542 ? -3.328 34.125 -10.219 1 91.94 542 GLY A N 1
ATOM 4429 C CA . GLY A 1 542 ? -2.268 33.594 -11.055 1 91.94 542 GLY A CA 1
ATOM 4430 C C . GLY A 1 542 ? -2.168 32.094 -10.984 1 91.94 542 GLY A C 1
ATOM 4431 O O . GLY A 1 542 ? -3.176 31.391 -10.812 1 91.94 542 GLY A O 1
ATOM 4432 N N . LYS A 1 543 ? -0.945 31.578 -11.367 1 91.5 543 LYS A N 1
ATOM 4433 C CA . LYS A 1 543 ? -0.699 30.141 -11.43 1 91.5 543 LYS A CA 1
ATOM 4434 C C . LYS A 1 543 ? 0.395 29.734 -10.445 1 91.5 543 LYS A C 1
ATOM 4436 O O . LYS A 1 543 ? 1.132 30.578 -9.938 1 91.5 543 LYS A O 1
ATOM 4441 N N . VAL A 1 544 ? 0.434 28.484 -10.125 1 90.31 544 VAL A N 1
ATOM 4442 C CA . VAL A 1 544 ? 1.485 27.906 -9.289 1 90.31 544 VAL A CA 1
ATOM 4443 C C . VAL A 1 544 ? 2.076 26.688 -9.984 1 90.31 544 VAL A C 1
ATOM 4445 O O . VAL A 1 544 ? 1.361 25.938 -10.656 1 90.31 544 VAL A O 1
ATOM 4448 N N . VAL A 1 545 ? 3.393 26.547 -9.734 1 90.25 545 VAL A N 1
ATOM 4449 C CA . VAL A 1 545 ? 4.07 25.375 -10.297 1 90.25 545 VAL A CA 1
ATOM 4450 C C . VAL A 1 545 ? 3.795 24.156 -9.43 1 90.25 545 VAL A C 1
ATOM 4452 O O . VAL A 1 545 ? 4.043 24.172 -8.219 1 90.25 545 VAL A O 1
ATOM 4455 N N . VAL A 1 546 ? 3.314 23.125 -10.016 1 84.06 546 VAL A N 1
ATOM 4456 C CA . VAL A 1 546 ? 2.973 21.906 -9.281 1 84.06 546 VAL A CA 1
ATOM 4457 C C . VAL A 1 546 ? 4.219 21.031 -9.109 1 84.06 546 VAL A C 1
ATOM 4459 O O . VAL A 1 546 ? 4.516 20.594 -8 1 84.06 546 VAL A O 1
ATOM 4462 N N . GLU A 1 547 ? 4.93 20.734 -10.156 1 79.12 547 GLU A N 1
ATOM 4463 C CA . GLU A 1 547 ? 6.207 20.031 -10.18 1 79.12 547 GLU A CA 1
ATOM 4464 C C . GLU A 1 547 ? 7.227 20.766 -11.039 1 79.12 547 GLU A C 1
ATOM 4466 O O . GLU A 1 547 ? 6.906 21.203 -12.148 1 79.12 547 GLU A O 1
ATOM 4471 N N . PRO A 1 548 ? 8.391 20.859 -10.523 1 73.88 548 PRO A N 1
ATOM 4472 C CA . PRO A 1 548 ? 9.383 21.609 -11.297 1 73.88 548 PRO A CA 1
ATOM 4473 C C . PRO A 1 548 ? 9.742 20.922 -12.617 1 73.88 548 PRO A C 1
ATOM 4475 O O . PRO A 1 548 ? 9.805 19.703 -12.688 1 73.88 548 PRO A O 1
ATOM 4478 N N . ASN A 1 549 ? 9.922 21.734 -13.547 1 74.56 549 ASN A N 1
ATOM 4479 C CA . ASN A 1 549 ? 10.469 21.359 -14.844 1 74.56 549 ASN A CA 1
ATOM 4480 C C . ASN A 1 549 ? 9.523 20.438 -15.602 1 74.56 549 ASN A C 1
ATOM 4482 O O . ASN A 1 549 ? 9.969 19.578 -16.375 1 74.56 549 ASN A O 1
ATOM 4486 N N . GLN A 1 550 ? 8.266 20.469 -15.305 1 76.31 550 GLN A N 1
ATOM 4487 C CA . GLN A 1 550 ? 7.301 19.625 -16 1 76.31 550 GLN A CA 1
ATOM 4488 C C . GLN A 1 550 ? 6.234 20.469 -16.703 1 76.31 550 GLN A C 1
ATOM 4490 O O . GLN A 1 550 ? 5.273 19.938 -17.25 1 76.31 550 GLN A O 1
ATOM 4495 N N . ASN A 1 551 ? 6.426 21.734 -16.703 1 81.31 551 ASN A N 1
ATOM 4496 C CA . ASN A 1 551 ? 5.445 22.641 -17.266 1 81.31 551 ASN A CA 1
ATOM 4497 C C . ASN A 1 551 ? 4.031 22.328 -16.781 1 81.31 551 ASN A C 1
ATOM 4499 O O . ASN A 1 551 ? 3.094 22.297 -17.578 1 81.31 551 ASN A O 1
ATOM 4503 N N . TYR A 1 552 ? 3.963 21.906 -15.648 1 83.25 552 TYR A N 1
ATOM 4504 C CA . TYR A 1 552 ? 2.691 21.594 -15.008 1 83.25 552 TYR A CA 1
ATOM 4505 C C . TYR A 1 552 ? 2.311 22.688 -14 1 83.25 552 TYR A C 1
ATOM 4507 O O . TYR A 1 552 ? 2.863 22.734 -12.906 1 83.25 552 TYR A O 1
ATOM 4515 N N . TYR A 1 553 ? 1.384 23.547 -14.43 1 87.88 553 TYR A N 1
ATOM 4516 C CA . TYR A 1 553 ? 0.941 24.688 -13.641 1 87.88 553 TYR A CA 1
ATOM 4517 C C . TYR A 1 553 ? -0.566 24.656 -13.422 1 87.88 553 TYR A C 1
ATOM 4519 O O . TYR A 1 553 ? -1.319 24.266 -14.32 1 87.88 553 TYR A O 1
ATOM 4527 N N . THR A 1 554 ? -0.976 24.984 -12.281 1 86.12 554 THR A N 1
ATOM 4528 C CA . THR A 1 554 ? -2.398 25.094 -11.969 1 86.12 554 THR A CA 1
ATOM 4529 C C . THR A 1 554 ? -2.719 26.469 -11.398 1 86.12 554 THR A C 1
ATOM 4531 O O . THR A 1 554 ? -1.812 27.25 -11.102 1 86.12 554 THR A O 1
ATOM 4534 N N . GLU A 1 555 ? -4.078 26.766 -11.359 1 89.44 555 GLU A N 1
ATOM 4535 C CA . GLU A 1 555 ? -4.473 28 -10.688 1 89.44 555 GLU A CA 1
ATOM 4536 C C . GLU A 1 555 ? -4 28.016 -9.234 1 89.44 555 GLU A C 1
ATOM 4538 O O . GLU A 1 555 ? -4.023 26.984 -8.562 1 89.44 555 GLU A O 1
ATOM 4543 N N . GLU A 1 556 ? -3.582 29.109 -8.844 1 91.56 556 GLU A N 1
ATOM 4544 C CA . GLU A 1 556 ? -3.141 29.234 -7.461 1 91.56 556 GLU A CA 1
ATOM 4545 C C . GLU A 1 556 ? -4.301 29.625 -6.547 1 91.56 556 GLU A C 1
ATOM 4547 O O . GLU A 1 556 ? -5.043 30.562 -6.836 1 91.56 556 GLU A O 1
ATOM 4552 N N . PHE A 1 557 ? -4.477 28.797 -5.555 1 92.06 557 PHE A N 1
ATOM 4553 C CA . PHE A 1 557 ? -5.375 29.172 -4.469 1 92.06 557 PHE A CA 1
ATOM 4554 C C . PHE A 1 557 ? -4.613 29.859 -3.34 1 92.06 557 PHE A C 1
ATOM 4556 O O . PHE A 1 557 ? -3.709 29.266 -2.748 1 92.06 557 PHE A O 1
ATOM 4563 N N . ILE A 1 558 ? -4.898 31.016 -3.049 1 89.12 558 ILE A N 1
ATOM 4564 C CA . ILE A 1 558 ? -4.195 31.766 -2.018 1 89.12 558 ILE A CA 1
ATOM 4565 C C . ILE A 1 558 ? -5.102 31.953 -0.802 1 89.12 558 ILE A C 1
ATOM 4567 O O . ILE A 1 558 ? -6.328 31.969 -0.932 1 89.12 558 ILE A O 1
ATOM 4571 N N . ASP A 1 559 ? -4.516 31.984 0.324 1 92 559 ASP A N 1
ATOM 4572 C CA . ASP A 1 559 ? -5.215 32.375 1.546 1 92 559 ASP A CA 1
ATOM 4573 C C . ASP A 1 559 ? -5.098 33.875 1.796 1 92 559 ASP A C 1
ATOM 4575 O O . ASP A 1 559 ? -4.02 34.375 2.143 1 92 559 ASP A O 1
ATOM 4579 N N . PHE A 1 560 ? -6.133 34.562 1.651 1 92.94 560 PHE A N 1
ATOM 4580 C CA . PHE A 1 560 ? -6.156 36 1.779 1 92.94 560 PHE A CA 1
ATOM 4581 C C . PHE A 1 560 ? -6.73 36.438 3.129 1 92.94 560 PHE A C 1
ATOM 4583 O O . PHE A 1 560 ? -7.906 36.188 3.41 1 92.94 560 PHE A O 1
ATOM 4590 N N . PRO A 1 561 ? -5.906 37.094 3.943 1 93.88 561 PRO A N 1
ATOM 4591 C CA . PRO A 1 561 ? -6.434 37.562 5.227 1 93.88 561 PRO A CA 1
ATOM 4592 C C . PRO A 1 561 ? -7.445 38.688 5.066 1 93.88 561 PRO A C 1
ATOM 4594 O O . PRO A 1 561 ? -7.238 39.594 4.262 1 93.88 561 PRO A O 1
ATOM 4597 N N . LEU A 1 562 ? -8.516 38.656 5.812 1 94.06 562 LEU A N 1
ATOM 4598 C CA . LEU A 1 562 ? -9.578 39.656 5.727 1 94.06 562 LEU A CA 1
ATOM 4599 C C . LEU A 1 562 ? -9.656 40.469 7.004 1 94.06 562 LEU A C 1
ATOM 4601 O O . LEU A 1 562 ? -10.492 41.375 7.121 1 94.06 562 LEU A O 1
ATOM 4605 N N . GLY A 1 563 ? -8.828 40.125 7.934 1 91.19 563 GLY A N 1
ATOM 4606 C CA . GLY A 1 563 ? -8.82 40.844 9.195 1 91.19 563 GLY A CA 1
ATOM 4607 C C . GLY A 1 563 ? -9.594 40.156 10.297 1 91.19 563 GLY A C 1
ATOM 4608 O O . GLY A 1 563 ? -9.617 38.906 10.352 1 91.19 563 GLY A O 1
ATOM 4609 N N . GLN A 1 564 ? -10.031 40.969 11.281 1 91.56 564 GLN A N 1
ATOM 4610 C CA . GLN A 1 564 ? -10.688 40.406 12.453 1 91.56 564 GLN A CA 1
ATOM 4611 C C . GLN A 1 564 ? -12.148 40.844 12.531 1 91.56 564 GLN A C 1
ATOM 4613 O O . GLN A 1 564 ? -12.523 41.875 11.984 1 91.56 564 GLN A O 1
ATOM 4618 N N . PHE A 1 565 ? -12.867 40 13.109 1 88.12 565 PHE A N 1
ATOM 4619 C CA . PHE A 1 565 ? -14.258 40.344 13.391 1 88.12 565 PHE A CA 1
ATOM 4620 C C . PHE A 1 565 ? -14.727 39.656 14.68 1 88.12 565 PHE A C 1
ATOM 4622 O O . PHE A 1 565 ? -14.055 38.781 15.195 1 88.12 565 PHE A O 1
ATOM 4629 N N . ASP A 1 566 ? -15.789 40.188 15.242 1 87.44 566 ASP A N 1
ATOM 4630 C CA . ASP A 1 566 ? -16.359 39.594 16.438 1 87.44 566 ASP A CA 1
ATOM 4631 C C . ASP A 1 566 ? -17.828 39.219 16.219 1 87.44 566 ASP A C 1
ATOM 4633 O O . ASP A 1 566 ? -18.547 39.875 15.469 1 87.44 566 ASP A O 1
ATOM 4637 N N . PHE A 1 567 ? -18.141 38.094 16.812 1 88.12 567 PHE A N 1
ATOM 4638 C CA . PHE A 1 567 ? -19.547 37.75 16.844 1 88.12 567 PHE A CA 1
ATOM 4639 C C . PHE A 1 567 ? -20.297 38.562 17.875 1 88.12 567 PHE A C 1
ATOM 4641 O O . PHE A 1 567 ? -19.781 38.844 18.969 1 88.12 567 PHE A O 1
ATOM 4648 N N . SER A 1 568 ? -21.516 38.906 17.594 1 85.81 568 SER A N 1
ATOM 4649 C CA . SER A 1 568 ? -22.297 39.781 18.469 1 85.81 568 SER A CA 1
ATOM 4650 C C . SER A 1 568 ? -22.688 39.031 19.75 1 85.81 568 SER A C 1
ATOM 4652 O O . SER A 1 568 ? -22.875 39.656 20.797 1 85.81 568 SER A O 1
ATOM 4654 N N . GLU A 1 569 ? -22.875 37.75 19.688 1 90 569 GLU A N 1
ATOM 4655 C CA . GLU A 1 569 ? -23.266 36.938 20.812 1 90 569 GLU A CA 1
ATOM 4656 C C . GLU A 1 569 ? -22.828 35.469 20.625 1 90 569 GLU A C 1
ATOM 4658 O O . GLU A 1 569 ? -22.531 35.062 19.516 1 90 569 GLU A O 1
ATOM 4663 N N . VAL A 1 570 ? -22.797 34.875 21.734 1 93.56 570 VAL A N 1
ATOM 4664 C CA . VAL A 1 570 ? -22.625 33.438 21.703 1 93.56 570 VAL A CA 1
ATOM 4665 C C . VAL A 1 570 ? -23.875 32.781 21.109 1 93.56 570 VAL A C 1
ATOM 4667 O O . VAL A 1 570 ? -25 33.156 21.406 1 93.56 570 VAL A O 1
ATOM 4670 N N . GLY A 1 571 ? -23.688 31.875 20.219 1 94.44 571 GLY A N 1
ATOM 4671 C CA . GLY A 1 571 ? -24.828 31.203 19.609 1 94.44 571 GLY A CA 1
ATOM 4672 C C . GLY A 1 571 ? -24.672 30.984 18.125 1 94.44 571 GLY A C 1
ATOM 4673 O O . GLY A 1 571 ? -23.547 30.953 17.609 1 94.44 571 GLY A O 1
ATOM 4674 N N . TYR A 1 572 ? -25.797 30.672 17.484 1 95.38 572 TYR A N 1
ATOM 4675 C CA . TYR A 1 572 ? -25.828 30.375 16.062 1 95.38 572 TYR A CA 1
ATOM 4676 C C . TYR A 1 572 ? -25.703 31.641 15.227 1 95.38 572 TYR A C 1
ATOM 4678 O O . TYR A 1 572 ? -26.297 32.656 15.562 1 95.38 572 TYR A O 1
ATOM 4686 N N . HIS A 1 573 ? -24.906 31.562 14.234 1 94.19 573 HIS A N 1
ATOM 4687 C CA . HIS A 1 573 ? -24.766 32.594 13.227 1 94.19 573 HIS A CA 1
ATOM 4688 C C . HIS A 1 573 ? -24.797 32.031 11.82 1 94.19 573 HIS A C 1
ATOM 4690 O O . HIS A 1 573 ? -24.344 30.891 11.602 1 94.19 573 HIS A O 1
ATOM 4696 N N . THR A 1 574 ? -25.328 32.781 10.898 1 94.81 574 THR A N 1
ATOM 4697 C CA . THR A 1 574 ? -25.266 32.406 9.492 1 94.81 574 THR A CA 1
ATOM 4698 C C . THR A 1 574 ? -24.203 33.25 8.773 1 94.81 574 THR A C 1
ATOM 4700 O O . THR A 1 574 ? -24.172 34.469 8.906 1 94.81 574 THR A O 1
ATOM 4703 N N . ILE A 1 575 ? -23.359 32.562 8.109 1 95.69 575 ILE A N 1
ATOM 4704 C CA . ILE A 1 575 ? -22.344 33.219 7.297 1 95.69 575 ILE A CA 1
ATOM 4705 C C . ILE A 1 575 ? -22.656 33 5.816 1 95.69 575 ILE A C 1
ATOM 4707 O O . ILE A 1 575 ? -23.031 31.906 5.395 1 95.69 575 ILE A O 1
ATOM 4711 N N . LYS A 1 576 ? -22.531 34.094 5.098 1 95.62 576 LYS A N 1
ATOM 4712 C CA . LYS A 1 576 ? -22.844 34.031 3.672 1 95.62 576 LYS A CA 1
ATOM 4713 C C . LYS A 1 576 ? -21.688 34.594 2.836 1 95.62 576 LYS A C 1
ATOM 4715 O O . LYS A 1 576 ? -21.016 35.531 3.25 1 95.62 576 LYS A O 1
ATOM 4720 N N . PHE A 1 577 ? -21.469 33.969 1.708 1 95.62 577 PHE A N 1
ATOM 4721 C CA . PHE A 1 577 ? -20.531 34.469 0.713 1 95.62 577 PHE A CA 1
ATOM 4722 C C . PHE A 1 577 ? -21.203 34.594 -0.648 1 95.62 577 PHE A C 1
ATOM 4724 O O . PHE A 1 577 ? -21.922 33.688 -1.08 1 95.62 577 PHE A O 1
ATOM 4731 N N . ARG A 1 578 ? -21.031 35.688 -1.318 1 92.31 578 ARG A N 1
ATOM 4732 C CA . ARG A 1 578 ? -21.578 35.875 -2.664 1 92.31 578 ARG A CA 1
ATOM 4733 C C . ARG A 1 578 ? -20.688 36.812 -3.484 1 92.31 578 ARG A C 1
ATOM 4735 O O . ARG A 1 578 ? -19.906 37.562 -2.926 1 92.31 578 ARG A O 1
ATOM 4742 N N . ILE A 1 579 ? -20.812 36.656 -4.73 1 92.25 579 ILE A N 1
ATOM 4743 C CA . ILE A 1 579 ? -20.156 37.531 -5.684 1 92.25 579 ILE A CA 1
ATOM 4744 C C . ILE A 1 579 ? -21.109 38.656 -6.09 1 92.25 579 ILE A C 1
ATOM 4746 O O . ILE A 1 579 ? -22.281 38.406 -6.379 1 92.25 579 ILE A O 1
ATOM 4750 N N . LEU A 1 580 ? -20.594 39.844 -6.09 1 87 580 LEU A N 1
ATOM 4751 C CA . LEU A 1 580 ? -21.438 41 -6.375 1 87 580 LEU A CA 1
ATOM 4752 C C . LEU A 1 580 ? -21.391 41.375 -7.855 1 87 580 LEU A C 1
ATOM 4754 O O . LEU A 1 580 ? -22.406 41.781 -8.43 1 87 580 LEU A O 1
ATOM 4758 N N . ASP A 1 581 ? -20.266 41.25 -8.461 1 77.88 581 ASP A N 1
ATOM 4759 C CA . ASP A 1 581 ? -20.078 41.625 -9.859 1 77.88 581 ASP A CA 1
ATOM 4760 C C . ASP A 1 581 ? -20.609 40.531 -10.797 1 77.88 581 ASP A C 1
ATOM 4762 O O . ASP A 1 581 ? -20.891 39.438 -10.375 1 77.88 581 ASP A O 1
ATOM 4766 N N . LYS A 1 582 ? -21.031 40.969 -12.039 1 73.56 582 LYS A N 1
ATOM 4767 C CA . LYS A 1 582 ? -21.234 40.031 -13.125 1 73.56 582 LYS A CA 1
ATOM 4768 C C . LYS A 1 582 ? -19.906 39.656 -13.758 1 73.56 582 LYS A C 1
ATOM 4770 O O . LYS A 1 582 ? -19.469 40.25 -14.742 1 73.56 582 LYS A O 1
ATOM 4775 N N . PRO A 1 583 ? -19.312 38.75 -12.984 1 65.31 583 PRO A N 1
ATOM 4776 C CA . PRO A 1 583 ? -17.938 38.531 -13.414 1 65.31 583 PRO A CA 1
ATOM 4777 C C . PRO A 1 583 ? -17.859 37.844 -14.773 1 65.31 583 PRO A C 1
ATOM 4779 O O . PRO A 1 583 ? -18.766 37.094 -15.148 1 65.31 583 PRO A O 1
ATOM 4782 N N . SER A 1 584 ? -16.953 38.25 -15.641 1 67.88 584 SER A N 1
ATOM 4783 C CA . SER A 1 584 ? -16.625 37.594 -16.891 1 67.88 584 SER A CA 1
ATOM 4784 C C . SER A 1 584 ? -16.094 36.188 -16.641 1 67.88 584 SER A C 1
ATOM 4786 O O . SER A 1 584 ? -16.094 35.344 -17.547 1 67.88 584 SER A O 1
ATOM 4788 N N . THR A 1 585 ? -15.562 35.969 -15.375 1 75.75 585 THR A N 1
ATOM 4789 C CA . THR A 1 585 ? -15.008 34.656 -15.039 1 75.75 585 THR A CA 1
ATOM 4790 C C . THR A 1 585 ? -15.547 34.188 -13.695 1 75.75 585 THR A C 1
ATOM 4792 O O . THR A 1 585 ? -15.891 34.969 -12.828 1 75.75 585 THR A O 1
ATOM 4795 N N . THR A 1 586 ? -15.594 32.906 -13.586 1 86.94 586 THR A N 1
ATOM 4796 C CA . THR A 1 586 ? -16.094 32.25 -12.375 1 86.94 586 THR A CA 1
ATOM 4797 C C . THR A 1 586 ? -14.977 32.156 -11.328 1 86.94 586 THR A C 1
ATOM 4799 O O . THR A 1 586 ? -13.828 31.875 -11.656 1 86.94 586 THR A O 1
ATOM 4802 N N . ILE A 1 587 ? -15.305 32.625 -10.086 1 91.69 587 ILE A N 1
ATOM 4803 C CA . ILE A 1 587 ? -14.383 32.469 -8.969 1 91.69 587 ILE A CA 1
ATOM 4804 C C . ILE A 1 587 ? -14.398 31.016 -8.484 1 91.69 587 ILE A C 1
ATOM 4806 O O . ILE A 1 587 ? -15.461 30.406 -8.359 1 91.69 587 ILE A O 1
ATOM 4810 N N . ARG A 1 588 ? -13.203 30.484 -8.258 1 93.31 588 ARG A N 1
ATOM 4811 C CA . ARG A 1 588 ? -13.078 29.172 -7.621 1 93.31 588 ARG A CA 1
ATOM 4812 C C . ARG A 1 588 ? -12.906 29.312 -6.113 1 93.31 588 ARG A C 1
ATOM 4814 O O . ARG A 1 588 ? -11.812 29.625 -5.633 1 93.31 588 ARG A O 1
ATOM 4821 N N . PHE A 1 589 ? -14 29.109 -5.438 1 94.88 589 PHE A N 1
ATOM 4822 C CA . PHE A 1 589 ? -14.055 29.297 -3.992 1 94.88 589 PHE A CA 1
ATOM 4823 C C . PHE A 1 589 ? -13.625 28.031 -3.266 1 94.88 589 PHE A C 1
ATOM 4825 O O . PHE A 1 589 ? -14.195 26.953 -3.492 1 94.88 589 PHE A O 1
ATOM 4832 N N . ASN A 1 590 ? -12.625 28.172 -2.363 1 94.81 590 ASN A N 1
ATOM 4833 C CA . ASN A 1 590 ? -12.172 27.031 -1.558 1 94.81 590 ASN A CA 1
ATOM 4834 C C . ASN A 1 590 ? -12.82 27.031 -0.178 1 94.81 590 ASN A C 1
ATOM 4836 O O . ASN A 1 590 ? -13.656 26.172 0.119 1 94.81 590 ASN A O 1
ATOM 4840 N N . ARG A 1 591 ? -12.531 28.078 0.604 1 96.38 591 ARG A N 1
ATOM 4841 C CA . ARG A 1 591 ? -13.102 28.109 1.949 1 96.38 591 ARG A CA 1
ATOM 4842 C C . ARG A 1 591 ? -12.977 29.5 2.566 1 96.38 591 ARG A C 1
ATOM 4844 O O . ARG A 1 591 ? -12.18 30.328 2.105 1 96.38 591 ARG A O 1
ATOM 4851 N N . ILE A 1 592 ? -13.766 29.734 3.543 1 96.75 592 ILE A N 1
ATOM 4852 C CA . ILE A 1 592 ? -13.555 30.781 4.547 1 96.75 592 ILE A CA 1
ATOM 4853 C C . ILE A 1 592 ? -13.062 30.141 5.844 1 96.75 592 ILE A C 1
ATOM 4855 O O . ILE A 1 592 ? -13.602 29.125 6.293 1 96.75 592 ILE A O 1
ATOM 4859 N N . TRP A 1 593 ? -12.023 30.719 6.352 1 96.75 593 TRP A N 1
ATOM 4860 C CA . TRP A 1 593 ? -11.469 30.219 7.609 1 96.75 593 TRP A CA 1
ATOM 4861 C C . TRP A 1 593 ? -11.703 31.219 8.734 1 96.75 593 TRP A C 1
ATOM 4863 O O . TRP A 1 593 ? -11.414 32.406 8.586 1 96.75 593 TRP A O 1
ATOM 4873 N N . ILE A 1 594 ? -12.273 30.656 9.828 1 95.31 594 ILE A N 1
ATOM 4874 C CA . ILE A 1 594 ? -12.547 31.484 11 1 95.31 594 ILE A CA 1
ATOM 4875 C C . ILE A 1 594 ? -11.836 30.891 12.219 1 95.31 594 ILE A C 1
ATOM 4877 O O . ILE A 1 594 ? -12.055 29.734 12.578 1 95.31 594 ILE A O 1
ATOM 4881 N N . GLU A 1 595 ? -10.961 31.688 12.875 1 93.38 595 GLU A N 1
ATOM 4882 C CA . GLU A 1 595 ? -10.273 31.188 14.07 1 93.38 595 GLU A CA 1
ATOM 4883 C C . GLU A 1 595 ? -10.039 32.312 15.07 1 93.38 595 GLU A C 1
ATOM 4885 O O . GLU A 1 595 ? -9.891 33.469 14.688 1 93.38 595 GLU A O 1
ATOM 4890 N N . MET B 1 1 ? 58.906 16.078 -25.484 1 37.06 1 MET B N 1
ATOM 4891 C CA . MET B 1 1 ? 58.188 14.836 -25.297 1 37.06 1 MET B CA 1
ATOM 4892 C C . MET B 1 1 ? 58.188 14.422 -23.828 1 37.06 1 MET B C 1
ATOM 4894 O O . MET B 1 1 ? 57.344 13.633 -23.391 1 37.06 1 MET B O 1
ATOM 4898 N N . ASN B 1 2 ? 59.156 14.898 -23.078 1 38.12 2 ASN B N 1
ATOM 4899 C CA . ASN B 1 2 ? 59.344 14.43 -21.719 1 38.12 2 ASN B CA 1
ATOM 4900 C C . ASN B 1 2 ? 58.438 15.18 -20.734 1 38.12 2 ASN B C 1
ATOM 4902 O O . ASN B 1 2 ? 58.094 14.656 -19.688 1 38.12 2 ASN B O 1
ATOM 4906 N N . LYS B 1 3 ? 58.219 16.453 -20.922 1 55.38 3 LYS B N 1
ATOM 4907 C CA . LYS B 1 3 ? 57.375 17.203 -19.984 1 55.38 3 LYS B CA 1
ATOM 4908 C C . LYS B 1 3 ? 55.938 16.75 -20.047 1 55.38 3 LYS B C 1
ATOM 4910 O O . LYS B 1 3 ? 55.188 16.859 -19.062 1 55.38 3 LYS B O 1
ATOM 4915 N N . LEU B 1 4 ? 55.562 16.344 -21.25 1 54.44 4 LEU B N 1
ATOM 4916 C CA . LEU B 1 4 ? 54.188 15.883 -21.391 1 54.44 4 LEU B CA 1
ATOM 4917 C C . LEU B 1 4 ? 53.969 14.539 -20.688 1 54.44 4 LEU B C 1
ATOM 4919 O O . LEU B 1 4 ? 52.906 14.281 -20.125 1 54.44 4 LEU B O 1
ATOM 4923 N N . PHE B 1 5 ? 55.062 13.766 -20.547 1 53.19 5 PHE B N 1
ATOM 4924 C CA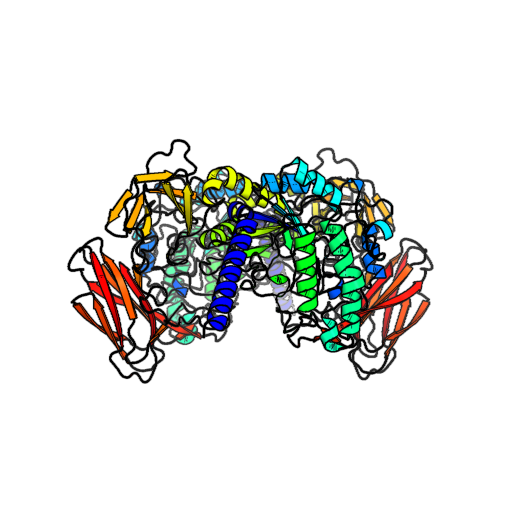 . PHE B 1 5 ? 54.938 12.469 -19.891 1 53.19 5 PHE B CA 1
ATOM 4925 C C . PHE B 1 5 ? 54.844 12.633 -18.375 1 53.19 5 PHE B C 1
ATOM 4927 O O . PHE B 1 5 ? 54.094 11.891 -17.719 1 53.19 5 PHE B O 1
ATOM 4934 N N . SER B 1 6 ? 55.438 13.617 -17.812 1 57 6 SER B N 1
ATOM 4935 C CA . SER B 1 6 ? 55.438 13.781 -16.359 1 57 6 SER B CA 1
ATOM 4936 C C . SER B 1 6 ? 54.062 14.305 -15.891 1 57 6 SER B C 1
ATOM 4938 O O . SER B 1 6 ? 53.594 13.906 -14.828 1 57 6 SER B O 1
ATOM 4940 N N . THR B 1 7 ? 53.469 15.094 -16.75 1 56.16 7 THR B N 1
ATOM 4941 C CA . THR B 1 7 ? 52.156 15.633 -16.375 1 56.16 7 THR B CA 1
ATOM 4942 C C . THR B 1 7 ? 51.094 14.547 -16.453 1 56.16 7 THR B C 1
ATOM 4944 O O . THR B 1 7 ? 50.188 14.484 -15.586 1 56.16 7 THR B O 1
ATOM 4947 N N . PHE B 1 8 ? 51.281 13.648 -17.328 1 56.78 8 PHE B N 1
ATOM 4948 C CA . PHE B 1 8 ? 50.312 12.57 -17.469 1 56.78 8 PHE B CA 1
ATOM 4949 C C . PHE B 1 8 ? 50.406 11.602 -16.297 1 56.78 8 PHE B C 1
ATOM 4951 O O . PHE B 1 8 ? 49.375 11.125 -15.797 1 56.78 8 PHE B O 1
ATOM 4958 N N . LEU B 1 9 ? 51.562 11.312 -15.828 1 54.28 9 LEU B N 1
ATOM 4959 C CA . LEU B 1 9 ? 51.75 10.414 -14.695 1 54.28 9 LEU B CA 1
ATOM 4960 C C . LEU B 1 9 ? 51.219 11.023 -13.414 1 54.28 9 LEU B C 1
ATOM 4962 O O . LEU B 1 9 ? 50.625 10.32 -12.586 1 54.28 9 LEU B O 1
ATOM 4966 N N . LEU B 1 10 ? 51.281 12.289 -13.266 1 53.09 10 LEU B N 1
ATOM 4967 C CA . LEU B 1 10 ? 50.781 12.953 -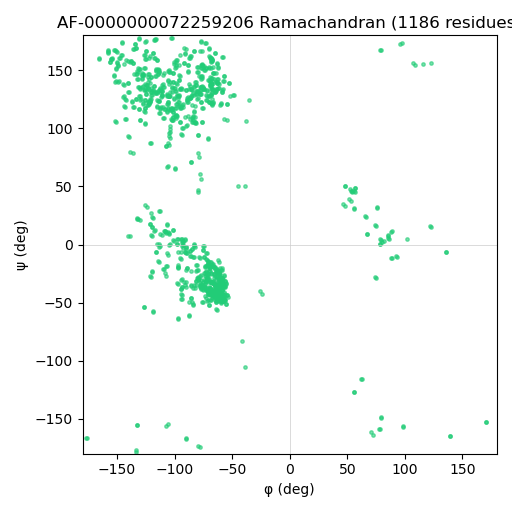12.07 1 53.09 10 LEU B CA 1
ATOM 4968 C C . LEU B 1 10 ? 49.25 12.969 -12.047 1 53.09 10 LEU B C 1
ATOM 4970 O O . LEU B 1 10 ? 48.656 12.789 -10.992 1 53.09 10 LEU B O 1
ATOM 4974 N N . ILE B 1 11 ? 48.656 13.078 -13.18 1 51.22 11 ILE B N 1
ATOM 4975 C CA . ILE B 1 11 ? 47.188 13.062 -13.266 1 51.22 11 ILE B CA 1
ATOM 4976 C C . ILE B 1 11 ? 46.688 11.664 -12.977 1 51.22 11 ILE B C 1
ATOM 4978 O O . ILE B 1 11 ? 45.688 11.5 -12.25 1 51.22 11 ILE B O 1
ATOM 4982 N N . LEU B 1 12 ? 47.312 10.688 -13.453 1 50.97 12 LEU B N 1
ATOM 4983 C CA . LEU B 1 12 ? 46.906 9.312 -13.18 1 50.97 12 LEU B CA 1
ATOM 4984 C C . LEU B 1 12 ? 47.062 8.977 -11.695 1 50.97 12 LEU B C 1
ATOM 4986 O O . LEU B 1 12 ? 46.219 8.281 -11.125 1 50.97 12 LEU B O 1
ATOM 4990 N N . LEU B 1 13 ? 48.031 9.508 -11.078 1 50.19 13 LEU B N 1
ATOM 4991 C CA . LEU B 1 13 ? 48.281 9.266 -9.664 1 50.19 13 LEU B CA 1
ATOM 4992 C C . LEU B 1 13 ? 47.25 9.984 -8.797 1 50.19 13 LEU B C 1
ATOM 4994 O O . LEU B 1 13 ? 46.812 9.453 -7.781 1 50.19 13 LEU B O 1
ATOM 4998 N N . THR B 1 14 ? 46.812 11.086 -9.273 1 47.91 14 THR B N 1
ATOM 4999 C CA . THR B 1 14 ? 45.812 11.844 -8.516 1 47.91 14 THR B CA 1
ATOM 5000 C C . THR B 1 14 ? 44.438 11.188 -8.617 1 47.91 14 THR B C 1
ATOM 5002 O O . THR B 1 14 ? 43.719 11.141 -7.641 1 47.91 14 THR B O 1
ATOM 5005 N N . ILE B 1 15 ? 44.094 10.68 -9.758 1 49.88 15 ILE B N 1
ATOM 5006 C CA . ILE B 1 15 ? 42.812 10 -9.938 1 49.88 15 ILE B CA 1
ATOM 5007 C C . ILE B 1 15 ? 42.781 8.711 -9.117 1 49.88 15 ILE B C 1
ATOM 5009 O O . ILE B 1 15 ? 41.781 8.391 -8.484 1 49.88 15 ILE B O 1
ATOM 5013 N N . GLN B 1 16 ? 43.844 7.988 -9.102 1 48.75 16 GLN B N 1
ATOM 5014 C CA . GLN B 1 16 ? 43.969 6.762 -8.32 1 48.75 16 GLN B CA 1
ATOM 5015 C C . GLN B 1 16 ? 43.906 7.059 -6.824 1 48.75 16 GLN B C 1
ATOM 5017 O O . GLN B 1 16 ? 43.25 6.332 -6.07 1 48.75 16 GLN B O 1
ATOM 5022 N N . PHE B 1 17 ? 44.438 8.156 -6.383 1 49.22 17 PHE B N 1
ATOM 5023 C CA . PHE B 1 17 ? 44.469 8.508 -4.965 1 49.22 17 PHE B CA 1
ATOM 5024 C C . PHE B 1 17 ? 43.094 8.984 -4.52 1 49.22 17 PHE B C 1
ATOM 5026 O O . PHE B 1 17 ? 42.625 8.672 -3.408 1 49.22 17 PHE B O 1
ATOM 5033 N N . SER B 1 18 ? 42.406 9.656 -5.387 1 50.75 18 SER B N 1
ATOM 5034 C CA . SER B 1 18 ? 41.062 10.133 -5.059 1 50.75 18 SER B CA 1
ATOM 5035 C C . SER B 1 18 ? 40.062 8.977 -4.949 1 50.75 18 SER B C 1
ATOM 5037 O O . SER B 1 18 ? 39.25 8.945 -4.047 1 50.75 18 SER B O 1
ATOM 5039 N N . GLY B 1 19 ? 40.125 8.031 -5.82 1 56 19 GLY B N 1
ATOM 5040 C CA . GLY B 1 19 ? 39.312 6.832 -5.75 1 56 19 GLY B CA 1
ATOM 5041 C C . GLY B 1 19 ? 39.562 6.02 -4.492 1 56 19 GLY B C 1
ATOM 5042 O O . GLY B 1 19 ? 38.594 5.551 -3.861 1 56 19 GLY B O 1
ATOM 5043 N N . GLN B 1 20 ? 40.781 5.969 -4.125 1 61.47 20 GLN B N 1
ATOM 5044 C CA . GLN B 1 20 ? 41.125 5.234 -2.916 1 61.47 20 GLN B CA 1
ATOM 5045 C C . GLN B 1 20 ? 40.625 5.938 -1.667 1 61.47 20 GLN B C 1
ATOM 5047 O O . GLN B 1 20 ? 40.125 5.285 -0.739 1 61.47 20 GLN B O 1
ATOM 5052 N N . ALA B 1 21 ? 40.75 7.238 -1.621 1 63.22 21 ALA B N 1
ATOM 5053 C CA . ALA B 1 21 ? 40.25 7.984 -0.47 1 63.22 21 ALA B CA 1
ATOM 5054 C C . ALA B 1 21 ? 38.75 7.848 -0.347 1 63.22 21 ALA B C 1
ATOM 5056 O O . ALA B 1 21 ? 38.219 7.707 0.758 1 63.22 21 ALA B O 1
ATOM 5057 N N . GLN B 1 22 ? 38.094 7.926 -1.467 1 73.31 22 GLN B N 1
ATOM 5058 C CA . GLN B 1 22 ? 36.625 7.73 -1.496 1 73.31 22 GLN B CA 1
ATOM 5059 C C . GLN B 1 22 ? 36.25 6.367 -0.933 1 73.31 22 GLN B C 1
ATOM 5061 O O . GLN B 1 22 ? 35.312 6.258 -0.146 1 73.31 22 GLN B O 1
ATOM 5066 N N . GLU B 1 23 ? 36.938 5.434 -1.349 1 72.38 23 GLU B N 1
ATOM 5067 C CA . GLU B 1 23 ? 36.688 4.066 -0.905 1 72.38 23 GLU B CA 1
ATOM 5068 C C . GLU B 1 23 ? 36.938 3.916 0.593 1 72.38 23 GLU B C 1
ATOM 5070 O O . GLU B 1 23 ? 36.156 3.283 1.296 1 72.38 23 GLU B O 1
ATOM 5075 N N . LEU B 1 24 ? 37.875 4.539 1.031 1 76.62 24 LEU B N 1
ATOM 5076 C CA . LEU B 1 24 ? 38.219 4.449 2.447 1 76.62 24 LEU B CA 1
ATOM 5077 C C . LEU B 1 24 ? 37.156 5.141 3.307 1 76.62 24 LEU B C 1
ATOM 5079 O O . LEU B 1 24 ? 36.781 4.625 4.363 1 76.62 24 LEU B O 1
ATOM 5083 N N . ARG B 1 25 ? 36.594 6.242 2.832 1 90 25 ARG B N 1
ATOM 5084 C CA . ARG B 1 25 ? 35.625 6.984 3.621 1 90 25 ARG B CA 1
ATOM 5085 C C . ARG B 1 25 ? 34.312 6.227 3.711 1 90 25 ARG B C 1
ATOM 5087 O O . ARG B 1 25 ? 33.625 6.289 4.734 1 90 25 ARG B O 1
ATOM 5094 N N . SER B 1 26 ? 34.031 5.441 2.662 1 93.25 26 SER B N 1
ATOM 5095 C CA . SER B 1 26 ? 32.688 4.836 2.607 1 93.25 26 SER B CA 1
ATOM 5096 C C . SER B 1 26 ? 32.719 3.406 3.135 1 93.25 26 SER B C 1
ATOM 5098 O O . SER B 1 26 ? 31.703 2.721 3.129 1 93.25 26 SER B O 1
ATOM 5100 N N . ASP B 1 27 ? 33.844 2.932 3.648 1 94.56 27 ASP B N 1
ATOM 5101 C CA . ASP B 1 27 ? 34 1.546 4.082 1 94.56 27 ASP B CA 1
ATOM 5102 C C . ASP B 1 27 ? 33 1.205 5.18 1 94.56 27 ASP B C 1
ATOM 5104 O O . ASP B 1 27 ? 32.312 0.189 5.102 1 94.56 27 ASP B O 1
ATOM 5108 N N . TRP B 1 28 ? 32.938 2.064 6.223 1 96.81 28 TRP B N 1
ATOM 5109 C CA . TRP B 1 28 ? 32 1.785 7.328 1 96.81 28 TRP B CA 1
ATOM 5110 C C . TRP B 1 28 ? 30.562 1.727 6.84 1 96.81 28 TRP B C 1
ATOM 5112 O O . TRP B 1 28 ? 29.75 0.972 7.379 1 96.81 28 TRP B O 1
ATOM 5122 N N . TRP B 1 29 ? 30.344 2.566 5.875 1 97.38 29 TRP B N 1
ATOM 5123 C CA . TRP B 1 29 ? 29 2.734 5.344 1 97.38 29 TRP B CA 1
ATOM 5124 C C . TRP B 1 29 ? 28.578 1.519 4.523 1 97.38 29 TRP B C 1
ATOM 5126 O O . TRP B 1 29 ? 27.438 1.053 4.625 1 97.38 29 TRP B O 1
ATOM 5136 N N . THR B 1 30 ? 29.469 0.92 3.732 1 96.12 30 THR B N 1
ATOM 5137 C CA . THR B 1 30 ? 29.219 -0.292 2.961 1 96.12 30 THR B CA 1
ATOM 5138 C C . THR B 1 30 ? 29.109 -1.506 3.879 1 96.12 30 THR B C 1
ATOM 5140 O O . THR B 1 30 ? 28.438 -2.484 3.553 1 96.12 30 THR B O 1
ATOM 5143 N N . GLU B 1 31 ? 29.75 -1.427 5.004 1 97.12 31 GLU B N 1
ATOM 5144 C CA . GLU B 1 31 ? 29.594 -2.459 6.027 1 97.12 31 GLU B CA 1
ATOM 5145 C C . GLU B 1 31 ? 28.234 -2.348 6.719 1 97.12 31 GLU B C 1
ATOM 5147 O O . GLU B 1 31 ? 27.594 -3.359 7.016 1 97.12 31 GLU B O 1
ATOM 5152 N N . ALA B 1 32 ? 27.797 -1.162 6.918 1 98.38 32 ALA B N 1
ATOM 5153 C CA . ALA B 1 32 ? 26.594 -0.891 7.695 1 98.38 32 ALA B CA 1
ATOM 5154 C C . ALA B 1 32 ? 25.344 -1.355 6.953 1 98.38 32 ALA B C 1
ATOM 5156 O O . ALA B 1 32 ? 24.484 -2.035 7.527 1 98.38 32 ALA B O 1
ATOM 5157 N N . ARG B 1 33 ? 25.125 -0.944 5.66 1 98.62 33 ARG B N 1
ATOM 5158 C CA . ARG B 1 33 ? 24.109 -1.343 4.688 1 98.62 33 ARG B CA 1
ATOM 5159 C C . ARG B 1 33 ? 22.75 -0.74 5.031 1 98.62 33 ARG B C 1
ATOM 5161 O O . ARG B 1 33 ? 21.922 -0.517 4.148 1 98.62 33 ARG B O 1
ATOM 5168 N N . PHE B 1 34 ? 22.438 -0.469 6.332 1 98.88 34 PHE B N 1
ATOM 5169 C CA . PHE B 1 34 ? 21.078 -0.134 6.738 1 98.88 34 PHE B CA 1
ATOM 5170 C C . PHE B 1 34 ? 21.078 1.029 7.727 1 98.88 34 PHE B C 1
ATOM 5172 O O . PHE B 1 34 ? 21.734 0.967 8.766 1 98.88 34 PHE B O 1
ATOM 5179 N N . GLY B 1 35 ? 20.344 2.115 7.375 1 98.88 35 GLY B N 1
ATOM 5180 C CA . GLY B 1 35 ? 20.281 3.301 8.219 1 98.88 35 GLY B CA 1
ATOM 5181 C C . GLY B 1 35 ? 18.875 3.857 8.352 1 98.88 35 GLY B C 1
ATOM 5182 O O . GLY B 1 35 ? 17.969 3.43 7.648 1 98.88 35 GLY B O 1
ATOM 5183 N N . MET B 1 36 ? 18.75 4.793 9.305 1 98.94 36 MET B N 1
ATOM 5184 C CA . MET B 1 36 ? 17.484 5.469 9.562 1 98.94 36 MET B CA 1
ATOM 5185 C C . MET B 1 36 ? 17.5 6.895 9.016 1 98.94 36 MET B C 1
ATOM 5187 O O . MET B 1 36 ? 18.469 7.633 9.25 1 98.94 36 MET B O 1
ATOM 5191 N N . PHE B 1 37 ? 16.516 7.238 8.242 1 98.88 37 PHE B N 1
ATOM 5192 C CA . PHE B 1 37 ? 16.234 8.609 7.848 1 98.88 37 PHE B CA 1
ATOM 5193 C C . PHE B 1 37 ? 15.125 9.203 8.719 1 98.88 37 PHE B C 1
ATOM 5195 O O . PHE B 1 37 ? 14.18 8.508 9.094 1 98.88 37 PHE B O 1
ATOM 5202 N N . ILE B 1 38 ? 15.211 10.438 9.156 1 98.88 38 ILE B N 1
ATOM 5203 C CA . ILE B 1 38 ? 14.195 11.062 9.992 1 98.88 38 ILE B CA 1
ATOM 5204 C C . ILE B 1 38 ? 13.734 12.367 9.352 1 98.88 38 ILE B C 1
ATOM 5206 O O . ILE B 1 38 ? 14.539 13.289 9.156 1 98.88 38 ILE B O 1
ATOM 5210 N N . HIS B 1 39 ? 12.547 12.461 9.008 1 98.81 39 HIS B N 1
ATOM 5211 C CA . HIS B 1 39 ? 11.906 13.719 8.656 1 98.81 39 HIS B CA 1
ATOM 5212 C C . HIS B 1 39 ? 11.031 14.234 9.789 1 98.81 39 HIS B C 1
ATOM 5214 O O . HIS B 1 39 ? 9.961 13.68 10.055 1 98.81 39 HIS B O 1
ATOM 5220 N N . TRP B 1 40 ? 11.469 15.234 10.43 1 98.62 40 TRP B N 1
ATOM 5221 C CA . TRP B 1 40 ? 10.805 15.898 11.547 1 98.62 40 TRP B CA 1
ATOM 5222 C C . TRP B 1 40 ? 11.055 17.406 11.516 1 98.62 40 TRP B C 1
ATOM 5224 O O . TRP B 1 40 ? 12.188 17.844 11.359 1 98.62 40 TRP B O 1
ATOM 5234 N N . GLY B 1 41 ? 10.062 18.188 11.562 1 97.94 41 GLY B N 1
ATOM 5235 C CA . GLY B 1 41 ? 10.109 19.641 11.461 1 97.94 41 GLY B CA 1
ATOM 5236 C C . GLY B 1 41 ? 8.758 20.297 11.641 1 97.94 41 GLY B C 1
ATOM 5237 O O . GLY B 1 41 ? 7.809 19.672 12.117 1 97.94 41 GLY B O 1
ATOM 5238 N N . LEU B 1 42 ? 8.617 21.562 11.305 1 97.31 42 LEU B N 1
ATOM 5239 C CA . LEU B 1 42 ? 7.395 22.312 11.555 1 97.31 42 LEU B CA 1
ATOM 5240 C C . LEU B 1 42 ? 6.184 21.609 10.945 1 97.31 42 LEU B C 1
ATOM 5242 O O . LEU B 1 42 ? 5.09 21.641 11.508 1 97.31 42 LEU B O 1
ATOM 5246 N N . TYR B 1 43 ? 6.406 20.969 9.828 1 97.62 43 TYR B N 1
ATOM 5247 C CA . TYR B 1 43 ? 5.324 20.25 9.164 1 97.62 43 TYR B CA 1
ATOM 5248 C C . TYR B 1 43 ? 4.77 19.141 10.055 1 97.62 43 TYR B C 1
ATOM 5250 O O . TYR B 1 43 ? 3.635 18.703 9.867 1 97.62 43 TYR B O 1
ATOM 5258 N N . SER B 1 44 ? 5.531 18.609 10.992 1 97.88 44 SER B N 1
ATOM 5259 C CA . SER B 1 44 ? 5.027 17.625 11.945 1 97.88 44 SER B CA 1
ATOM 5260 C C . SER B 1 44 ? 3.934 18.219 12.828 1 97.88 44 SER B C 1
ATOM 5262 O O . SER B 1 44 ? 3.061 17.5 13.312 1 97.88 44 SER B O 1
ATOM 5264 N N . GLY B 1 45 ? 4.012 19.547 13.039 1 96.5 45 GLY B N 1
ATOM 5265 C CA . GLY B 1 45 ? 2.975 20.234 13.797 1 96.5 45 GLY B CA 1
ATOM 5266 C C . GLY B 1 45 ? 1.667 20.359 13.031 1 96.5 45 GLY B C 1
ATOM 5267 O O . GLY B 1 45 ? 0.595 20.406 13.641 1 96.5 45 GLY B O 1
ATOM 5268 N N . ALA B 1 46 ? 1.766 20.391 11.711 1 95.94 46 ALA B N 1
ATOM 5269 C CA . ALA B 1 46 ? 0.571 20.5 10.875 1 95.94 46 ALA B CA 1
ATOM 5270 C C . ALA B 1 46 ? -0.103 19.141 10.695 1 95.94 46 ALA B C 1
ATOM 5272 O O . ALA B 1 46 ? -1.319 19.078 10.508 1 95.94 46 ALA B O 1
ATOM 5273 N N . GLU B 1 47 ? 0.713 18.094 10.703 1 95.62 47 GLU B N 1
ATOM 5274 C CA . GLU B 1 47 ? 0.288 16.703 10.57 1 95.62 47 GLU B CA 1
ATOM 5275 C C . GLU B 1 47 ? -0.525 16.5 9.289 1 95.62 47 GLU B C 1
ATOM 5277 O O . GLU B 1 47 ? -1.488 15.734 9.281 1 95.62 47 GLU B O 1
ATOM 5282 N N . GLY B 1 48 ? -0.241 17.281 8.25 1 94.25 48 GLY B N 1
ATOM 5283 C CA . GLY B 1 48 ? -0.854 17.109 6.941 1 94.25 48 GLY B CA 1
ATOM 5284 C C . GLY B 1 48 ? -2.188 17.812 6.805 1 94.25 48 GLY B C 1
ATOM 5285 O O . GLY B 1 48 ? -2.887 17.641 5.805 1 94.25 48 GLY B O 1
ATOM 5286 N N . ILE B 1 49 ? -2.562 18.609 7.789 1 92.75 49 ILE B N 1
ATOM 5287 C CA . ILE B 1 49 ? -3.822 19.359 7.77 1 92.75 49 ILE B CA 1
ATOM 5288 C C . ILE B 1 49 ? -3.566 20.812 8.109 1 92.75 49 ILE B C 1
ATOM 5290 O O . ILE B 1 49 ? -2.904 21.125 9.102 1 92.75 49 ILE B O 1
ATOM 5294 N N . TRP B 1 50 ? -4.055 21.719 7.25 1 93.12 50 TRP B N 1
ATOM 5295 C CA . TRP B 1 50 ? -3.883 23.156 7.469 1 93.12 50 TRP B CA 1
ATOM 5296 C C . TRP B 1 50 ? -5.207 23.891 7.316 1 93.12 50 TRP B C 1
ATOM 5298 O O . TRP B 1 50 ? -5.797 23.906 6.234 1 93.12 50 TRP B O 1
ATOM 5308 N N . LYS B 1 51 ? -5.719 24.516 8.375 1 92.62 51 LYS B N 1
ATOM 5309 C CA . LYS B 1 51 ? -6.953 25.297 8.398 1 92.62 51 LYS B CA 1
ATOM 5310 C C . LYS B 1 51 ? -8.133 24.484 7.871 1 92.62 51 LYS B C 1
ATOM 5312 O O . LYS B 1 51 ? -8.867 24.938 7 1 92.62 51 LYS B O 1
ATOM 5317 N N . GLY B 1 52 ? -8.172 23.25 8.367 1 89.69 52 GLY B N 1
ATOM 5318 C CA . GLY B 1 52 ? -9.289 22.375 8.047 1 89.69 52 GLY B CA 1
ATOM 5319 C C . GLY B 1 52 ? -9.18 21.75 6.668 1 89.69 52 GLY B C 1
ATOM 5320 O O . GLY B 1 52 ? -10.094 21.047 6.23 1 89.69 52 GLY B O 1
ATOM 5321 N N . GLU B 1 53 ? -8.133 22 6.031 1 89.19 53 GLU B N 1
ATOM 5322 C CA . GLU B 1 53 ? -7.902 21.469 4.691 1 89.19 53 GLU B CA 1
ATOM 5323 C C . GLU B 1 53 ? -6.77 20.453 4.688 1 89.19 53 GLU B C 1
ATOM 5325 O O . GLU B 1 53 ? -5.719 20.672 5.285 1 89.19 53 GLU B O 1
ATOM 5330 N N . LYS B 1 54 ? -7.043 19.359 4.043 1 85.94 54 LYS B N 1
ATOM 5331 C CA . LYS B 1 54 ? -5.988 18.359 3.9 1 85.94 54 LYS B CA 1
ATOM 5332 C C . LYS B 1 54 ? -4.879 18.859 2.98 1 85.94 54 LYS B C 1
ATOM 5334 O O . LYS B 1 54 ? -5.09 19.781 2.182 1 85.94 54 LYS B O 1
ATOM 5339 N N . HIS B 1 55 ? -3.736 18.219 3.121 1 86.69 55 HIS B N 1
ATOM 5340 C CA . HIS B 1 55 ? -2.615 18.469 2.225 1 86.69 55 HIS B CA 1
ATOM 5341 C C . HIS B 1 55 ? -3.055 18.422 0.765 1 86.69 55 HIS B C 1
ATOM 5343 O O . HIS B 1 55 ? -3.809 17.516 0.374 1 86.69 55 HIS B O 1
ATOM 5349 N N . ARG B 1 56 ? -2.619 19.578 0.098 1 81.12 56 ARG B N 1
ATOM 5350 C CA . ARG B 1 56 ? -2.975 19.641 -1.316 1 81.12 56 ARG B CA 1
ATOM 5351 C C . ARG B 1 56 ? -2.049 18.766 -2.156 1 81.12 56 ARG B C 1
ATOM 5353 O O . ARG B 1 56 ? -0.839 18.734 -1.921 1 81.12 56 ARG B O 1
ATOM 5360 N N . HIS B 1 57 ? -2.48 18 -3.07 1 70.75 57 HIS B N 1
ATOM 5361 C CA . HIS B 1 57 ? -1.697 17.25 -4.043 1 70.75 57 HIS B CA 1
ATOM 5362 C C . HIS B 1 57 ? -1.877 15.75 -3.85 1 70.75 57 HIS B C 1
ATOM 5364 O O . HIS B 1 57 ? -2.057 15.281 -2.723 1 70.75 57 HIS B O 1
ATOM 5370 N N . PHE B 1 58 ? -1.636 15.109 -4.945 1 66.81 58 PHE B N 1
ATOM 5371 C CA . PHE B 1 58 ? -1.79 13.656 -4.945 1 66.81 58 PHE B CA 1
ATOM 5372 C C . PHE B 1 58 ? -0.604 12.984 -4.262 1 66.81 58 PHE B C 1
ATOM 5374 O O . PHE B 1 58 ? -0.76 11.953 -3.609 1 66.81 58 PHE B O 1
ATOM 5381 N N . ASN B 1 59 ? 0.561 13.711 -4.516 1 74.56 59 ASN B N 1
ATOM 5382 C CA . ASN B 1 59 ? 1.72 13.172 -3.811 1 74.56 59 ASN B CA 1
ATOM 5383 C C . ASN B 1 59 ? 1.718 13.578 -2.34 1 74.56 59 ASN B C 1
ATOM 5385 O O . ASN B 1 59 ? 2.27 14.617 -1.977 1 74.56 59 ASN B O 1
ATOM 5389 N N . ASN B 1 60 ? 0.928 13.359 -1.468 1 81 60 ASN B N 1
ATOM 5390 C CA . ASN B 1 60 ? 0.532 13.648 -0.095 1 81 60 ASN B CA 1
ATOM 5391 C C . ASN B 1 60 ? 1.729 13.617 0.853 1 81 60 ASN B C 1
ATOM 5393 O O . ASN B 1 60 ? 1.668 12.992 1.913 1 81 60 ASN B O 1
ATOM 5397 N N . TYR B 1 61 ? 2.809 14.352 0.463 1 92.38 61 TYR B N 1
ATOM 5398 C CA . TYR B 1 61 ? 3.982 14.484 1.317 1 92.38 61 TYR B CA 1
ATOM 5399 C C . TYR B 1 61 ? 3.768 15.57 2.371 1 92.38 61 TYR B C 1
ATOM 5401 O O . TYR B 1 61 ? 3.787 16.766 2.059 1 92.38 61 TYR B O 1
ATOM 5409 N N . ALA B 1 62 ? 3.639 15.18 3.572 1 95.38 62 ALA B N 1
ATOM 5410 C CA . ALA B 1 62 ? 3.289 16.094 4.652 1 95.38 62 ALA B CA 1
ATOM 5411 C C . ALA B 1 62 ? 4.352 17.172 4.82 1 95.38 62 ALA B C 1
ATOM 5413 O O . ALA B 1 62 ? 4.039 18.312 5.172 1 95.38 62 ALA B O 1
ATOM 5414 N N . GLU B 1 63 ? 5.637 16.891 4.504 1 96.56 63 GLU B N 1
ATOM 5415 C CA . GLU B 1 63 ? 6.73 17.844 4.695 1 96.56 63 GLU B CA 1
ATOM 5416 C C . GLU B 1 63 ? 6.707 18.938 3.627 1 96.56 63 GLU B C 1
ATOM 5418 O O . GLU B 1 63 ? 7.418 19.938 3.738 1 96.56 63 GLU B O 1
ATOM 5423 N N . TRP B 1 64 ? 5.805 18.828 2.668 1 94.81 64 TRP B N 1
ATOM 5424 C CA . TRP B 1 64 ? 5.672 19.844 1.618 1 94.81 64 TRP B CA 1
ATOM 5425 C C . TRP B 1 64 ? 4.449 20.719 1.856 1 94.81 64 TRP B C 1
ATOM 5427 O O . TRP B 1 64 ? 4.059 21.5 0.986 1 94.81 64 TRP B O 1
ATOM 5437 N N . ILE B 1 65 ? 3.844 20.625 2.941 1 95 65 ILE B N 1
ATOM 5438 C CA . ILE B 1 65 ? 2.564 21.281 3.193 1 95 65 ILE B CA 1
ATOM 5439 C C . ILE B 1 65 ? 2.727 22.797 3.082 1 95 65 ILE B C 1
ATOM 5441 O O . ILE B 1 65 ? 1.812 23.484 2.637 1 95 65 ILE B O 1
ATOM 5445 N N . LYS B 1 66 ? 3.873 23.375 3.459 1 95.69 66 LYS B N 1
ATOM 5446 C CA . LYS B 1 66 ? 4.082 24.812 3.34 1 95.69 66 LYS B CA 1
ATOM 5447 C C . LYS B 1 66 ? 3.918 25.281 1.896 1 95.69 66 LYS B C 1
ATOM 5449 O O . LYS B 1 66 ? 3.199 26.25 1.625 1 95.69 66 LYS B O 1
ATOM 5454 N N . TYR B 1 67 ? 4.578 24.562 1.029 1 93.19 67 TYR B N 1
ATOM 5455 C CA . TYR B 1 67 ? 4.551 24.938 -0.383 1 93.19 67 TYR B CA 1
ATOM 5456 C C . TYR B 1 67 ? 3.197 24.609 -1.005 1 93.19 67 TYR B C 1
ATOM 5458 O O . TYR B 1 67 ? 2.607 25.438 -1.695 1 93.19 67 TYR B O 1
ATOM 5466 N N . ARG B 1 68 ? 2.699 23.406 -0.695 1 91.06 68 ARG B N 1
ATOM 5467 C CA . ARG B 1 68 ? 1.502 22.922 -1.37 1 91.06 68 ARG B CA 1
ATOM 5468 C C . ARG B 1 68 ? 0.269 23.703 -0.943 1 91.06 68 ARG B C 1
ATOM 5470 O O . ARG B 1 68 ? -0.572 24.047 -1.775 1 91.06 68 ARG B O 1
ATOM 5477 N N . ASN B 1 69 ? 0.157 23.969 0.312 1 91.44 69 ASN B N 1
ATOM 5478 C CA . ASN B 1 69 ? -0.999 24.703 0.815 1 91.44 69 ASN B CA 1
ATOM 5479 C C . ASN B 1 69 ? -0.744 26.219 0.824 1 91.44 69 ASN B C 1
ATOM 5481 O O . ASN B 1 69 ? -1.571 26.984 1.314 1 91.44 69 ASN B O 1
ATOM 5485 N N . ARG B 1 70 ? 0.419 26.594 0.314 1 90.88 70 ARG B N 1
ATOM 5486 C CA . ARG B 1 70 ? 0.791 28 0.148 1 90.88 70 ARG B CA 1
ATOM 5487 C C . ARG B 1 70 ? 0.721 28.75 1.476 1 90.88 70 ARG B C 1
ATOM 5489 O O . ARG B 1 70 ? 0.128 29.828 1.557 1 90.88 70 ARG B O 1
ATOM 5496 N N . ILE B 1 71 ? 1.279 28.219 2.482 1 94.19 71 ILE B N 1
ATOM 5497 C CA . ILE B 1 71 ? 1.295 28.812 3.818 1 94.19 71 ILE B CA 1
ATOM 5498 C C . ILE B 1 71 ? 2.375 29.891 3.896 1 94.19 71 ILE B C 1
ATOM 5500 O O . ILE B 1 71 ? 3.52 29.656 3.504 1 94.19 71 ILE B O 1
ATOM 5504 N N . SER B 1 72 ? 2.068 31.047 4.41 1 92.31 72 SER B N 1
ATOM 5505 C CA . SER B 1 72 ? 3.041 32.125 4.543 1 92.31 72 SER B CA 1
ATOM 5506 C C . SER B 1 72 ? 4.102 31.781 5.582 1 92.31 72 SER B C 1
ATOM 5508 O O . SER B 1 72 ? 3.887 30.922 6.441 1 92.31 72 SER B O 1
ATOM 5510 N N . ASN B 1 73 ? 5.258 32.406 5.516 1 89.94 73 ASN B N 1
ATOM 5511 C CA . ASN B 1 73 ? 6.324 32.219 6.488 1 89.94 73 ASN B CA 1
ATOM 5512 C C . ASN B 1 73 ? 5.852 32.469 7.91 1 89.94 73 ASN B C 1
ATOM 5514 O O . ASN B 1 73 ? 6.148 31.719 8.828 1 89.94 73 ASN B O 1
ATOM 5518 N N . GLU B 1 74 ? 5.102 33.531 8.008 1 88.25 74 GLU B N 1
ATOM 5519 C CA . GLU B 1 74 ? 4.633 33.969 9.328 1 88.25 74 GLU B CA 1
ATOM 5520 C C . GLU B 1 74 ? 3.707 32.906 9.938 1 88.25 74 GLU B C 1
ATOM 5522 O O . GLU B 1 74 ? 3.896 32.5 11.086 1 88.25 74 GLU B O 1
ATOM 5527 N N . GLU B 1 75 ? 2.805 32.5 9.172 1 92.12 75 GLU B N 1
ATOM 5528 C CA . GLU B 1 75 ? 1.85 31.531 9.688 1 92.12 75 GLU B CA 1
ATOM 5529 C C . GLU B 1 75 ? 2.514 30.188 9.914 1 92.12 75 GLU B C 1
ATOM 5531 O O . GLU B 1 75 ? 2.191 29.484 10.875 1 92.12 75 GLU B O 1
ATOM 5536 N N . TYR B 1 76 ? 3.402 29.844 9.047 1 95.56 76 TYR B N 1
ATOM 5537 C CA . TYR B 1 76 ? 4.074 28.547 9.141 1 95.56 76 TYR B CA 1
ATOM 5538 C C . TYR B 1 76 ? 4.879 28.453 10.43 1 95.56 76 TYR B C 1
ATOM 5540 O O . TYR B 1 76 ? 4.871 27.406 11.094 1 95.56 76 TYR B O 1
ATOM 5548 N N . GLY B 1 77 ? 5.516 29.516 10.797 1 93.5 77 GLY B N 1
ATOM 5549 C CA . GLY B 1 77 ? 6.309 29.531 12.016 1 93.5 77 GLY B CA 1
ATOM 5550 C C . GLY B 1 77 ? 5.488 29.281 13.266 1 93.5 77 GLY B C 1
ATOM 5551 O O . GLY B 1 77 ? 5.996 28.734 14.25 1 93.5 77 GLY B O 1
ATOM 5552 N N . GLU B 1 78 ? 4.18 29.562 13.188 1 90.81 78 GLU B N 1
ATOM 5553 C CA . GLU B 1 78 ? 3.301 29.422 14.344 1 90.81 78 GLU B CA 1
ATOM 5554 C C . GLU B 1 78 ? 3.076 27.938 14.688 1 90.81 78 GLU B C 1
ATOM 5556 O O . GLU B 1 78 ? 2.652 27.609 15.797 1 90.81 78 GLU B O 1
ATOM 5561 N N . LEU B 1 79 ? 3.418 27.078 13.789 1 95.44 79 LEU B N 1
ATOM 5562 C CA . LEU B 1 79 ? 3.291 25.641 14.023 1 95.44 79 LEU B CA 1
ATOM 5563 C C . LEU B 1 79 ? 4.199 25.203 15.172 1 95.44 79 LEU B C 1
ATOM 5565 O O . LEU B 1 79 ? 3.965 24.156 15.781 1 95.44 79 LEU B O 1
ATOM 5569 N N . ALA B 1 80 ? 5.242 25.984 15.453 1 94.75 80 ALA B N 1
ATOM 5570 C CA . ALA B 1 80 ? 6.164 25.672 16.547 1 94.75 80 ALA B CA 1
ATOM 5571 C C . ALA B 1 80 ? 5.426 25.562 17.875 1 94.75 80 ALA B C 1
ATOM 5573 O O . ALA B 1 80 ? 5.82 24.781 18.75 1 94.75 80 ALA B O 1
ATOM 5574 N N . LYS B 1 81 ? 4.32 26.25 17.953 1 91.81 81 LYS B N 1
ATOM 5575 C CA . LYS B 1 81 ? 3.555 26.281 19.203 1 91.81 81 LYS B CA 1
ATOM 5576 C C . LYS B 1 81 ? 2.82 24.969 19.438 1 91.81 81 LYS B C 1
ATOM 5578 O O . LYS B 1 81 ? 2.33 24.719 20.547 1 91.81 81 LYS B O 1
ATOM 5583 N N . ARG B 1 82 ? 2.795 24.141 18.453 1 93.75 82 ARG B N 1
ATOM 5584 C CA . ARG B 1 82 ? 2.076 22.875 18.562 1 93.75 82 ARG B CA 1
ATOM 5585 C C . ARG B 1 82 ? 3.004 21.75 19.031 1 93.75 82 ARG B C 1
ATOM 5587 O O . ARG B 1 82 ? 2.568 20.609 19.234 1 93.75 82 ARG B O 1
ATOM 5594 N N . PHE B 1 83 ? 4.254 22.031 19.25 1 95.88 83 PHE B N 1
ATOM 5595 C CA . PHE B 1 83 ? 5.211 21.031 19.703 1 95.88 83 PHE B CA 1
ATOM 5596 C C . PHE B 1 83 ? 5.129 20.844 21.203 1 95.88 83 PHE B C 1
ATOM 5598 O O . PHE B 1 83 ? 4.957 21.812 21.953 1 95.88 83 PHE B O 1
ATOM 5605 N N . VAL B 1 84 ? 5.23 19.609 21.594 1 92.81 84 VAL B N 1
ATOM 5606 C CA . VAL B 1 84 ? 5.148 19.266 23 1 92.81 84 VAL B CA 1
ATOM 5607 C C . VAL B 1 84 ? 6.543 18.922 23.531 1 92.81 84 VAL B C 1
ATOM 5609 O O . VAL B 1 84 ? 6.91 17.75 23.625 1 92.81 84 VAL B O 1
ATOM 5612 N N . TRP B 1 85 ? 7.277 19.906 23.969 1 94.56 85 TRP B N 1
ATOM 5613 C CA . TRP B 1 85 ? 8.711 19.812 24.219 1 94.56 85 TRP B CA 1
ATOM 5614 C C . TRP B 1 85 ? 8.992 18.844 25.375 1 94.56 85 TRP B C 1
ATOM 5616 O O . TRP B 1 85 ? 10.031 18.172 25.391 1 94.56 85 TRP B O 1
ATOM 5626 N N . GLU B 1 86 ? 8.023 18.719 26.312 1 92.38 86 GLU B N 1
ATOM 5627 C CA . GLU B 1 86 ? 8.227 17.859 27.469 1 92.38 86 GLU B CA 1
ATOM 5628 C C . GLU B 1 86 ? 8.234 16.391 27.062 1 92.38 86 GLU B C 1
ATOM 5630 O O . GLU B 1 86 ? 8.828 15.547 27.75 1 92.38 86 GLU B O 1
ATOM 5635 N N . ASP B 1 87 ? 7.621 16.109 25.938 1 94.44 87 ASP B N 1
ATOM 5636 C CA . ASP B 1 87 ? 7.492 14.727 25.5 1 94.44 87 ASP B CA 1
ATOM 5637 C C . ASP B 1 87 ? 8.586 14.352 24.5 1 94.44 87 ASP B C 1
ATOM 5639 O O . ASP B 1 87 ? 8.859 13.172 24.297 1 94.44 87 ASP B O 1
ATOM 5643 N N . ILE B 1 88 ? 9.203 15.297 23.859 1 97.12 88 ILE B N 1
ATOM 5644 C CA . ILE B 1 88 ? 10.188 15.055 22.812 1 97.12 88 ILE B CA 1
ATOM 5645 C C . ILE B 1 88 ? 11.461 14.469 23.422 1 97.12 88 ILE B C 1
ATOM 5647 O O . ILE B 1 88 ? 12.062 15.07 24.312 1 97.12 88 ILE B O 1
ATOM 5651 N N . ASP B 1 89 ? 11.852 13.281 22.938 1 98.12 89 ASP B N 1
ATOM 5652 C CA . ASP B 1 89 ? 13.031 12.586 23.422 1 98.12 89 ASP B CA 1
ATOM 5653 C C . ASP B 1 89 ? 13.797 11.93 22.266 1 98.12 89 ASP B C 1
ATOM 5655 O O . ASP B 1 89 ? 13.57 10.758 21.953 1 98.12 89 ASP B O 1
ATOM 5659 N N . PRO B 1 90 ? 14.758 12.617 21.734 1 98.12 90 PRO B N 1
ATOM 5660 C CA . PRO B 1 90 ? 15.516 12.102 20.578 1 98.12 90 PRO B CA 1
ATOM 5661 C C . PRO B 1 90 ? 16.203 10.781 20.875 1 98.12 90 PRO B C 1
ATOM 5663 O O . PRO B 1 90 ? 16.484 10.008 19.953 1 98.12 90 PRO B O 1
ATOM 5666 N N . GLU B 1 91 ? 16.578 10.508 22.109 1 98.75 91 GLU B N 1
ATOM 5667 C CA . GLU B 1 91 ? 17.219 9.242 22.438 1 98.75 91 GLU B CA 1
ATOM 5668 C C . GLU B 1 91 ? 16.312 8.062 22.094 1 98.75 91 GLU B C 1
ATOM 5670 O O . GLU B 1 91 ? 16.797 6.992 21.703 1 98.75 91 GLU B O 1
ATOM 5675 N N . LYS B 1 92 ? 15.008 8.25 22.203 1 98.69 92 LYS B N 1
ATOM 5676 C CA . LYS B 1 92 ? 14.07 7.191 21.844 1 98.69 92 LYS B CA 1
ATOM 5677 C C . LYS B 1 92 ? 14.18 6.84 20.359 1 98.69 92 LYS B C 1
ATOM 5679 O O . LYS B 1 92 ? 13.977 5.688 19.969 1 98.69 92 LYS B O 1
ATOM 5684 N N . TRP B 1 93 ? 14.461 7.84 19.484 1 98.88 93 TRP B N 1
ATOM 5685 C CA . TRP B 1 93 ? 14.656 7.566 18.062 1 98.88 93 TRP B CA 1
ATOM 5686 C C . TRP B 1 93 ? 15.906 6.719 17.844 1 98.88 93 TRP B C 1
ATOM 5688 O O . TRP B 1 93 ? 15.891 5.781 17.031 1 98.88 93 TRP B O 1
ATOM 5698 N N . VAL B 1 94 ? 16.984 7.02 18.578 1 98.94 94 VAL B N 1
ATOM 5699 C CA . VAL B 1 94 ? 18.234 6.281 18.453 1 98.94 94 VAL B CA 1
ATOM 5700 C C . VAL B 1 94 ? 18.047 4.844 18.922 1 98.94 94 VAL B C 1
ATOM 5702 O O . VAL B 1 94 ? 18.484 3.9 18.266 1 98.94 94 VAL B O 1
ATOM 5705 N N . ILE B 1 95 ? 17.359 4.688 20.031 1 98.88 95 ILE B N 1
ATOM 5706 C CA . ILE B 1 95 ? 17.094 3.359 20.562 1 98.88 95 ILE B CA 1
ATOM 5707 C C . ILE B 1 95 ? 16.25 2.562 19.578 1 98.88 95 ILE B C 1
ATOM 5709 O O . ILE B 1 95 ? 16.484 1.372 19.359 1 98.88 95 ILE B O 1
ATOM 5713 N N . GLN B 1 96 ? 15.266 3.219 18.984 1 98.88 96 GLN B N 1
ATOM 5714 C CA . GLN B 1 96 ? 14.438 2.549 17.984 1 98.88 96 GLN B CA 1
ATOM 5715 C C . GLN B 1 96 ? 15.273 2.105 16.781 1 98.88 96 GLN B C 1
ATOM 5717 O O . GLN B 1 96 ? 15.062 1.019 16.234 1 98.88 96 GLN B O 1
ATOM 5722 N N . ALA B 1 97 ? 16.156 2.965 16.328 1 98.94 97 ALA B N 1
ATOM 5723 C CA . ALA B 1 97 ? 17.062 2.598 15.234 1 98.94 97 ALA B CA 1
ATOM 5724 C C . ALA B 1 97 ? 17.875 1.355 15.594 1 98.94 97 ALA B C 1
ATOM 5726 O O . ALA B 1 97 ? 18.016 0.441 14.773 1 98.94 97 ALA B O 1
ATOM 5727 N N . LYS B 1 98 ? 18.391 1.315 16.766 1 98.69 98 LYS B N 1
ATOM 5728 C CA . LYS B 1 98 ? 19.156 0.165 17.234 1 98.69 98 LYS B CA 1
ATOM 5729 C C . LYS B 1 98 ? 18.297 -1.096 17.25 1 98.69 98 LYS B C 1
ATOM 5731 O O . LYS B 1 98 ? 18.719 -2.156 16.797 1 98.69 98 LYS B O 1
ATOM 5736 N N . LYS B 1 99 ? 17.094 -0.942 17.797 1 98.69 99 LYS B N 1
ATOM 5737 C CA . LYS B 1 99 ? 16.172 -2.072 17.844 1 98.69 99 LYS B CA 1
ATOM 5738 C C . LYS B 1 99 ? 15.867 -2.59 16.438 1 98.69 99 LYS B C 1
ATOM 5740 O O . LYS B 1 99 ? 15.633 -3.785 16.25 1 98.69 99 LYS B O 1
ATOM 5745 N N . ALA B 1 100 ? 15.922 -1.732 15.469 1 98.81 100 ALA B N 1
ATOM 5746 C CA . ALA B 1 100 ? 15.602 -2.086 14.086 1 98.81 100 ALA B CA 1
ATOM 5747 C C . ALA B 1 100 ? 16.812 -2.697 13.391 1 98.81 100 ALA B C 1
ATOM 5749 O O . ALA B 1 100 ? 16.703 -3.213 12.273 1 98.81 100 ALA B O 1
ATOM 5750 N N . GLY B 1 101 ? 17.984 -2.621 14 1 98.75 101 GLY B N 1
ATOM 5751 C CA . GLY B 1 101 ? 19.219 -3.127 13.422 1 98.75 101 GLY B CA 1
ATOM 5752 C C . GLY B 1 101 ? 19.938 -2.105 12.555 1 98.75 101 GLY B C 1
ATOM 5753 O O . GLY B 1 101 ? 20.891 -2.439 11.852 1 98.75 101 GLY B O 1
ATOM 5754 N N . MET B 1 102 ? 19.547 -0.875 12.586 1 98.88 102 MET B N 1
ATOM 5755 C CA . MET B 1 102 ? 20.156 0.18 11.781 1 98.88 102 MET B CA 1
ATOM 5756 C C . MET B 1 102 ? 21.484 0.617 12.383 1 98.88 102 MET B C 1
ATOM 5758 O O . MET B 1 102 ? 21.688 0.528 13.594 1 98.88 102 MET B O 1
ATOM 5762 N N . GLN B 1 103 ? 22.375 1.104 11.5 1 98.75 103 GLN B N 1
ATOM 5763 C CA . GLN B 1 103 ? 23.734 1.365 11.945 1 98.75 103 GLN B CA 1
ATOM 5764 C C . GLN B 1 103 ? 24.062 2.854 11.859 1 98.75 103 GLN B C 1
ATOM 5766 O O . GLN B 1 103 ? 25.125 3.289 12.328 1 98.75 103 GLN B O 1
ATOM 5771 N N . TYR B 1 104 ? 23.234 3.645 11.328 1 98.81 104 TYR B N 1
ATOM 5772 C CA . TYR B 1 104 ? 23.438 5.09 11.258 1 98.81 104 TYR B CA 1
ATOM 5773 C C . TYR B 1 104 ? 22.094 5.812 11.148 1 98.81 104 TYR B C 1
ATOM 5775 O O . TYR B 1 104 ? 21.078 5.199 10.812 1 98.81 104 TYR B O 1
ATOM 5783 N N . ILE B 1 105 ? 22.094 7.07 11.492 1 98.88 105 ILE B N 1
ATOM 5784 C CA . ILE B 1 105 ? 20.906 7.926 11.484 1 98.88 105 ILE B CA 1
ATOM 5785 C C . ILE B 1 105 ? 21.219 9.219 10.727 1 98.88 105 ILE B C 1
ATOM 5787 O O . ILE B 1 105 ? 22.297 9.797 10.883 1 98.88 105 ILE B O 1
ATOM 5791 N N . THR B 1 106 ? 20.328 9.609 9.859 1 98.94 106 THR B N 1
ATOM 5792 C CA . THR B 1 106 ? 20.344 10.914 9.203 1 98.94 106 THR B CA 1
ATOM 5793 C C . THR B 1 106 ? 19.062 11.68 9.484 1 98.94 106 THR B C 1
ATOM 5795 O O . THR B 1 106 ? 17.969 11.18 9.211 1 98.94 106 THR B O 1
ATOM 5798 N N . ILE B 1 107 ? 19.141 12.852 10.023 1 98.88 107 ILE B N 1
ATOM 5799 C CA . ILE B 1 107 ? 17.953 13.641 10.328 1 98.88 107 ILE B CA 1
ATOM 5800 C C . ILE B 1 107 ? 17.922 14.891 9.453 1 98.88 107 ILE B C 1
ATOM 5802 O O . ILE B 1 107 ? 18.984 15.453 9.141 1 98.88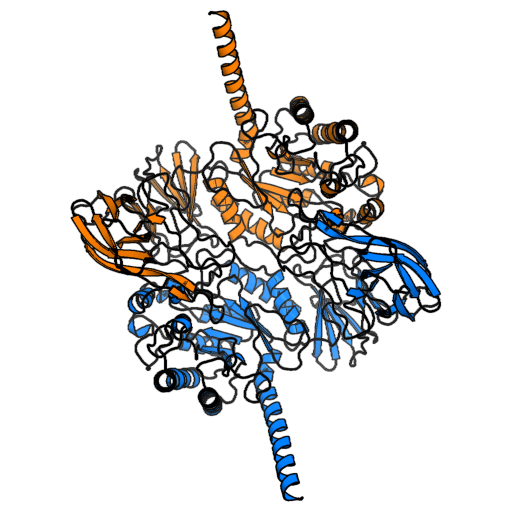 107 ILE B O 1
ATOM 5806 N N . THR B 1 108 ? 16.75 15.359 9.102 1 98.69 108 THR B N 1
ATOM 5807 C CA . THR B 1 108 ? 16.578 16.594 8.336 1 98.69 108 THR B CA 1
ATOM 5808 C C . THR B 1 108 ? 16.906 17.812 9.203 1 98.69 108 THR B C 1
ATOM 5810 O O . THR B 1 108 ? 16 18.391 9.812 1 98.69 108 THR B O 1
ATOM 5813 N N . ALA B 1 109 ? 18.125 18.219 9.164 1 98.69 109 ALA B N 1
ATOM 5814 C CA . ALA B 1 109 ? 18.484 19.438 9.906 1 98.69 109 ALA B CA 1
ATOM 5815 C C . ALA B 1 109 ? 17.75 20.656 9.352 1 98.69 109 ALA B C 1
ATOM 5817 O O . ALA B 1 109 ? 17.25 21.484 10.117 1 98.69 109 ALA B O 1
ATOM 5818 N N . LYS B 1 110 ? 17.719 20.719 8.102 1 98.38 110 LYS B N 1
ATOM 5819 C CA . LYS B 1 110 ? 16.953 21.734 7.395 1 98.38 110 LYS B CA 1
ATOM 5820 C C . LYS B 1 110 ? 16.344 21.172 6.113 1 98.38 110 LYS B C 1
ATOM 5822 O O . LYS B 1 110 ? 17.062 20.719 5.227 1 98.38 110 LYS B O 1
ATOM 5827 N N . HIS B 1 111 ? 15.039 21.203 6.047 1 98.12 111 HIS B N 1
ATOM 5828 C CA . HIS B 1 111 ? 14.32 20.797 4.848 1 98.12 111 HIS B CA 1
ATOM 5829 C C . HIS B 1 111 ? 14.102 21.984 3.908 1 98.12 111 HIS B C 1
ATOM 5831 O O . HIS B 1 111 ? 14.734 23.031 4.059 1 98.12 111 HIS B O 1
ATOM 5837 N N . HIS B 1 112 ? 13.25 21.828 2.922 1 96.88 112 HIS B N 1
ATOM 5838 C CA . HIS B 1 112 ? 13.016 22.844 1.896 1 96.88 112 HIS B CA 1
ATOM 5839 C C . HIS B 1 112 ? 12.289 24.047 2.471 1 96.88 112 HIS B C 1
ATOM 5841 O O . HIS B 1 112 ? 12.312 25.125 1.883 1 96.88 112 HIS B O 1
ATOM 5847 N N . ASP B 1 113 ? 11.656 23.891 3.627 1 97.25 113 ASP B N 1
ATOM 5848 C CA . ASP B 1 113 ? 10.914 24.984 4.238 1 97.25 113 ASP B CA 1
ATOM 5849 C C . ASP B 1 113 ? 11.867 26.047 4.805 1 97.25 113 ASP B C 1
ATOM 5851 O O . ASP B 1 113 ? 11.438 27.141 5.176 1 97.25 113 ASP B O 1
ATOM 5855 N N . GLY B 1 114 ? 13.133 25.703 4.902 1 97.62 114 GLY B N 1
ATOM 5856 C CA . GLY B 1 114 ? 14.148 26.656 5.32 1 97.62 114 GLY B CA 1
ATOM 5857 C C . GLY B 1 114 ? 14.297 26.75 6.828 1 97.62 114 GLY B C 1
ATOM 5858 O O . GLY B 1 114 ? 15.07 27.562 7.336 1 97.62 114 GLY B O 1
ATOM 5859 N N . PHE B 1 115 ? 13.586 25.922 7.539 1 97.19 115 PHE B N 1
ATOM 5860 C CA . PHE B 1 115 ? 13.547 26.016 8.992 1 97.19 115 PHE B CA 1
ATOM 5861 C C . PHE B 1 115 ? 14.672 25.188 9.609 1 97.19 115 PHE B C 1
ATOM 5863 O O . PHE B 1 115 ? 14.812 24 9.305 1 97.19 115 PHE B O 1
ATOM 5870 N N . ALA B 1 116 ? 15.469 25.75 10.453 1 97.25 116 ALA B N 1
ATOM 5871 C CA . ALA B 1 116 ? 16.562 25.047 11.125 1 97.25 116 ALA B CA 1
ATOM 5872 C C . ALA B 1 116 ? 16.078 24.375 12.406 1 97.25 116 ALA B C 1
ATOM 5874 O O . ALA B 1 116 ? 15.422 25 13.234 1 97.25 116 ALA B O 1
ATOM 5875 N N . LEU B 1 117 ? 16.438 23.156 12.609 1 97.38 117 LEU B N 1
ATOM 5876 C CA . LEU B 1 117 ? 16 22.391 13.773 1 97.38 117 LEU B CA 1
ATOM 5877 C C . LEU B 1 117 ? 16.922 22.625 14.961 1 97.38 117 LEU B C 1
ATOM 5879 O O . LEU B 1 117 ? 16.688 22.109 16.047 1 97.38 117 LEU B O 1
ATOM 5883 N N . TRP B 1 118 ? 17.984 23.344 14.781 1 96.62 118 TRP B N 1
ATOM 5884 C CA . TRP B 1 118 ? 18.938 23.641 15.844 1 96.62 118 TRP B CA 1
ATOM 5885 C C . TRP B 1 118 ? 18.984 25.141 16.125 1 96.62 118 TRP B C 1
ATOM 5887 O O . TRP B 1 118 ? 18.219 25.922 15.539 1 96.62 118 TRP B O 1
ATOM 5897 N N . ASP B 1 119 ? 19.766 25.484 17.109 1 93.31 119 ASP B N 1
ATOM 5898 C CA . ASP B 1 119 ? 19.844 26.875 17.5 1 93.31 119 ASP B CA 1
ATOM 5899 C C . ASP B 1 119 ? 20.875 27.625 16.656 1 93.31 119 ASP B C 1
ATOM 5901 O O . ASP B 1 119 ? 21.922 28.047 17.156 1 93.31 119 ASP B O 1
ATOM 5905 N N . THR B 1 120 ? 20.516 27.828 15.414 1 96.81 120 THR B N 1
ATOM 5906 C CA . THR B 1 120 ? 21.406 28.484 14.477 1 96.81 120 THR B CA 1
ATOM 5907 C C . THR B 1 120 ? 21.578 29.953 14.852 1 96.81 120 THR B C 1
ATOM 5909 O O . THR B 1 120 ? 20.656 30.594 15.375 1 96.81 120 THR B O 1
ATOM 5912 N N . LYS B 1 121 ? 22.672 30.453 14.5 1 95.56 121 LYS B N 1
ATOM 5913 C CA . LYS B 1 121 ? 22.953 31.875 14.68 1 95.56 121 LYS B CA 1
ATOM 5914 C C . LYS B 1 121 ? 22.766 32.656 13.383 1 95.56 121 LYS B C 1
ATOM 5916 O O . LYS B 1 121 ? 22.953 33.875 13.336 1 95.56 121 LYS B O 1
ATOM 5921 N N . VAL B 1 122 ? 22.344 31.906 12.422 1 96.31 122 VAL B N 1
ATOM 5922 C CA . VAL B 1 122 ? 22.094 32.5 11.117 1 96.31 122 VAL B CA 1
ATOM 5923 C C . VAL B 1 122 ? 20.609 32.781 10.961 1 96.31 122 VAL B C 1
ATOM 5925 O O . VAL B 1 122 ? 19.781 31.875 10.828 1 96.31 122 VAL B O 1
ATOM 5928 N N . GLY B 1 123 ? 20.25 34.094 10.953 1 92.38 123 GLY B N 1
ATOM 5929 C CA . GLY B 1 123 ? 18.859 34.469 10.805 1 92.38 123 GLY B CA 1
ATOM 5930 C C . GLY B 1 123 ? 18.016 34.156 12.023 1 92.38 123 GLY B C 1
ATOM 5931 O O . GLY B 1 123 ? 18.531 34.031 13.133 1 92.38 123 GLY B O 1
ATOM 5932 N N . ASN B 1 124 ? 16.609 34.125 11.766 1 92.38 124 ASN B N 1
ATOM 5933 C CA . ASN B 1 124 ? 15.688 33.969 12.883 1 92.38 124 ASN B CA 1
ATOM 5934 C C . ASN B 1 124 ? 14.648 32.875 12.594 1 92.38 124 ASN B C 1
ATOM 5936 O O . ASN B 1 124 ? 13.562 32.875 13.18 1 92.38 124 ASN B O 1
ATOM 5940 N N . TYR B 1 125 ? 14.914 32 11.727 1 94.94 125 TYR B N 1
ATOM 5941 C CA . TYR B 1 125 ? 13.945 31 11.312 1 94.94 125 TYR B CA 1
ATOM 5942 C C . TYR B 1 125 ? 14.297 29.625 11.883 1 94.94 125 TYR B C 1
ATOM 5944 O O . TYR B 1 125 ? 14.625 28.703 11.133 1 94.94 125 TYR B O 1
ATOM 5952 N N . SER B 1 126 ? 14.203 29.484 13.211 1 94.94 126 SER B N 1
ATOM 5953 C CA . SER B 1 126 ? 14.469 28.281 14.008 1 94.94 126 SER B CA 1
ATOM 5954 C C . SER B 1 126 ? 13.531 28.203 15.203 1 94.94 126 SER B C 1
ATOM 5956 O O . SER B 1 126 ? 12.781 29.141 15.484 1 94.94 126 SER B O 1
ATOM 5958 N N . PHE B 1 127 ? 13.555 27.125 15.961 1 93.94 127 PHE B N 1
ATOM 5959 C CA . PHE B 1 127 ? 12.625 26.906 17.062 1 93.94 127 PHE B CA 1
ATOM 5960 C C . PHE B 1 127 ? 12.789 27.969 18.141 1 93.94 127 PHE B C 1
ATOM 5962 O O . PHE B 1 127 ? 11.805 28.453 18.703 1 93.94 127 PHE B O 1
ATOM 5969 N N . LYS B 1 128 ? 14 28.344 18.375 1 90.38 128 LYS B N 1
ATOM 5970 C CA . LYS B 1 128 ? 14.281 29.25 19.484 1 90.38 128 LYS B CA 1
ATOM 5971 C C . LYS B 1 128 ? 13.602 30.609 19.266 1 90.38 128 LYS B C 1
ATOM 5973 O O . LYS B 1 128 ? 13.203 31.266 20.234 1 90.38 128 LYS B O 1
ATOM 5978 N N . ASN B 1 129 ? 13.398 30.953 18.078 1 90.44 129 ASN B N 1
ATOM 5979 C CA . ASN B 1 129 ? 12.789 32.25 17.75 1 90.44 129 ASN B CA 1
ATOM 5980 C C . ASN B 1 129 ? 11.273 32.188 17.906 1 90.44 129 ASN B C 1
ATOM 5982 O O . ASN B 1 129 ? 10.633 33.219 18.078 1 90.44 129 ASN B O 1
ATOM 5986 N N . TYR B 1 130 ? 10.703 31.109 17.859 1 91.5 130 TYR B N 1
ATOM 5987 C CA . TYR B 1 130 ? 9.242 30.984 17.875 1 91.5 130 TYR B CA 1
ATOM 5988 C C . TYR B 1 130 ? 8.75 30.453 19.203 1 91.5 130 TYR B C 1
ATOM 5990 O O . TYR B 1 130 ? 7.594 30.688 19.578 1 91.5 130 TYR B O 1
ATOM 5998 N N . ASP B 1 131 ? 9.617 29.703 19.859 1 90.62 131 ASP B N 1
ATOM 5999 C CA . ASP B 1 131 ? 9.281 29.109 21.141 1 90.62 131 ASP B CA 1
ATOM 6000 C C . ASP B 1 131 ? 10.477 29.125 22.094 1 90.62 131 ASP B C 1
ATOM 6002 O O . ASP B 1 131 ? 11.375 28.281 21.969 1 90.62 131 ASP B O 1
ATOM 6006 N N . PRO B 1 132 ? 10.391 29.953 23.047 1 88 132 PRO B N 1
ATOM 6007 C CA . PRO B 1 132 ? 11.539 30.078 23.953 1 88 132 PRO B CA 1
ATOM 6008 C C . PRO B 1 132 ? 11.797 28.797 24.75 1 88 132 PRO B C 1
ATOM 6010 O O . PRO B 1 132 ? 12.906 28.594 25.266 1 88 132 PRO B O 1
ATOM 6013 N N . GLU B 1 133 ? 10.805 27.938 24.891 1 89.31 133 GLU B N 1
ATOM 6014 C CA . GLU B 1 133 ? 10.945 26.703 25.641 1 89.31 133 GLU B CA 1
ATOM 6015 C C . GLU B 1 133 ? 11.57 25.594 24.781 1 89.31 133 GLU B C 1
ATOM 6017 O O . GLU B 1 133 ? 11.844 24.5 25.281 1 89.31 133 GLU B O 1
ATOM 6022 N N . SER B 1 134 ? 11.875 25.969 23.547 1 93.25 134 SER B N 1
ATOM 6023 C CA . SER B 1 134 ? 12.406 24.969 22.641 1 93.25 134 SER B CA 1
ATOM 6024 C C . SER B 1 134 ? 13.82 24.547 23.047 1 93.25 134 SER B C 1
ATOM 6026 O O . SER B 1 134 ? 14.422 25.156 23.922 1 93.25 134 SER B O 1
ATOM 6028 N N . ARG B 1 135 ? 14.234 23.406 22.531 1 95.31 135 ARG B N 1
ATOM 6029 C CA . ARG B 1 135 ? 15.539 22.812 22.797 1 95.31 135 ARG B CA 1
ATOM 6030 C C . ARG B 1 135 ? 16.281 22.531 21.484 1 95.31 135 ARG B C 1
ATOM 6032 O O . ARG B 1 135 ? 15.68 22.516 20.406 1 95.31 135 ARG B O 1
ATOM 6039 N N . ASP B 1 136 ? 17.625 22.391 21.625 1 96.31 136 ASP B N 1
ATOM 6040 C CA . ASP B 1 136 ? 18.422 21.969 20.484 1 96.31 136 ASP B CA 1
ATOM 6041 C C . ASP B 1 136 ? 18.344 20.453 20.281 1 96.31 136 ASP B C 1
ATOM 6043 O O . ASP B 1 136 ? 19.141 19.703 20.844 1 96.31 136 ASP B O 1
ATOM 6047 N N . ILE B 1 137 ? 17.484 20.078 19.469 1 96.69 137 ILE B N 1
ATOM 6048 C CA . ILE B 1 137 ? 17.172 18.672 19.25 1 96.69 137 ILE B CA 1
ATOM 6049 C C . ILE B 1 137 ? 18.344 17.969 18.578 1 96.69 137 ILE B C 1
ATOM 6051 O O . ILE B 1 137 ? 18.609 16.797 18.828 1 96.69 137 ILE B O 1
ATOM 6055 N N . LEU B 1 138 ? 19.078 18.672 17.719 1 98.38 138 LEU B N 1
ATOM 6056 C CA . LEU B 1 138 ? 20.234 18.078 17.062 1 98.38 138 LEU B CA 1
ATOM 6057 C C . LEU B 1 138 ? 21.344 17.766 18.078 1 98.38 138 LEU B C 1
ATOM 6059 O O . LEU B 1 138 ? 22.016 16.75 17.969 1 98.38 138 LEU B O 1
ATOM 6063 N N . ALA B 1 139 ? 21.531 18.672 19.016 1 98.19 139 ALA B N 1
ATOM 6064 C CA . ALA B 1 139 ? 22.516 18.422 20.062 1 98.19 139 ALA B CA 1
ATOM 6065 C C . ALA B 1 139 ? 22.125 17.188 20.891 1 98.19 139 ALA B C 1
ATOM 6067 O O . ALA B 1 139 ? 22.984 16.359 21.203 1 98.19 139 ALA B O 1
ATOM 6068 N N . GLU B 1 140 ? 20.859 17.094 21.234 1 98.38 140 GLU B N 1
ATOM 6069 C CA . GLU B 1 140 ? 20.375 15.953 22 1 98.38 140 GLU B CA 1
ATOM 6070 C C . GLU B 1 140 ? 20.516 14.656 21.203 1 98.38 140 GLU B C 1
ATOM 6072 O O . GLU B 1 140 ? 20.906 13.617 21.766 1 98.38 140 GLU B O 1
ATOM 6077 N N . LEU B 1 141 ? 20.25 14.703 19.953 1 98.75 141 LEU B N 1
ATOM 6078 C CA . LEU B 1 141 ? 20.391 13.531 19.094 1 98.75 141 LEU B CA 1
ATOM 6079 C C . LEU B 1 141 ? 21.844 13.117 18.969 1 98.75 141 LEU B C 1
ATOM 6081 O O . LEU B 1 141 ? 22.172 11.93 19.031 1 98.75 141 LEU B O 1
ATOM 6085 N N . ALA B 1 142 ? 22.703 14.102 18.766 1 98.75 142 ALA B N 1
ATOM 6086 C CA . ALA B 1 142 ? 24.141 13.828 18.672 1 98.75 142 ALA B CA 1
ATOM 6087 C C . ALA B 1 142 ? 24.656 13.133 19.938 1 98.75 142 ALA B C 1
ATOM 6089 O O . ALA B 1 142 ? 25.391 12.148 19.859 1 98.75 142 ALA B O 1
ATOM 6090 N N . ALA B 1 143 ? 24.266 13.633 21.062 1 98.69 143 ALA B N 1
ATOM 6091 C CA . ALA B 1 143 ? 24.656 13.031 22.328 1 98.69 143 ALA B CA 1
ATOM 6092 C C . ALA B 1 143 ? 24.156 11.594 22.453 1 98.69 143 ALA B C 1
ATOM 6094 O O . ALA B 1 143 ? 24.891 10.711 22.891 1 98.69 143 ALA B O 1
ATOM 6095 N N . ALA B 1 144 ? 22.906 11.406 22.047 1 98.81 144 ALA B N 1
ATOM 6096 C CA . ALA B 1 144 ? 22.312 10.07 22.094 1 98.81 144 ALA B CA 1
ATOM 6097 C C . ALA B 1 144 ? 23.047 9.117 21.156 1 98.81 144 ALA B C 1
ATOM 6099 O O . ALA B 1 144 ? 23.312 7.965 21.5 1 98.81 144 ALA B O 1
ATOM 6100 N N . CYS B 1 145 ? 23.359 9.594 19.969 1 98.81 145 CYS B N 1
ATOM 6101 C CA . CYS B 1 145 ? 24.094 8.781 19.016 1 98.81 145 CYS B CA 1
ATOM 6102 C C . CYS B 1 145 ? 25.453 8.367 19.578 1 98.81 145 CYS B C 1
ATOM 6104 O O . CYS B 1 145 ? 25.859 7.207 19.453 1 98.81 145 CYS B O 1
ATOM 6106 N N . LYS B 1 146 ? 26.141 9.312 20.156 1 98.5 146 LYS B N 1
ATOM 6107 C CA . LYS B 1 146 ? 27.438 9.008 20.797 1 98.5 146 LYS B CA 1
ATOM 6108 C C . LYS B 1 146 ? 27.266 7.977 21.906 1 98.5 146 LYS B C 1
ATOM 6110 O O . LYS B 1 146 ? 28 6.992 21.953 1 98.5 146 LYS B O 1
ATOM 6115 N N . LYS B 1 147 ? 26.281 8.203 22.703 1 98.62 147 LYS B N 1
ATOM 6116 C CA . LYS B 1 147 ? 26 7.324 23.844 1 98.62 147 LYS B CA 1
ATOM 6117 C C . LYS B 1 147 ? 25.75 5.895 23.375 1 98.62 147 LYS B C 1
ATOM 6119 O O . LYS B 1 147 ? 26.172 4.938 24.016 1 98.62 147 LYS B O 1
ATOM 6124 N N . HIS B 1 148 ? 25.109 5.719 22.25 1 98.5 148 HIS B N 1
ATOM 6125 C CA . HIS B 1 148 ? 24.688 4.398 21.797 1 98.5 148 HIS B CA 1
ATOM 6126 C C . HIS B 1 148 ? 25.516 3.912 20.625 1 98.5 148 HIS B C 1
ATOM 6128 O O . HIS B 1 148 ? 25.156 2.945 19.953 1 98.5 148 HIS B O 1
ATOM 6134 N N . ASN B 1 149 ? 26.609 4.574 20.328 1 97.94 149 ASN B N 1
ATOM 6135 C CA . ASN B 1 149 ? 27.516 4.203 19.266 1 97.94 149 ASN B CA 1
ATOM 6136 C C . ASN B 1 149 ? 26.812 4.117 17.922 1 97.94 149 ASN B C 1
ATOM 6138 O O . ASN B 1 149 ? 26.922 3.111 17.219 1 97.94 149 ASN B O 1
ATOM 6142 N N . MET B 1 150 ? 26.016 5.031 17.594 1 98.62 150 MET B N 1
ATOM 6143 C CA . MET B 1 150 ? 25.281 5.219 16.344 1 98.62 150 MET B CA 1
ATOM 6144 C C . MET B 1 150 ? 25.906 6.34 15.516 1 98.62 150 MET B C 1
ATOM 6146 O O . MET B 1 150 ? 26.203 7.414 16.047 1 98.62 150 MET B O 1
ATOM 6150 N N . LYS B 1 151 ? 26.203 6.078 14.266 1 98.62 151 LYS B N 1
ATOM 6151 C CA . LYS B 1 151 ? 26.719 7.137 13.398 1 98.62 151 LYS B CA 1
ATOM 6152 C C . LYS B 1 151 ? 25.641 8.172 13.094 1 98.62 151 LYS B C 1
ATOM 6154 O O . LYS B 1 151 ? 24.484 7.824 12.883 1 98.62 151 LYS B O 1
ATOM 6159 N N . LEU B 1 152 ? 26.047 9.43 13.07 1 98.81 152 LEU B N 1
ATOM 6160 C CA . LEU B 1 152 ? 25.094 10.523 12.891 1 98.81 152 LEU B CA 1
ATOM 6161 C C . LEU B 1 152 ? 25.359 11.266 11.586 1 98.81 152 LEU B C 1
ATOM 6163 O O . LEU B 1 152 ? 26.5 11.578 11.258 1 98.81 152 LEU B O 1
ATOM 6167 N N . GLY B 1 153 ? 24.312 11.461 10.828 1 98.81 153 GLY B N 1
ATOM 6168 C CA . GLY B 1 153 ? 24.328 12.305 9.641 1 98.81 153 GLY B CA 1
ATOM 6169 C C . GLY B 1 153 ? 23.266 13.375 9.656 1 98.81 153 GLY B C 1
ATOM 6170 O O . GLY B 1 153 ? 22.312 13.305 10.445 1 98.81 153 GLY B O 1
ATOM 6171 N N . PHE B 1 154 ? 23.453 14.414 8.773 1 98.88 154 PHE B N 1
ATOM 6172 C CA . PHE B 1 154 ? 22.484 15.508 8.656 1 98.88 154 PHE B CA 1
ATOM 6173 C C . PHE B 1 154 ? 22.016 15.656 7.211 1 98.88 154 PHE B C 1
ATOM 6175 O O . PHE B 1 154 ? 22.828 15.641 6.285 1 98.88 154 PHE B O 1
ATOM 6182 N N . TYR B 1 155 ? 20.75 15.695 7.055 1 98.75 155 TYR B N 1
ATOM 6183 C CA . TYR B 1 155 ? 20.141 16.188 5.816 1 98.75 155 TYR B CA 1
ATOM 6184 C C . TYR B 1 155 ? 20.109 17.703 5.789 1 98.75 155 TYR B C 1
ATOM 6186 O O . TYR B 1 155 ? 19.656 18.344 6.75 1 98.75 155 TYR B O 1
ATOM 6194 N N . TYR B 1 156 ? 20.578 18.344 4.734 1 98.69 156 TYR B N 1
ATOM 6195 C CA . TYR B 1 156 ? 20.547 19.797 4.566 1 98.69 156 TYR B CA 1
ATOM 6196 C C . TYR B 1 156 ? 20.094 20.172 3.158 1 98.69 156 TYR B C 1
ATOM 6198 O O . TYR B 1 156 ? 20.766 19.828 2.178 1 98.69 156 TYR B O 1
ATOM 6206 N N . SER B 1 157 ? 19 20.859 3.053 1 98 157 SER B N 1
ATOM 6207 C CA . SER B 1 157 ? 18.531 21.375 1.768 1 98 157 SER B CA 1
ATOM 6208 C C . SER B 1 157 ? 19.344 22.609 1.35 1 98 157 SER B C 1
ATOM 6210 O O . SER B 1 157 ? 19.094 23.719 1.835 1 98 157 SER B O 1
ATOM 6212 N N . HIS B 1 158 ? 20.188 22.469 0.437 1 96.38 158 HIS B N 1
ATOM 6213 C CA . HIS B 1 158 ? 21.141 23.516 0.084 1 96.38 158 HIS B CA 1
ATOM 6214 C C . HIS B 1 158 ? 20.609 24.375 -1.058 1 96.38 158 HIS B C 1
ATOM 6216 O O . HIS B 1 158 ? 20.891 25.578 -1.118 1 96.38 158 HIS B O 1
ATOM 6222 N N . TRP B 1 159 ? 19.828 23.75 -1.888 1 93.38 159 TRP B N 1
ATOM 6223 C CA . TRP B 1 159 ? 19.375 24.375 -3.125 1 93.38 159 TRP B CA 1
ATOM 6224 C C . TRP B 1 159 ? 18.016 25.047 -2.934 1 93.38 159 TRP B C 1
ATOM 6226 O O . TRP B 1 159 ? 17.859 26.234 -3.271 1 93.38 159 TRP B O 1
ATOM 6236 N N . VAL B 1 160 ? 17.109 24.375 -2.336 1 95.38 160 VAL B N 1
ATOM 6237 C CA . VAL B 1 160 ? 15.727 24.828 -2.193 1 95.38 160 VAL B CA 1
ATOM 6238 C C . VAL B 1 160 ? 15.516 25.438 -0.804 1 95.38 160 VAL B C 1
ATOM 6240 O O . VAL B 1 160 ? 15.961 24.859 0.196 1 95.38 160 VAL B O 1
ATOM 6243 N N . ASP B 1 161 ? 14.906 26.609 -0.758 1 97.12 161 ASP B N 1
ATOM 6244 C CA . ASP B 1 161 ? 14.531 27.297 0.476 1 97.12 161 ASP B CA 1
ATOM 6245 C C . ASP B 1 161 ? 13.289 28.172 0.273 1 97.12 161 ASP B C 1
ATOM 6247 O O . ASP B 1 161 ? 13.383 29.266 -0.273 1 97.12 161 ASP B O 1
ATOM 6251 N N . TRP B 1 162 ? 12.195 27.703 0.793 1 96.38 162 TRP B N 1
ATOM 6252 C CA . TRP B 1 162 ? 10.93 28.375 0.554 1 96.38 162 TRP B CA 1
ATOM 6253 C C . TRP B 1 162 ? 10.797 29.625 1.434 1 96.38 162 TRP B C 1
ATOM 6255 O O . TRP B 1 162 ? 9.891 30.438 1.239 1 96.38 162 TRP B O 1
ATOM 6265 N N . GLU B 1 163 ? 11.641 29.797 2.375 1 96 163 GLU B N 1
ATOM 6266 C CA . GLU B 1 163 ? 11.547 30.906 3.322 1 96 163 GLU B CA 1
ATOM 6267 C C . GLU B 1 163 ? 12.398 32.094 2.869 1 96 163 GLU B C 1
ATOM 6269 O O . GLU B 1 163 ? 11.961 33.25 2.955 1 96 163 GLU B O 1
ATOM 6274 N N . HIS B 1 164 ? 13.562 31.891 2.396 1 96.19 164 HIS B N 1
ATOM 6275 C CA . HIS B 1 164 ? 14.523 32.938 2.098 1 96.19 164 HIS B CA 1
ATOM 6276 C C . HIS B 1 164 ? 14.172 33.656 0.794 1 96.19 164 HIS B C 1
ATOM 6278 O O . HIS B 1 164 ? 13.883 33 -0.214 1 96.19 164 HIS B O 1
ATOM 6284 N N . PRO B 1 165 ? 14.25 34.969 0.794 1 95.56 165 PRO B N 1
ATOM 6285 C CA . PRO B 1 165 ? 13.844 35.688 -0.404 1 95.56 165 PRO B CA 1
ATOM 6286 C C . PRO B 1 165 ? 14.711 35.375 -1.619 1 95.56 165 PRO B C 1
ATOM 6288 O O . PRO B 1 165 ? 14.258 35.5 -2.758 1 95.56 165 PRO B O 1
ATOM 6291 N N . TYR B 1 166 ? 15.922 34.906 -1.361 1 97.31 166 TYR B N 1
ATOM 6292 C CA . TYR B 1 166 ? 16.812 34.625 -2.469 1 97.31 166 TYR B CA 1
ATOM 6293 C C . TYR B 1 166 ? 17.062 33.125 -2.596 1 97.31 166 TYR B C 1
ATOM 6295 O O . TYR B 1 166 ? 17.969 32.688 -3.312 1 97.31 166 TYR B O 1
ATOM 6303 N N . GLY B 1 167 ? 16.328 32.312 -1.856 1 96 167 GLY B N 1
ATOM 6304 C CA . GLY B 1 167 ? 16.344 30.875 -2.074 1 96 167 GLY B CA 1
ATOM 6305 C C . GLY B 1 167 ? 15.562 30.438 -3.299 1 96 167 GLY B C 1
ATOM 6306 O O . GLY B 1 167 ? 14.648 31.141 -3.738 1 96 167 GLY B O 1
ATOM 6307 N N . TRP B 1 168 ? 15.961 29.328 -3.854 1 93.94 168 TRP B N 1
ATOM 6308 C CA . TRP B 1 168 ? 15.195 28.812 -4.977 1 93.94 168 TRP B CA 1
ATOM 6309 C C . TRP B 1 168 ? 13.914 28.141 -4.5 1 93.94 168 TRP B C 1
ATOM 6311 O O . TRP B 1 168 ? 13.891 27.5 -3.438 1 93.94 168 TRP B O 1
ATOM 6321 N N . ASP B 1 169 ? 12.852 28.266 -5.246 1 91.56 169 ASP B N 1
ATOM 6322 C CA . ASP B 1 169 ? 11.586 27.562 -5.074 1 91.56 169 ASP B CA 1
ATOM 6323 C C . ASP B 1 169 ? 10.961 27.219 -6.422 1 91.56 169 ASP B C 1
ATOM 6325 O O . ASP B 1 169 ? 11.242 27.875 -7.43 1 91.56 169 ASP B O 1
ATOM 6329 N N . HIS B 1 170 ? 10.164 26.234 -6.465 1 89.19 170 HIS B N 1
ATOM 6330 C CA . HIS B 1 170 ? 9.609 25.734 -7.715 1 89.19 170 HIS B CA 1
ATOM 6331 C C . HIS B 1 170 ? 8.828 26.812 -8.453 1 89.19 170 HIS B C 1
ATOM 6333 O O . HIS B 1 170 ? 8.82 26.844 -9.688 1 89.19 170 HIS B O 1
ATOM 6339 N N . ASN B 1 171 ? 8.227 27.688 -7.719 1 91.81 171 ASN B N 1
ATOM 6340 C CA . ASN B 1 171 ? 7.379 28.703 -8.336 1 91.81 171 ASN B CA 1
ATOM 6341 C C . ASN B 1 171 ? 8.203 29.703 -9.133 1 91.81 171 ASN B C 1
ATOM 6343 O O . ASN B 1 171 ? 7.66 30.453 -9.953 1 91.81 171 ASN B O 1
ATOM 6347 N N . ARG B 1 172 ? 9.43 29.797 -8.914 1 92.56 172 ARG B N 1
ATOM 6348 C CA . ARG B 1 172 ? 10.312 30.734 -9.609 1 92.56 172 ARG B CA 1
ATOM 6349 C C . ARG B 1 172 ? 10.492 30.328 -11.07 1 92.56 172 ARG B C 1
ATOM 6351 O O . ARG B 1 172 ? 10.977 31.125 -11.883 1 92.56 172 ARG B O 1
ATOM 6358 N N . GLU B 1 173 ? 10.109 29.125 -11.344 1 89.69 173 GLU B N 1
ATOM 6359 C CA . GLU B 1 173 ? 10 28.75 -12.758 1 89.69 173 GLU B CA 1
ATOM 6360 C C . GLU B 1 173 ? 9.055 29.688 -13.5 1 89.69 173 GLU B C 1
ATOM 6362 O O . GLU B 1 173 ? 9.273 29.984 -14.68 1 89.69 173 GLU B O 1
ATOM 6367 N N . LEU B 1 174 ? 8.062 30.094 -12.859 1 91.06 174 LEU B N 1
ATOM 6368 C CA . LEU B 1 174 ? 7.07 31 -13.438 1 91.06 174 LEU B CA 1
ATOM 6369 C C . LEU B 1 174 ? 7.504 32.438 -13.289 1 91.06 174 LEU B C 1
ATOM 6371 O O . LEU B 1 174 ? 7.441 33.219 -14.25 1 91.06 174 LEU B O 1
ATOM 6375 N N . THR B 1 175 ? 7.969 32.844 -12.125 1 91 175 THR B N 1
ATOM 6376 C CA . THR B 1 175 ? 8.211 34.25 -11.836 1 91 175 THR B CA 1
ATOM 6377 C C . THR B 1 175 ? 9.547 34.719 -12.422 1 91 175 THR B C 1
ATOM 6379 O O . THR B 1 175 ? 9.742 35.906 -12.688 1 91 175 THR B O 1
ATOM 6382 N N . GLN B 1 176 ? 10.492 33.781 -12.539 1 91.5 176 GLN B N 1
ATOM 6383 C CA . GLN B 1 176 ? 11.812 34.062 -13.094 1 91.5 176 GLN B CA 1
ATOM 6384 C C . GLN B 1 176 ? 12.422 35.312 -12.461 1 91.5 176 GLN B C 1
ATOM 6386 O O . GLN B 1 176 ? 12.922 36.188 -13.164 1 91.5 176 GLN B O 1
ATOM 6391 N N . ASP B 1 177 ? 12.43 35.375 -11.164 1 93.56 177 ASP B N 1
ATOM 6392 C CA . ASP B 1 177 ? 12.758 36.625 -10.477 1 93.56 177 ASP B CA 1
ATOM 6393 C C . ASP B 1 177 ? 13.992 36.438 -9.602 1 93.56 177 ASP B C 1
ATOM 6395 O O . ASP B 1 177 ? 14.164 37.156 -8.617 1 93.56 177 ASP B O 1
ATOM 6399 N N . LEU B 1 178 ? 14.844 35.531 -9.844 1 96.31 178 LEU B N 1
ATOM 6400 C CA . LEU B 1 178 ? 16.031 35.25 -9.031 1 96.31 178 LEU B CA 1
ATOM 6401 C C . LEU B 1 178 ? 17.281 35.312 -9.891 1 96.31 178 LEU B C 1
ATOM 6403 O O . LEU B 1 178 ? 17.453 34.5 -10.812 1 96.31 178 LEU B O 1
ATOM 6407 N N . SER B 1 179 ? 18.234 36.219 -9.57 1 96.75 179 SER B N 1
ATOM 6408 C CA . SER B 1 179 ? 19.516 36.312 -10.281 1 96.75 179 SER B CA 1
ATOM 6409 C C . SER B 1 179 ? 20.578 35.438 -9.625 1 96.75 179 SER B C 1
ATOM 6411 O O . SER B 1 179 ? 20.438 35.062 -8.461 1 96.75 179 SER B O 1
ATOM 6413 N N . ASP B 1 180 ? 21.625 35.219 -10.375 1 96.62 180 ASP B N 1
ATOM 6414 C CA . ASP B 1 180 ? 22.766 34.469 -9.852 1 96.62 180 ASP B CA 1
ATOM 6415 C C . ASP B 1 180 ? 23.375 35.156 -8.641 1 96.62 180 ASP B C 1
ATOM 6417 O O . ASP B 1 180 ? 23.781 34.5 -7.68 1 96.62 180 ASP B O 1
ATOM 6421 N N . GLU B 1 181 ? 23.422 36.438 -8.703 1 97.56 181 GLU B N 1
ATOM 6422 C CA . GLU B 1 181 ? 24 37.219 -7.609 1 97.56 181 GLU B CA 1
ATOM 6423 C C . GLU B 1 181 ? 23.156 37.125 -6.344 1 97.56 181 GLU B C 1
ATOM 6425 O O . GLU B 1 181 ? 23.688 37 -5.242 1 97.56 181 GLU B O 1
ATOM 6430 N N . GLN B 1 182 ? 21.875 37.219 -6.52 1 97.81 182 GLN B N 1
ATOM 6431 C CA . GLN B 1 182 ? 20.953 37.062 -5.395 1 97.81 182 GLN B CA 1
ATOM 6432 C C . GLN B 1 182 ? 21.047 35.688 -4.77 1 97.81 182 GLN B C 1
ATOM 6434 O O . GLN B 1 182 ? 21.109 35.562 -3.547 1 97.81 182 GLN B O 1
ATOM 6439 N N . PHE B 1 183 ? 21.062 34.688 -5.617 1 97.94 183 PHE B N 1
ATOM 6440 C CA . PHE B 1 183 ? 21.188 33.312 -5.113 1 97.94 183 PHE B CA 1
ATOM 6441 C C . PHE B 1 183 ? 22.516 33.125 -4.387 1 97.94 183 PHE B C 1
ATOM 6443 O O . PHE B 1 183 ? 22.578 32.438 -3.367 1 97.94 183 PHE B O 1
ATOM 6450 N N . ASP B 1 184 ? 23.594 33.719 -4.891 1 98.19 184 ASP B N 1
ATOM 6451 C CA . ASP B 1 184 ? 24.891 33.594 -4.223 1 98.19 184 ASP B CA 1
ATOM 6452 C C . ASP B 1 184 ? 24.859 34.281 -2.852 1 98.19 184 ASP B C 1
ATOM 6454 O O . ASP B 1 184 ? 25.547 33.844 -1.929 1 98.19 184 ASP B O 1
ATOM 6458 N N . LYS B 1 185 ? 24.109 35.344 -2.736 1 98.25 185 LYS B N 1
ATOM 6459 C CA . LYS B 1 185 ? 23.922 35.969 -1.422 1 98.25 185 LYS B CA 1
ATOM 6460 C C . LYS B 1 185 ? 23.281 34.969 -0.441 1 98.25 185 LYS B C 1
ATOM 6462 O O . LYS B 1 185 ? 23.75 34.844 0.692 1 98.25 185 LYS B O 1
ATOM 6467 N N . TYR B 1 186 ? 22.234 34.312 -0.829 1 98.06 186 TYR B N 1
ATOM 6468 C CA . TYR B 1 186 ? 21.625 33.25 -0.036 1 98.06 186 TYR B CA 1
ATOM 6469 C C . TYR B 1 186 ? 22.656 32.188 0.334 1 98.06 186 TYR B C 1
ATOM 6471 O O . TYR B 1 186 ? 22.766 31.797 1.495 1 98.06 186 TYR B O 1
ATOM 6479 N N . TRP B 1 187 ? 23.469 31.828 -0.647 1 98.5 187 TRP B N 1
ATOM 6480 C CA . TRP B 1 187 ? 24.469 30.781 -0.48 1 98.5 187 TRP B CA 1
ATOM 6481 C C . TRP B 1 187 ? 25.5 31.172 0.564 1 98.5 187 TRP B C 1
ATOM 6483 O O . TRP B 1 187 ? 25.766 30.422 1.501 1 98.5 187 TRP B O 1
ATOM 6493 N N . GLN B 1 188 ? 26.016 32.406 0.45 1 98.5 188 GLN B N 1
ATOM 6494 C CA . GLN B 1 188 ? 27.125 32.844 1.295 1 98.5 188 GLN B CA 1
ATOM 6495 C C . GLN B 1 188 ? 26.625 33.25 2.684 1 98.5 188 GLN B C 1
ATOM 6497 O O . GLN B 1 188 ? 27.344 33.094 3.672 1 98.5 188 GLN B O 1
ATOM 6502 N N . GLU B 1 189 ? 25.422 33.688 2.758 1 98.31 189 GLU B N 1
ATOM 6503 C CA . GLU B 1 189 ? 24.938 34.25 4.016 1 98.31 189 GLU B CA 1
ATOM 6504 C C . GLU B 1 189 ? 24.156 33.219 4.824 1 98.31 189 GLU B C 1
ATOM 6506 O O . GLU B 1 189 ? 23.984 33.375 6.031 1 98.31 189 GLU B O 1
ATOM 6511 N N . LYS B 1 190 ? 23.703 32.156 4.215 1 98.5 190 LYS B N 1
ATOM 6512 C CA . LYS B 1 190 ? 22.906 31.188 4.953 1 98.5 190 LYS B CA 1
ATOM 6513 C C . LYS B 1 190 ? 23.484 29.781 4.801 1 98.5 190 LYS B C 1
ATOM 6515 O O . LYS B 1 190 ? 23.828 29.141 5.793 1 98.5 190 LYS B O 1
ATOM 6520 N N . VAL B 1 191 ? 23.703 29.297 3.59 1 98.62 191 VAL B N 1
ATOM 6521 C CA . VAL B 1 191 ? 24.078 27.906 3.348 1 98.62 191 VAL B CA 1
ATOM 6522 C C . VAL B 1 191 ? 25.438 27.625 3.988 1 98.62 191 VAL B C 1
ATOM 6524 O O . VAL B 1 191 ? 25.562 26.734 4.832 1 98.62 191 VAL B O 1
ATOM 6527 N N . ILE B 1 192 ? 26.453 28.391 3.639 1 98.75 192 ILE B N 1
ATOM 6528 C CA . ILE B 1 192 ? 27.828 28.141 4.082 1 98.75 192 ILE B CA 1
ATOM 6529 C C . ILE B 1 192 ? 27.922 28.297 5.598 1 98.75 192 ILE B C 1
ATOM 6531 O O . ILE B 1 192 ? 28.406 27.406 6.289 1 98.75 192 ILE B O 1
ATOM 6535 N N . PRO B 1 193 ? 27.375 29.375 6.18 1 98.75 193 PRO B N 1
ATOM 6536 C CA . PRO B 1 193 ? 27.484 29.5 7.637 1 98.75 193 PRO B CA 1
ATOM 6537 C C . PRO B 1 193 ? 26.703 28.422 8.375 1 98.75 193 PRO B C 1
ATOM 6539 O O . PRO B 1 193 ? 27.141 27.938 9.422 1 98.75 193 PRO B O 1
ATOM 6542 N N . GLN B 1 194 ? 25.516 28.016 7.906 1 98.75 194 GLN B N 1
ATOM 6543 C CA . GLN B 1 194 ? 24.75 26.969 8.57 1 98.75 194 GLN B CA 1
ATOM 6544 C C . GLN B 1 194 ? 25.453 25.625 8.469 1 98.75 194 GLN B C 1
ATOM 6546 O O . GLN B 1 194 ? 25.484 24.859 9.438 1 98.75 194 GLN B O 1
ATOM 6551 N N . LEU B 1 195 ? 26.031 25.328 7.32 1 98.88 195 LEU B N 1
ATOM 6552 C CA . LEU B 1 195 ? 26.812 24.094 7.191 1 98.88 195 LEU B CA 1
ATOM 6553 C C . LEU B 1 195 ? 27.984 24.094 8.156 1 98.88 195 LEU B C 1
ATOM 6555 O O . LEU B 1 195 ? 28.297 23.062 8.758 1 98.88 195 LEU B O 1
ATOM 6559 N N . ARG B 1 196 ? 28.641 25.234 8.289 1 98.75 196 ARG B N 1
ATOM 6560 C CA . ARG B 1 196 ? 29.734 25.344 9.25 1 98.75 196 ARG B CA 1
ATOM 6561 C C . ARG B 1 196 ? 29.25 25.016 10.664 1 98.75 196 ARG B C 1
ATOM 6563 O O . ARG B 1 196 ? 29.922 24.297 11.398 1 98.75 196 ARG B O 1
ATOM 6570 N N . GLU B 1 197 ? 28.078 25.531 11.062 1 98.69 197 GLU B N 1
ATOM 6571 C CA . GLU B 1 197 ? 27.516 25.234 12.383 1 98.69 197 GLU B CA 1
ATOM 6572 C C . GLU B 1 197 ? 27.281 23.734 12.555 1 98.69 197 GLU B C 1
ATOM 6574 O O . GLU B 1 197 ? 27.656 23.156 13.578 1 98.69 197 GLU B O 1
ATOM 6579 N N . LEU B 1 198 ? 26.672 23.047 11.539 1 98.81 198 LEU B N 1
ATOM 6580 C CA . LEU B 1 198 ? 26.344 21.625 11.609 1 98.81 198 LEU B CA 1
ATOM 6581 C C . LEU B 1 198 ? 27.609 20.781 11.703 1 98.81 198 LEU B C 1
ATOM 6583 O O . LEU B 1 198 ? 27.609 19.75 12.375 1 98.81 198 LEU B O 1
ATOM 6587 N N . LEU B 1 199 ? 28.703 21.234 11.047 1 98.69 199 LEU B N 1
ATOM 6588 C CA . LEU B 1 199 ? 29.922 20.438 10.922 1 98.69 199 LEU B CA 1
ATOM 6589 C C . LEU B 1 199 ? 30.859 20.703 12.102 1 98.69 199 LEU B C 1
ATOM 6591 O O . LEU B 1 199 ? 31.828 19.969 12.281 1 98.69 199 LEU B O 1
ATOM 6595 N N . THR B 1 200 ? 30.562 21.672 12.977 1 98.44 200 THR B N 1
ATOM 6596 C CA . THR B 1 200 ? 31.516 22 14.031 1 98.44 200 THR B CA 1
ATOM 6597 C C . THR B 1 200 ? 30.906 21.781 15.414 1 98.44 200 THR B C 1
ATOM 6599 O O . THR B 1 200 ? 31.609 21.531 16.391 1 98.44 200 THR B O 1
ATOM 6602 N N . ASN B 1 201 ? 29.578 21.797 15.508 1 97.75 201 ASN B N 1
ATOM 6603 C CA . ASN B 1 201 ? 28.984 21.953 16.828 1 97.75 201 ASN B CA 1
ATOM 6604 C C . ASN B 1 201 ? 28.422 20.625 17.344 1 97.75 201 ASN B C 1
ATOM 6606 O O . ASN B 1 201 ? 27.969 20.547 18.484 1 97.75 201 ASN B O 1
ATOM 6610 N N . TYR B 1 202 ? 28.5 19.547 16.641 1 98.06 202 TYR B N 1
ATOM 6611 C CA . TYR B 1 202 ? 27.719 18.375 17.031 1 98.06 202 TYR B CA 1
ATOM 6612 C C . TYR B 1 202 ? 28.578 17.109 17.016 1 98.06 202 TYR B C 1
ATOM 6614 O O . TYR B 1 202 ? 28.062 16 16.906 1 98.06 202 TYR B O 1
ATOM 6622 N N . GLY B 1 203 ? 29.875 17.266 17.125 1 97.44 203 GLY B N 1
ATOM 6623 C CA . GLY B 1 203 ? 30.797 16.125 17.141 1 97.44 203 GLY B CA 1
ATOM 6624 C C . GLY B 1 203 ? 31.062 15.57 15.75 1 97.44 203 GLY B C 1
ATOM 6625 O O . GLY B 1 203 ? 31.141 16.312 14.773 1 97.44 203 GLY B O 1
ATOM 6626 N N . ASP B 1 204 ? 31.312 14.266 15.711 1 97.25 204 ASP B N 1
ATOM 6627 C CA . ASP B 1 204 ? 31.609 13.617 14.438 1 97.25 204 ASP B CA 1
ATOM 6628 C C . ASP B 1 204 ? 30.359 13.508 13.578 1 97.25 204 ASP B C 1
ATOM 6630 O O . ASP B 1 204 ? 29.328 12.969 14.016 1 97.25 204 ASP B O 1
ATOM 6634 N N . VAL B 1 205 ? 30.438 14 12.445 1 98.5 205 VAL B N 1
ATOM 6635 C CA . VAL B 1 205 ? 29.344 13.906 11.477 1 98.5 205 VAL B CA 1
ATOM 6636 C C . VAL B 1 205 ? 29.719 12.891 10.391 1 98.5 205 VAL B C 1
ATOM 6638 O O . VAL B 1 205 ? 30.641 13.125 9.602 1 98.5 205 VAL B O 1
ATOM 6641 N N . ALA B 1 206 ? 28.969 11.828 10.375 1 98.38 206 ALA B N 1
ATOM 6642 C CA . ALA B 1 206 ? 29.328 10.703 9.508 1 98.38 206 ALA B CA 1
ATOM 6643 C C . ALA B 1 206 ? 28.938 10.992 8.055 1 98.38 206 ALA B C 1
ATOM 6645 O O . ALA B 1 206 ? 29.609 10.523 7.129 1 98.38 206 ALA B O 1
ATOM 6646 N N . LEU B 1 207 ? 27.859 11.641 7.891 1 97.94 207 LEU B N 1
ATOM 6647 C CA . LEU B 1 207 ? 27.453 11.93 6.52 1 97.94 207 LEU B CA 1
ATOM 6648 C C . LEU B 1 207 ? 26.609 13.203 6.457 1 97.94 207 LEU B C 1
ATOM 6650 O O . LEU B 1 207 ? 25.906 13.539 7.414 1 97.94 207 LEU B O 1
ATOM 6654 N N . LEU B 1 208 ? 26.75 13.953 5.398 1 98.25 208 LEU B N 1
ATOM 6655 C CA . LEU B 1 208 ? 25.891 15.047 4.988 1 98.25 208 LEU B CA 1
ATOM 6656 C C . LEU B 1 208 ? 25.062 14.664 3.762 1 98.25 208 LEU B C 1
ATOM 6658 O O . LEU B 1 208 ? 25.625 14.352 2.707 1 98.25 208 LEU B O 1
ATOM 6662 N N . TRP B 1 209 ? 23.797 14.625 3.924 1 98.5 209 TRP B N 1
ATOM 6663 C CA . TRP B 1 209 ? 22.859 14.203 2.883 1 98.5 209 TRP B CA 1
ATOM 6664 C C . TRP B 1 209 ? 22.203 15.414 2.227 1 98.5 209 TRP B C 1
ATOM 6666 O O . TRP B 1 209 ? 21.484 16.172 2.887 1 98.5 209 TRP B O 1
ATOM 6676 N N . PHE B 1 210 ? 22.5 15.617 0.965 1 97.88 210 PHE B N 1
ATOM 6677 C CA . PHE B 1 210 ? 21.906 16.703 0.195 1 97.88 210 PHE B CA 1
ATOM 6678 C C . PHE B 1 210 ? 20.734 16.203 -0.647 1 97.88 210 PHE B C 1
ATOM 6680 O O . PHE B 1 210 ? 20.594 14.992 -0.846 1 97.88 210 PHE B O 1
ATOM 6687 N N . ASP B 1 211 ? 19.891 17.172 -1.013 1 93.75 211 ASP B N 1
ATOM 6688 C CA . ASP B 1 211 ? 18.688 16.766 -1.727 1 93.75 211 ASP B CA 1
ATOM 6689 C C . ASP B 1 211 ? 18.594 17.453 -3.086 1 93.75 211 ASP B C 1
ATOM 6691 O O . ASP B 1 211 ? 19.25 18.469 -3.316 1 93.75 211 ASP B O 1
ATOM 6695 N N . MET B 1 212 ? 17.781 16.875 -3.967 1 83.88 212 MET B N 1
ATOM 6696 C CA . MET B 1 212 ? 17.406 17.25 -5.324 1 83.88 212 MET B CA 1
ATOM 6697 C C . MET B 1 212 ? 18.031 16.297 -6.344 1 83.88 212 MET B C 1
ATOM 6699 O O . MET B 1 212 ? 19.031 15.641 -6.055 1 83.88 212 MET B O 1
ATOM 6703 N N . TRP B 1 213 ? 17.469 16.141 -7.461 1 76.81 213 TRP B N 1
ATOM 6704 C CA . TRP B 1 213 ? 17.781 15.047 -8.367 1 76.81 213 TRP B CA 1
ATOM 6705 C C . TRP B 1 213 ? 18.438 15.562 -9.641 1 76.81 213 TRP B C 1
ATOM 6707 O O . TRP B 1 213 ? 18.859 14.781 -10.5 1 76.81 213 TRP B O 1
ATOM 6717 N N . LEU B 1 214 ? 18.609 16.875 -9.703 1 80.88 214 LEU B N 1
ATOM 6718 C CA . LEU B 1 214 ? 19.172 17.438 -10.93 1 80.88 214 LEU B CA 1
ATOM 6719 C C . LEU B 1 214 ? 20.641 17.766 -10.758 1 80.88 214 LEU B C 1
ATOM 6721 O O . LEU B 1 214 ? 21.062 18.188 -9.672 1 80.88 214 LEU B O 1
ATOM 6725 N N . GLY B 1 215 ? 21.328 17.625 -11.828 1 87.62 215 GLY B N 1
ATOM 6726 C CA . GLY B 1 215 ? 22.688 18.141 -11.859 1 87.62 215 GLY B CA 1
ATOM 6727 C C . GLY B 1 215 ? 22.75 19.656 -11.859 1 87.62 215 GLY B C 1
ATOM 6728 O O . GLY B 1 215 ? 21.844 20.328 -12.359 1 87.62 215 GLY B O 1
ATOM 6729 N N . HIS B 1 216 ? 23.859 20.156 -11.328 1 88.25 216 HIS B N 1
ATOM 6730 C CA . HIS B 1 216 ? 23.984 21.594 -11.18 1 88.25 216 HIS B CA 1
ATOM 6731 C C . HIS B 1 216 ? 23.875 22.297 -12.523 1 88.25 216 HIS B C 1
ATOM 6733 O O . HIS B 1 216 ? 23.422 23.438 -12.594 1 88.25 216 HIS B O 1
ATOM 6739 N N . GLU B 1 217 ? 24.141 21.578 -13.586 1 88 217 GLU B N 1
ATOM 6740 C CA . GLU B 1 217 ? 24.125 22.188 -14.914 1 88 217 GLU B CA 1
ATOM 6741 C C . GLU B 1 217 ? 22.719 22.578 -15.32 1 88 217 GLU B C 1
ATOM 6743 O O . GLU B 1 217 ? 22.531 23.422 -16.203 1 88 217 GLU B O 1
ATOM 6748 N N . GLU B 1 218 ? 21.766 22.062 -14.688 1 86.5 218 GLU B N 1
ATOM 6749 C CA . GLU B 1 218 ? 20.375 22.312 -15.039 1 86.5 218 GLU B CA 1
ATOM 6750 C C . GLU B 1 218 ? 19.703 23.219 -14.016 1 86.5 218 GLU B C 1
ATOM 6752 O O . GLU B 1 218 ? 18.469 23.375 -14.031 1 86.5 218 GLU B O 1
ATOM 6757 N N . THR B 1 219 ? 20.531 23.797 -13.141 1 89.5 219 THR B N 1
ATOM 6758 C CA . THR B 1 219 ? 19.938 24.547 -12.039 1 89.5 219 THR B CA 1
ATOM 6759 C C . THR B 1 219 ? 20.625 25.906 -11.867 1 89.5 219 THR B C 1
ATOM 6761 O O . THR B 1 219 ? 21.562 26.219 -12.602 1 89.5 219 THR B O 1
ATOM 6764 N N . ILE B 1 220 ? 20.188 26.641 -10.875 1 92.56 220 ILE B N 1
ATOM 6765 C CA . ILE B 1 220 ? 20.766 27.938 -10.547 1 92.56 220 ILE B CA 1
ATOM 6766 C C . ILE B 1 220 ? 22.047 27.75 -9.734 1 92.56 220 ILE B C 1
ATOM 6768 O O . ILE B 1 220 ? 22.844 28.688 -9.602 1 92.56 220 ILE B O 1
ATOM 6772 N N . VAL B 1 221 ? 22.25 26.625 -9.18 1 94.88 221 VAL B N 1
ATOM 6773 C CA . VAL B 1 221 ? 23.438 26.328 -8.375 1 94.88 221 VAL B CA 1
ATOM 6774 C C . VAL B 1 221 ? 24.656 26.203 -9.281 1 94.88 221 VAL B C 1
ATOM 6776 O O . VAL B 1 221 ? 24.641 25.453 -10.266 1 94.88 221 VAL B O 1
ATOM 6779 N N . GLN B 1 222 ? 25.719 26.859 -8.914 1 96 222 GLN B N 1
ATOM 6780 C CA . GLN B 1 222 ? 26.938 26.844 -9.719 1 96 222 GLN B CA 1
ATOM 6781 C C . GLN B 1 222 ? 27.938 25.844 -9.156 1 96 222 GLN B C 1
ATOM 6783 O O . GLN B 1 222 ? 27.969 25.609 -7.945 1 96 222 GLN B O 1
ATOM 6788 N N . GLU B 1 223 ? 28.766 25.344 -10.008 1 95.75 223 GLU B N 1
ATOM 6789 C CA . GLU B 1 223 ? 29.766 24.359 -9.594 1 95.75 223 GLU B CA 1
ATOM 6790 C C . GLU B 1 223 ? 30.672 24.922 -8.516 1 95.75 223 GLU B C 1
ATOM 6792 O O . GLU B 1 223 ? 31.062 24.219 -7.586 1 95.75 223 GLU B O 1
ATOM 6797 N N . LYS B 1 224 ? 31.078 26.203 -8.672 1 96.88 224 LYS B N 1
ATOM 6798 C CA . LYS B 1 224 ? 31.969 26.828 -7.691 1 96.88 224 LYS B CA 1
ATOM 6799 C C . LYS B 1 224 ? 31.359 26.781 -6.293 1 96.88 224 LYS B C 1
ATOM 6801 O O . LYS B 1 224 ? 32.094 26.656 -5.301 1 96.88 224 LYS B O 1
ATOM 6806 N N . GLN B 1 225 ? 30.062 26.906 -6.211 1 97.81 225 GLN B N 1
ATOM 6807 C CA . GLN B 1 225 ? 29.359 26.828 -4.934 1 97.81 225 GLN B CA 1
ATOM 6808 C C . GLN B 1 225 ? 29.422 25.422 -4.359 1 97.81 225 GLN B C 1
ATOM 6810 O O . GLN B 1 225 ? 29.656 25.25 -3.16 1 97.81 225 GLN B O 1
ATOM 6815 N N . LEU B 1 226 ? 29.281 24.422 -5.219 1 97.94 226 LEU B N 1
ATOM 6816 C CA . LEU B 1 226 ? 29.375 23.031 -4.789 1 97.94 226 LEU B CA 1
ATOM 6817 C C . LEU B 1 226 ? 30.781 22.703 -4.309 1 97.94 226 LEU B C 1
ATOM 6819 O O . LEU B 1 226 ? 30.953 22.016 -3.297 1 97.94 226 LEU B O 1
ATOM 6823 N N . ARG B 1 227 ? 31.75 23.188 -5.012 1 98.06 227 ARG B N 1
ATOM 6824 C CA . ARG B 1 227 ? 33.156 22.984 -4.617 1 98.06 227 ARG B CA 1
ATOM 6825 C C . ARG B 1 227 ? 33.438 23.656 -3.279 1 98.06 227 ARG B C 1
ATOM 6827 O O . ARG B 1 227 ? 34.219 23.141 -2.477 1 98.06 227 ARG B O 1
ATOM 6834 N N . GLN B 1 228 ? 32.812 24.797 -3.08 1 98.5 228 GLN B N 1
ATOM 6835 C CA . GLN B 1 228 ? 32.938 25.484 -1.797 1 98.5 228 GLN B CA 1
ATOM 6836 C C . GLN B 1 228 ? 32.438 24.609 -0.653 1 98.5 228 GLN B C 1
ATOM 6838 O O . GLN B 1 228 ? 33.062 24.516 0.396 1 98.5 228 GLN B O 1
ATOM 6843 N N . VAL B 1 229 ? 31.297 23.984 -0.816 1 98.56 229 VAL B N 1
ATOM 6844 C CA . VAL B 1 229 ? 30.719 23.109 0.188 1 98.56 229 VAL B CA 1
ATOM 6845 C C . VAL B 1 229 ? 31.656 21.922 0.434 1 98.56 229 VAL B C 1
ATOM 6847 O O . VAL B 1 229 ? 31.922 21.562 1.583 1 98.56 229 VAL B O 1
ATOM 6850 N N . ILE B 1 230 ? 32.125 21.312 -0.625 1 98.19 230 ILE B N 1
ATOM 6851 C CA . ILE B 1 230 ? 33.031 20.156 -0.521 1 98.19 230 ILE B CA 1
ATOM 6852 C C . ILE B 1 230 ? 34.281 20.547 0.274 1 98.19 230 ILE B C 1
ATOM 6854 O O . ILE B 1 230 ? 34.688 19.812 1.182 1 98.19 230 ILE B O 1
ATOM 6858 N N . SER B 1 231 ? 34.844 21.656 -0.057 1 98.56 231 SER B N 1
ATOM 6859 C CA . SER B 1 231 ? 36.031 22.125 0.646 1 98.56 231 SER B CA 1
ATOM 6860 C C . SER B 1 231 ? 35.75 22.328 2.133 1 98.56 231 SER B C 1
ATOM 6862 O O . SER B 1 231 ? 36.562 21.938 2.979 1 98.56 231 SER B O 1
ATOM 6864 N N . LEU B 1 232 ? 34.625 22.922 2.404 1 98.69 232 LEU B N 1
ATOM 6865 C CA . LEU B 1 232 ? 34.219 23.156 3.791 1 98.69 232 LEU B CA 1
ATOM 6866 C C . LEU B 1 232 ? 34.094 21.844 4.551 1 98.69 232 LEU B C 1
ATOM 6868 O O . LEU B 1 232 ? 34.625 21.703 5.664 1 98.69 232 LEU B O 1
ATOM 6872 N N . VAL B 1 233 ? 33.438 20.844 3.98 1 98.56 233 VAL B N 1
ATOM 6873 C CA . VAL B 1 233 ? 33.219 19.547 4.605 1 98.56 233 VAL B CA 1
ATOM 6874 C C . VAL B 1 233 ? 34.562 18.859 4.859 1 98.56 233 VAL B C 1
ATOM 6876 O O . VAL B 1 233 ? 34.812 18.359 5.957 1 98.56 233 VAL B O 1
ATOM 6879 N N . ARG B 1 234 ? 35.469 18.859 3.873 1 97.94 234 ARG B N 1
ATOM 6880 C CA . ARG B 1 234 ? 36.75 18.188 3.984 1 97.94 234 ARG B CA 1
ATOM 6881 C C . ARG B 1 234 ? 37.625 18.859 5.027 1 97.94 234 ARG B C 1
ATOM 6883 O O . ARG B 1 234 ? 38.406 18.203 5.707 1 97.94 234 ARG B O 1
ATOM 6890 N N . GLU B 1 235 ? 37.469 20.125 5.164 1 98.31 235 GLU B N 1
ATOM 6891 C CA . GLU B 1 235 ? 38.25 20.875 6.16 1 98.31 235 GLU B CA 1
ATOM 6892 C C . GLU B 1 235 ? 37.781 20.547 7.574 1 98.31 235 GLU B C 1
ATOM 6894 O O . GLU B 1 235 ? 38.594 20.266 8.453 1 98.31 235 GLU B O 1
ATOM 6899 N N . LEU B 1 236 ? 36.531 20.578 7.789 1 98.56 236 LEU B N 1
ATOM 6900 C CA . LEU B 1 236 ? 35.969 20.516 9.141 1 98.56 236 LEU B CA 1
ATOM 6901 C C . LEU B 1 236 ? 35.688 19.078 9.555 1 98.56 236 LEU B C 1
ATOM 6903 O O . LEU B 1 236 ? 35.75 18.75 10.742 1 98.56 236 LEU B O 1
ATOM 6907 N N . GLN B 1 237 ? 35.281 18.234 8.633 1 98.12 237 GLN B N 1
ATOM 6908 C CA . GLN B 1 237 ? 34.938 16.828 8.828 1 98.12 237 GLN B CA 1
ATOM 6909 C C . GLN B 1 237 ? 35.469 15.969 7.703 1 98.12 237 GLN B C 1
ATOM 6911 O O . GLN B 1 237 ? 34.719 15.492 6.852 1 98.12 237 GLN B O 1
ATOM 6916 N N . PRO B 1 238 ? 36.719 15.617 7.695 1 96.5 238 PRO B N 1
ATOM 6917 C CA . PRO B 1 238 ? 37.375 14.969 6.551 1 96.5 238 PRO B CA 1
ATOM 6918 C C . PRO B 1 238 ? 36.781 13.586 6.254 1 96.5 238 PRO B C 1
ATOM 6920 O O . PRO B 1 238 ? 36.875 13.109 5.121 1 96.5 238 PRO B O 1
ATOM 6923 N N . ASN B 1 239 ? 36.188 12.977 7.219 1 96.19 239 ASN B N 1
ATOM 6924 C CA . ASN B 1 239 ? 35.656 11.625 7.008 1 96.19 239 ASN B CA 1
ATOM 6925 C C . ASN B 1 239 ? 34.156 11.641 6.711 1 96.19 239 ASN B C 1
ATOM 6927 O O . ASN B 1 239 ? 33.562 10.594 6.504 1 96.19 239 ASN B O 1
ATOM 6931 N N . CYS B 1 240 ? 33.562 12.797 6.668 1 98.19 240 CYS B N 1
ATOM 6932 C CA . CYS B 1 240 ? 32.125 12.938 6.422 1 98.19 240 CYS B CA 1
ATOM 6933 C C . CYS B 1 240 ? 31.781 12.586 4.98 1 98.19 240 CYS B C 1
ATOM 6935 O O . CYS B 1 240 ? 32.406 13.094 4.047 1 98.19 240 CYS B O 1
ATOM 6937 N N . LEU B 1 241 ? 30.812 11.695 4.781 1 98.38 241 LEU B N 1
ATOM 6938 C CA . LEU B 1 241 ? 30.422 11.297 3.438 1 98.38 241 LEU B CA 1
ATOM 6939 C C . LEU B 1 241 ? 29.531 12.359 2.799 1 98.38 241 LEU B C 1
ATOM 6941 O O . LEU B 1 241 ? 28.719 12.992 3.48 1 98.38 241 LEU B O 1
ATOM 6945 N N . ILE B 1 242 ? 29.672 12.555 1.488 1 97.81 242 ILE B N 1
ATOM 6946 C CA . ILE B 1 242 ? 28.875 13.461 0.678 1 97.81 242 ILE B CA 1
ATOM 6947 C C . ILE B 1 242 ? 28.156 12.672 -0.426 1 97.81 242 ILE B C 1
ATOM 6949 O O . ILE B 1 242 ? 28.797 11.922 -1.165 1 97.81 242 ILE B O 1
ATOM 6953 N N . ASN B 1 243 ? 26.844 12.82 -0.58 1 97.19 243 ASN B N 1
ATOM 6954 C CA . ASN B 1 243 ? 26.109 12.062 -1.584 1 97.19 243 ASN B CA 1
ATOM 6955 C C . ASN B 1 243 ? 26.016 12.82 -2.906 1 97.19 243 ASN B C 1
ATOM 6957 O O . ASN B 1 243 ? 26.312 14.016 -2.961 1 97.19 243 ASN B O 1
ATOM 6961 N N . SER B 1 244 ? 25.578 12.148 -3.91 1 96.12 244 SER B N 1
ATOM 6962 C CA . SER B 1 244 ? 25.516 12.656 -5.277 1 96.12 244 SER B CA 1
ATOM 6963 C C . SER B 1 244 ? 24.469 13.742 -5.426 1 96.12 244 SER B C 1
ATOM 6965 O O . SER B 1 244 ? 24.516 14.539 -6.363 1 96.12 244 SER B O 1
ATOM 6967 N N . ARG B 1 245 ? 23.516 13.844 -4.566 1 96.62 245 ARG B N 1
ATOM 6968 C CA . ARG B 1 245 ? 22.422 14.805 -4.691 1 96.62 245 ARG B CA 1
ATOM 6969 C C . ARG B 1 245 ? 22.891 16.219 -4.344 1 96.62 245 ARG B C 1
ATOM 6971 O O . ARG B 1 245 ? 22.125 17.172 -4.434 1 96.62 245 ARG B O 1
ATOM 6978 N N . LEU B 1 246 ? 24.141 16.359 -3.973 1 96.75 246 LEU B N 1
ATOM 6979 C CA . LEU B 1 246 ? 24.75 17.688 -3.926 1 96.75 246 LEU B CA 1
ATOM 6980 C C . LEU B 1 246 ? 24.641 18.391 -5.273 1 96.75 246 LEU B C 1
ATOM 6982 O O . LEU B 1 246 ? 24.531 19.609 -5.336 1 96.75 246 LEU B O 1
ATOM 6986 N N . GLY B 1 247 ? 24.656 17.594 -6.32 1 95.19 247 GLY B N 1
ATOM 6987 C CA . GLY B 1 247 ? 24.5 18.125 -7.668 1 95.19 247 GLY B CA 1
ATOM 6988 C C . GLY B 1 247 ? 25.672 17.797 -8.578 1 95.19 247 GLY B C 1
ATOM 6989 O O . GLY B 1 247 ? 25.875 18.453 -9.594 1 95.19 247 GLY B O 1
ATOM 6990 N N . LEU B 1 248 ? 26.453 16.859 -8.156 1 94.5 248 LEU B N 1
ATOM 6991 C CA . LEU B 1 248 ? 27.578 16.344 -8.953 1 94.5 248 LEU B CA 1
ATOM 6992 C C . LEU B 1 248 ? 27.438 14.844 -9.172 1 94.5 248 LEU B C 1
ATOM 6994 O O . LEU B 1 248 ? 26.906 14.133 -8.32 1 94.5 248 LEU B O 1
ATOM 6998 N N . PRO B 1 249 ? 27.891 14.359 -10.305 1 90.5 249 PRO B N 1
ATOM 6999 C CA . PRO B 1 249 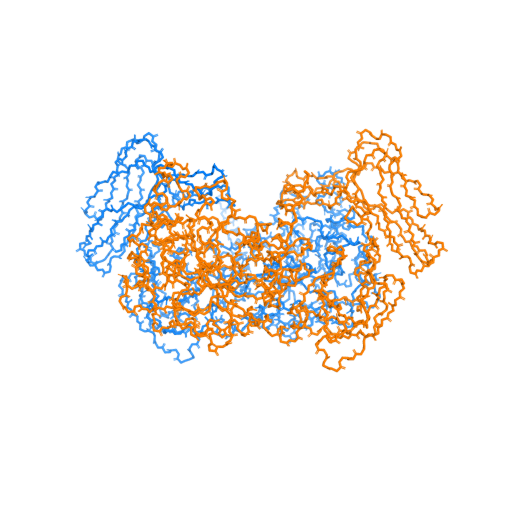? 27.781 12.922 -10.578 1 90.5 249 PRO B CA 1
ATOM 7000 C C . PRO B 1 249 ? 28.672 12.086 -9.664 1 90.5 249 PRO B C 1
ATOM 7002 O O . PRO B 1 249 ? 29.656 12.586 -9.125 1 90.5 249 PRO B O 1
ATOM 7005 N N . VAL B 1 250 ? 28.391 10.852 -9.5 1 89.38 250 VAL B N 1
ATOM 7006 C CA . VAL B 1 250 ? 29.125 9.945 -8.625 1 89.38 250 VAL B CA 1
ATOM 7007 C C . VAL B 1 250 ? 30.531 9.711 -9.18 1 89.38 250 VAL B C 1
ATOM 7009 O O . VAL B 1 250 ? 31.422 9.289 -8.453 1 89.38 250 VAL B O 1
ATOM 7012 N N . SER B 1 251 ? 30.781 9.984 -10.422 1 90.94 251 SER B N 1
ATOM 7013 C CA . SER B 1 251 ? 32.094 9.867 -11.023 1 90.94 251 SER B CA 1
ATOM 7014 C C . SER B 1 251 ? 33.031 10.961 -10.508 1 90.94 251 SER B C 1
ATOM 7016 O O . SER B 1 251 ? 34.25 10.867 -10.68 1 90.94 251 SER B O 1
ATOM 7018 N N . ASP B 1 252 ? 32.406 11.992 -9.922 1 92.75 252 ASP B N 1
ATOM 7019 C CA . ASP B 1 252 ? 33.25 13.016 -9.289 1 92.75 252 ASP B CA 1
ATOM 7020 C C . ASP B 1 252 ? 33.969 12.453 -8.055 1 92.75 252 ASP B C 1
ATOM 7022 O O . ASP B 1 252 ? 33.312 11.875 -7.176 1 92.75 252 ASP B O 1
ATOM 7026 N N . PRO B 1 253 ? 35.219 12.633 -7.93 1 91.81 253 PRO B N 1
ATOM 7027 C CA . PRO B 1 253 ? 35.969 12.008 -6.848 1 91.81 253 PRO B CA 1
ATOM 7028 C C . PRO B 1 253 ? 35.594 12.531 -5.469 1 91.81 253 PRO B C 1
ATOM 7030 O O . PRO B 1 253 ? 35.906 11.914 -4.453 1 91.81 253 PRO B O 1
ATOM 7033 N N . ASP B 1 254 ? 34.938 13.656 -5.43 1 93.5 254 ASP B N 1
ATOM 7034 C CA . ASP B 1 254 ? 34.594 14.242 -4.145 1 93.5 254 ASP B CA 1
ATOM 7035 C C . ASP B 1 254 ? 33.188 13.773 -3.705 1 93.5 254 ASP B C 1
ATOM 7037 O O . ASP B 1 254 ? 32.75 14.117 -2.611 1 93.5 254 ASP B O 1
ATOM 7041 N N . ILE B 1 255 ? 32.531 13.023 -4.539 1 95.44 255 ILE B N 1
ATOM 7042 C CA . ILE B 1 255 ? 31.25 12.43 -4.191 1 95.44 255 ILE B CA 1
ATOM 7043 C C . ILE B 1 255 ? 31.453 10.992 -3.715 1 95.44 255 ILE B C 1
ATOM 7045 O O . ILE B 1 255 ? 32.031 10.172 -4.434 1 95.44 255 ILE B O 1
ATOM 7049 N N . ASP B 1 256 ? 30.969 10.711 -2.592 1 96.88 256 ASP B N 1
ATOM 7050 C CA . ASP B 1 256 ? 31.328 9.461 -1.93 1 96.88 256 ASP B CA 1
ATOM 7051 C C . ASP B 1 256 ? 30.375 8.336 -2.312 1 96.88 256 ASP B C 1
ATOM 7053 O O . ASP B 1 256 ? 30.75 7.156 -2.289 1 96.88 256 ASP B O 1
ATOM 7057 N N . TYR B 1 257 ? 29.141 8.617 -2.566 1 96.5 257 TYR B N 1
ATOM 7058 C CA . TYR B 1 257 ? 28.172 7.586 -2.951 1 96.5 257 TYR B CA 1
ATOM 7059 C C . TYR B 1 257 ? 27.016 8.18 -3.74 1 96.5 257 TYR B C 1
ATOM 7061 O O . TYR B 1 257 ? 26.75 9.383 -3.65 1 96.5 257 TYR B O 1
ATOM 7069 N N . GLU B 1 258 ? 26.344 7.34 -4.539 1 96.25 258 GLU B N 1
ATOM 7070 C CA . GLU B 1 258 ? 25.172 7.727 -5.328 1 96.25 258 GLU B CA 1
ATOM 7071 C C . GLU B 1 258 ? 23.891 7.516 -4.539 1 96.25 258 GLU B C 1
ATOM 7073 O O . GLU B 1 258 ? 23.719 6.488 -3.883 1 96.25 258 GLU B O 1
ATOM 7078 N N . THR B 1 259 ? 23.016 8.469 -4.531 1 97.12 259 THR B N 1
ATOM 7079 C CA . THR B 1 259 ? 21.672 8.312 -3.994 1 97.12 259 THR B CA 1
ATOM 7080 C C . THR B 1 259 ? 20.641 8.227 -5.121 1 97.12 259 THR B C 1
ATOM 7082 O O . THR B 1 259 ? 20.531 9.148 -5.934 1 97.12 259 THR B O 1
ATOM 7085 N N . LEU B 1 260 ? 19.891 7.16 -5.148 1 96.38 260 LEU B N 1
ATOM 7086 C CA . LEU B 1 260 ? 18.859 6.957 -6.168 1 96.38 260 LEU B CA 1
ATOM 7087 C C . LEU B 1 260 ? 17.625 7.797 -5.871 1 96.38 260 LEU B C 1
ATOM 7089 O O . LEU B 1 260 ? 17.609 8.555 -4.902 1 96.38 260 LEU B O 1
ATOM 7093 N N . GLY B 1 261 ? 16.641 7.734 -6.867 1 95.75 261 GLY B N 1
ATOM 7094 C CA . GLY B 1 261 ? 15.383 8.422 -6.633 1 95.75 261 GLY B CA 1
ATOM 7095 C C . GLY B 1 261 ? 14.664 7.941 -5.383 1 95.75 261 GLY B C 1
ATOM 7096 O O . GLY B 1 261 ? 14.93 6.848 -4.887 1 95.75 261 GLY B O 1
ATOM 7097 N N . ASP B 1 262 ? 13.742 8.758 -4.91 1 95.56 262 ASP B N 1
ATOM 7098 C CA . ASP B 1 262 ? 12.953 8.391 -3.74 1 95.56 262 ASP B CA 1
ATOM 7099 C C . ASP B 1 262 ? 12.266 7.043 -3.938 1 95.56 262 ASP B C 1
ATOM 7101 O O . ASP B 1 262 ? 11.531 6.848 -4.906 1 95.56 262 ASP B O 1
ATOM 7105 N N . ASN B 1 263 ? 12.578 6.102 -3.059 1 97.06 263 ASN B N 1
ATOM 7106 C CA . ASN B 1 263 ? 11.992 4.766 -3.037 1 97.06 263 ASN B CA 1
ATOM 7107 C C . ASN B 1 263 ? 12.406 3.953 -4.258 1 97.06 263 ASN B C 1
ATOM 7109 O O . ASN B 1 263 ? 11.867 2.875 -4.508 1 97.06 263 ASN B O 1
ATOM 7113 N N . GLN B 1 264 ? 13.32 4.465 -5.016 1 97.25 264 GLN B N 1
ATOM 7114 C CA . GLN B 1 264 ? 13.82 3.707 -6.156 1 97.25 264 GLN B CA 1
ATOM 7115 C C . GLN B 1 264 ? 14.805 2.623 -5.711 1 97.25 264 GLN B C 1
ATOM 7117 O O . GLN B 1 264 ? 15.82 2.92 -5.09 1 97.25 264 GLN B O 1
ATOM 7122 N N . LEU B 1 265 ? 14.484 1.407 -6.062 1 96.88 265 LEU B N 1
ATOM 7123 C CA . LEU B 1 265 ? 15.352 0.286 -5.719 1 96.88 265 LEU B CA 1
ATOM 7124 C C . LEU B 1 265 ? 16.344 0.005 -6.84 1 96.88 265 LEU B C 1
ATOM 7126 O O . LEU B 1 265 ? 16.125 0.385 -7.988 1 96.88 265 LEU B O 1
ATOM 7130 N N . GLY B 1 266 ? 17.422 -0.602 -6.449 1 95 266 GLY B N 1
ATOM 7131 C CA . GLY B 1 266 ? 18.406 -0.981 -7.449 1 95 266 GLY B CA 1
ATOM 7132 C C . GLY B 1 266 ? 17.875 -1.967 -8.469 1 95 266 GLY B C 1
ATOM 7133 O O . GLY B 1 266 ? 17 -2.787 -8.156 1 95 266 GLY B O 1
ATOM 7134 N N . ALA B 1 267 ? 18.5 -1.881 -9.688 1 91 267 ALA B N 1
ATOM 7135 C CA . ALA B 1 267 ? 18.078 -2.783 -10.758 1 91 267 ALA B CA 1
ATOM 7136 C C . ALA B 1 267 ? 19.25 -3.65 -11.234 1 91 267 ALA B C 1
ATOM 7138 O O . ALA B 1 267 ? 19.031 -4.746 -11.75 1 91 267 ALA B O 1
ATOM 7139 N N . ILE B 1 268 ? 20.406 -3.113 -11.078 1 89.75 268 ILE B N 1
ATOM 7140 C CA . ILE B 1 268 ? 21.609 -3.824 -11.523 1 89.75 268 ILE B CA 1
ATOM 7141 C C . ILE B 1 268 ? 22.703 -3.682 -10.477 1 89.75 268 ILE B C 1
ATOM 7143 O O . ILE B 1 268 ? 22.688 -2.748 -9.664 1 89.75 268 ILE B O 1
ATOM 7147 N N . TYR B 1 269 ? 23.594 -4.613 -10.547 1 91.88 269 TYR B N 1
ATOM 7148 C CA . TYR B 1 269 ? 24.734 -4.559 -9.648 1 91.88 269 TYR B CA 1
ATOM 7149 C C . TYR B 1 269 ? 25.625 -3.363 -9.977 1 91.88 269 TYR B C 1
ATOM 7151 O O . TYR B 1 269 ? 25.938 -3.109 -11.141 1 91.88 269 TYR B O 1
ATOM 7159 N N . GLN B 1 270 ? 26.016 -2.633 -8.938 1 90.88 270 GLN B N 1
ATOM 7160 C CA . GLN B 1 270 ? 26.938 -1.5 -9.086 1 90.88 270 GLN B CA 1
ATOM 7161 C C . GLN B 1 270 ? 28.156 -1.65 -8.18 1 90.88 270 GLN B C 1
ATOM 7163 O O . GLN B 1 270 ? 28.016 -2.021 -7.012 1 90.88 270 GLN B O 1
ATOM 7168 N N . LYS B 1 271 ? 29.281 -1.336 -8.75 1 89.19 271 LYS B N 1
ATOM 7169 C CA . LYS B 1 271 ? 30.5 -1.434 -7.961 1 89.19 271 LYS B CA 1
ATOM 7170 C C . LYS B 1 271 ? 30.625 -0.258 -6.996 1 89.19 271 LYS B C 1
ATOM 7172 O O . LYS B 1 271 ? 31.078 -0.426 -5.863 1 89.19 271 LYS B O 1
ATOM 7177 N N . ASN B 1 272 ? 30.219 0.872 -7.48 1 91.94 272 ASN B N 1
ATOM 7178 C CA . ASN B 1 272 ? 30.297 2.061 -6.637 1 91.94 272 ASN B CA 1
ATOM 7179 C C . ASN B 1 272 ? 29.219 2.049 -5.551 1 91.94 272 ASN B C 1
ATOM 7181 O O . ASN B 1 272 ? 28.125 1.525 -5.758 1 91.94 272 ASN B O 1
ATOM 7185 N N . PRO B 1 273 ? 29.547 2.666 -4.426 1 95.31 273 PRO B N 1
ATOM 7186 C CA . PRO B 1 273 ? 28.547 2.732 -3.354 1 95.31 273 PRO B CA 1
ATOM 7187 C C . PRO B 1 273 ? 27.312 3.527 -3.752 1 95.31 273 PRO B C 1
ATOM 7189 O O . PRO B 1 273 ? 27.406 4.551 -4.434 1 95.31 273 PRO B O 1
ATOM 7192 N N . TRP B 1 274 ? 26.172 3.061 -3.396 1 97.19 274 TRP B N 1
ATOM 7193 C CA . TRP B 1 274 ? 24.922 3.75 -3.684 1 97.19 274 TRP B CA 1
ATOM 7194 C C . TRP B 1 274 ? 23.859 3.412 -2.639 1 97.19 274 TRP B C 1
ATOM 7196 O O . TRP B 1 274 ? 24.062 2.531 -1.8 1 97.19 274 TRP B O 1
ATOM 7206 N N . GLN B 1 275 ? 22.781 4.172 -2.652 1 98.06 275 GLN B N 1
ATOM 7207 C CA . GLN B 1 275 ? 21.734 3.949 -1.655 1 98.06 275 GLN B CA 1
ATOM 7208 C C . GLN B 1 275 ? 20.359 4.305 -2.207 1 98.06 275 GLN B C 1
ATOM 7210 O O . GLN B 1 275 ? 20.25 5.098 -3.146 1 98.06 275 GLN B O 1
ATOM 7215 N N . THR B 1 276 ? 19.391 3.67 -1.638 1 98.56 276 THR B N 1
ATOM 7216 C CA . THR B 1 276 ? 17.984 4.07 -1.778 1 98.56 276 THR B CA 1
ATOM 7217 C C . THR B 1 276 ? 17.484 4.73 -0.498 1 98.56 276 THR B C 1
ATOM 7219 O O . THR B 1 276 ? 17.547 4.137 0.58 1 98.56 276 THR B O 1
ATOM 7222 N N . PRO B 1 277 ? 17.109 5.984 -0.582 1 98.38 277 PRO B N 1
ATOM 7223 C CA . PRO B 1 277 ? 16.25 6.48 0.486 1 98.38 277 PRO B CA 1
ATOM 7224 C C . PRO B 1 277 ? 14.797 6.031 0.323 1 98.38 277 PRO B C 1
ATOM 7226 O O . PRO B 1 277 ? 14.242 6.113 -0.775 1 98.38 277 PRO B O 1
ATOM 7229 N N . GLY B 1 278 ? 14.242 5.504 1.324 1 98.25 278 GLY B N 1
ATOM 7230 C CA . GLY B 1 278 ? 12.875 5 1.226 1 98.25 278 GLY B CA 1
ATOM 7231 C C . GLY B 1 278 ? 12.016 5.371 2.42 1 98.25 278 GLY B C 1
ATOM 7232 O O . GLY B 1 278 ? 12.539 5.625 3.508 1 98.25 278 GLY B O 1
ATOM 7233 N N . THR B 1 279 ? 10.719 5.402 2.246 1 97.81 279 THR B N 1
ATOM 7234 C CA . THR B 1 279 ? 9.758 5.684 3.307 1 97.81 279 THR B CA 1
ATOM 7235 C C . THR B 1 279 ? 9.133 4.391 3.826 1 97.81 279 THR B C 1
ATOM 7237 O O . THR B 1 279 ? 9.109 3.381 3.123 1 97.81 279 THR B O 1
ATOM 7240 N N . ILE B 1 280 ? 8.664 4.406 5.055 1 97.5 280 ILE B N 1
ATOM 7241 C CA . ILE B 1 280 ? 7.887 3.312 5.621 1 97.5 280 ILE B CA 1
ATOM 7242 C C . ILE B 1 280 ? 6.414 3.486 5.258 1 97.5 280 ILE B C 1
ATOM 7244 O O . ILE B 1 280 ? 5.695 2.502 5.066 1 97.5 280 ILE B O 1
ATOM 7248 N N . ALA B 1 281 ? 5.988 4.691 5.215 1 93.56 281 ALA B N 1
ATOM 7249 C CA . ALA B 1 281 ? 4.668 5.07 4.719 1 93.56 281 ALA B CA 1
ATOM 7250 C C . ALA B 1 281 ? 4.766 5.715 3.338 1 93.56 281 ALA B C 1
ATOM 7252 O O . ALA B 1 281 ? 5.684 5.418 2.57 1 93.56 281 ALA B O 1
ATOM 7253 N N . HIS B 1 282 ? 3.816 6.535 3 1 93.06 282 HIS B N 1
ATOM 7254 C CA . HIS B 1 282 ? 3.943 7.32 1.775 1 93.06 282 HIS B CA 1
ATOM 7255 C C . HIS B 1 282 ? 4.691 8.625 2.031 1 93.06 282 HIS B C 1
ATOM 7257 O O . HIS B 1 282 ? 5.672 8.93 1.343 1 93.06 282 HIS B O 1
ATOM 7263 N N . SER B 1 283 ? 4.297 9.312 3.014 1 95.62 283 SER B N 1
ATOM 7264 C CA . SER B 1 283 ? 4.887 10.602 3.359 1 95.62 283 SER B CA 1
ATOM 7265 C C . SER B 1 283 ? 6.191 10.422 4.125 1 95.62 283 SER B C 1
ATOM 7267 O O . SER B 1 283 ? 6.363 9.445 4.855 1 95.62 283 SER B O 1
ATOM 7269 N N . TRP B 1 284 ? 7.113 11.352 3.941 1 97.5 284 TRP B N 1
ATOM 7270 C CA . TRP B 1 284 ? 8.344 11.352 4.73 1 97.5 284 TRP B CA 1
ATOM 7271 C C . TRP B 1 284 ? 8.078 11.867 6.141 1 97.5 284 TRP B C 1
ATOM 7273 O O . TRP B 1 284 ? 8.477 11.227 7.121 1 97.5 284 TRP B O 1
ATOM 7283 N N . GLY B 1 285 ? 7.398 13.031 6.199 1 97.88 285 GLY B N 1
ATOM 7284 C CA . GLY B 1 285 ? 6.945 13.539 7.484 1 97.88 285 GLY B CA 1
ATOM 7285 C C . GLY B 1 285 ? 5.637 12.93 7.941 1 97.88 285 GLY B C 1
ATOM 7286 O O . GLY B 1 285 ? 4.93 12.297 7.152 1 97.88 285 GLY B O 1
ATOM 7287 N N . TYR B 1 286 ? 5.309 13.125 9.18 1 97 286 TYR B N 1
ATOM 7288 C CA . TYR B 1 286 ? 4.094 12.555 9.75 1 97 286 TYR B CA 1
ATOM 7289 C C . TYR B 1 286 ? 2.854 13.141 9.094 1 97 286 TYR B C 1
ATOM 7291 O O . TYR B 1 286 ? 2.729 14.367 8.969 1 97 286 TYR B O 1
ATOM 7299 N N . HIS B 1 287 ? 1.981 12.273 8.711 1 95.5 287 HIS B N 1
ATOM 7300 C CA . HIS B 1 287 ? 0.682 12.617 8.141 1 95.5 287 HIS B CA 1
ATOM 7301 C C . HIS B 1 287 ? -0.446 11.906 8.883 1 95.5 287 HIS B C 1
ATOM 7303 O O . HIS B 1 287 ? -0.527 10.672 8.859 1 95.5 287 HIS B O 1
ATOM 7309 N N . ALA B 1 288 ? -1.316 12.688 9.406 1 93.25 288 ALA B N 1
ATOM 7310 C CA . ALA B 1 288 ? -2.373 12.148 10.258 1 93.25 288 ALA B CA 1
ATOM 7311 C C . ALA B 1 288 ? -3.32 11.258 9.453 1 93.25 288 ALA B C 1
ATOM 7313 O O . ALA B 1 288 ? -3.953 10.359 10.016 1 93.25 288 ALA B O 1
ATOM 7314 N N . LEU B 1 289 ? -3.41 11.477 8.203 1 89.06 289 LEU B N 1
ATOM 7315 C CA . LEU B 1 289 ? -4.355 10.75 7.367 1 89.06 289 LEU B CA 1
ATOM 7316 C C . LEU B 1 289 ? -3.65 9.648 6.582 1 89.06 289 LEU B C 1
ATOM 7318 O O . LEU B 1 289 ? -4.238 9.047 5.684 1 89.06 289 LEU B O 1
ATOM 7322 N N . GLU B 1 290 ? -2.436 9.359 6.945 1 89.81 290 GLU B N 1
ATOM 7323 C CA . GLU B 1 290 ? -1.626 8.359 6.254 1 89.81 290 GLU B CA 1
ATOM 7324 C C . GLU B 1 290 ? -2.234 6.965 6.387 1 89.81 290 GLU B C 1
ATOM 7326 O O . GLU B 1 290 ? -2.615 6.551 7.484 1 89.81 290 GLU B O 1
ATOM 7331 N N . ASN B 1 291 ? -2.348 6.234 5.238 1 88.5 291 ASN B N 1
ATOM 7332 C CA . ASN B 1 291 ? -2.783 4.844 5.289 1 88.5 291 ASN B CA 1
ATOM 7333 C C . ASN B 1 291 ? -1.998 3.973 4.309 1 88.5 291 ASN B C 1
ATOM 7335 O O . ASN B 1 291 ? -2.355 2.816 4.074 1 88.5 291 ASN B O 1
ATOM 7339 N N . ASP B 1 292 ? -1.015 4.562 3.738 1 91.88 292 ASP B N 1
ATOM 7340 C CA . ASP B 1 292 ? -0.213 3.809 2.781 1 91.88 292 ASP B CA 1
ATOM 7341 C C . ASP B 1 292 ? 1.081 3.311 3.42 1 91.88 292 ASP B C 1
ATOM 7343 O O . ASP B 1 292 ? 2.176 3.658 2.971 1 91.88 292 ASP B O 1
ATOM 7347 N N . TRP B 1 293 ? 0.955 2.453 4.352 1 96.12 293 TRP B N 1
ATOM 7348 C CA . TRP B 1 293 ? 2.086 1.854 5.051 1 96.12 293 TRP B CA 1
ATOM 7349 C C . TRP B 1 293 ? 2.619 0.644 4.289 1 96.12 293 TRP B C 1
ATOM 7351 O O . TRP B 1 293 ? 1.846 -0.211 3.854 1 96.12 293 TRP B O 1
ATOM 7361 N N . LYS B 1 294 ? 3.838 0.579 4.148 1 97.12 294 LYS B N 1
ATOM 7362 C CA . LYS B 1 294 ? 4.453 -0.618 3.58 1 97.12 294 LYS B CA 1
ATOM 7363 C C . LYS B 1 294 ? 4.492 -1.752 4.602 1 97.12 294 LYS B C 1
ATOM 7365 O O . LYS B 1 294 ? 4.508 -1.506 5.809 1 97.12 294 LYS B O 1
ATOM 7370 N N . SER B 1 295 ? 4.531 -2.965 4.113 1 97.19 295 SER B N 1
ATOM 7371 C CA . SER B 1 295 ? 4.605 -4.137 4.98 1 97.19 295 SER B CA 1
ATOM 7372 C C . SER B 1 295 ? 6.051 -4.465 5.344 1 97.19 295 SER B C 1
ATOM 7374 O O . SER B 1 295 ? 6.984 -3.965 4.715 1 97.19 295 SER B O 1
ATOM 7376 N N . THR B 1 296 ? 6.207 -5.258 6.398 1 97.88 296 THR B N 1
ATOM 7377 C CA . THR B 1 296 ? 7.539 -5.738 6.754 1 97.88 296 THR B CA 1
ATOM 7378 C C . THR B 1 296 ? 8.156 -6.527 5.602 1 97.88 296 THR B C 1
ATOM 7380 O O . THR B 1 296 ? 9.344 -6.379 5.309 1 97.88 296 THR B O 1
ATOM 7383 N N . ASN B 1 297 ? 7.34 -7.316 4.918 1 96.88 297 ASN B N 1
ATOM 7384 C CA . ASN B 1 297 ? 7.816 -8.055 3.752 1 96.88 297 ASN B CA 1
ATOM 7385 C C . ASN B 1 297 ? 8.406 -7.121 2.699 1 96.88 297 ASN B C 1
ATOM 7387 O O . ASN B 1 297 ? 9.516 -7.359 2.207 1 96.88 297 ASN B O 1
ATOM 7391 N N . GLN B 1 298 ? 7.695 -6.129 2.426 1 96.81 298 GLN B N 1
ATOM 7392 C CA . GLN B 1 298 ? 8.141 -5.164 1.428 1 96.81 298 GLN B CA 1
ATOM 7393 C C . GLN B 1 298 ? 9.453 -4.508 1.841 1 96.81 298 GLN B C 1
ATOM 7395 O O . GLN B 1 298 ? 10.359 -4.359 1.021 1 96.81 298 GLN B O 1
ATOM 7400 N N . LEU B 1 299 ? 9.508 -4.145 3.068 1 98.5 299 LEU B N 1
ATOM 7401 C CA . LEU B 1 299 ? 10.672 -3.414 3.555 1 98.5 299 LEU B CA 1
ATOM 7402 C C . LEU B 1 299 ? 11.891 -4.324 3.625 1 98.5 299 LEU B C 1
ATOM 7404 O O . LEU B 1 299 ? 12.992 -3.916 3.252 1 98.5 299 LEU B O 1
ATOM 7408 N N . LEU B 1 300 ? 11.727 -5.547 4.102 1 98.56 300 LEU B N 1
ATOM 7409 C CA . LEU B 1 300 ? 12.828 -6.496 4.125 1 98.56 300 LEU B CA 1
ATOM 7410 C C . LEU B 1 300 ? 13.312 -6.809 2.713 1 98.56 300 LEU B C 1
ATOM 7412 O O . LEU B 1 300 ? 14.523 -6.852 2.461 1 98.56 300 LEU B O 1
ATOM 7416 N N . GLN B 1 301 ? 12.414 -7.02 1.833 1 97.62 301 GLN B N 1
ATOM 7417 C CA . GLN B 1 301 ? 12.781 -7.324 0.455 1 97.62 301 GLN B CA 1
ATOM 7418 C C . GLN B 1 301 ? 13.508 -6.148 -0.192 1 97.62 301 GLN B C 1
ATOM 7420 O O . GLN B 1 301 ? 14.414 -6.344 -1.004 1 97.62 301 GLN B O 1
ATOM 7425 N N . ALA B 1 302 ? 13.109 -4.934 0.154 1 98.38 302 ALA B N 1
ATOM 7426 C CA . ALA B 1 302 ? 13.805 -3.754 -0.347 1 98.38 302 ALA B CA 1
ATOM 7427 C C . ALA B 1 302 ? 15.25 -3.719 0.152 1 98.38 302 ALA B C 1
ATOM 7429 O O . ALA B 1 302 ? 16.172 -3.496 -0.628 1 98.38 302 ALA B O 1
ATOM 7430 N N . LEU B 1 303 ? 15.414 -3.943 1.444 1 98.81 303 LEU B N 1
ATOM 7431 C CA . LEU B 1 303 ? 16.75 -3.986 2.031 1 98.81 303 LEU B CA 1
ATOM 7432 C C . LEU B 1 303 ? 17.609 -5.059 1.361 1 98.81 303 LEU B C 1
ATOM 7434 O O . LEU B 1 303 ? 18.719 -4.781 0.91 1 98.81 303 LEU B O 1
ATOM 7438 N N . ILE B 1 304 ? 17.062 -6.234 1.229 1 98.56 304 ILE B N 1
ATOM 7439 C CA . ILE B 1 304 ? 17.766 -7.383 0.675 1 98.56 304 ILE B CA 1
ATOM 7440 C C . ILE B 1 304 ? 18.094 -7.125 -0.794 1 98.56 304 ILE B C 1
ATOM 7442 O O . ILE B 1 304 ? 19.203 -7.414 -1.251 1 98.56 304 ILE B O 1
ATOM 7446 N N . ASN B 1 305 ? 17.141 -6.621 -1.52 1 97.88 305 ASN B N 1
ATOM 7447 C CA . ASN B 1 305 ? 17.375 -6.301 -2.924 1 97.88 305 ASN B CA 1
ATOM 7448 C C . ASN B 1 305 ? 18.562 -5.359 -3.1 1 97.88 305 ASN B C 1
ATOM 7450 O O . ASN B 1 305 ? 19.453 -5.613 -3.922 1 97.88 305 ASN B O 1
ATOM 7454 N N . ASN B 1 306 ? 18.547 -4.301 -2.371 1 98.38 306 ASN B N 1
ATOM 7455 C CA . ASN B 1 306 ? 19.641 -3.338 -2.492 1 98.38 306 ASN B CA 1
ATOM 7456 C C . ASN B 1 306 ? 20.984 -3.963 -2.137 1 98.38 306 ASN B C 1
ATOM 7458 O O . ASN B 1 306 ? 21.969 -3.781 -2.855 1 98.38 306 ASN B O 1
ATOM 7462 N N . VAL B 1 307 ? 21.016 -4.711 -1.054 1 98.38 307 VAL B N 1
ATOM 7463 C CA . VAL B 1 307 ? 22.266 -5.328 -0.629 1 98.38 307 VAL B CA 1
ATOM 7464 C C . VAL B 1 307 ? 22.734 -6.332 -1.683 1 98.38 307 VAL B C 1
ATOM 7466 O O . VAL B 1 307 ? 23.938 -6.414 -1.986 1 98.38 307 VAL B O 1
ATOM 7469 N N . SER B 1 308 ? 21.797 -7.059 -2.264 1 97.5 308 SER B N 1
ATOM 7470 C CA . SER B 1 308 ? 22.125 -8.039 -3.293 1 97.5 308 SER B CA 1
ATOM 7471 C C . SER B 1 308 ? 22.75 -7.383 -4.512 1 97.5 308 SER B C 1
ATOM 7473 O O . SER B 1 308 ? 23.359 -8.055 -5.352 1 97.5 308 SER B O 1
ATOM 7475 N N . LEU B 1 309 ? 22.656 -6.082 -4.602 1 96.62 309 LEU B N 1
ATOM 7476 C CA . LEU B 1 309 ? 23.188 -5.316 -5.723 1 96.62 309 LEU B CA 1
ATOM 7477 C C . LEU B 1 309 ? 24.234 -4.316 -5.254 1 96.62 309 LEU B C 1
ATOM 7479 O O . LEU B 1 309 ? 24.5 -3.32 -5.93 1 96.62 309 LEU B O 1
ATOM 7483 N N . ASN B 1 310 ? 24.688 -4.512 -4.059 1 96.38 310 ASN B N 1
ATOM 7484 C CA . ASN B 1 310 ? 25.797 -3.768 -3.465 1 96.38 310 ASN B CA 1
ATOM 7485 C C . ASN B 1 310 ? 25.359 -2.367 -3.041 1 96.38 310 ASN B C 1
ATOM 7487 O O . ASN B 1 310 ? 26.125 -1.413 -3.156 1 96.38 310 ASN B O 1
ATOM 7491 N N . GLY B 1 311 ? 24.156 -2.24 -2.66 1 97.81 311 GLY B N 1
ATOM 7492 C CA . GLY B 1 311 ? 23.641 -0.941 -2.26 1 97.81 311 GLY B CA 1
ATOM 7493 C C . GLY B 1 311 ? 23.172 -0.9 -0.815 1 97.81 311 GLY B C 1
ATOM 7494 O O . GLY B 1 311 ? 23.062 -1.941 -0.163 1 97.81 311 GLY B O 1
ATOM 7495 N N . ASN B 1 312 ? 22.984 0.324 -0.256 1 98.69 312 ASN B N 1
ATOM 7496 C CA . ASN B 1 312 ? 22.438 0.577 1.072 1 98.69 312 ASN B CA 1
ATOM 7497 C C . ASN B 1 312 ? 20.953 0.947 1.007 1 98.69 312 ASN B C 1
ATOM 7499 O O . ASN B 1 312 ? 20.453 1.322 -0.053 1 98.69 312 ASN B O 1
ATOM 7503 N N . PHE B 1 313 ? 20.328 0.729 2.096 1 98.81 313 PHE B N 1
ATOM 7504 C CA . PHE B 1 313 ? 18.953 1.163 2.266 1 98.81 313 PHE B CA 1
ATOM 7505 C C . PHE B 1 313 ? 18.828 2.094 3.465 1 98.81 313 PHE B C 1
ATOM 7507 O O . PHE B 1 313 ? 19.234 1.748 4.574 1 98.81 313 PHE B O 1
ATOM 7514 N N . MET B 1 314 ? 18.375 3.312 3.285 1 98.88 314 MET B N 1
ATOM 7515 C CA . MET B 1 314 ? 18.062 4.258 4.355 1 98.88 314 MET B CA 1
ATOM 7516 C C . MET B 1 314 ? 16.562 4.465 4.477 1 98.88 314 MET B C 1
ATOM 7518 O O . MET B 1 314 ? 15.938 5.043 3.586 1 98.88 314 MET B O 1
ATOM 7522 N N . LEU B 1 315 ? 15.977 3.947 5.527 1 98.88 315 LEU B N 1
ATOM 7523 C CA . LEU B 1 315 ? 14.531 3.906 5.727 1 98.88 315 LEU B CA 1
ATOM 7524 C C . LEU B 1 315 ? 14.078 5.016 6.668 1 98.88 315 LEU B C 1
ATOM 7526 O O . LEU B 1 315 ? 14.664 5.203 7.738 1 98.88 315 LEU B O 1
ATOM 7530 N N . ASN B 1 316 ? 13.016 5.699 6.297 1 98.81 316 ASN B N 1
ATOM 7531 C CA . ASN B 1 316 ? 12.602 6.93 6.953 1 98.81 316 ASN B CA 1
ATOM 7532 C C . ASN B 1 316 ? 11.531 6.668 8.016 1 98.81 316 ASN B C 1
ATOM 7534 O O . ASN B 1 316 ? 10.641 5.844 7.812 1 98.81 316 ASN B O 1
ATOM 7538 N N . ILE B 1 317 ? 11.633 7.391 9.125 1 98.44 317 ILE B N 1
ATOM 7539 C CA . ILE B 1 317 ? 10.516 7.582 10.047 1 98.44 317 ILE B CA 1
ATOM 7540 C C . ILE B 1 317 ? 10.094 9.047 10.039 1 98.44 317 ILE B C 1
ATOM 7542 O O . ILE B 1 317 ? 10.906 9.938 9.766 1 98.44 317 ILE B O 1
ATOM 7546 N N . GLY B 1 318 ? 8.844 9.32 10.281 1 98.44 318 GLY B N 1
ATOM 7547 C CA . GLY B 1 318 ? 8.297 10.656 10.461 1 98.44 318 GLY B CA 1
ATOM 7548 C C . GLY B 1 318 ? 7.629 10.844 11.812 1 98.44 318 GLY B C 1
ATOM 7549 O O . GLY B 1 318 ? 6.426 10.625 11.953 1 98.44 318 GLY B O 1
ATOM 7550 N N . PRO B 1 319 ? 8.359 11.234 12.859 1 98.44 319 PRO B N 1
ATOM 7551 C CA . PRO B 1 319 ? 7.766 11.445 14.18 1 98.44 319 PRO B CA 1
ATOM 7552 C C . PRO B 1 319 ? 6.727 12.562 14.195 1 98.44 319 PRO B C 1
ATOM 7554 O O . PRO B 1 319 ? 6.793 13.477 13.375 1 98.44 319 PRO B O 1
ATOM 7557 N N . ARG B 1 320 ? 5.848 12.484 15.148 1 97.25 320 ARG B N 1
ATOM 7558 C CA . ARG B 1 320 ? 4.918 13.578 15.43 1 97.25 320 ARG B CA 1
ATOM 7559 C C . ARG B 1 320 ? 5.629 14.742 16.109 1 97.25 320 ARG B C 1
ATOM 7561 O O . ARG B 1 320 ? 6.801 14.633 16.469 1 97.25 320 ARG B O 1
ATOM 7568 N N . ALA B 1 321 ? 4.898 15.789 16.266 1 97.25 321 ALA B N 1
ATOM 7569 C CA . ALA B 1 321 ? 5.477 16.984 16.859 1 97.25 321 ALA B CA 1
ATOM 7570 C C . ALA B 1 321 ? 5.871 16.75 18.312 1 97.25 321 ALA B C 1
ATOM 7572 O O . ALA B 1 321 ? 6.691 17.484 18.875 1 97.25 321 ALA B O 1
ATOM 7573 N N . ASP B 1 322 ? 5.332 15.742 18.938 1 96.56 322 ASP B N 1
ATOM 7574 C CA . ASP B 1 322 ? 5.715 15.414 20.312 1 96.56 322 ASP B CA 1
ATOM 7575 C C . ASP B 1 322 ? 6.844 14.383 20.328 1 96.56 322 ASP B C 1
ATOM 7577 O O . ASP B 1 322 ? 7.215 13.883 21.391 1 96.56 322 ASP B O 1
ATOM 7581 N N . GLY B 1 323 ? 7.32 14 19.172 1 97.38 323 GLY B N 1
ATOM 7582 C CA . GLY B 1 323 ? 8.445 13.086 19.062 1 97.38 323 GLY B CA 1
ATOM 7583 C C . GLY B 1 323 ? 8.023 11.633 18.938 1 97.38 323 GLY B C 1
ATOM 7584 O O . GLY B 1 323 ? 8.844 10.766 18.641 1 97.38 323 GLY B O 1
ATOM 7585 N N . SER B 1 324 ? 6.773 11.344 19.156 1 97.06 324 SER B N 1
ATOM 7586 C CA . SER B 1 324 ? 6.328 9.953 19.125 1 97.06 324 SER B CA 1
ATOM 7587 C C . SER B 1 324 ? 6.289 9.414 17.703 1 97.06 324 SER B C 1
ATOM 7589 O O . SER B 1 324 ? 6.172 10.188 16.75 1 97.06 324 SER B O 1
ATOM 7591 N N . LEU B 1 325 ? 6.469 8.133 17.609 1 97.06 325 LEU B N 1
ATOM 7592 C CA . LEU B 1 325 ? 6.391 7.438 16.328 1 97.06 325 LEU B CA 1
ATOM 7593 C C . LEU B 1 325 ? 5.051 6.723 16.172 1 97.06 325 LEU B C 1
ATOM 7595 O O . LEU B 1 325 ? 4.539 6.145 17.141 1 97.06 325 LEU B O 1
ATOM 7599 N N . PRO B 1 326 ? 4.484 6.785 14.938 1 95.94 326 PRO B N 1
ATOM 7600 C CA . PRO B 1 326 ? 3.312 5.934 14.719 1 95.94 326 PRO B CA 1
ATOM 7601 C C . PRO B 1 326 ? 3.602 4.457 14.984 1 95.94 326 PRO B C 1
ATOM 7603 O O . PRO B 1 326 ? 4.691 3.971 14.664 1 95.94 326 PRO B O 1
ATOM 7606 N N . TYR B 1 327 ? 2.668 3.762 15.484 1 96.69 327 TYR B N 1
ATOM 7607 C CA . TYR B 1 327 ? 2.848 2.365 15.859 1 96.69 327 TYR B CA 1
ATOM 7608 C C . TYR B 1 327 ? 3.18 1.511 14.641 1 96.69 327 TYR B C 1
ATOM 7610 O O . TYR B 1 327 ? 3.963 0.563 14.734 1 96.69 327 TYR B O 1
ATOM 7618 N N . GLU B 1 328 ? 2.561 1.802 13.477 1 97.19 328 GLU B N 1
ATOM 7619 C CA . GLU B 1 328 ? 2.854 1.068 12.25 1 97.19 328 GLU B CA 1
ATOM 7620 C C . GLU B 1 328 ? 4.344 1.118 11.922 1 97.19 328 GLU B C 1
ATOM 7622 O O . GLU B 1 328 ? 4.914 0.129 11.453 1 97.19 328 GLU B O 1
ATOM 7627 N N . SER B 1 329 ? 4.957 2.229 12.195 1 97.62 329 SER B N 1
ATOM 7628 C CA . SER B 1 329 ? 6.398 2.348 11.992 1 97.62 329 SER B CA 1
ATOM 7629 C C . SER B 1 329 ? 7.172 1.483 12.984 1 97.62 329 SER B C 1
ATOM 7631 O O . SER B 1 329 ? 8.078 0.743 12.594 1 97.62 329 SER B O 1
ATOM 7633 N N . ILE B 1 330 ? 6.832 1.554 14.234 1 98.12 330 ILE B N 1
ATOM 7634 C CA . ILE B 1 330 ? 7.52 0.831 15.297 1 98.12 330 ILE B CA 1
ATOM 7635 C C . ILE B 1 330 ? 7.438 -0.671 15.031 1 98.12 330 ILE B C 1
ATOM 7637 O O . ILE B 1 330 ? 8.453 -1.374 15.102 1 98.12 330 ILE B O 1
ATOM 7641 N N . SER B 1 331 ? 6.238 -1.11 14.719 1 97.56 331 SER B N 1
ATOM 7642 C CA . SER B 1 331 ? 6.02 -2.539 14.516 1 97.56 331 SER B CA 1
ATOM 7643 C C . SER B 1 331 ? 6.879 -3.074 13.375 1 97.56 331 SER B C 1
ATOM 7645 O O . SER B 1 331 ? 7.504 -4.129 13.508 1 97.56 331 SER B O 1
ATOM 7647 N N . ARG B 1 332 ? 6.984 -2.35 12.273 1 98.12 332 ARG B N 1
ATOM 7648 C CA . ARG B 1 332 ? 7.793 -2.766 11.133 1 98.12 332 ARG B CA 1
ATOM 7649 C C . ARG B 1 332 ? 9.281 -2.762 11.484 1 98.12 332 ARG B C 1
ATOM 7651 O O . ARG B 1 332 ? 10 -3.717 11.18 1 98.12 332 ARG B O 1
ATOM 7658 N N . LEU B 1 333 ? 9.664 -1.689 12.125 1 98.81 333 LEU B N 1
ATOM 7659 C CA . LEU B 1 333 ? 11.07 -1.557 12.492 1 98.81 333 LEU B CA 1
ATOM 7660 C C . LEU B 1 333 ? 11.492 -2.672 13.438 1 98.81 333 LEU B C 1
ATOM 7662 O O . LEU B 1 333 ? 12.578 -3.24 13.289 1 98.81 333 LEU B O 1
ATOM 7666 N N . GLU B 1 334 ? 10.688 -2.979 14.359 1 98.56 334 GLU B N 1
ATOM 7667 C CA . GLU B 1 334 ? 11.016 -4.031 15.312 1 98.56 334 GLU B CA 1
ATOM 7668 C C . GLU B 1 334 ? 11.008 -5.406 14.648 1 98.56 334 GLU B C 1
ATOM 7670 O O . GLU B 1 334 ? 11.836 -6.262 14.977 1 98.56 334 GLU B O 1
ATOM 7675 N N . ASP B 1 335 ? 10.047 -5.656 13.719 1 98.44 335 ASP B N 1
ATOM 7676 C CA . ASP B 1 335 ? 10.078 -6.883 12.93 1 98.44 335 ASP B CA 1
ATOM 7677 C C . ASP B 1 335 ? 11.406 -7.027 12.188 1 98.44 335 ASP B C 1
ATOM 7679 O O . ASP B 1 335 ? 12.023 -8.094 12.203 1 98.44 335 ASP B O 1
ATOM 7683 N N . MET B 1 336 ? 11.797 -5.969 11.562 1 98.81 336 MET B N 1
ATOM 7684 C CA . MET B 1 336 ? 13.055 -5.992 10.82 1 98.81 336 MET B CA 1
ATOM 7685 C C . MET B 1 336 ? 14.227 -6.25 11.758 1 98.81 336 MET B C 1
ATOM 7687 O O . MET B 1 336 ? 15.148 -7 11.414 1 98.81 336 MET B O 1
ATOM 7691 N N . GLY B 1 337 ? 14.188 -5.574 12.898 1 98.88 337 GLY B N 1
ATOM 7692 C CA . GLY B 1 337 ? 15.242 -5.785 13.883 1 98.88 337 GLY B CA 1
ATOM 7693 C C . GLY B 1 337 ? 15.352 -7.227 14.336 1 98.88 337 GLY B C 1
ATOM 7694 O O . GLY B 1 337 ? 16.453 -7.781 14.398 1 98.88 337 GLY B O 1
ATOM 7695 N N . ARG B 1 338 ? 14.242 -7.852 14.664 1 98.62 338 ARG B N 1
ATOM 7696 C CA . ARG B 1 338 ? 14.234 -9.25 15.078 1 98.62 338 ARG B CA 1
ATOM 7697 C C . ARG B 1 338 ? 14.773 -10.148 13.977 1 98.62 338 ARG B C 1
ATOM 7699 O O . ARG B 1 338 ? 15.516 -11.094 14.242 1 98.62 338 ARG B O 1
ATOM 7706 N N . TRP B 1 339 ? 14.383 -9.859 12.766 1 98.81 339 TRP B N 1
ATOM 7707 C CA . TRP B 1 339 ? 14.891 -10.633 11.633 1 98.81 339 TRP B CA 1
ATOM 7708 C C . TRP B 1 339 ? 16.406 -10.477 11.508 1 98.81 339 TRP B C 1
ATOM 7710 O O . TRP B 1 339 ? 17.125 -11.461 11.305 1 98.81 339 TRP B O 1
ATOM 7720 N N . LEU B 1 340 ? 16.922 -9.266 11.703 1 98.81 340 LEU B N 1
ATOM 7721 C CA . LEU B 1 340 ? 18.344 -8.969 11.539 1 98.81 340 LEU B CA 1
ATOM 7722 C C . LEU B 1 340 ? 19.141 -9.555 12.688 1 98.81 340 LEU B C 1
ATOM 7724 O O . LEU B 1 340 ? 20.328 -9.859 12.531 1 98.81 340 LEU B O 1
ATOM 7728 N N . GLU B 1 341 ? 18.562 -9.711 13.812 1 98.44 341 GLU B N 1
ATOM 7729 C CA . GLU B 1 341 ? 19.234 -10.391 14.914 1 98.44 341 GLU B CA 1
ATOM 7730 C C . GLU B 1 341 ? 19.625 -11.82 14.531 1 98.44 341 GLU B C 1
ATOM 7732 O O . GLU B 1 341 ? 20.688 -12.305 14.922 1 98.44 341 GLU B O 1
ATOM 7737 N N . VAL B 1 342 ? 18.797 -12.406 13.711 1 98.44 342 VAL B N 1
ATOM 7738 C CA . VAL B 1 342 ? 18.984 -13.797 13.32 1 98.44 342 VAL B CA 1
ATOM 7739 C C . VAL B 1 342 ? 19.766 -13.867 12 1 98.44 342 VAL B C 1
ATOM 7741 O O . VAL B 1 342 ? 20.656 -14.688 11.844 1 98.44 342 VAL B O 1
ATOM 7744 N N . ASN B 1 343 ? 19.453 -12.922 11.117 1 98.56 343 ASN B N 1
ATOM 7745 C CA . ASN B 1 343 ? 19.906 -13.078 9.734 1 98.56 343 ASN B CA 1
ATOM 7746 C C . ASN B 1 343 ? 20.844 -11.953 9.328 1 98.56 343 ASN B C 1
ATOM 7748 O O . ASN B 1 343 ? 21.203 -11.828 8.156 1 98.56 343 ASN B O 1
ATOM 7752 N N . GLY B 1 344 ? 21.312 -11.148 10.273 1 98.38 344 GLY B N 1
ATOM 7753 C CA . GLY B 1 344 ? 22.109 -9.961 10 1 98.38 344 GLY B CA 1
ATOM 7754 C C . GLY B 1 344 ? 23.406 -10.258 9.266 1 98.38 344 GLY B C 1
ATOM 7755 O O . GLY B 1 344 ? 23.891 -9.43 8.492 1 98.38 344 GLY B O 1
ATOM 7756 N N . ALA B 1 345 ? 23.953 -11.453 9.461 1 97.81 345 ALA B N 1
ATOM 7757 C CA . ALA B 1 345 ? 25.203 -11.844 8.805 1 97.81 345 ALA B CA 1
ATOM 7758 C C . ALA B 1 345 ? 25.047 -11.844 7.285 1 97.81 345 ALA B C 1
ATOM 7760 O O . ALA B 1 345 ? 26.016 -11.688 6.551 1 97.81 345 ALA B O 1
ATOM 7761 N N . SER B 1 346 ? 23.828 -12.016 6.863 1 98.56 346 SER B N 1
ATOM 7762 C CA . SER B 1 346 ? 23.578 -12.062 5.43 1 98.56 346 SER B CA 1
ATOM 7763 C C . SER B 1 346 ? 23.406 -10.664 4.852 1 98.56 346 SER B C 1
ATOM 7765 O O . SER B 1 346 ? 23.266 -10.5 3.639 1 98.56 346 SER B O 1
ATOM 7767 N N . ILE B 1 347 ? 23.422 -9.609 5.66 1 98.81 347 ILE B N 1
ATOM 7768 C CA . ILE B 1 347 ? 23.156 -8.242 5.227 1 98.81 347 ILE B CA 1
ATOM 7769 C C . ILE B 1 347 ? 24.375 -7.367 5.484 1 98.81 347 ILE B C 1
ATOM 7771 O O . ILE B 1 347 ? 24.969 -6.828 4.543 1 98.81 347 ILE B O 1
ATOM 7775 N N . PHE B 1 348 ? 24.812 -7.309 6.73 1 98.56 348 PHE B N 1
ATOM 7776 C CA . PHE B 1 348 ? 25.891 -6.398 7.105 1 98.56 348 PHE B CA 1
ATOM 7777 C C . PHE B 1 348 ? 27.219 -6.844 6.484 1 98.56 348 PHE B C 1
ATOM 7779 O O . PHE B 1 348 ? 27.641 -7.988 6.656 1 98.56 348 PHE B O 1
ATOM 7786 N N . GLY B 1 349 ? 27.797 -5.941 5.715 1 97.38 349 GLY B N 1
ATOM 7787 C CA . GLY B 1 349 ? 29.062 -6.223 5.051 1 97.38 349 GLY B CA 1
ATOM 7788 C C . GLY B 1 349 ? 28.906 -7.086 3.811 1 97.38 349 GLY B C 1
ATOM 7789 O O . GLY B 1 349 ? 29.891 -7.391 3.135 1 97.38 349 GLY B O 1
ATOM 7790 N N . ALA B 1 350 ? 27.688 -7.434 3.531 1 97.81 350 ALA B N 1
ATOM 7791 C CA . ALA B 1 350 ? 27.469 -8.289 2.367 1 97.81 350 ALA B CA 1
ATOM 7792 C C . ALA B 1 350 ? 27.297 -7.453 1.102 1 97.81 350 ALA B C 1
ATOM 7794 O O . ALA B 1 350 ? 27.094 -6.238 1.174 1 97.81 350 ALA B O 1
ATOM 7795 N N . GLY B 1 351 ? 27.469 -8.016 -0.057 1 95.88 351 GLY B N 1
ATOM 7796 C CA . GLY B 1 351 ? 27.172 -7.539 -1.398 1 95.88 351 GLY B CA 1
ATOM 7797 C C . GLY B 1 351 ? 26.453 -8.562 -2.256 1 95.88 351 GLY B C 1
ATOM 7798 O O . GLY B 1 351 ? 25.672 -9.367 -1.744 1 95.88 351 GLY B O 1
ATOM 7799 N N . GLY B 1 352 ? 26.625 -8.391 -3.527 1 92.94 352 GLY B N 1
ATOM 7800 C CA . GLY B 1 352 ? 25.953 -9.312 -4.434 1 92.94 352 GLY B CA 1
ATOM 7801 C C . GLY B 1 352 ? 26.922 -10.133 -5.266 1 92.94 352 GLY B C 1
ATOM 7802 O O . GLY B 1 352 ? 28.141 -10.078 -5.062 1 92.94 352 GLY B O 1
ATOM 7803 N N . LEU B 1 353 ? 26.328 -11.039 -6.027 1 90.38 353 LEU B N 1
ATOM 7804 C CA . LEU B 1 353 ? 27.047 -11.852 -7.012 1 90.38 353 LEU B CA 1
ATOM 7805 C C . LEU B 1 353 ? 26.75 -11.367 -8.43 1 90.38 353 LEU B C 1
ATOM 7807 O O . LEU B 1 353 ? 25.688 -10.797 -8.688 1 90.38 353 LEU B O 1
ATOM 7811 N N . GLU B 1 354 ? 27.703 -11.555 -9.227 1 85.31 354 GLU B N 1
ATOM 7812 C CA . GLU B 1 354 ? 27.516 -11.148 -10.617 1 85.31 354 GLU B CA 1
ATOM 7813 C C . GLU B 1 354 ? 26.703 -12.18 -11.391 1 85.31 354 GLU B C 1
ATOM 7815 O O . GLU B 1 354 ? 27.156 -12.711 -12.406 1 85.31 354 GLU B O 1
ATOM 7820 N N . LEU B 1 355 ? 25.641 -12.641 -10.875 1 90.44 355 LEU B N 1
ATOM 7821 C CA . LEU B 1 355 ? 24.625 -13.43 -11.578 1 90.44 355 LEU B CA 1
ATOM 7822 C C . LEU B 1 355 ? 23.484 -12.539 -12.055 1 90.44 355 LEU B C 1
ATOM 7824 O O . LEU B 1 355 ? 23.328 -11.406 -11.594 1 90.44 355 LEU B O 1
ATOM 7828 N N . ARG B 1 356 ? 22.781 -12.977 -13.117 1 87.38 356 ARG B N 1
ATOM 7829 C CA . ARG B 1 356 ? 21.656 -12.188 -13.617 1 87.38 356 ARG B CA 1
ATOM 7830 C C . ARG B 1 356 ? 20.688 -11.844 -12.492 1 87.38 356 ARG B C 1
ATOM 7832 O O . ARG B 1 356 ? 20.219 -12.734 -11.773 1 87.38 356 ARG B O 1
ATOM 7839 N N . PRO B 1 357 ? 20.5 -10.453 -12.539 1 78.69 357 PRO B N 1
ATOM 7840 C CA . PRO B 1 357 ? 19.531 -10.078 -11.492 1 78.69 357 PRO B CA 1
ATOM 7841 C C . PRO B 1 357 ? 18.125 -10.594 -11.773 1 78.69 357 PRO B C 1
ATOM 7843 O O . PRO B 1 357 ? 17.766 -10.805 -12.938 1 78.69 357 PRO B O 1
ATOM 7846 N N . ARG B 1 358 ? 17.344 -11.273 -11.117 1 79.94 358 ARG B N 1
ATOM 7847 C CA . ARG B 1 358 ? 15.945 -11.688 -11.203 1 79.94 358 ARG B CA 1
ATOM 7848 C C . ARG B 1 358 ? 15.828 -13.117 -11.711 1 79.94 358 ARG B C 1
ATOM 7850 O O . ARG B 1 358 ? 14.766 -13.531 -12.188 1 79.94 358 ARG B O 1
ATOM 7857 N N . GLN B 1 359 ? 16.891 -13.68 -11.867 1 86.88 359 GLN B N 1
ATOM 7858 C CA . GLN B 1 359 ? 16.891 -15.023 -12.438 1 86.88 359 GLN B CA 1
ATOM 7859 C C . GLN B 1 359 ? 16.078 -15.984 -11.578 1 86.88 359 GLN B C 1
ATOM 7861 O O . GLN B 1 359 ? 15.602 -17.016 -12.07 1 86.88 359 GLN B O 1
ATOM 7866 N N . TYR B 1 360 ? 15.867 -15.641 -10.352 1 90.88 360 TYR B N 1
ATOM 7867 C CA . TYR B 1 360 ? 15.156 -16.562 -9.469 1 90.88 360 TYR B CA 1
ATOM 7868 C C . TYR B 1 360 ? 13.781 -16.016 -9.117 1 90.88 360 TYR B C 1
ATOM 7870 O O . TYR B 1 360 ? 13.625 -14.828 -8.836 1 90.88 360 TYR B O 1
ATOM 7878 N N . ASP B 1 361 ? 12.812 -16.859 -9.133 1 90.38 361 ASP B N 1
ATOM 7879 C CA . ASP B 1 361 ? 11.438 -16.469 -8.828 1 90.38 361 ASP B CA 1
ATOM 7880 C C . ASP B 1 361 ? 11.117 -16.688 -7.355 1 90.38 361 ASP B C 1
ATOM 7882 O O . ASP B 1 361 ? 9.984 -16.469 -6.922 1 90.38 361 ASP B O 1
ATOM 7886 N N . TRP B 1 362 ? 12.117 -17.094 -6.562 1 94.5 362 TRP B N 1
ATOM 7887 C CA . TRP B 1 362 ? 11.836 -17.422 -5.168 1 94.5 362 TRP B CA 1
ATOM 7888 C C . TRP B 1 362 ? 12.539 -16.438 -4.23 1 94.5 362 TRP B C 1
ATOM 7890 O O . TRP B 1 362 ? 12.281 -16.438 -3.023 1 94.5 362 TRP B O 1
ATOM 7900 N N . GLY B 1 363 ? 13.531 -15.633 -4.754 1 95.56 363 GLY B N 1
ATOM 7901 C CA . GLY B 1 363 ? 14.211 -14.727 -3.846 1 95.56 363 GLY B CA 1
ATOM 7902 C C . GLY B 1 363 ? 15.422 -14.055 -4.465 1 95.56 363 GLY B C 1
ATOM 7903 O O . GLY B 1 363 ? 15.438 -13.773 -5.664 1 95.56 363 GLY B O 1
ATOM 7904 N N . LYS B 1 364 ? 16.438 -13.672 -3.559 1 96.88 364 LYS B N 1
ATOM 7905 C CA . LYS B 1 364 ? 17.656 -12.969 -3.943 1 96.88 364 LYS B CA 1
ATOM 7906 C C . LYS B 1 364 ? 18.891 -13.602 -3.297 1 96.88 364 LYS B C 1
ATOM 7908 O O . LYS B 1 364 ? 18.75 -14.492 -2.451 1 96.88 364 LYS B O 1
ATOM 7913 N N . LEU B 1 365 ? 20.062 -13.141 -3.789 1 97.25 365 LEU B N 1
ATOM 7914 C CA . LEU B 1 365 ? 21.312 -13.641 -3.26 1 97.25 365 LEU B CA 1
ATOM 7915 C C . LEU B 1 365 ? 22.156 -12.5 -2.672 1 97.25 365 LEU B C 1
ATOM 7917 O O . LEU B 1 365 ? 22.25 -11.43 -3.264 1 97.25 365 LEU B O 1
ATOM 7921 N N . THR B 1 366 ? 22.625 -12.734 -1.487 1 97.88 366 THR B N 1
ATOM 7922 C CA . THR B 1 366 ? 23.719 -11.891 -0.993 1 97.88 366 THR B CA 1
ATOM 7923 C C . THR B 1 366 ? 24.984 -12.703 -0.782 1 97.88 366 THR B C 1
ATOM 7925 O O . THR B 1 366 ? 24.938 -13.938 -0.756 1 97.88 366 THR B O 1
ATOM 7928 N N . PHE B 1 367 ? 26.109 -12.031 -0.76 1 97.12 367 PHE B N 1
ATOM 7929 C CA . PHE B 1 367 ? 27.406 -12.688 -0.73 1 97.12 367 PHE B CA 1
ATOM 7930 C C . PHE B 1 367 ? 28.359 -11.945 0.199 1 97.12 367 PHE B C 1
ATOM 7932 O O . PHE B 1 367 ? 28.344 -10.711 0.267 1 97.12 367 PHE B O 1
ATOM 7939 N N . LYS B 1 368 ? 29.094 -12.719 0.922 1 96 368 LYS B N 1
ATOM 7940 C CA . LYS B 1 368 ? 30.062 -12.133 1.847 1 96 368 LYS B CA 1
ATOM 7941 C C . LYS B 1 368 ? 31.25 -13.062 2.051 1 96 368 LYS B C 1
ATOM 7943 O O . LYS B 1 368 ? 31.094 -14.289 2.074 1 96 368 LYS B O 1
ATOM 7948 N N . LYS B 1 369 ? 32.438 -12.461 2.121 1 94.75 369 LYS B N 1
ATOM 7949 C CA . LYS B 1 369 ? 33.625 -13.18 2.588 1 94.75 369 LYS B CA 1
ATOM 7950 C C . LYS B 1 369 ? 33.812 -12.992 4.086 1 94.75 369 LYS B C 1
ATOM 7952 O O . LYS B 1 369 ? 33.844 -11.859 4.574 1 94.75 369 LYS B O 1
ATOM 7957 N N . GLU B 1 370 ? 33.812 -14.062 4.75 1 91.56 370 GLU B N 1
ATOM 7958 C CA . GLU B 1 370 ? 33.938 -14 6.203 1 91.56 370 GLU B CA 1
ATOM 7959 C C . GLU B 1 370 ? 34.844 -15.133 6.719 1 91.56 370 GLU B C 1
ATOM 7961 O O . GLU B 1 370 ? 34.594 -16.297 6.395 1 91.56 370 GLU B O 1
ATOM 7966 N N . ASN B 1 371 ? 35.75 -14.789 7.527 1 90.5 371 ASN B N 1
ATOM 7967 C CA . ASN B 1 371 ? 36.656 -15.758 8.164 1 90.5 371 ASN B CA 1
ATOM 7968 C C . ASN B 1 371 ? 37.312 -16.672 7.137 1 90.5 371 ASN B C 1
ATOM 7970 O O . ASN B 1 371 ? 37.344 -17.891 7.309 1 90.5 371 ASN B O 1
ATOM 7974 N N . GLY B 1 372 ? 37.688 -16.141 6.012 1 91.31 372 GLY B N 1
ATOM 7975 C CA . GLY B 1 372 ? 38.406 -16.875 4.996 1 91.31 372 GLY B CA 1
ATOM 7976 C C . GLY B 1 372 ? 37.5 -17.75 4.125 1 91.31 372 GLY B C 1
ATOM 7977 O O . GLY B 1 372 ? 38 -18.5 3.291 1 91.31 372 GLY B O 1
ATOM 7978 N N . LYS B 1 373 ? 36.281 -17.688 4.363 1 95.38 373 LYS B N 1
ATOM 7979 C CA . LYS B 1 373 ? 35.344 -18.453 3.562 1 95.38 373 LYS B CA 1
ATOM 7980 C C . LYS B 1 373 ? 34.406 -17.531 2.781 1 95.38 373 LYS B C 1
ATOM 7982 O O . LYS B 1 373 ? 34.156 -16.391 3.201 1 95.38 373 LYS B O 1
ATOM 7987 N N . ASP B 1 374 ? 34.031 -18.047 1.683 1 96.94 374 ASP B N 1
ATOM 7988 C CA . ASP B 1 374 ? 33 -17.359 0.911 1 96.94 374 ASP B CA 1
ATOM 7989 C C . ASP B 1 374 ? 31.625 -17.938 1.219 1 96.94 374 ASP B C 1
ATOM 7991 O O . ASP B 1 374 ? 31.453 -19.156 1.332 1 96.94 374 ASP B O 1
ATOM 7995 N N . LYS B 1 375 ? 30.719 -17.047 1.434 1 98.06 375 LYS B N 1
ATOM 7996 C CA . LYS B 1 375 ? 29.359 -17.484 1.747 1 98.06 375 LYS B CA 1
ATOM 7997 C C . LYS B 1 375 ? 28.344 -16.859 0.797 1 98.06 375 LYS B C 1
ATOM 7999 O O . LYS B 1 375 ? 28.359 -15.633 0.593 1 98.06 375 LYS B O 1
ATOM 8004 N N . ILE B 1 376 ? 27.578 -17.703 0.149 1 98.19 376 ILE B N 1
ATOM 8005 C CA . ILE B 1 376 ? 26.375 -17.25 -0.562 1 98.19 376 ILE B CA 1
ATOM 8006 C C . ILE B 1 376 ? 25.156 -17.438 0.32 1 98.19 376 ILE B C 1
ATOM 8008 O O . ILE B 1 376 ? 24.922 -18.531 0.848 1 98.19 376 ILE B O 1
ATOM 8012 N N . PHE B 1 377 ? 24.453 -16.359 0.566 1 98.56 377 PHE B N 1
ATOM 8013 C CA . PHE B 1 377 ? 23.203 -16.391 1.325 1 98.56 377 PHE B CA 1
ATOM 8014 C C . PHE B 1 377 ? 22 -16.375 0.392 1 98.56 377 PHE B C 1
ATOM 8016 O O . PHE B 1 377 ? 21.781 -15.406 -0.323 1 98.56 377 PHE B O 1
ATOM 8023 N N . LEU B 1 378 ? 21.281 -17.484 0.345 1 98.38 378 LEU B N 1
ATOM 8024 C CA . LEU B 1 378 ? 20.031 -17.547 -0.403 1 98.38 378 LEU B CA 1
ATOM 8025 C C . LEU B 1 378 ? 18.875 -16.969 0.417 1 98.38 378 LEU B C 1
ATOM 8027 O O . LEU B 1 378 ? 18.438 -17.594 1.395 1 98.38 378 LEU B O 1
ATOM 8031 N N . GLN B 1 379 ? 18.453 -15.773 0.037 1 98.38 379 GLN B N 1
ATOM 8032 C CA . GLN B 1 379 ? 17.312 -15.117 0.676 1 98.38 379 GLN B CA 1
ATOM 8033 C C . GLN B 1 379 ? 15.992 -15.625 0.104 1 98.38 379 GLN B C 1
ATOM 8035 O O . GLN B 1 379 ? 15.578 -15.203 -0.977 1 98.38 379 GLN B O 1
ATOM 8040 N N . VAL B 1 380 ? 15.266 -16.469 0.84 1 98 380 VAL B N 1
ATOM 8041 C CA . VAL B 1 380 ? 14.094 -17.141 0.291 1 98 380 VAL B CA 1
ATOM 8042 C C . VAL B 1 380 ? 12.828 -16.391 0.69 1 98 380 VAL B C 1
ATOM 8044 O O . VAL B 1 380 ? 12.43 -16.406 1.857 1 98 380 VAL B O 1
ATOM 8047 N N . PHE B 1 381 ? 12.195 -15.758 -0.306 1 96.44 381 PHE B N 1
ATOM 8048 C CA . PHE B 1 381 ? 10.977 -14.984 -0.091 1 96.44 381 PHE B CA 1
ATOM 8049 C C . PHE B 1 381 ? 9.758 -15.898 -0.084 1 96.44 381 PHE B C 1
ATOM 8051 O O . PHE B 1 381 ? 8.758 -15.602 0.581 1 96.44 381 PHE B O 1
ATOM 8058 N N . ASN B 1 382 ? 9.773 -16.922 -0.872 1 95.12 382 ASN B N 1
ATOM 8059 C CA . ASN B 1 382 ? 8.688 -17.891 -1.008 1 95.12 382 ASN B CA 1
ATOM 8060 C C . ASN B 1 382 ? 9.172 -19.312 -0.778 1 95.12 382 ASN B C 1
ATOM 8062 O O . ASN B 1 382 ? 9.836 -19.891 -1.635 1 95.12 382 ASN B O 1
ATOM 8066 N N . TRP B 1 383 ? 8.859 -19.859 0.404 1 96 383 TRP B N 1
ATOM 8067 C CA . TRP B 1 383 ? 9.281 -21.203 0.765 1 96 383 TRP B CA 1
ATOM 8068 C C . TRP B 1 383 ? 8.594 -22.25 -0.113 1 96 383 TRP B C 1
ATOM 8070 O O . TRP B 1 383 ? 7.363 -22.266 -0.214 1 96 383 TRP B O 1
ATOM 8080 N N . PRO B 1 384 ? 9.328 -23.078 -0.818 1 95.25 384 PRO B N 1
ATOM 8081 C CA . PRO B 1 384 ? 8.719 -23.938 -1.829 1 95.25 384 PRO B CA 1
ATOM 8082 C C . PRO B 1 384 ? 7.742 -24.953 -1.229 1 95.25 384 PRO B C 1
ATOM 8084 O O . PRO B 1 384 ? 8.039 -25.562 -0.199 1 95.25 384 PRO B O 1
ATOM 8087 N N . LEU B 1 385 ? 6.637 -25.156 -1.919 1 92.94 385 LEU B N 1
ATOM 8088 C CA . LEU B 1 385 ? 5.625 -26.109 -1.479 1 92.94 385 LEU B CA 1
ATOM 8089 C C . LEU B 1 385 ? 6.168 -27.547 -1.521 1 92.94 385 LEU B C 1
ATOM 8091 O O . LEU B 1 385 ? 5.836 -28.359 -0.665 1 92.94 385 LEU B O 1
ATOM 8095 N N . ASP B 1 386 ? 7.027 -27.812 -2.502 1 92.94 386 ASP B N 1
ATOM 8096 C CA . ASP B 1 386 ? 7.547 -29.172 -2.654 1 92.94 386 ASP B CA 1
ATOM 8097 C C . ASP B 1 386 ? 8.828 -29.359 -1.842 1 92.94 386 ASP B C 1
ATOM 8099 O O . ASP B 1 386 ? 9.484 -30.406 -1.942 1 92.94 386 ASP B O 1
ATOM 8103 N N . LYS B 1 387 ? 9.328 -28.328 -1.17 1 94.88 387 LYS B N 1
ATOM 8104 C CA . LYS B 1 387 ? 10.445 -28.344 -0.232 1 94.88 387 LYS B CA 1
ATOM 8105 C C . LYS B 1 387 ? 11.773 -28.469 -0.967 1 94.88 387 LYS B C 1
ATOM 8107 O O . LYS B 1 387 ? 12.805 -28.75 -0.352 1 94.88 387 LYS B O 1
ATOM 8112 N N . THR B 1 388 ? 11.766 -28.219 -2.227 1 97 388 THR B N 1
ATOM 8113 C CA . THR B 1 388 ? 13 -28.203 -3.004 1 97 388 THR B CA 1
ATOM 8114 C C . THR B 1 388 ? 13.305 -26.781 -3.49 1 97 388 THR B C 1
ATOM 8116 O O . THR B 1 388 ? 12.531 -26.203 -4.258 1 97 388 THR B O 1
ATOM 8119 N N . LEU B 1 389 ? 14.359 -26.25 -2.971 1 98 389 LEU B N 1
ATOM 8120 C CA . LEU B 1 389 ? 14.836 -24.984 -3.498 1 98 389 LEU B CA 1
ATOM 8121 C C . LEU B 1 389 ? 15.797 -25.203 -4.656 1 98 389 LEU B C 1
ATOM 8123 O O . LEU B 1 389 ? 16.812 -25.875 -4.508 1 98 389 LEU B O 1
ATOM 8127 N N . ARG B 1 390 ? 15.5 -24.672 -5.766 1 97.38 390 ARG B N 1
ATOM 8128 C CA . ARG B 1 390 ? 16.297 -24.828 -6.98 1 97.38 390 ARG B CA 1
ATOM 8129 C C . ARG B 1 390 ? 17.156 -23.609 -7.246 1 97.38 390 ARG B C 1
ATOM 8131 O O . ARG B 1 390 ? 16.625 -22.516 -7.52 1 97.38 390 ARG B O 1
ATOM 8138 N N . PHE B 1 391 ? 18.453 -23.797 -7.074 1 97 391 PHE B N 1
ATOM 8139 C CA . PHE B 1 391 ? 19.438 -22.734 -7.297 1 97 391 PHE B CA 1
ATOM 8140 C C . PHE B 1 391 ? 20.328 -23.078 -8.477 1 97 391 PHE B C 1
ATOM 8142 O O . PHE B 1 391 ? 21 -24.109 -8.484 1 97 391 PHE B O 1
ATOM 8149 N N . THR B 1 392 ? 20.375 -22.172 -9.492 1 96.88 392 THR B N 1
ATOM 8150 C CA . THR B 1 392 ? 21.172 -22.375 -10.695 1 96.88 392 THR B CA 1
ATOM 8151 C C . THR B 1 392 ? 22.219 -21.281 -10.836 1 96.88 392 THR B C 1
ATOM 8153 O O . THR B 1 392 ? 21.922 -20.094 -10.68 1 96.88 392 THR B O 1
ATOM 8156 N N . GLY B 1 393 ? 23.438 -21.672 -11.117 1 96.31 393 GLY B N 1
ATOM 8157 C CA . GLY B 1 393 ? 24.422 -20.656 -11.469 1 96.31 393 GLY B CA 1
ATOM 8158 C C . GLY B 1 393 ? 25.766 -20.859 -10.781 1 96.31 393 GLY B C 1
ATOM 8159 O O . GLY B 1 393 ? 26.734 -20.172 -11.094 1 96.31 393 GLY B O 1
ATOM 8160 N N . VAL B 1 394 ? 25.844 -21.828 -9.859 1 96.69 394 VAL B N 1
ATOM 8161 C CA . VAL B 1 394 ? 27.109 -22.094 -9.164 1 96.69 394 VAL B CA 1
ATOM 8162 C C . VAL B 1 394 ? 27.672 -23.438 -9.609 1 96.69 394 VAL B C 1
ATOM 8164 O O . VAL B 1 394 ? 26.953 -24.438 -9.656 1 96.69 394 VAL B O 1
ATOM 8167 N N . LEU B 1 395 ? 28.938 -23.453 -9.938 1 97.12 395 LEU B N 1
ATOM 8168 C CA . LEU B 1 395 ? 29.594 -24.656 -10.43 1 97.12 395 LEU B CA 1
ATOM 8169 C C . LEU B 1 395 ? 30.328 -25.375 -9.305 1 97.12 395 LEU B C 1
ATOM 8171 O O . LEU B 1 395 ? 30.406 -26.594 -9.289 1 97.12 395 LEU B O 1
ATOM 8175 N N . THR B 1 396 ? 30.844 -24.562 -8.406 1 97.56 396 THR B N 1
ATOM 8176 C CA . THR B 1 396 ? 31.594 -25.125 -7.281 1 97.56 396 THR B CA 1
ATOM 8177 C C . THR B 1 396 ? 30.641 -25.766 -6.273 1 97.56 396 THR B C 1
ATOM 8179 O O . THR B 1 396 ? 29.609 -25.188 -5.938 1 97.56 396 THR B O 1
ATOM 8182 N N . LYS B 1 397 ? 30.984 -26.938 -5.848 1 97 397 LYS B N 1
ATOM 8183 C CA . LYS B 1 397 ? 30.188 -27.594 -4.805 1 97 397 LYS B CA 1
ATOM 8184 C C . LYS B 1 397 ? 30.406 -26.922 -3.451 1 97 397 LYS B C 1
ATOM 8186 O O . LYS B 1 397 ? 31.547 -26.703 -3.033 1 97 397 LYS B O 1
ATOM 8191 N N . PRO B 1 398 ? 29.375 -26.594 -2.842 1 98.12 398 PRO B N 1
ATOM 8192 C CA . PRO B 1 398 ? 29.562 -26.016 -1.512 1 98.12 398 PRO B CA 1
ATOM 8193 C C . PRO B 1 398 ? 30.125 -27.016 -0.501 1 98.12 398 PRO B C 1
ATOM 8195 O O . PRO B 1 398 ? 29.781 -28.203 -0.547 1 98.12 398 PRO B O 1
ATOM 8198 N N . SER B 1 399 ? 30.922 -26.516 0.461 1 97.31 399 SER B N 1
ATOM 8199 C CA . SER B 1 399 ? 31.469 -27.359 1.519 1 97.31 399 SER B CA 1
ATOM 8200 C C . SER B 1 399 ? 30.438 -27.609 2.621 1 97.31 399 SER B C 1
ATOM 8202 O O . SER B 1 399 ? 30.484 -28.641 3.295 1 97.31 399 SER B O 1
ATOM 8204 N N . LYS B 1 400 ? 29.578 -26.641 2.785 1 96.94 400 LYS B N 1
ATOM 8205 C CA . LYS B 1 400 ? 28.516 -26.734 3.795 1 96.94 400 LYS B CA 1
ATOM 8206 C C . LYS B 1 400 ? 27.266 -25.984 3.355 1 96.94 400 LYS B C 1
ATOM 8208 O O . LYS B 1 400 ? 27.359 -24.922 2.74 1 96.94 400 LYS B O 1
ATOM 8213 N N . VAL B 1 401 ? 26.094 -26.609 3.654 1 98.56 401 VAL B N 1
ATOM 8214 C CA . VAL B 1 401 ? 24.797 -26 3.408 1 98.56 401 VAL B CA 1
ATOM 8215 C C . VAL B 1 401 ? 23.938 -26.078 4.672 1 98.56 401 VAL B C 1
ATOM 8217 O O . VAL B 1 401 ? 23.75 -27.156 5.238 1 98.56 401 VAL B O 1
ATOM 8220 N N . TYR B 1 402 ? 23.422 -24.938 5.168 1 98.5 402 TYR B N 1
ATOM 8221 C CA . TYR B 1 402 ? 22.625 -24.938 6.395 1 98.5 402 TYR B CA 1
ATOM 8222 C C . TYR B 1 402 ? 21.734 -23.719 6.453 1 98.5 402 TYR B C 1
ATOM 8224 O O . TYR B 1 402 ? 21.844 -22.797 5.629 1 98.5 402 TYR B O 1
ATOM 8232 N N . LEU B 1 403 ? 20.766 -23.703 7.359 1 98.62 403 LEU B N 1
ATOM 8233 C CA . LEU B 1 403 ? 19.922 -22.531 7.633 1 98.62 403 LEU B CA 1
ATOM 8234 C C . LEU B 1 403 ? 20.641 -21.547 8.547 1 98.62 403 LEU B C 1
ATOM 8236 O O . LEU B 1 403 ? 21.172 -21.938 9.586 1 98.62 403 LEU B O 1
ATOM 8240 N N . LEU B 1 404 ? 20.609 -20.297 8.164 1 98.25 404 LEU B N 1
ATOM 8241 C CA . LEU B 1 404 ? 21.297 -19.281 8.969 1 98.25 404 LEU B CA 1
ATOM 8242 C C . LEU B 1 404 ? 20.688 -19.203 10.367 1 98.25 404 LEU B C 1
ATOM 8244 O O . LEU B 1 404 ? 21.391 -18.953 11.344 1 98.25 404 LEU B O 1
ATOM 8248 N N . ALA B 1 405 ? 19.391 -19.453 10.477 1 98.25 405 ALA B N 1
ATOM 8249 C CA . ALA B 1 405 ? 18.672 -19.375 11.75 1 98.25 405 ALA B CA 1
ATOM 8250 C C . ALA B 1 405 ? 19.047 -20.547 12.656 1 98.25 405 ALA B C 1
ATOM 8252 O O . ALA B 1 405 ? 18.75 -20.531 13.852 1 98.25 405 ALA B O 1
ATOM 8253 N N . ASP B 1 406 ? 19.609 -21.625 12.094 1 97.56 406 ASP B N 1
ATOM 8254 C CA . ASP B 1 406 ? 19.984 -22.812 12.875 1 97.56 406 ASP B CA 1
ATOM 8255 C C . ASP B 1 406 ? 21.359 -22.641 13.508 1 97.56 406 ASP B C 1
ATOM 8257 O O . ASP B 1 406 ? 22.375 -22.828 12.844 1 97.56 406 ASP B O 1
ATOM 8261 N N . LYS B 1 407 ? 21.422 -22.5 14.75 1 95.75 407 LYS B N 1
ATOM 8262 C CA . LYS B 1 407 ? 22.672 -22.25 15.461 1 95.75 407 LYS B CA 1
ATOM 8263 C C . LYS B 1 407 ? 23.578 -23.484 15.406 1 95.75 407 LYS B C 1
ATOM 8265 O O . LYS B 1 407 ? 24.812 -23.359 15.5 1 95.75 407 LYS B O 1
ATOM 8270 N N . LEU B 1 408 ? 22.953 -24.609 15.219 1 96.94 408 LEU B N 1
ATOM 8271 C CA . LEU B 1 408 ? 23.734 -25.828 15.133 1 96.94 408 LEU B CA 1
ATOM 8272 C C . LEU B 1 408 ? 24.219 -26.078 13.711 1 96.94 408 LEU B C 1
ATOM 8274 O O . LEU B 1 408 ? 25.047 -26.953 13.469 1 96.94 408 LEU B O 1
ATOM 8278 N N . GLN B 1 409 ? 23.719 -25.328 12.789 1 97.06 409 GLN B N 1
ATOM 8279 C CA . GLN B 1 409 ? 24.109 -25.438 11.391 1 97.06 409 GLN B CA 1
ATOM 8280 C C . GLN B 1 409 ? 23.953 -26.859 10.883 1 97.06 409 GLN B C 1
ATOM 8282 O O . GLN B 1 409 ? 24.875 -27.406 10.25 1 97.06 409 GLN B O 1
ATOM 8287 N N . LYS B 1 410 ? 22.828 -27.406 11.219 1 97.56 410 LYS B N 1
ATOM 8288 C CA . LYS B 1 410 ? 22.562 -28.75 10.703 1 97.56 410 LYS B CA 1
ATOM 8289 C C . LYS B 1 410 ? 22.578 -28.766 9.18 1 97.56 410 LYS B C 1
ATOM 8291 O O . LYS B 1 410 ? 21.969 -27.906 8.539 1 97.56 410 LYS B O 1
ATOM 8296 N N . PRO B 1 411 ? 23.312 -29.734 8.641 1 97.81 411 PRO B N 1
ATOM 8297 C CA . PRO B 1 411 ? 23.422 -29.766 7.184 1 97.81 411 PRO B CA 1
ATOM 8298 C C . PRO B 1 411 ? 22.078 -30 6.5 1 97.81 411 PRO B C 1
ATOM 8300 O O . PRO B 1 411 ? 21.25 -30.766 7.004 1 97.81 411 PRO B O 1
ATOM 8303 N N . ILE B 1 412 ? 21.891 -29.359 5.414 1 97.88 412 ILE B N 1
ATOM 8304 C CA . ILE B 1 412 ? 20.75 -29.562 4.527 1 97.88 412 ILE B CA 1
ATOM 8305 C C . ILE B 1 412 ? 21.156 -30.484 3.375 1 97.88 412 ILE B C 1
ATOM 8307 O O . ILE B 1 412 ? 22.188 -30.266 2.734 1 97.88 412 ILE B O 1
ATOM 8311 N N . SER B 1 413 ? 20.359 -31.531 3.184 1 97.88 413 SER B N 1
ATOM 8312 C CA . SER B 1 413 ? 20.609 -32.406 2.047 1 97.88 413 SER B CA 1
ATOM 8313 C C . SER B 1 413 ? 20.484 -31.656 0.727 1 97.88 413 SER B C 1
ATOM 8315 O O . SER B 1 413 ? 19.594 -30.797 0.574 1 97.88 413 SER B O 1
ATOM 8317 N N . HIS B 1 414 ? 21.438 -31.953 -0.21 1 98.06 414 HIS B N 1
ATOM 8318 C CA . HIS B 1 414 ? 21.422 -31.281 -1.506 1 98.06 414 HIS B CA 1
ATOM 8319 C C . HIS B 1 414 ? 22.016 -32.156 -2.596 1 98.06 414 HIS B C 1
ATOM 8321 O O . HIS B 1 414 ? 22.766 -33.094 -2.303 1 98.06 414 HIS B O 1
ATOM 8327 N N . THR B 1 415 ? 21.562 -31.969 -3.797 1 97.19 415 THR B N 1
ATOM 8328 C CA . THR B 1 415 ? 22.094 -32.625 -4.992 1 97.19 415 THR B CA 1
ATOM 8329 C C . THR B 1 415 ? 22.516 -31.578 -6.027 1 97.19 415 THR B C 1
ATOM 8331 O O . THR B 1 415 ? 21.844 -30.562 -6.211 1 97.19 415 THR B O 1
ATOM 8334 N N . GLN B 1 416 ? 23.703 -31.859 -6.609 1 97.31 416 GLN B N 1
ATOM 8335 C CA . GLN B 1 416 ? 24.203 -30.922 -7.613 1 97.31 416 GLN B CA 1
ATOM 8336 C C . GLN B 1 416 ? 24.484 -31.641 -8.938 1 97.31 416 GLN B C 1
ATOM 8338 O O . GLN B 1 416 ? 25.016 -32.75 -8.945 1 97.31 416 GLN B O 1
ATOM 8343 N N . SER B 1 417 ? 24.047 -31.109 -9.977 1 96.75 417 SER B N 1
ATOM 8344 C CA . SER B 1 417 ? 24.359 -31.484 -11.352 1 96.75 417 SER B CA 1
ATOM 8345 C C . SER B 1 417 ? 24.766 -30.266 -12.172 1 96.75 417 SER B C 1
ATOM 8347 O O . SER B 1 417 ? 23.906 -29.484 -12.594 1 96.75 417 SER B O 1
ATOM 8349 N N . GLY B 1 418 ? 26.062 -30.172 -12.484 1 97 418 GLY B N 1
ATOM 8350 C CA . GLY B 1 418 ? 26.547 -28.953 -13.125 1 97 418 GLY B CA 1
ATOM 8351 C C . GLY B 1 418 ? 26.234 -27.703 -12.336 1 97 418 GLY B C 1
ATOM 8352 O O . GLY B 1 418 ? 26.562 -27.609 -11.148 1 97 418 GLY B O 1
ATOM 8353 N N . PRO B 1 419 ? 25.578 -26.688 -13.039 1 97.38 419 PRO B N 1
ATOM 8354 C CA . PRO B 1 419 ? 25.266 -25.422 -12.352 1 97.38 419 PRO B CA 1
ATOM 8355 C C . PRO B 1 419 ? 23.984 -25.5 -11.523 1 97.38 419 PRO B C 1
ATOM 8357 O O . PRO B 1 419 ? 23.578 -24.516 -10.914 1 97.38 419 PRO B O 1
ATOM 8360 N N . ASN B 1 420 ? 23.297 -26.625 -11.539 1 97.31 420 ASN B N 1
ATOM 8361 C CA . ASN B 1 420 ? 22.031 -26.781 -10.852 1 97.31 420 ASN B CA 1
ATOM 8362 C C . ASN B 1 420 ? 22.203 -27.391 -9.469 1 97.31 420 ASN B C 1
ATOM 8364 O O . ASN B 1 420 ? 22.719 -28.516 -9.344 1 97.31 420 ASN B O 1
ATOM 8368 N N . LEU B 1 421 ? 21.812 -26.656 -8.523 1 97.81 421 LEU B N 1
ATOM 8369 C CA . LEU B 1 421 ? 21.844 -27.109 -7.133 1 97.81 421 LEU B CA 1
ATOM 8370 C C . LEU B 1 421 ? 20.422 -27.203 -6.57 1 97.81 421 LEU B C 1
ATOM 8372 O O . LEU B 1 421 ? 19.688 -26.219 -6.57 1 97.81 421 LEU B O 1
ATOM 8376 N N . HIS B 1 422 ? 19.984 -28.422 -6.156 1 98.19 422 HIS B N 1
ATOM 8377 C CA . HIS B 1 422 ? 18.703 -28.641 -5.504 1 98.19 422 HIS B CA 1
ATOM 8378 C C . HIS B 1 422 ? 18.875 -28.844 -4 1 98.19 422 HIS B C 1
ATOM 8380 O O . HIS B 1 422 ? 19.531 -29.797 -3.576 1 98.19 422 HIS B O 1
ATOM 8386 N N . LEU B 1 423 ? 18.328 -27.938 -3.223 1 98.56 423 LEU B N 1
ATOM 8387 C CA . LEU B 1 423 ? 18.375 -28.016 -1.768 1 98.56 423 LEU B CA 1
ATOM 8388 C C . LEU B 1 423 ? 17.062 -28.547 -1.201 1 98.56 423 LEU B C 1
ATOM 8390 O O . LEU B 1 423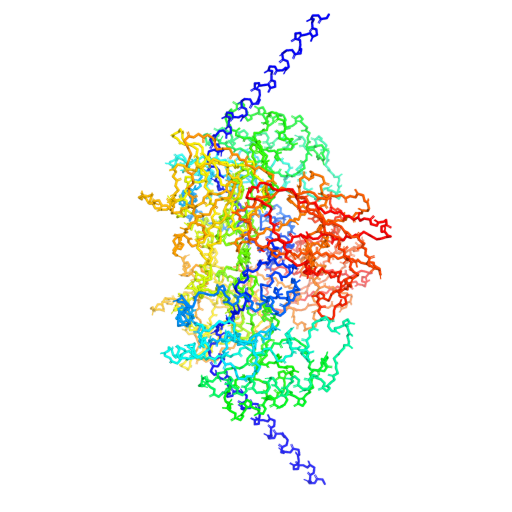 ? 15.992 -28.016 -1.501 1 98.56 423 LEU B O 1
ATOM 8394 N N . HIS B 1 424 ? 17.109 -29.578 -0.43 1 98.19 424 HIS B N 1
ATOM 8395 C CA . HIS B 1 424 ? 15.93 -30.156 0.194 1 98.19 424 HIS B CA 1
ATOM 8396 C C . HIS B 1 424 ? 15.648 -29.516 1.55 1 98.19 424 HIS B C 1
ATOM 8398 O O . HIS B 1 424 ? 16.234 -29.906 2.559 1 98.19 424 HIS B O 1
ATOM 8404 N N . LEU B 1 425 ? 14.695 -28.656 1.6 1 97.56 425 LEU B N 1
ATOM 8405 C CA . LEU B 1 425 ? 14.445 -27.797 2.746 1 97.56 425 LEU B CA 1
ATOM 8406 C C . LEU B 1 425 ? 13.516 -28.469 3.746 1 97.56 425 LEU B C 1
ATOM 8408 O O . LEU B 1 425 ? 12.766 -29.391 3.385 1 97.56 425 LEU B O 1
ATOM 8412 N N . PRO B 1 426 ? 13.617 -28.078 5.008 1 95.94 426 PRO B N 1
ATOM 8413 C CA . PRO B 1 426 ? 12.656 -28.594 5.984 1 95.94 426 PRO B CA 1
ATOM 8414 C C . PRO B 1 426 ? 11.227 -28.141 5.699 1 95.94 426 PRO B C 1
ATOM 8416 O O . PRO B 1 426 ? 11.016 -27.172 4.965 1 95.94 426 PRO B O 1
ATOM 8419 N N . ARG B 1 427 ? 10.359 -28.797 6.332 1 91 427 ARG B N 1
ATOM 8420 C CA . ARG B 1 427 ? 8.938 -28.531 6.129 1 91 427 ARG B CA 1
ATOM 8421 C C . ARG B 1 427 ? 8.562 -27.141 6.621 1 91 427 ARG B C 1
ATOM 8423 O O . ARG B 1 427 ? 7.828 -26.406 5.941 1 91 427 ARG B O 1
ATOM 8430 N N . LEU B 1 428 ? 9.125 -26.812 7.719 1 91.44 428 LEU B N 1
ATOM 8431 C CA . LEU B 1 428 ? 8.75 -25.547 8.32 1 91.44 428 LEU B CA 1
ATOM 8432 C C . LEU B 1 428 ? 9.734 -24.453 7.93 1 91.44 428 LEU B C 1
ATOM 8434 O O . LEU B 1 428 ? 10.953 -24.641 8.031 1 91.44 428 LEU B O 1
ATOM 8438 N N . GLN B 1 429 ? 9.188 -23.406 7.441 1 94.69 429 GLN B N 1
ATOM 8439 C CA . GLN B 1 429 ? 9.984 -22.203 7.168 1 94.69 429 GLN B CA 1
ATOM 8440 C C . GLN B 1 429 ? 10.469 -21.562 8.461 1 94.69 429 GLN B C 1
ATOM 8442 O O . GLN B 1 429 ? 9.664 -21.266 9.352 1 94.69 429 GLN B O 1
ATOM 8447 N N . PRO B 1 430 ? 11.75 -21.266 8.609 1 95.81 430 PRO B N 1
ATOM 8448 C CA . PRO B 1 430 ? 12.289 -20.75 9.875 1 95.81 430 PRO B CA 1
ATOM 8449 C C . PRO B 1 430 ? 11.781 -19.359 10.195 1 95.81 430 PRO B C 1
ATOM 8451 O O . PRO B 1 430 ? 11.602 -19.016 11.367 1 95.81 430 PRO B O 1
ATOM 8454 N N . ASP B 1 431 ? 11.727 -18.531 9.273 1 97.12 431 ASP B N 1
ATOM 8455 C CA . ASP B 1 431 ? 11.25 -17.156 9.438 1 97.12 431 ASP B CA 1
ATOM 8456 C C . ASP B 1 431 ? 10.078 -16.859 8.5 1 97.12 431 ASP B C 1
ATOM 8458 O O . ASP B 1 431 ? 10.141 -17.156 7.309 1 97.12 431 ASP B O 1
ATOM 8462 N N . PRO B 1 432 ? 9.062 -16.25 9.039 1 94.56 432 PRO B N 1
ATOM 8463 C CA . PRO B 1 432 ? 7.859 -16.125 8.219 1 94.56 432 PRO B CA 1
ATOM 8464 C C . PRO B 1 432 ? 8.016 -15.109 7.094 1 94.56 432 PRO B C 1
ATOM 8466 O O . PRO B 1 432 ? 7.254 -15.133 6.121 1 94.56 432 PRO B O 1
ATOM 8469 N N . PHE B 1 433 ? 8.945 -14.117 7.199 1 96.5 433 PHE B N 1
ATOM 8470 C CA . PHE B 1 433 ? 9.125 -13.109 6.16 1 96.5 433 PHE B CA 1
ATOM 8471 C C . PHE B 1 433 ? 10.109 -13.594 5.102 1 96.5 433 PHE B C 1
ATOM 8473 O O . PHE B 1 433 ? 9.773 -13.672 3.92 1 96.5 433 PHE B O 1
ATOM 8480 N N . VAL B 1 434 ? 11.32 -13.852 5.535 1 98.06 434 VAL B N 1
ATOM 8481 C CA . VAL B 1 434 ? 12.43 -14.297 4.691 1 98.06 434 VAL B CA 1
ATOM 8482 C C . VAL B 1 434 ? 13.281 -15.312 5.449 1 98.06 434 VAL B C 1
ATOM 8484 O O . VAL B 1 434 ? 13.727 -15.039 6.57 1 98.06 434 VAL B O 1
ATOM 8487 N N . SER B 1 435 ? 13.469 -16.453 4.887 1 98.44 435 SER B N 1
ATOM 8488 C CA . SER B 1 435 ? 14.406 -17.422 5.441 1 98.44 435 SER B CA 1
ATOM 8489 C C . SER B 1 435 ? 15.695 -17.484 4.621 1 98.44 435 SER B C 1
ATOM 8491 O O . SER B 1 435 ? 15.672 -17.234 3.414 1 98.44 435 SER B O 1
ATOM 8493 N N . VAL B 1 436 ? 16.766 -17.766 5.305 1 98.75 436 VAL B N 1
ATOM 8494 C CA . VAL B 1 436 ? 18.062 -17.672 4.641 1 98.75 436 VAL B CA 1
ATOM 8495 C C . VAL B 1 436 ? 18.766 -19.016 4.691 1 98.75 436 VAL B C 1
ATOM 8497 O O . VAL B 1 436 ? 18.938 -19.594 5.766 1 98.75 436 VAL B O 1
ATOM 8500 N N . VAL B 1 437 ? 19.156 -19.531 3.566 1 98.81 437 VAL B N 1
ATOM 8501 C CA . VAL B 1 437 ? 20.016 -20.703 3.438 1 98.81 437 VAL B CA 1
ATOM 8502 C C . VAL B 1 437 ? 21.438 -20.281 3.096 1 98.81 437 VAL B C 1
ATOM 8504 O O . VAL B 1 437 ? 21.641 -19.453 2.201 1 98.81 437 VAL B O 1
ATOM 8507 N N . VAL B 1 438 ? 22.422 -20.859 3.74 1 98.56 438 VAL B N 1
ATOM 8508 C CA . VAL B 1 438 ? 23.812 -20.484 3.553 1 98.56 438 VAL B CA 1
ATOM 8509 C C . VAL B 1 438 ? 24.531 -21.578 2.756 1 98.56 438 VAL B C 1
ATOM 8511 O O . VAL B 1 438 ? 24.422 -22.766 3.07 1 98.56 438 VAL B O 1
ATOM 8514 N N . LEU B 1 439 ? 25.203 -21.188 1.748 1 98.56 439 LEU B N 1
ATOM 8515 C CA . LEU B 1 439 ? 26.188 -22.016 1.06 1 98.56 439 LEU B CA 1
ATOM 8516 C C . LEU B 1 439 ? 27.609 -21.547 1.391 1 98.56 439 LEU B C 1
ATOM 8518 O O . LEU B 1 439 ? 27.984 -20.406 1.08 1 98.56 439 LEU B O 1
ATOM 8522 N N . GLU B 1 440 ? 28.359 -22.406 1.933 1 97.88 440 GLU B N 1
ATOM 8523 C CA . GLU B 1 440 ? 29.734 -22.062 2.295 1 97.88 440 GLU B CA 1
ATOM 8524 C C . GLU B 1 440 ? 30.734 -22.688 1.327 1 97.88 440 GLU B C 1
ATOM 8526 O O . GLU B 1 440 ? 30.562 -23.844 0.903 1 97.88 440 GLU B O 1
ATOM 8531 N N . PHE B 1 441 ? 31.734 -21.922 1.025 1 97.94 441 PHE B N 1
ATOM 8532 C CA . PHE B 1 441 ? 32.781 -22.359 0.124 1 97.94 441 PHE B CA 1
ATOM 8533 C C . PHE B 1 441 ? 34.156 -22.078 0.72 1 97.94 441 PHE B C 1
ATOM 8535 O O . PHE B 1 441 ? 34.375 -21.031 1.333 1 97.94 441 PHE B O 1
ATOM 8542 N N . ASP B 1 442 ? 35.062 -22.922 0.523 1 96.06 442 ASP B N 1
ATOM 8543 C CA . ASP B 1 442 ? 36.438 -22.75 1.025 1 96.06 442 ASP B CA 1
ATOM 8544 C C . ASP B 1 442 ? 37.219 -21.766 0.155 1 96.06 442 ASP B C 1
ATOM 8546 O O . ASP B 1 442 ? 38.156 -21.125 0.626 1 96.06 442 ASP B O 1
ATOM 8550 N N . GLU B 1 443 ? 36.812 -21.688 -1.087 1 91.75 443 GLU B N 1
ATOM 8551 C CA . GLU B 1 443 ? 37.375 -20.719 -2.029 1 91.75 443 GLU B CA 1
ATOM 8552 C C . GLU B 1 443 ? 36.281 -20.016 -2.826 1 91.75 443 GLU B C 1
ATOM 8554 O O . GLU B 1 443 ? 35.094 -20.375 -2.727 1 91.75 443 GLU B O 1
ATOM 8559 N N . GLN B 1 444 ? 36.656 -19.062 -3.568 1 92.44 444 GLN B N 1
ATOM 8560 C CA . GLN B 1 444 ? 35.688 -18.328 -4.371 1 92.44 444 GLN B CA 1
ATOM 8561 C C . GLN B 1 444 ? 34.969 -19.25 -5.34 1 92.44 444 GLN B C 1
ATOM 8563 O O . GLN B 1 444 ? 35.594 -19.922 -6.164 1 92.44 444 GLN B O 1
ATOM 8568 N N . PRO B 1 445 ? 33.719 -19.281 -5.211 1 96.12 445 PRO B N 1
ATOM 8569 C CA . PRO B 1 445 ? 33 -20.219 -6.07 1 96.12 445 PRO B CA 1
ATOM 8570 C C . PRO B 1 445 ? 33 -19.781 -7.535 1 96.12 445 PRO B C 1
ATOM 8572 O O . PRO B 1 445 ? 32.906 -18.594 -7.832 1 96.12 445 PRO B O 1
ATOM 8575 N N . GLU B 1 446 ? 33.125 -20.75 -8.391 1 96.94 446 GLU B N 1
ATOM 8576 C CA . GLU B 1 446 ? 32.938 -20.516 -9.82 1 96.94 446 GLU B CA 1
ATOM 8577 C C . GLU B 1 446 ? 31.469 -20.422 -10.188 1 96.94 446 GLU B C 1
ATOM 8579 O O . GLU B 1 446 ? 30.656 -21.25 -9.766 1 96.94 446 GLU B O 1
ATOM 8584 N N . LEU B 1 447 ? 31.156 -19.406 -10.961 1 96.31 447 LEU B N 1
ATOM 8585 C CA . LEU B 1 447 ? 29.766 -19.156 -11.312 1 96.31 447 LEU B CA 1
ATOM 8586 C C . LEU B 1 447 ? 29.547 -19.359 -12.812 1 96.31 447 LEU B C 1
ATOM 8588 O O . LEU B 1 447 ? 30.469 -19.172 -13.609 1 96.31 447 LEU B O 1
ATOM 8592 N N . ASP B 1 448 ? 28.438 -19.797 -13.172 1 96.44 448 ASP B N 1
ATOM 8593 C CA . ASP B 1 448 ? 27.953 -19.75 -14.547 1 96.44 448 ASP B CA 1
ATOM 8594 C C . ASP B 1 448 ? 26.922 -18.625 -14.711 1 96.44 448 ASP B C 1
ATOM 8596 O O . ASP B 1 448 ? 25.766 -18.781 -14.336 1 96.44 448 ASP B O 1
ATOM 8600 N N . LYS B 1 449 ? 27.281 -17.625 -15.352 1 93.44 449 LYS B N 1
ATOM 8601 C CA . LYS B 1 449 ? 26.469 -16.406 -15.414 1 93.44 449 LYS B CA 1
ATOM 8602 C C . LYS B 1 449 ? 25.516 -16.438 -16.594 1 93.44 449 LYS B C 1
ATOM 8604 O O . LYS B 1 449 ? 24.609 -15.609 -16.688 1 93.44 449 LYS B O 1
ATOM 8609 N N . ASP B 1 450 ? 25.625 -17.453 -17.453 1 94.56 450 ASP B N 1
ATOM 8610 C CA . ASP B 1 450 ? 24.906 -17.406 -18.719 1 94.56 450 ASP B CA 1
ATOM 8611 C C . ASP B 1 450 ? 23.766 -18.438 -18.734 1 94.56 450 ASP B C 1
ATOM 8613 O O . ASP B 1 450 ? 22.844 -18.344 -19.547 1 94.56 450 ASP B O 1
ATOM 8617 N N . VAL B 1 451 ? 23.859 -19.438 -17.891 1 96.38 451 VAL B N 1
ATOM 8618 C CA . VAL B 1 451 ? 22.922 -20.562 -17.938 1 96.38 451 VAL B CA 1
ATOM 8619 C C . VAL B 1 451 ? 21.531 -20.094 -17.531 1 96.38 451 VAL B C 1
ATOM 8621 O O . VAL B 1 451 ? 21.391 -19.281 -16.625 1 96.38 451 VAL B O 1
ATOM 8624 N N . ALA B 1 452 ? 20.484 -20.562 -18.25 1 95.88 452 ALA B N 1
ATOM 8625 C CA . ALA B 1 452 ? 19.109 -20.297 -17.844 1 95.88 452 ALA B CA 1
ATOM 8626 C C . ALA B 1 452 ? 18.766 -21.047 -16.562 1 95.88 452 ALA B C 1
ATOM 8628 O O . ALA B 1 452 ? 19.125 -22.219 -16.406 1 95.88 452 ALA B O 1
ATOM 8629 N N . ALA B 1 453 ? 18.125 -20.391 -15.68 1 95.62 453 ALA B N 1
ATOM 8630 C CA . ALA B 1 453 ? 17.859 -20.969 -14.367 1 95.62 453 ALA B CA 1
ATOM 8631 C C . ALA B 1 453 ? 16.562 -21.766 -14.367 1 95.62 453 ALA B C 1
ATOM 8633 O O . ALA B 1 453 ? 15.602 -21.406 -15.055 1 95.62 453 ALA B O 1
ATOM 8634 N N . GLU B 1 454 ? 16.547 -22.797 -13.531 1 95.25 454 GLU B N 1
ATOM 8635 C CA . GLU B 1 454 ? 15.32 -23.578 -13.297 1 95.25 454 GLU B CA 1
ATOM 8636 C C . GLU B 1 454 ? 14.289 -22.75 -12.531 1 95.25 454 GLU B C 1
ATOM 8638 O O . GLU B 1 454 ? 14.648 -21.969 -11.641 1 95.25 454 GLU B O 1
ATOM 8643 N N . SER B 1 455 ? 13.031 -22.969 -12.891 1 93.56 455 SER B N 1
ATOM 8644 C CA . SER B 1 455 ? 11.945 -22.312 -12.172 1 93.56 455 SER B CA 1
ATOM 8645 C C . SER B 1 455 ? 11.672 -23 -10.844 1 93.56 455 SER B C 1
ATOM 8647 O O . SER B 1 455 ? 12.172 -24.109 -10.594 1 93.56 455 SER B O 1
ATOM 8649 N N . SER B 1 456 ? 10.93 -22.391 -9.961 1 90 456 SER B N 1
ATOM 8650 C CA . SER B 1 456 ? 10.672 -22.859 -8.602 1 90 456 SER B CA 1
ATOM 8651 C C . SER B 1 456 ? 10.016 -24.234 -8.602 1 90 456 SER B C 1
ATOM 8653 O O . SER B 1 456 ? 10.25 -25.031 -7.699 1 90 456 SER B O 1
ATOM 8655 N N . PHE B 1 457 ? 9.156 -24.562 -9.602 1 87.5 457 PHE B N 1
ATOM 8656 C CA . PHE B 1 457 ? 8.5 -25.859 -9.633 1 87.5 457 PHE B CA 1
ATOM 8657 C C . PHE B 1 457 ? 9.102 -26.75 -10.719 1 87.5 457 PHE B C 1
ATOM 8659 O O . PHE B 1 457 ? 8.484 -27.719 -11.141 1 87.5 457 PHE B O 1
ATOM 8666 N N . GLY B 1 458 ? 10.305 -26.344 -11.141 1 91.38 458 GLY B N 1
ATOM 8667 C CA . GLY B 1 458 ? 10.984 -27.094 -12.188 1 91.38 458 GLY B CA 1
ATOM 8668 C C . GLY B 1 458 ? 10.766 -26.516 -13.57 1 91.38 458 GLY B C 1
ATOM 8669 O O . GLY B 1 458 ? 10 -25.547 -13.734 1 91.38 458 GLY B O 1
ATOM 8670 N N . GLY B 1 459 ? 11.445 -27.047 -14.477 1 94.38 459 GLY B N 1
ATOM 8671 C CA . GLY B 1 459 ? 11.367 -26.547 -15.836 1 94.38 459 GLY B CA 1
ATOM 8672 C C . GLY B 1 459 ? 12.195 -25.281 -16.047 1 94.38 459 GLY B C 1
ATOM 8673 O O . GLY B 1 459 ? 12.711 -24.703 -15.094 1 94.38 459 GLY B O 1
ATOM 8674 N N . VAL B 1 460 ? 12.375 -24.938 -17.266 1 95.94 460 VAL B N 1
ATOM 8675 C CA . VAL B 1 460 ? 13.188 -23.781 -17.625 1 95.94 460 VAL B CA 1
ATOM 8676 C C . VAL B 1 460 ? 12.445 -22.938 -18.656 1 95.94 460 VAL B C 1
ATOM 8678 O O . VAL B 1 460 ? 11.969 -23.453 -19.672 1 95.94 460 VAL B O 1
ATOM 8681 N N . ALA B 1 461 ? 12.297 -21.719 -18.344 1 96.06 461 ALA B N 1
ATOM 8682 C CA . ALA B 1 461 ? 11.742 -20.75 -19.297 1 96.06 461 ALA B CA 1
ATOM 8683 C C . ALA B 1 461 ? 12.852 -20.031 -20.047 1 96.06 461 ALA B C 1
ATOM 8685 O O . ALA B 1 461 ? 13.672 -19.344 -19.438 1 96.06 461 ALA B O 1
ATOM 8686 N N . LEU B 1 462 ? 12.938 -20.156 -21.328 1 96.62 462 LEU B N 1
ATOM 8687 C CA . LEU B 1 462 ? 13.875 -19.438 -22.188 1 96.62 462 LEU B CA 1
ATOM 8688 C C . LEU B 1 462 ? 13.219 -18.203 -22.781 1 96.62 462 LEU B C 1
ATOM 8690 O O . LEU B 1 462 ? 12.336 -18.312 -23.625 1 96.62 462 LEU B O 1
ATOM 8694 N N . HIS B 1 463 ? 13.539 -17.078 -22.328 1 94.75 463 HIS B N 1
ATOM 8695 C CA . HIS B 1 463 ? 12.945 -15.812 -22.734 1 94.75 463 HIS B CA 1
ATOM 8696 C C . HIS B 1 463 ? 14.016 -14.773 -23.062 1 94.75 463 HIS B C 1
ATOM 8698 O O . HIS B 1 463 ? 15.211 -15.055 -22.938 1 94.75 463 HIS B O 1
ATOM 8704 N N . GLY B 1 464 ? 13.602 -13.586 -23.516 1 92.75 464 GLY B N 1
ATOM 8705 C CA . GLY B 1 464 ? 14.547 -12.57 -23.938 1 92.75 464 GLY B CA 1
ATOM 8706 C C . GLY B 1 464 ? 15.484 -12.133 -22.828 1 92.75 464 GLY B C 1
ATOM 8707 O O . GLY B 1 464 ? 16.625 -11.766 -23.078 1 92.75 464 GLY B O 1
ATOM 8708 N N . GLY B 1 465 ? 15.031 -12.219 -21.594 1 90.94 465 GLY B N 1
ATOM 8709 C CA . GLY B 1 465 ? 15.789 -11.727 -20.453 1 90.94 465 GLY B CA 1
ATOM 8710 C C . GLY B 1 465 ? 16.969 -12.617 -20.094 1 90.94 465 GLY B C 1
ATOM 8711 O O . GLY B 1 465 ? 17.891 -12.18 -19.406 1 90.94 465 GLY B O 1
ATOM 8712 N N . ASN B 1 466 ? 16.938 -13.859 -20.547 1 94.25 466 ASN B N 1
ATOM 8713 C CA . ASN B 1 466 ? 18.047 -14.75 -20.203 1 94.25 466 ASN B CA 1
ATOM 8714 C C . ASN B 1 466 ? 18.734 -15.281 -21.469 1 94.25 466 ASN B C 1
ATOM 8716 O O . ASN B 1 466 ? 19.406 -16.312 -21.422 1 94.25 466 ASN B O 1
ATOM 8720 N N . ALA B 1 467 ? 18.5 -14.617 -22.578 1 95.19 467 ALA B N 1
ATOM 8721 C CA . ALA B 1 467 ? 19.188 -14.953 -23.828 1 95.19 467 ALA B CA 1
ATOM 8722 C C . ALA B 1 467 ? 20.672 -14.617 -23.734 1 95.19 467 ALA B C 1
ATOM 8724 O O . ALA B 1 467 ? 21.078 -13.812 -22.906 1 95.19 467 ALA B O 1
ATOM 8725 N N . LEU B 1 468 ? 21.453 -15.25 -24.531 1 94.75 468 LEU B N 1
ATOM 8726 C CA . LEU B 1 468 ? 22.891 -15.023 -24.562 1 94.75 468 LEU B CA 1
ATOM 8727 C C . LEU B 1 468 ? 23.219 -13.695 -25.234 1 94.75 468 LEU B C 1
ATOM 8729 O O . LEU B 1 468 ? 24.25 -13.086 -24.953 1 94.75 468 LEU B O 1
ATOM 8733 N N . GLU B 1 469 ? 22.297 -13.297 -26.062 1 89.75 469 GLU B N 1
ATOM 8734 C CA . GLU B 1 469 ? 22.484 -12.008 -26.719 1 89.75 469 GLU B CA 1
ATOM 8735 C C . GLU B 1 469 ? 22.391 -10.859 -25.719 1 89.75 469 GLU B C 1
ATOM 8737 O O . GLU B 1 469 ? 21.516 -10.852 -24.859 1 89.75 469 GLU B O 1
ATOM 8742 N N . LYS B 1 470 ? 23.188 -9.828 -25.734 1 78.31 470 LYS B N 1
ATOM 8743 C CA . LYS B 1 470 ? 23.281 -8.75 -24.75 1 78.31 470 LYS B CA 1
ATOM 8744 C C . LYS B 1 470 ? 22.328 -7.609 -25.109 1 78.31 470 LYS B C 1
ATOM 8746 O O . LYS B 1 470 ? 21.938 -6.828 -24.234 1 78.31 470 LYS B O 1
ATOM 8751 N N . ASP B 1 471 ? 21.922 -7.535 -26.328 1 81.88 471 ASP B N 1
ATOM 8752 C CA . ASP B 1 471 ? 21.156 -6.363 -26.734 1 81.88 471 ASP B CA 1
ATOM 8753 C C . ASP B 1 471 ? 19.719 -6.734 -27.078 1 81.88 471 ASP B C 1
ATOM 8755 O O . ASP B 1 471 ? 19.094 -6.117 -27.938 1 81.88 471 ASP B O 1
ATOM 8759 N N . VAL B 1 472 ? 19.328 -7.758 -26.406 1 86.62 472 VAL B N 1
ATOM 8760 C CA . VAL B 1 472 ? 17.938 -8.125 -26.656 1 86.62 472 VAL B CA 1
ATOM 8761 C C . VAL B 1 472 ? 17 -7.047 -26.109 1 86.62 472 VAL B C 1
ATOM 8763 O O . VAL B 1 472 ? 17.094 -6.68 -24.938 1 86.62 472 VAL B O 1
ATOM 8766 N N . GLN B 1 473 ? 16.234 -6.48 -26.906 1 85.25 473 GLN B N 1
ATOM 8767 C CA . GLN B 1 473 ? 15.258 -5.484 -26.484 1 85.25 473 GLN B CA 1
ATOM 8768 C C . GLN B 1 473 ? 13.977 -6.148 -25.984 1 85.25 473 GLN B C 1
ATOM 8770 O O . GLN B 1 473 ? 13.227 -6.723 -26.766 1 85.25 473 GLN B O 1
ATOM 8775 N N . LEU B 1 474 ? 13.82 -6.145 -24.766 1 86 474 LEU B N 1
ATOM 8776 C CA . LEU B 1 474 ? 12.602 -6.668 -24.172 1 86 474 LEU B CA 1
ATOM 8777 C C . LEU B 1 474 ? 11.492 -5.617 -24.172 1 86 474 LEU B C 1
ATOM 8779 O O . LEU B 1 474 ? 11.703 -4.488 -23.734 1 86 474 LEU B O 1
ATOM 8783 N N . GLU B 1 475 ? 10.562 -5.891 -24.844 1 81.25 475 GLU B N 1
ATOM 8784 C CA . GLU B 1 475 ? 9.406 -5 -24.844 1 81.25 475 GLU B CA 1
ATOM 8785 C C . GLU B 1 475 ? 8.461 -5.312 -23.688 1 81.25 475 GLU B C 1
ATOM 8787 O O . GLU B 1 475 ? 8.242 -6.48 -23.359 1 81.25 475 GLU B O 1
ATOM 8792 N N . LYS B 1 476 ? 8.383 -4.242 -22.969 1 63.38 476 LYS B N 1
ATOM 8793 C CA . LYS B 1 476 ? 7.281 -4.316 -22.016 1 63.38 476 LYS B CA 1
ATOM 8794 C C . LYS B 1 476 ? 6.109 -3.441 -22.453 1 63.38 476 LYS B C 1
ATOM 8796 O O . LYS B 1 476 ? 6.309 -2.379 -23.047 1 63.38 476 LYS B O 1
ATOM 8801 N N . LEU B 1 477 ? 5.125 -3.852 -23.141 1 55.25 477 LEU B N 1
ATOM 8802 C CA . LEU B 1 477 ? 4.074 -2.957 -23.609 1 55.25 477 LEU B CA 1
ATOM 8803 C C . LEU B 1 477 ? 3.75 -1.897 -22.562 1 55.25 477 LEU B C 1
ATOM 8805 O O . LEU B 1 477 ? 3.682 -2.199 -21.359 1 55.25 477 LEU B O 1
ATOM 8809 N N . ASP B 1 478 ? 4.203 -0.591 -22.828 1 45.62 478 ASP B N 1
ATOM 8810 C CA . ASP B 1 478 ? 4.102 0.648 -22.062 1 45.62 478 ASP B CA 1
ATOM 8811 C C . ASP B 1 478 ? 2.715 0.799 -21.438 1 45.62 478 ASP B C 1
ATOM 8813 O O . ASP B 1 478 ? 2.584 1.262 -20.297 1 45.62 478 ASP B O 1
ATOM 8817 N N . PRO B 1 479 ? 1.435 1.255 -21.828 1 48.16 479 PRO B N 1
ATOM 8818 C CA . PRO B 1 479 ? 1.023 2.264 -20.844 1 48.16 479 PRO B CA 1
ATOM 8819 C C . PRO B 1 479 ? 1.07 1.748 -19.406 1 48.16 479 PRO B C 1
ATOM 8821 O O . PRO B 1 479 ? 0.612 0.636 -19.141 1 48.16 479 PRO B O 1
ATOM 8824 N N . PRO B 1 480 ? 1.975 2.109 -18.531 1 45.47 480 PRO B N 1
ATOM 8825 C CA . PRO B 1 480 ? 2.312 1.648 -17.188 1 45.47 480 PRO B CA 1
ATOM 8826 C C . PRO B 1 480 ? 1.129 1.005 -16.469 1 45.47 480 PRO B C 1
ATOM 8828 O O . PRO B 1 480 ? 1.303 0.026 -15.742 1 45.47 480 PRO B O 1
ATOM 8831 N N . GLY B 1 481 ? -0.129 1.495 -16.562 1 44.88 481 GLY B N 1
ATOM 8832 C CA . GLY B 1 481 ? -1.253 1.264 -15.672 1 44.88 481 GLY B CA 1
ATOM 8833 C C . GLY B 1 481 ? -2.096 0.067 -16.078 1 44.88 481 GLY B C 1
ATOM 8834 O O . GLY B 1 481 ? -2.98 -0.352 -15.32 1 44.88 481 GLY B O 1
ATOM 8835 N N . ARG B 1 482 ? -2.055 -0.392 -17.438 1 48.97 482 ARG B N 1
ATOM 8836 C CA . ARG B 1 482 ? -3.029 -1.382 -17.875 1 48.97 482 ARG B CA 1
ATOM 8837 C C . ARG B 1 482 ? -2.338 -2.59 -18.5 1 48.97 482 ARG B C 1
ATOM 8839 O O . ARG B 1 482 ? -2.908 -3.264 -19.359 1 48.97 482 ARG B O 1
ATOM 8846 N N . MET B 1 483 ? -1.113 -3.133 -18.141 1 55.62 483 MET B N 1
ATOM 8847 C CA . MET B 1 483 ? -0.338 -4.043 -18.969 1 55.62 483 MET B CA 1
ATOM 8848 C C . MET B 1 483 ? -0.808 -5.484 -18.797 1 55.62 483 MET B C 1
ATOM 8850 O O . MET B 1 483 ? -0.88 -5.98 -17.672 1 55.62 483 MET B O 1
ATOM 8854 N N . VAL B 1 484 ? -1.503 -6.07 -19.781 1 63.84 484 VAL B N 1
ATOM 8855 C CA . VAL B 1 484 ? -1.983 -7.449 -19.766 1 63.84 484 VAL B CA 1
ATOM 8856 C C . VAL B 1 484 ? -1.017 -8.344 -20.531 1 63.84 484 VAL B C 1
ATOM 8858 O O . VAL B 1 484 ? -1.045 -9.562 -20.391 1 63.84 484 VAL B O 1
ATOM 8861 N N . SER B 1 485 ? 0.07 -7.773 -21.234 1 77.31 485 SER B N 1
ATOM 8862 C CA . SER B 1 485 ? 0.94 -8.625 -22.031 1 77.31 485 SER B CA 1
ATOM 8863 C C . SER B 1 485 ? 2.182 -9.039 -21.25 1 77.31 485 SER B C 1
ATOM 8865 O O . SER B 1 485 ? 2.676 -8.289 -20.422 1 77.31 485 SER B O 1
ATOM 8867 N N . PRO B 1 486 ? 2.619 -10.289 -21.531 1 88.5 486 PRO B N 1
ATOM 8868 C CA . PRO B 1 486 ? 3.908 -10.672 -20.953 1 88.5 486 PRO B CA 1
ATOM 8869 C C . PRO B 1 486 ? 5.082 -9.93 -21.594 1 88.5 486 PRO B C 1
ATOM 8871 O O . PRO B 1 486 ? 4.906 -9.211 -22.578 1 88.5 486 PRO B O 1
ATOM 8874 N N . GLU B 1 487 ? 6.215 -10.07 -20.938 1 87.75 487 GLU B N 1
ATOM 8875 C CA . G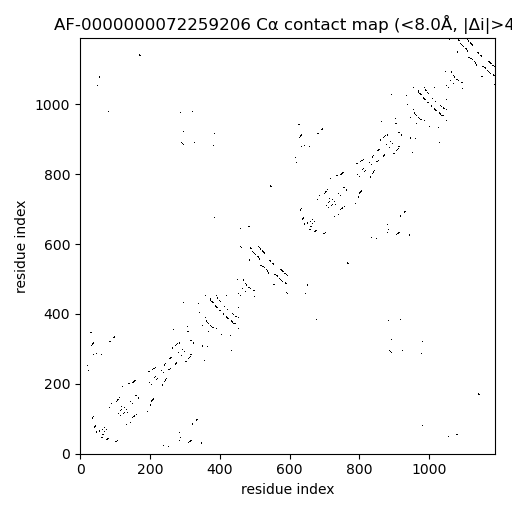LU B 1 487 ? 7.441 -9.625 -21.594 1 87.75 487 GLU B CA 1
ATOM 8876 C C . GLU B 1 487 ? 7.691 -10.406 -22.875 1 87.75 487 GLU B C 1
ATOM 8878 O O . GLU B 1 487 ? 7.484 -11.617 -22.922 1 87.75 487 GLU B O 1
ATOM 8883 N N . TYR B 1 488 ? 8.055 -9.633 -23.953 1 91.75 488 TYR B N 1
ATOM 8884 C CA . TYR B 1 488 ? 8.289 -10.328 -25.219 1 91.75 488 TYR B CA 1
ATOM 8885 C C . TYR B 1 488 ? 9.398 -9.648 -26.016 1 91.75 488 TYR B C 1
ATOM 8887 O O . TYR B 1 488 ? 9.844 -8.555 -25.656 1 91.75 488 TYR B O 1
ATOM 8895 N N . VAL B 1 489 ? 9.938 -10.352 -27 1 93.06 489 VAL B N 1
ATOM 8896 C CA . VAL B 1 489 ? 10.922 -9.859 -27.953 1 93.06 489 VAL B CA 1
ATOM 8897 C C . VAL B 1 489 ? 10.344 -9.891 -29.359 1 93.06 489 VAL B C 1
ATOM 8899 O O . VAL B 1 489 ? 9.742 -10.891 -29.781 1 93.06 489 VAL B O 1
ATOM 8902 N N . ASN B 1 490 ? 10.492 -8.766 -30.031 1 91.44 490 ASN B N 1
ATOM 8903 C CA . ASN B 1 490 ? 10.156 -8.781 -31.438 1 91.44 490 ASN B CA 1
ATOM 8904 C C . ASN B 1 490 ? 11.242 -9.477 -32.281 1 91.44 490 ASN B C 1
ATOM 8906 O O . ASN B 1 490 ? 12.406 -9.078 -32.219 1 91.44 490 ASN B O 1
ATOM 8910 N N . ILE B 1 491 ? 10.867 -10.492 -32.875 1 90.5 491 ILE B N 1
ATOM 8911 C CA . ILE B 1 491 ? 11.836 -11.227 -33.656 1 90.5 491 ILE B CA 1
ATOM 8912 C C . ILE B 1 491 ? 11.477 -11.125 -35.156 1 90.5 491 ILE B C 1
ATOM 8914 O O . ILE B 1 491 ? 10.352 -11.445 -35.531 1 90.5 491 ILE B O 1
ATOM 8918 N N . SER B 1 492 ? 12.367 -10.516 -35.875 1 83.25 492 SER B N 1
ATOM 8919 C CA . SER B 1 492 ? 12.219 -10.398 -37.344 1 83.25 492 SER B CA 1
ATOM 8920 C C . SER B 1 492 ? 13.109 -11.398 -38.062 1 83.25 492 SER B C 1
ATOM 8922 O O . SER B 1 492 ? 13.867 -12.133 -37.438 1 83.25 492 SER B O 1
ATOM 8924 N N . GLN B 1 493 ? 12.945 -11.344 -39.406 1 76.25 493 GLN B N 1
ATOM 8925 C CA . GLN B 1 493 ? 13.727 -12.266 -40.219 1 76.25 493 GLN B CA 1
ATOM 8926 C C . GLN B 1 493 ? 15.227 -12.078 -40 1 76.25 493 GLN B C 1
ATOM 8928 O O . GLN B 1 493 ? 15.711 -10.953 -39.906 1 76.25 493 GLN B O 1
ATOM 8933 N N . GLY B 1 494 ? 15.852 -13.227 -39.812 1 74.81 494 GLY B N 1
ATOM 8934 C CA . GLY B 1 494 ? 17.297 -13.227 -39.656 1 74.81 494 GLY B CA 1
ATOM 8935 C C . GLY B 1 494 ? 17.75 -13.055 -38.219 1 74.81 494 GLY B C 1
ATOM 8936 O O . GLY B 1 494 ? 18.906 -13.336 -37.875 1 74.81 494 GLY B O 1
ATOM 8937 N N . GLN B 1 495 ? 16.828 -12.695 -37.375 1 83.81 495 GLN B N 1
ATOM 8938 C CA . GLN B 1 495 ? 17.188 -12.57 -35.969 1 83.81 495 GLN B CA 1
ATOM 8939 C C . GLN B 1 495 ? 17.047 -13.906 -35.25 1 83.81 495 GLN B C 1
ATOM 8941 O O . GLN B 1 495 ? 16.156 -14.703 -35.562 1 83.81 495 GLN B O 1
ATOM 8946 N N . GLU B 1 496 ? 18.031 -14.195 -34.406 1 89.88 496 GLU B N 1
ATOM 8947 C CA . GLU B 1 496 ? 18 -15.438 -33.625 1 89.88 496 GLU B CA 1
ATOM 8948 C C . GLU B 1 496 ? 18.219 -15.156 -32.156 1 89.88 496 GLU B C 1
ATOM 8950 O O . GLU B 1 496 ? 18.859 -14.172 -31.781 1 89.88 496 GLU B O 1
ATOM 8955 N N . LEU B 1 497 ? 17.594 -15.953 -31.375 1 95.25 497 LEU B N 1
ATOM 8956 C CA . LEU B 1 497 ? 17.844 -15.969 -29.938 1 95.25 497 LEU B CA 1
ATOM 8957 C C . LEU B 1 497 ? 18.5 -17.281 -29.516 1 95.25 497 LEU B C 1
ATOM 8959 O O . LEU B 1 497 ? 18.109 -18.359 -29.969 1 95.25 497 LEU B O 1
ATOM 8963 N N . ASN B 1 498 ? 19.531 -17.172 -28.688 1 96.12 498 ASN B N 1
ATOM 8964 C CA . ASN B 1 498 ? 20.266 -18.328 -28.188 1 96.12 498 ASN B CA 1
ATOM 8965 C C . ASN B 1 498 ? 20.219 -18.391 -26.656 1 96.12 498 ASN B C 1
ATOM 8967 O O . ASN B 1 498 ? 20.312 -17.359 -25.984 1 96.12 498 ASN B O 1
ATOM 8971 N N . TRP B 1 499 ? 20.156 -19.609 -26.188 1 96.94 499 TRP B N 1
ATOM 8972 C CA . TRP B 1 499 ? 20.188 -19.812 -24.75 1 96.94 499 TRP B CA 1
ATOM 8973 C C . TRP B 1 499 ? 21.141 -20.953 -24.391 1 96.94 499 TRP B C 1
ATOM 8975 O O . TRP B 1 499 ? 21.328 -21.875 -25.172 1 96.94 499 TRP B O 1
ATOM 8985 N N . LYS B 1 500 ? 21.766 -20.812 -23.25 1 96.44 500 LYS B N 1
ATOM 8986 C CA . LYS B 1 500 ? 22.547 -21.875 -22.609 1 96.44 500 LYS B CA 1
ATOM 8987 C C . LYS B 1 500 ? 21.734 -22.578 -21.531 1 96.44 500 LYS B C 1
ATOM 8989 O O . LYS B 1 500 ? 21.219 -21.938 -20.609 1 96.44 500 LYS B O 1
ATOM 8994 N N . LEU B 1 501 ? 21.562 -23.891 -21.719 1 94.56 501 LEU B N 1
ATOM 8995 C CA . LEU B 1 501 ? 20.812 -24.688 -20.766 1 94.56 501 LEU B CA 1
ATOM 8996 C C . LEU B 1 501 ? 21.609 -25.906 -20.328 1 94.56 501 LEU B C 1
ATOM 8998 O O . LEU B 1 501 ? 22.422 -26.438 -21.094 1 94.56 501 LEU B O 1
ATOM 9002 N N . TYR B 1 502 ? 21.438 -26.297 -19.078 1 95.25 502 TYR B N 1
ATOM 9003 C CA . TYR B 1 502 ? 22.062 -27.516 -18.578 1 95.25 502 TYR B CA 1
ATOM 9004 C C . TYR B 1 502 ? 21.016 -28.594 -18.312 1 95.25 502 TYR B C 1
ATOM 9006 O O . TYR B 1 502 ? 20.141 -28.438 -17.469 1 95.25 502 TYR B O 1
ATOM 9014 N N . ALA B 1 503 ? 21.109 -29.688 -18.984 1 93.19 503 ALA B N 1
ATOM 9015 C CA . ALA B 1 503 ? 20.219 -30.828 -18.797 1 93.19 503 ALA B CA 1
ATOM 9016 C C . ALA B 1 503 ? 20.719 -31.75 -17.672 1 93.19 503 ALA B C 1
ATOM 9018 O O . ALA B 1 503 ? 21.859 -32.219 -17.719 1 93.19 503 ALA B O 1
ATOM 9019 N N . ILE B 1 504 ? 19.875 -32 -16.766 1 91.62 504 ILE B N 1
ATOM 9020 C CA . ILE B 1 504 ? 20.281 -32.812 -15.633 1 91.62 504 ILE B CA 1
ATOM 9021 C C . ILE B 1 504 ? 19.922 -34.281 -15.898 1 91.62 504 ILE B C 1
ATOM 9023 O O . ILE B 1 504 ? 20.312 -35.156 -15.141 1 91.62 504 ILE B O 1
ATOM 9027 N N . GLU B 1 505 ? 19.156 -34.531 -16.859 1 89.56 505 GLU B N 1
ATOM 9028 C CA . GLU B 1 505 ? 18.734 -35.875 -17.25 1 89.56 505 GLU B CA 1
ATOM 9029 C C . GLU B 1 505 ? 18.469 -35.938 -18.75 1 89.56 505 GLU B C 1
ATOM 9031 O O . GLU B 1 505 ? 18.406 -34.938 -19.438 1 89.56 505 GLU B O 1
ATOM 9036 N N . THR B 1 506 ? 18.375 -37.156 -19.219 1 87.75 506 THR B N 1
ATOM 9037 C CA . THR B 1 506 ? 18.141 -37.344 -20.641 1 87.75 506 THR B CA 1
ATOM 9038 C C . THR B 1 506 ? 16.703 -37.781 -20.906 1 87.75 506 THR B C 1
ATOM 9040 O O . THR B 1 506 ? 16.328 -38.062 -22.047 1 87.75 506 THR B O 1
ATOM 9043 N N . GLU B 1 507 ? 15.922 -37.719 -20 1 85.81 507 GLU B N 1
ATOM 9044 C CA . GLU B 1 507 ? 14.523 -38.125 -20.172 1 85.81 507 GLU B CA 1
ATOM 9045 C C . GLU B 1 507 ? 13.781 -37.156 -21.094 1 85.81 507 GLU B C 1
ATOM 9047 O O . GLU B 1 507 ? 14.219 -36.031 -21.312 1 85.81 507 GLU B O 1
ATOM 9052 N N . GLN B 1 508 ? 12.727 -37.688 -21.562 1 90.62 508 GLN B N 1
ATOM 9053 C CA . GLN B 1 508 ? 11.883 -36.875 -22.453 1 90.62 508 GLN B CA 1
ATOM 9054 C C . GLN B 1 508 ? 11.312 -35.688 -21.719 1 90.62 508 GLN B C 1
ATOM 9056 O O . GLN B 1 508 ? 10.859 -35.781 -20.578 1 90.62 508 GLN B O 1
ATOM 9061 N N . LYS B 1 509 ? 11.445 -34.594 -22.438 1 92.38 509 LYS B N 1
ATOM 9062 C CA . LYS B 1 509 ? 10.922 -33.344 -21.922 1 92.38 509 LYS B CA 1
ATOM 9063 C C . LYS B 1 509 ? 9.805 -32.781 -22.797 1 92.38 509 LYS B C 1
ATOM 9065 O O . LYS B 1 509 ? 9.82 -32.969 -24.016 1 92.38 509 LYS B O 1
ATOM 9070 N N . ASN B 1 510 ? 8.859 -32.156 -22.141 1 93.56 510 ASN B N 1
ATOM 9071 C CA . ASN B 1 510 ? 7.828 -31.453 -22.875 1 93.56 510 ASN B CA 1
ATOM 9072 C C . ASN B 1 510 ? 8.312 -30.062 -23.312 1 93.56 510 ASN B C 1
ATOM 9074 O O . ASN B 1 510 ? 9.016 -29.391 -22.547 1 93.56 510 ASN B O 1
ATOM 9078 N N . LEU B 1 511 ? 7.98 -29.75 -24.562 1 94.88 511 LEU B N 1
ATOM 9079 C CA . LEU B 1 511 ? 8.367 -28.469 -25.141 1 94.88 511 LEU B CA 1
ATOM 9080 C C . LEU B 1 511 ? 7.137 -27.672 -25.562 1 94.88 511 LEU B C 1
ATOM 9082 O O . LEU B 1 511 ? 6.195 -28.219 -26.141 1 94.88 511 LEU B O 1
ATOM 9086 N N . SER B 1 512 ? 7.121 -26.438 -25.188 1 95.69 512 SER B N 1
ATOM 9087 C CA . SER B 1 512 ? 6.098 -25.516 -25.688 1 95.69 512 SER B CA 1
ATOM 9088 C C . SER B 1 512 ? 6.684 -24.141 -26.016 1 95.69 512 SER B C 1
ATOM 9090 O O . SER B 1 512 ? 7.789 -23.828 -25.562 1 95.69 512 SER B O 1
ATOM 9092 N N . ILE B 1 513 ? 6.051 -23.406 -26.844 1 96.31 513 ILE B N 1
ATOM 9093 C CA . ILE B 1 513 ? 6.457 -22.047 -27.188 1 96.31 513 ILE B CA 1
ATOM 9094 C C . ILE B 1 513 ? 5.285 -21.094 -27 1 96.31 513 ILE B C 1
ATOM 9096 O O . ILE B 1 513 ? 4.141 -21.438 -27.312 1 96.31 513 ILE B O 1
ATOM 9100 N N . SER B 1 514 ? 5.527 -19.953 -26.422 1 95.94 514 SER B N 1
ATOM 9101 C CA . SER B 1 514 ? 4.539 -18.891 -26.281 1 95.94 514 SER B CA 1
ATOM 9102 C C . SER B 1 514 ? 4.902 -17.688 -27.141 1 95.94 514 SER B C 1
ATOM 9104 O O . SER B 1 514 ? 6.023 -17.172 -27.078 1 95.94 514 SER B O 1
ATOM 9106 N N . PHE B 1 515 ? 3.984 -17.25 -27.953 1 95 515 PHE B N 1
ATOM 9107 C CA . PHE B 1 515 ? 4.219 -16.141 -28.875 1 95 515 PHE B CA 1
ATOM 9108 C C . PHE B 1 515 ? 2.906 -15.492 -29.281 1 95 515 PHE B C 1
ATOM 9110 O O . PHE B 1 515 ? 1.829 -16.031 -29.016 1 95 515 PHE B O 1
ATOM 9117 N N . ALA B 1 516 ? 2.986 -14.336 -29.859 1 94 516 ALA B N 1
ATOM 9118 C CA . ALA B 1 516 ? 1.886 -13.688 -30.578 1 94 516 ALA B CA 1
ATOM 9119 C C . ALA B 1 516 ? 2.264 -13.398 -32.031 1 94 516 ALA B C 1
ATOM 9121 O O . ALA B 1 516 ? 3.328 -12.836 -32.281 1 94 516 ALA B O 1
ATOM 9122 N N . ASN B 1 517 ? 1.519 -13.875 -32.938 1 94.69 517 ASN B N 1
ATOM 9123 C CA . ASN B 1 517 ? 1.597 -13.531 -34.344 1 94.69 517 ASN B CA 1
ATOM 9124 C C . ASN B 1 517 ? 0.451 -12.609 -34.75 1 94.69 517 ASN B C 1
ATOM 9126 O O . ASN B 1 517 ? -0.655 -13.078 -35.031 1 94.69 517 ASN B O 1
ATOM 9130 N N . PRO B 1 518 ? 0.753 -11.344 -34.75 1 91.19 518 PRO B N 1
ATOM 9131 C CA . PRO B 1 518 ? -0.312 -10.391 -35.062 1 91.19 518 PRO B CA 1
ATOM 9132 C C . PRO B 1 518 ? -0.705 -10.406 -36.531 1 91.19 518 PRO B C 1
ATOM 9134 O O . PRO B 1 518 ? -1.648 -9.719 -36.938 1 91.19 518 PRO B O 1
ATOM 9137 N N . GLY B 1 519 ? -0.02 -11.094 -37.312 1 90.5 519 GLY B N 1
ATOM 9138 C CA . GLY B 1 519 ? -0.3 -11.148 -38.75 1 90.5 519 GLY B CA 1
ATOM 9139 C C . GLY B 1 519 ? -1.47 -12.047 -39.094 1 90.5 519 GLY B C 1
ATOM 9140 O O . GLY B 1 519 ? -2.178 -12.523 -38.188 1 90.5 519 GLY B O 1
ATOM 9141 N N . LYS B 1 520 ? -1.679 -12.227 -40.375 1 91.62 520 LYS B N 1
ATOM 9142 C CA . LYS B 1 520 ? -2.82 -13 -40.844 1 91.62 520 LYS B CA 1
ATOM 9143 C C . LYS B 1 520 ? -2.381 -14.359 -41.375 1 91.62 520 LYS B C 1
ATOM 9145 O O . LYS B 1 520 ? -3.215 -15.234 -41.656 1 91.62 520 LYS B O 1
ATOM 9150 N N . LYS B 1 521 ? -1.125 -14.547 -41.469 1 92.5 521 LYS B N 1
ATOM 9151 C CA . LYS B 1 521 ? -0.61 -15.797 -42.031 1 92.5 521 LYS B CA 1
ATOM 9152 C C . LYS B 1 521 ? 0.378 -16.453 -41.094 1 92.5 521 LYS B C 1
ATOM 9154 O O . LYS B 1 521 ? 1.021 -15.781 -40.281 1 92.5 521 LYS B O 1
ATOM 9159 N N . PRO B 1 522 ? 0.423 -17.781 -41.219 1 93.5 522 PRO B N 1
ATOM 9160 C CA . PRO B 1 522 ? 1.454 -18.469 -40.406 1 93.5 522 PRO B CA 1
ATOM 9161 C C . PRO B 1 522 ? 2.869 -18.094 -40.875 1 93.5 522 PRO B C 1
ATOM 9163 O O . PRO B 1 522 ? 3.102 -17.828 -42.031 1 93.5 522 PRO B O 1
ATOM 9166 N N . ILE B 1 523 ? 3.678 -18.094 -39.906 1 92.44 523 ILE B N 1
ATOM 9167 C CA . ILE B 1 523 ? 5.094 -17.828 -40.156 1 92.44 523 ILE B CA 1
ATOM 9168 C C . ILE B 1 523 ? 5.914 -19.062 -39.75 1 92.44 523 ILE B C 1
ATOM 9170 O O . ILE B 1 523 ? 5.688 -19.656 -38.719 1 92.44 523 ILE B O 1
ATOM 9174 N N . LYS B 1 524 ? 6.867 -19.391 -40.625 1 92.25 524 LYS B N 1
ATOM 9175 C CA . LYS B 1 524 ? 7.703 -20.547 -40.312 1 92.25 524 LYS B CA 1
ATOM 9176 C C . LYS B 1 524 ? 8.875 -20.156 -39.406 1 92.25 524 LYS B C 1
ATOM 9178 O O . LYS B 1 524 ? 9.555 -19.156 -39.656 1 92.25 524 LYS B O 1
ATOM 9183 N N . GLY B 1 525 ? 8.977 -20.922 -38.344 1 92.38 525 GLY B N 1
ATOM 9184 C CA . GLY B 1 525 ? 10.117 -20.781 -37.438 1 92.38 525 GLY B CA 1
ATOM 9185 C C . GLY B 1 525 ? 10.844 -22.094 -37.219 1 92.38 525 GLY B C 1
ATOM 9186 O O . GLY B 1 525 ? 10.461 -23.141 -37.75 1 92.38 525 GLY B O 1
ATOM 9187 N N . GLU B 1 526 ? 11.93 -21.938 -36.5 1 93.44 526 GLU B N 1
ATOM 9188 C CA . GLU B 1 526 ? 12.742 -23.109 -36.188 1 93.44 526 GLU B CA 1
ATOM 9189 C C . GLU B 1 526 ? 13.352 -23.016 -34.781 1 93.44 526 GLU B C 1
ATOM 9191 O O . GLU B 1 526 ? 13.766 -21.938 -34.375 1 93.44 526 GLU B O 1
ATOM 9196 N N . ILE B 1 527 ? 13.305 -24.156 -34.094 1 95.31 527 ILE B N 1
ATOM 9197 C CA . ILE B 1 527 ? 14.016 -24.328 -32.812 1 95.31 527 ILE B CA 1
ATOM 9198 C C . ILE B 1 527 ? 15.109 -25.375 -32.969 1 95.31 527 ILE B C 1
ATOM 9200 O O . ILE B 1 527 ? 14.852 -26.484 -33.438 1 95.31 527 ILE B O 1
ATOM 9204 N N . LEU B 1 528 ? 16.266 -24.953 -32.656 1 92.75 528 LEU B N 1
ATOM 9205 C CA . LEU B 1 528 ? 17.375 -25.875 -32.656 1 92.75 528 LEU B CA 1
ATOM 9206 C C . LEU B 1 528 ? 17.672 -26.359 -31.219 1 92.75 528 LEU B C 1
ATOM 9208 O O . LEU B 1 528 ? 17.953 -25.547 -30.344 1 92.75 528 LEU B O 1
ATOM 9212 N N . LEU B 1 529 ? 17.547 -27.594 -30.938 1 88.81 529 LEU B N 1
ATOM 9213 C CA . LEU B 1 529 ? 17.844 -28.25 -29.672 1 88.81 529 LEU B CA 1
ATOM 9214 C C . LEU B 1 529 ? 19.109 -29.094 -29.781 1 88.81 529 LEU B C 1
ATOM 9216 O O . LEU B 1 529 ? 19.047 -30.312 -29.891 1 88.81 529 LEU B O 1
ATOM 9220 N N . GLY B 1 530 ? 20.172 -28.453 -29.594 1 78 530 GLY B N 1
ATOM 9221 C CA . GLY B 1 530 ? 21.422 -29.125 -29.938 1 78 530 GLY B CA 1
ATOM 9222 C C . GLY B 1 530 ? 21.516 -29.469 -31.422 1 78 530 GLY B C 1
ATOM 9223 O O . GLY B 1 530 ? 21.5 -28.578 -32.281 1 78 530 GLY B O 1
ATOM 9224 N N . ASP B 1 531 ? 21.547 -30.859 -31.625 1 74.94 531 ASP B N 1
ATOM 9225 C CA . ASP B 1 531 ? 21.719 -31.312 -33 1 74.94 531 ASP B CA 1
ATOM 9226 C C . ASP B 1 531 ? 20.375 -31.578 -33.656 1 74.94 531 ASP B C 1
ATOM 9228 O O . ASP B 1 531 ? 20.312 -31.922 -34.844 1 74.94 531 ASP B O 1
ATOM 9232 N N . ARG B 1 532 ? 19.375 -31.281 -32.875 1 84 532 ARG B N 1
ATOM 9233 C CA . ARG B 1 532 ? 18.047 -31.531 -33.438 1 84 532 ARG B CA 1
ATOM 9234 C C . ARG B 1 532 ? 17.391 -30.234 -33.875 1 84 532 ARG B C 1
ATOM 9236 O O . ARG B 1 532 ? 17.531 -29.203 -33.188 1 84 532 ARG B O 1
ATOM 9243 N N . LYS B 1 533 ? 16.781 -30.438 -35 1 89.25 533 LYS B N 1
ATOM 9244 C CA . LYS B 1 533 ? 16.062 -29.297 -35.594 1 89.25 533 LYS B CA 1
ATOM 9245 C C . LYS B 1 533 ? 14.562 -29.562 -35.625 1 89.25 533 LYS B C 1
ATOM 9247 O O . LYS B 1 533 ? 14.125 -30.641 -36 1 89.25 533 LYS B O 1
ATOM 9252 N N . MET B 1 534 ? 13.82 -28.547 -35.156 1 92.88 534 MET B N 1
ATOM 9253 C CA . MET B 1 534 ? 12.359 -28.625 -35.188 1 92.88 534 MET B CA 1
ATOM 9254 C C . MET B 1 534 ? 11.766 -27.422 -35.906 1 92.88 534 MET B C 1
ATOM 9256 O O . MET B 1 534 ? 11.883 -26.297 -35.438 1 92.88 534 MET B O 1
ATOM 9260 N N . GLU B 1 535 ? 11.164 -27.703 -37.031 1 93.06 535 GLU B N 1
ATOM 9261 C CA . GLU B 1 535 ? 10.438 -26.641 -37.719 1 93.06 535 GLU B CA 1
ATOM 9262 C C . GLU B 1 535 ? 9.031 -26.469 -37.156 1 93.06 535 GLU B C 1
ATOM 9264 O O . GLU B 1 535 ? 8.359 -27.453 -36.844 1 93.06 535 GLU B O 1
ATOM 9269 N N . ILE B 1 536 ? 8.664 -25.234 -36.969 1 93.69 536 ILE B N 1
ATOM 9270 C CA . ILE B 1 536 ? 7.363 -24.969 -36.344 1 93.69 536 ILE B CA 1
ATOM 9271 C C . ILE B 1 536 ? 6.609 -23.922 -37.156 1 93.69 536 ILE B C 1
ATOM 9273 O O . ILE B 1 536 ? 7.223 -23.109 -37.875 1 93.69 536 ILE B O 1
ATOM 9277 N N . GLU B 1 537 ? 5.359 -24.016 -37.156 1 93.56 537 GLU B N 1
ATOM 9278 C CA . GLU B 1 537 ? 4.48 -23.031 -37.781 1 93.56 537 GLU B CA 1
ATOM 9279 C C . GLU B 1 537 ? 3.848 -22.109 -36.719 1 93.56 537 GLU B C 1
ATOM 9281 O O . GLU B 1 537 ? 3.111 -22.578 -35.844 1 93.56 537 GLU B O 1
ATOM 9286 N N . LEU B 1 538 ? 4.129 -20.875 -36.781 1 94.94 538 LEU B N 1
ATOM 9287 C CA . LEU B 1 538 ? 3.588 -19.875 -35.875 1 94.94 538 LEU B CA 1
ATOM 9288 C C . LEU B 1 538 ? 2.338 -19.234 -36.469 1 94.94 538 LEU B C 1
ATOM 9290 O O . LEU B 1 538 ? 2.426 -18.219 -37.156 1 94.94 538 LEU B O 1
ATOM 9294 N N . LYS B 1 539 ? 1.246 -19.75 -36.125 1 94.94 539 LYS B N 1
ATOM 9295 C CA . LYS B 1 539 ? -0.035 -19.312 -36.688 1 94.94 539 LYS B CA 1
ATOM 9296 C C . LYS B 1 539 ? -0.468 -17.984 -36.062 1 94.94 539 LYS B C 1
ATOM 9298 O O . LYS B 1 539 ? -0.005 -17.625 -34.969 1 94.94 539 LYS B O 1
ATOM 9303 N N . PRO B 1 540 ? -1.28 -17.234 -36.812 1 95.38 540 PRO B N 1
ATOM 9304 C CA . PRO B 1 540 ? -1.87 -16.047 -36.188 1 95.38 540 PRO B CA 1
ATOM 9305 C C . PRO B 1 540 ? -2.584 -16.375 -34.875 1 95.38 540 PRO B C 1
ATOM 9307 O O . PRO B 1 540 ? -3.252 -17.406 -34.75 1 95.38 540 PRO B O 1
ATOM 9310 N N . THR B 1 541 ? -2.443 -15.539 -33.875 1 94.19 541 THR B N 1
ATOM 9311 C CA . THR B 1 541 ? -2.938 -15.867 -32.531 1 94.19 541 THR B CA 1
ATOM 9312 C C . THR B 1 541 ? -4.18 -15.039 -32.219 1 94.19 541 THR B C 1
ATOM 9314 O O . THR B 1 541 ? -4.898 -15.352 -31.266 1 94.19 541 THR B O 1
ATOM 9317 N N . GLY B 1 542 ? -4.406 -14 -32.906 1 92 542 GLY B N 1
ATOM 9318 C CA . GLY B 1 542 ? -5.578 -13.172 -32.688 1 92 542 GLY B CA 1
ATOM 9319 C C . GLY B 1 542 ? -5.43 -12.266 -31.469 1 92 542 GLY B C 1
ATOM 9320 O O . GLY B 1 542 ? -4.328 -11.812 -31.156 1 92 542 GLY B O 1
ATOM 9321 N N . LYS B 1 543 ? -6.629 -11.82 -30.953 1 91.56 543 LYS B N 1
ATOM 9322 C CA . LYS B 1 543 ? -6.668 -10.883 -29.828 1 91.56 543 LYS B CA 1
ATOM 9323 C C . LYS B 1 543 ? -7.348 -11.508 -28.609 1 91.56 543 LYS B C 1
ATOM 9325 O O . LYS B 1 543 ? -8.008 -12.547 -28.734 1 91.56 543 LYS B O 1
ATOM 9330 N N . VAL B 1 544 ? -7.102 -10.961 -27.484 1 90.44 544 VAL B N 1
ATOM 9331 C CA . VAL B 1 544 ? -7.762 -11.359 -26.25 1 90.44 544 VAL B CA 1
ATOM 9332 C C . VAL B 1 544 ? -8.352 -10.133 -25.562 1 90.44 544 VAL B C 1
ATOM 9334 O O . VAL B 1 544 ? -7.773 -9.039 -25.625 1 90.44 544 VAL B O 1
ATOM 9337 N N . VAL B 1 545 ? -9.5 -10.406 -24.906 1 90.31 545 VAL B N 1
ATOM 9338 C CA . VAL B 1 545 ? -10.141 -9.328 -24.156 1 90.31 545 VAL B CA 1
ATOM 9339 C C . VAL B 1 545 ? -9.453 -9.156 -22.797 1 90.31 545 VAL B C 1
ATOM 9341 O O . VAL B 1 545 ? -9.336 -10.109 -22.031 1 90.31 545 VAL B O 1
ATOM 9344 N N . VAL B 1 546 ? -9.016 -7.988 -22.516 1 84.19 546 VAL B N 1
ATOM 9345 C CA . VAL B 1 546 ? -8.305 -7.711 -21.266 1 84.19 546 VAL B CA 1
ATOM 9346 C C . VAL B 1 546 ? -9.305 -7.441 -20.141 1 84.19 546 VAL B C 1
ATOM 9348 O O . VAL B 1 546 ? -9.203 -8.008 -19.062 1 84.19 546 VAL B O 1
ATOM 9351 N N . GLU B 1 547 ? -10.25 -6.555 -20.328 1 79.88 547 GLU B N 1
ATOM 9352 C CA . GLU B 1 547 ? -11.359 -6.238 -19.438 1 79.88 547 GLU B CA 1
ATOM 9353 C C . GLU B 1 547 ? -12.68 -6.207 -20.203 1 79.88 547 GLU B C 1
ATOM 9355 O O . GLU B 1 547 ? -12.766 -5.637 -21.281 1 79.88 547 GLU B O 1
ATOM 9360 N N . PRO B 1 548 ? -13.656 -6.809 -19.594 1 74.19 548 PRO B N 1
ATOM 9361 C CA . PRO B 1 548 ? -14.93 -6.844 -20.328 1 74.19 548 PRO B CA 1
ATOM 9362 C C . PRO B 1 548 ? -15.562 -5.461 -20.484 1 74.19 548 PRO B C 1
ATOM 9364 O O . PRO B 1 548 ? -15.461 -4.629 -19.578 1 74.19 548 PRO B O 1
ATOM 9367 N N . ASN B 1 549 ? -16.125 -5.293 -21.578 1 75.44 549 ASN B N 1
ATOM 9368 C CA . ASN B 1 549 ? -16.953 -4.141 -21.906 1 75.44 549 ASN B CA 1
ATOM 9369 C C . ASN B 1 549 ? -16.141 -2.85 -21.938 1 75.44 549 ASN B C 1
ATOM 9371 O O . ASN B 1 549 ? -16.656 -1.776 -21.625 1 75.44 549 ASN B O 1
ATOM 9375 N N . GLN B 1 550 ? -14.875 -2.941 -22.172 1 76.88 550 GLN B N 1
ATOM 9376 C CA . GLN B 1 550 ? -14.039 -1.748 -22.234 1 76.88 550 GLN B CA 1
ATOM 9377 C C . GLN B 1 550 ? -13.359 -1.63 -23.594 1 76.88 550 GLN B C 1
ATOM 9379 O O . GLN B 1 550 ? -12.523 -0.745 -23.797 1 76.88 550 GLN B O 1
ATOM 9384 N N . ASN B 1 551 ? -13.727 -2.457 -24.484 1 81.94 551 ASN B N 1
ATOM 9385 C CA . ASN B 1 551 ? -13.094 -2.498 -25.797 1 81.94 551 ASN B CA 1
ATOM 9386 C C . ASN B 1 551 ? -11.57 -2.469 -25.688 1 81.94 551 ASN B C 1
ATOM 9388 O O . ASN B 1 551 ? -10.906 -1.723 -26.406 1 81.94 551 ASN B O 1
ATOM 9392 N N . TYR B 1 552 ? -11.117 -3.055 -24.719 1 83.56 552 TYR B N 1
ATOM 9393 C CA . TYR B 1 552 ? -9.68 -3.17 -24.469 1 83.56 552 TYR B CA 1
ATOM 9394 C C . TYR B 1 552 ? -9.18 -4.57 -24.812 1 83.56 552 TYR B C 1
ATOM 9396 O O . TYR B 1 552 ? -9.367 -5.508 -24.031 1 83.56 552 TYR B O 1
ATOM 9404 N N . TYR B 1 553 ? -8.578 -4.68 -26.016 1 88.06 553 TYR B N 1
ATOM 9405 C CA . TYR B 1 553 ? -8.094 -5.945 -26.547 1 88.06 553 TYR B CA 1
ATOM 9406 C C . TYR B 1 553 ? -6.605 -5.879 -26.844 1 88.06 553 TYR B C 1
ATOM 9408 O O . TYR B 1 553 ? -6.105 -4.852 -27.312 1 88.06 553 TYR B O 1
ATOM 9416 N N . THR B 1 554 ? -5.922 -6.891 -26.531 1 86.38 554 THR B N 1
ATOM 9417 C CA . THR B 1 554 ? -4.508 -6.992 -26.859 1 86.38 554 THR B CA 1
ATOM 9418 C C . THR B 1 554 ? -4.227 -8.266 -27.656 1 86.38 554 THR B C 1
ATOM 9420 O O . THR B 1 554 ? -5.102 -9.117 -27.797 1 86.38 554 THR B O 1
ATOM 9423 N N . GLU B 1 555 ? -2.973 -8.289 -28.266 1 89.56 555 GLU B N 1
ATOM 9424 C CA . GLU B 1 555 ? -2.57 -9.531 -28.906 1 89.56 555 GLU B CA 1
ATOM 9425 C C . GLU B 1 555 ? -2.584 -10.703 -27.938 1 89.56 555 GLU B C 1
ATOM 9427 O O . GLU B 1 555 ? -2.213 -10.547 -26.766 1 89.56 555 GLU B O 1
ATOM 9432 N N . GLU B 1 556 ? -3.004 -11.758 -28.406 1 91.62 556 GLU B N 1
ATOM 9433 C CA . GLU B 1 556 ? -3.029 -12.953 -27.562 1 91.62 556 GLU B CA 1
ATOM 9434 C C . GLU B 1 556 ? -1.717 -13.727 -27.656 1 91.62 556 GLU B C 1
ATOM 9436 O O . GLU B 1 556 ? -1.237 -14.008 -28.766 1 91.62 556 GLU B O 1
ATOM 9441 N N . PHE B 1 557 ? -1.142 -13.922 -26.516 1 92.06 557 PHE B N 1
ATOM 9442 C CA . PHE B 1 557 ? -0.019 -14.844 -26.438 1 92.06 557 PHE B CA 1
ATOM 9443 C C . PHE B 1 557 ? -0.495 -16.234 -26.031 1 92.06 557 PHE B C 1
ATOM 9445 O O . PHE B 1 557 ? -1.082 -16.422 -24.969 1 92.06 557 PHE B O 1
ATOM 9452 N N . ILE B 1 558 ? -0.319 -17.156 -26.812 1 88.69 558 ILE B N 1
ATOM 9453 C CA . ILE B 1 558 ? -0.785 -18.516 -26.562 1 88.69 558 ILE B CA 1
ATOM 9454 C C . ILE B 1 558 ? 0.41 -19.438 -26.297 1 88.69 558 ILE B C 1
ATOM 9456 O O . ILE B 1 558 ? 1.508 -19.188 -26.797 1 88.69 558 ILE B O 1
ATOM 9460 N N . ASP B 1 559 ? 0.212 -20.375 -25.469 1 91.69 559 ASP B N 1
ATOM 9461 C CA . ASP B 1 559 ? 1.185 -21.453 -25.266 1 91.69 559 ASP B CA 1
ATOM 9462 C C . ASP B 1 559 ? 0.929 -22.609 -26.234 1 91.69 559 ASP B C 1
ATOM 9464 O O . ASP B 1 559 ? -0.068 -23.312 -26.109 1 91.69 559 ASP B O 1
ATOM 9468 N N . PHE B 1 560 ? 1.77 -22.781 -27.125 1 92.88 560 PHE B N 1
ATOM 9469 C CA . PHE B 1 560 ? 1.623 -23.812 -28.156 1 92.88 560 PHE B CA 1
ATOM 9470 C C . PHE B 1 560 ? 2.512 -25.016 -27.844 1 92.88 560 PHE B C 1
ATOM 9472 O O . PHE B 1 560 ? 3.74 -24.906 -27.859 1 92.88 560 PHE B O 1
ATOM 9479 N N . PRO B 1 561 ? 1.877 -26.172 -27.609 1 93.81 561 PRO B N 1
ATOM 9480 C CA . PRO B 1 561 ? 2.693 -27.359 -27.375 1 93.81 561 PRO B CA 1
ATOM 9481 C C . PRO B 1 561 ? 3.434 -27.828 -28.641 1 93.81 561 PRO B C 1
ATOM 9483 O O . PRO B 1 561 ? 2.861 -27.828 -29.734 1 93.81 561 PRO B O 1
ATOM 9486 N N . LEU B 1 562 ? 4.684 -28.203 -28.5 1 94.06 562 LEU B N 1
ATOM 9487 C CA . LEU B 1 562 ? 5.508 -28.625 -29.625 1 94.06 562 LEU B CA 1
ATOM 9488 C C . LEU B 1 562 ? 5.852 -30.109 -29.516 1 94.06 562 LEU B C 1
ATOM 9490 O O . LEU B 1 562 ? 6.562 -30.641 -30.375 1 94.06 562 LEU B O 1
ATOM 9494 N N . GLY B 1 563 ? 5.395 -30.703 -28.469 1 91.19 563 GLY B N 1
ATOM 9495 C CA . GLY B 1 563 ? 5.672 -32.125 -28.266 1 91.19 563 GLY B CA 1
ATOM 9496 C C . GLY B 1 563 ? 6.828 -32.375 -27.328 1 91.19 563 GLY B C 1
ATOM 9497 O O . GLY B 1 563 ? 7.047 -31.625 -26.375 1 91.19 563 GLY B O 1
ATOM 9498 N N . GLN B 1 564 ? 7.426 -33.594 -27.5 1 91.69 564 GLN B N 1
ATOM 9499 C CA . GLN B 1 564 ? 8.477 -34 -26.594 1 91.69 564 GLN B CA 1
ATOM 9500 C C . GLN B 1 564 ? 9.812 -34.156 -27.312 1 91.69 564 GLN B C 1
ATOM 9502 O O . GLN B 1 564 ? 9.852 -34.344 -28.531 1 91.69 564 GLN B O 1
ATOM 9507 N N . PHE B 1 565 ? 10.789 -33.938 -26.562 1 88.19 565 PHE B N 1
ATOM 9508 C CA . PHE B 1 565 ? 12.141 -34.156 -27.062 1 88.19 565 PHE B CA 1
ATOM 9509 C C . PHE B 1 565 ? 13.062 -34.625 -25.953 1 88.19 565 PHE B C 1
ATOM 9511 O O . PHE B 1 565 ? 12.711 -34.531 -24.766 1 88.19 565 PHE B O 1
ATOM 9518 N N . ASP B 1 566 ? 14.164 -35.219 -26.328 1 87.56 566 ASP B N 1
ATOM 9519 C CA . ASP B 1 566 ? 15.148 -35.656 -25.344 1 87.56 566 ASP B CA 1
ATOM 9520 C C . ASP B 1 566 ? 16.516 -35.031 -25.625 1 87.56 566 ASP B C 1
ATOM 9522 O O . ASP B 1 566 ? 16.875 -34.812 -26.781 1 87.56 566 ASP B O 1
ATOM 9526 N N . PHE B 1 567 ? 17.141 -34.75 -24.547 1 88.19 567 PHE B N 1
ATOM 9527 C CA . PHE B 1 567 ? 18.531 -34.344 -24.688 1 88.19 567 PHE B CA 1
ATOM 9528 C C . PHE B 1 567 ? 19.438 -35.531 -24.938 1 88.19 567 PHE B C 1
ATOM 9530 O O . PHE B 1 567 ? 19.234 -36.594 -24.344 1 88.19 567 PHE B O 1
ATOM 9537 N N . SER B 1 568 ? 20.453 -35.375 -25.719 1 85.88 568 SER B N 1
ATOM 9538 C CA . SER B 1 568 ? 21.344 -36.469 -26.078 1 85.88 568 SER B CA 1
ATOM 9539 C C . SER B 1 568 ? 22.203 -36.906 -24.891 1 85.88 568 SER B C 1
ATOM 9541 O O . SER B 1 568 ? 22.594 -38.062 -24.812 1 85.88 568 SER B O 1
ATOM 9543 N N . GLU B 1 569 ? 22.547 -36 -24.031 1 90.06 569 GLU B N 1
ATOM 9544 C CA . GLU B 1 569 ? 23.375 -36.281 -22.859 1 90.06 569 GLU B CA 1
ATOM 9545 C C . GLU B 1 569 ? 23.109 -35.281 -21.75 1 90.06 569 GLU B C 1
ATOM 9547 O O . GLU B 1 569 ? 22.547 -34.188 -22 1 90.06 569 GLU B O 1
ATOM 9552 N N . VAL B 1 570 ? 23.484 -35.719 -20.641 1 93.62 570 VAL B N 1
ATOM 9553 C CA . VAL B 1 570 ? 23.531 -34.781 -19.516 1 93.62 570 VAL B CA 1
ATOM 9554 C C . VAL B 1 570 ? 24.609 -33.75 -19.734 1 93.62 570 VAL B C 1
ATOM 9556 O O . VAL B 1 570 ? 25.719 -34.062 -20.203 1 93.62 570 VAL B O 1
ATOM 9559 N N . GLY B 1 571 ? 24.297 -32.531 -19.516 1 94.5 571 GLY B N 1
ATOM 9560 C CA . GLY B 1 571 ? 25.297 -31.484 -19.719 1 94.5 571 GLY B CA 1
ATOM 9561 C C . GLY B 1 571 ? 24.719 -30.234 -20.375 1 94.5 571 GLY B C 1
ATOM 9562 O O . GLY B 1 571 ? 23.516 -30 -20.312 1 94.5 571 GLY B O 1
ATOM 9563 N N . TYR B 1 572 ? 25.641 -29.391 -20.859 1 95.44 572 TYR B N 1
ATOM 9564 C CA . TYR B 1 572 ? 25.281 -28.125 -21.469 1 95.44 572 TYR B CA 1
ATOM 9565 C C . TYR B 1 572 ? 24.734 -28.328 -22.875 1 95.44 572 TYR B C 1
ATOM 9567 O O . TYR B 1 572 ? 25.25 -29.156 -23.641 1 95.44 572 TYR B O 1
ATOM 9575 N N . HIS B 1 573 ? 23.688 -27.641 -23.156 1 94.25 573 HIS B N 1
ATOM 9576 C CA . HIS B 1 573 ? 23.109 -27.578 -24.5 1 94.25 573 HIS B CA 1
ATOM 9577 C C . HIS B 1 573 ? 22.812 -26.125 -24.891 1 94.25 573 HIS B C 1
ATOM 9579 O O . HIS B 1 573 ? 22.469 -25.312 -24.031 1 94.25 573 HIS B O 1
ATOM 9585 N N . THR B 1 574 ? 22.906 -25.859 -26.156 1 94.81 574 THR B N 1
ATOM 9586 C CA . THR B 1 574 ? 22.469 -24.578 -26.688 1 94.81 574 THR B CA 1
ATOM 9587 C C . THR B 1 574 ? 21.141 -24.719 -27.422 1 94.81 574 THR B C 1
ATOM 9589 O O . THR B 1 574 ? 20.969 -25.609 -28.25 1 94.81 574 THR B O 1
ATOM 9592 N N . ILE B 1 575 ? 20.234 -23.891 -27.031 1 95.69 575 ILE B N 1
ATOM 9593 C CA . ILE B 1 575 ? 18.938 -23.844 -27.688 1 95.69 575 ILE B CA 1
ATOM 9594 C C . ILE B 1 575 ? 18.812 -22.562 -28.5 1 95.69 575 ILE B C 1
ATOM 9596 O O . ILE B 1 575 ? 19.188 -21.484 -28.031 1 95.69 575 ILE B O 1
ATOM 9600 N N . LYS B 1 576 ? 18.312 -22.719 -29.703 1 95.69 576 LYS B N 1
ATOM 9601 C CA . LYS B 1 576 ? 18.188 -21.562 -30.594 1 95.69 576 LYS B CA 1
ATOM 9602 C C . LYS B 1 576 ? 16.766 -21.453 -31.141 1 95.69 576 LYS B C 1
ATOM 9604 O O . LYS B 1 576 ? 16.109 -22.469 -31.391 1 95.69 576 LYS B O 1
ATOM 9609 N N . PHE B 1 577 ? 16.312 -20.234 -31.266 1 95.69 577 PHE B N 1
ATOM 9610 C CA . PHE B 1 577 ? 15.062 -19.938 -31.953 1 95.69 577 PHE B CA 1
ATOM 9611 C C . PHE B 1 577 ? 15.273 -18.891 -33.062 1 95.69 577 PHE B C 1
ATOM 9613 O O . PHE B 1 577 ? 15.945 -17.891 -32.844 1 95.69 577 PHE B O 1
ATOM 9620 N N . ARG B 1 578 ? 14.734 -19.125 -34.219 1 92.38 578 ARG B N 1
ATOM 9621 C CA . ARG B 1 578 ? 14.805 -18.156 -35.312 1 92.38 578 ARG B CA 1
ATOM 9622 C C . ARG B 1 578 ? 13.594 -18.266 -36.219 1 92.38 578 ARG B C 1
ATOM 9624 O O . ARG B 1 578 ? 12.898 -19.281 -36.219 1 92.38 578 ARG B O 1
ATOM 9631 N N . ILE B 1 579 ? 13.359 -17.203 -36.875 1 92.31 579 ILE B N 1
ATOM 9632 C CA . ILE B 1 579 ? 12.32 -17.156 -37.906 1 92.31 579 ILE B CA 1
ATOM 9633 C C . ILE B 1 579 ? 12.93 -17.438 -39.281 1 92.31 579 ILE B C 1
ATOM 9635 O O . ILE B 1 579 ? 13.992 -16.891 -39.625 1 92.31 579 ILE B O 1
ATOM 9639 N N . LEU B 1 580 ? 12.273 -18.266 -40.031 1 87.25 580 LEU B N 1
ATOM 9640 C CA . LEU B 1 580 ? 12.812 -18.672 -41.312 1 87.25 580 LEU B CA 1
ATOM 9641 C C . LEU B 1 580 ? 12.266 -17.781 -42.438 1 87.25 580 LEU B C 1
ATOM 9643 O O . LEU B 1 580 ? 12.992 -17.469 -43.375 1 87.25 580 LEU B O 1
ATOM 9647 N N . ASP B 1 581 ? 11.047 -17.406 -42.312 1 78.75 581 ASP B N 1
ATOM 9648 C CA . ASP B 1 581 ? 10.391 -16.625 -43.375 1 78.75 581 ASP B CA 1
ATOM 9649 C C . ASP B 1 581 ? 10.766 -15.148 -43.281 1 78.75 581 ASP B C 1
ATOM 9651 O O . ASP B 1 581 ? 11.336 -14.719 -42.281 1 78.75 581 ASP B O 1
ATOM 9655 N N . LYS B 1 582 ? 10.727 -14.43 -44.469 1 74.25 582 LYS B N 1
ATOM 9656 C CA . LYS B 1 582 ? 10.727 -12.969 -44.469 1 74.25 582 LYS B CA 1
ATOM 9657 C C . LYS B 1 582 ? 9.328 -12.422 -44.156 1 74.25 582 LYS B C 1
ATOM 9659 O O . LYS B 1 582 ? 8.578 -12.086 -45.094 1 74.25 582 LYS B O 1
ATOM 9664 N N . PRO B 1 583 ? 9.102 -12.562 -42.875 1 66 583 PRO B N 1
ATOM 9665 C CA . PRO B 1 583 ? 7.703 -12.258 -42.562 1 66 583 PRO B CA 1
ATOM 9666 C C . PRO B 1 583 ? 7.352 -10.789 -42.781 1 66 583 PRO B C 1
ATOM 9668 O O . PRO B 1 583 ? 8.227 -9.922 -42.688 1 66 583 PRO B O 1
ATOM 9671 N N . SER B 1 584 ? 6.172 -10.508 -43.312 1 68.31 584 SER B N 1
ATOM 9672 C CA . SER B 1 584 ? 5.621 -9.156 -43.406 1 68.31 584 SER B CA 1
ATOM 9673 C C . SER B 1 584 ? 5.395 -8.547 -42.031 1 68.31 584 SER B C 1
ATOM 9675 O O . SER B 1 584 ? 5.277 -7.328 -41.906 1 68.31 584 SER B O 1
ATOM 9677 N N . THR B 1 585 ? 5.289 -9.469 -41 1 76.19 585 THR B N 1
ATOM 9678 C CA . THR B 1 585 ? 5.059 -8.984 -39.625 1 76.19 585 THR B CA 1
ATOM 9679 C C . THR B 1 585 ? 6.051 -9.617 -38.656 1 76.19 585 THR B C 1
ATOM 9681 O O . THR B 1 585 ? 6.523 -10.734 -38.875 1 76.19 585 THR B O 1
ATOM 9684 N N . THR B 1 586 ? 6.316 -8.891 -37.656 1 87.19 586 THR B N 1
ATOM 9685 C CA . THR B 1 586 ? 7.246 -9.328 -36.625 1 87.19 586 THR B CA 1
ATOM 9686 C C . THR B 1 586 ? 6.539 -10.211 -35.594 1 87.19 586 THR B C 1
ATOM 9688 O O . THR B 1 586 ? 5.402 -9.93 -35.219 1 87.19 586 THR B O 1
ATOM 9691 N N . ILE B 1 587 ? 7.156 -11.391 -35.312 1 91.94 587 ILE B N 1
ATOM 9692 C CA . ILE B 1 587 ? 6.652 -12.273 -34.25 1 91.94 587 ILE B CA 1
ATOM 9693 C C . ILE B 1 587 ? 7.016 -11.703 -32.875 1 91.94 587 ILE B C 1
ATOM 9695 O O . ILE B 1 587 ? 8.141 -11.242 -32.688 1 91.94 587 ILE B O 1
ATOM 9699 N N . ARG B 1 588 ? 6.031 -11.695 -32 1 93.44 588 ARG B N 1
ATOM 9700 C CA . ARG B 1 588 ? 6.293 -11.352 -30.609 1 93.44 588 ARG B CA 1
ATOM 9701 C C . ARG B 1 588 ? 6.566 -12.602 -29.781 1 93.44 588 ARG B C 1
ATOM 9703 O O . ARG B 1 588 ? 5.637 -13.312 -29.391 1 93.44 588 ARG B O 1
ATOM 9710 N N . PHE B 1 589 ? 7.832 -12.82 -29.562 1 94.94 589 PHE B N 1
ATOM 9711 C CA . PHE B 1 589 ? 8.289 -14.023 -28.875 1 94.94 589 PHE B CA 1
ATOM 9712 C C . PHE B 1 589 ? 8.281 -13.812 -27.359 1 94.94 589 PHE B C 1
ATOM 9714 O O . PHE B 1 589 ? 8.906 -12.875 -26.859 1 94.94 589 PHE B O 1
ATOM 9721 N N . ASN B 1 590 ? 7.594 -14.727 -26.641 1 94.81 590 ASN B N 1
ATOM 9722 C CA . ASN B 1 590 ? 7.562 -14.672 -25.188 1 94.81 590 ASN B CA 1
ATOM 9723 C C . ASN B 1 590 ? 8.594 -15.617 -24.562 1 94.81 590 ASN B C 1
ATOM 9725 O O . ASN B 1 590 ? 9.594 -15.172 -24 1 94.81 590 ASN B O 1
ATOM 9729 N N . ARG B 1 591 ? 8.406 -16.906 -24.797 1 96.44 591 ARG B N 1
ATOM 9730 C CA . ARG B 1 591 ? 9.344 -17.859 -24.203 1 96.44 591 ARG B CA 1
ATOM 9731 C C . ARG B 1 591 ? 9.211 -19.234 -24.844 1 96.44 591 ARG B C 1
ATOM 9733 O O . ARG B 1 591 ? 8.203 -19.531 -25.484 1 96.44 591 ARG B O 1
ATOM 9740 N N . ILE B 1 592 ? 10.219 -20 -24.703 1 96.81 592 ILE B N 1
ATOM 9741 C CA . ILE B 1 592 ? 10.172 -21.453 -24.828 1 96.81 592 ILE B CA 1
ATOM 9742 C C . ILE B 1 592 ? 10.188 -22.094 -23.438 1 96.81 592 ILE B C 1
ATOM 9744 O O . ILE B 1 592 ? 10.969 -21.703 -22.578 1 96.81 592 ILE B O 1
ATOM 9748 N N . TRP B 1 593 ? 9.281 -23 -23.266 1 96.75 593 TRP B N 1
ATOM 9749 C CA . TRP B 1 593 ? 9.203 -23.719 -21.984 1 96.75 593 TRP B CA 1
ATOM 9750 C C . TRP B 1 593 ? 9.617 -25.172 -22.156 1 96.75 593 TRP B C 1
ATOM 9752 O O . TRP B 1 593 ? 9.117 -25.875 -23.047 1 96.75 593 TRP B O 1
ATOM 9762 N N . ILE B 1 594 ? 10.57 -25.547 -21.25 1 95.31 594 ILE B N 1
ATOM 9763 C CA . ILE B 1 594 ? 11.062 -26.922 -21.266 1 95.31 594 ILE B CA 1
ATOM 9764 C C . ILE B 1 594 ? 10.836 -27.562 -19.891 1 95.31 594 ILE B C 1
ATOM 9766 O O . ILE B 1 594 ? 11.32 -27.062 -18.875 1 95.31 594 ILE B O 1
ATOM 9770 N N . GLU B 1 595 ? 10.094 -28.688 -19.859 1 93.44 595 GLU B N 1
ATOM 9771 C CA . GLU B 1 595 ? 9.867 -29.375 -18.578 1 93.44 595 GLU B CA 1
ATOM 9772 C C . GLU B 1 595 ? 9.781 -30.891 -18.766 1 93.44 595 GLU B C 1
ATOM 9774 O O . GLU B 1 595 ? 9.352 -31.359 -19.812 1 93.44 595 GLU B O 1
#

Solvent-accessible surface area (backbone atoms only — not comparable to full-atom values): 61820 Å² total; per-residue (Å²): 120,67,69,64,52,55,54,51,54,51,52,54,51,48,54,54,50,35,52,50,50,31,49,62,54,39,45,68,55,54,33,42,31,34,30,34,30,35,32,58,55,57,39,18,42,43,28,31,41,57,84,72,34,66,52,33,28,61,78,57,38,13,67,45,36,50,70,52,56,51,51,50,69,72,63,50,52,55,30,53,72,55,44,37,69,92,59,45,50,55,47,57,56,51,51,49,35,50,52,29,58,33,49,32,38,32,35,37,42,24,45,49,65,48,45,34,53,36,82,63,85,65,76,73,55,31,48,60,70,64,30,81,81,51,71,50,52,55,54,48,33,37,52,36,21,61,76,66,75,35,44,37,27,37,25,43,41,75,64,40,16,69,57,48,92,40,37,42,51,58,50,42,75,76,66,67,78,77,52,69,68,46,36,47,47,38,40,65,64,42,46,53,55,51,50,51,49,63,49,64,72,46,61,77,50,46,29,44,42,39,56,63,90,58,48,31,89,81,51,88,55,50,68,70,58,52,51,49,53,51,52,51,41,50,71,64,36,67,61,36,38,34,38,18,25,71,26,48,60,52,87,39,62,82,28,44,25,33,61,49,54,85,61,37,73,71,82,59,77,42,90,62,53,33,32,20,46,30,55,45,39,73,28,52,19,19,39,64,83,68,56,54,39,62,34,55,58,41,52,51,50,51,44,50,51,18,23,24,25,35,24,24,33,30,42,32,43,28,28,39,40,36,51,50,65,56,52,74,56,50,56,36,36,44,52,47,10,58,48,33,72,55,48,33,77,55,48,46,52,22,23,41,63,88,50,66,83,77,57,49,90,39,45,52,47,23,25,36,79,53,95,78,24,32,33,43,28,42,39,34,56,45,80,51,89,86,27,42,47,60,46,57,30,44,55,51,76,61,78,44,36,23,41,58,79,40,88,80,46,58,74,48,57,68,50,74,53,70,37,38,35,39,34,51,51,68,91,70,73,87,38,83,61,57,31,45,39,35,36,31,25,79,50,83,70,47,67,43,66,57,54,50,36,49,26,75,88,54,34,35,49,51,33,58,90,49,32,69,57,86,79,60,64,66,41,62,78,62,74,82,81,70,32,57,66,63,64,26,25,76,43,43,57,80,41,69,48,38,33,38,39,68,36,82,51,48,60,78,25,45,35,32,41,28,36,25,24,80,45,89,55,66,39,46,31,37,39,31,58,61,94,41,77,43,79,44,76,46,49,48,48,52,67,35,52,72,46,71,95,60,88,39,65,42,75,22,60,45,74,43,78,71,49,71,48,59,46,95,51,66,38,81,41,49,38,34,42,35,41,71,41,82,57,94,55,59,34,35,39,32,34,37,37,42,74,120,65,70,63,51,55,54,51,54,52,52,54,50,49,55,54,50,36,52,50,51,31,50,60,53,39,45,67,55,54,33,41,30,31,28,34,30,36,32,58,55,57,39,19,41,42,29,31,43,58,83,72,33,65,52,35,27,57,77,57,38,13,66,46,36,49,69,52,58,52,50,50,68,72,62,50,52,54,28,52,73,55,44,38,68,91,60,46,49,55,47,58,57,51,51,49,35,50,53,28,58,33,48,31,38,32,35,39,42,22,46,48,65,48,44,34,52,35,81,64,86,66,76,73,54,31,48,60,70,66,31,81,82,52,71,47,51,56,56,49,32,38,51,35,22,60,75,67,74,37,44,38,26,38,25,42,40,74,63,39,17,67,58,48,92,42,39,42,49,57,49,42,76,77,65,67,77,76,50,68,67,46,36,47,48,37,39,63,64,42,48,53,55,52,50,50,50,64,47,65,72,46,61,78,51,47,28,44,41,39,57,61,90,57,48,31,89,81,51,87,55,51,67,71,59,52,51,50,52,52,52,51,41,49,70,65,35,67,61,35,39,34,37,19,26,69,26,49,59,53,84,40,62,82,28,44,25,33,60,50,55,84,62,38,73,73,81,59,74,42,91,62,52,31,31,22,45,31,53,46,42,72,28,50,20,20,39,64,83,67,58,55,37,62,32,54,58,40,52,52,49,50,44,49,50,18,21,25,26,35,24,24,32,31,43,33,43,28,28,39,38,37,50,50,67,57,52,74,56,51,54,37,36,43,51,46,10,58,50,33,74,55,48,32,77,54,46,46,52,20,22,42,64,90,49,63,78,75,61,46,91,38,48,52,48,22,26,36,80,54,96,81,23,32,34,41,28,40,39,34,56,45,81,52,87,86,27,42,47,59,47,56,31,45,55,51,77,60,78,43,39,24,42,58,78,41,89,79,46,58,74,48,56,67,51,72,51,70,39,38,36,38,36,50,52,66,91,69,74,88,36,83,62,57,31,46,39,35,37,31,25,77,51,83,69,47,69,44,62,57,54,50,38,48,27,75,89,53,36,35,47,50,30,59,90,48,32,69,58,87,78,60,64,66,42,61,76,55,75,87,82,70,31,55,66,62,63,27,23,77,43,44,58,80,40,68,47,40,32,39,38,69,37,82,51,46,59,78,25,44,34,30,39,29,37,26,25,80,47,91,55,66,40,45,30,37,38,32,58,62,94,41,78,43,78,42,76,45,50,47,47,53,68,35,51,73,47,74,92,60,86,39,67,42,76,21,60,45,71,42,77,73,48,72,50,60,47,94,50,65,39,81,41,51,38,36,40,35,41,71,42,83,57,95,56,58,34,34,39,32,34,38,38,41,73

Nearest PDB structures (foldseek):
  6gn6-assembly1_B  TM=8.653E-01  e=3.769E-38  Paenibacillus thiaminolyticus
  6o1a-assembly2_B-2  TM=8.780E-01  e=2.729E-29  Lacticaseibacillus casei
  6ohe-assembly2_D-2  TM=8.694E-01  e=1.169E-29  Lacticaseibacillus casei
  6o1i-assembly2_D-2  TM=8.526E-01  e=7.547E-29  Lacticaseibacillus casei
  8ozt-assembly2_E-2  TM=8.292E-01  e=8.330E-30  Lactobacillus